Protein AF-A0AAD7U7A8-F1 (afdb_monomer)

InterPro domains:
  IPR001333 Peptidase M32, carboxypeptidase Taq [PF02074] (52-544)
  IPR001333 Peptidase M32, carboxypeptidase Taq [PR00998] (190-210)
  IPR001333 Peptidase M32, carboxypeptidase Taq [PR00998] (274-290)
  IPR001333 Peptidase M32, carboxypeptidase Taq [PR00998] (291-310)
  IPR001333 Peptidase M32, carboxypeptidase Taq [PR00998] (340-356)
  IPR001333 Peptidase M32, carboxypeptidase Taq [PR00998] (380-399)
  IPR001333 Peptidase M32, carboxypeptidase Taq [PR00998] (450-471)
  IPR001333 Peptidase M32, carboxypeptidase Taq [PR00998] (495-513)
  IPR001333 Peptidase M32, carboxypeptidase Taq [PS52034] (45-545)
  IPR001333 Peptidase M32, carboxypeptidase Taq [PTHR34217] (47-546)

Foldseek 3Di:
DDDDDYDDDDDDDDDDDDDDDDDDDDDDDDDPPDPDPPPDDDPQLVVLLVLLVVLLLVLLVLVLVLLQLVVCVFFPDDPLCVVVSVVVNVVSVVVSLCSLADPSLVSSLVSNVCVCVPDAFLSNLLSVVSNLSNLLSNLQDPVLVVLLVVLLVVLLVQLVVCLVVLHLVSNLVSLLVLLVSQQVSLCRRPVPADSQQSLQCVFFPPDDPVNLCVFLVVLLVLLQVLLVVLVVVDADDADPLQQLQDQLQQPVVLLVVLLVVLLVLLPQDPQQEEEGEGPDWDWTHSFPRYIYTYAHRDNRGSVRRNLSSQLRSQLNLLRVLFDDPPVQPSGQQRAAAGLLLSLLRSCLRNCVQCLDLLLLLVSVVSCCVSRVSCVPPGSVSVNRSSQTADLDLALVPHHLSNNSLVLVLLSVVLVCPSVVVDRSVCQQVSFQVSSCVSRVDGCPSRSSSTVSVDSCSSSSSRSNSSSNNSSLLLNLLLVVLLCVVCVCCSVCSNNSNNPSVSVSCSVLRSHSHNSQSGQQRSSCVRRVGGRHCVSNSVVSCCSRVDDDPPPPPPDDPDDDPDDDDDDDDDDDDDDDDDDDDDDDDDDDDDDDDDDDDDDDDDDDDDDDPVNVVVVVVVVPPPDDDDDDDDPPPLVVVQPDPDDDDDDDDDDDDDDDDDDDDDDDDDDDDDDDDDDDDPPDPPPPCVPDDPLLPFLLLLLLLLLLLLLLLLLQQLVCVLPVQVFDPDDPLLCNCLRHLVSLLVSLVSLLVSLVSLLLVLLVVQDDPPDRPDDPPPQDPVNVVVVVVVVVVVPPDDDDDDDDPCPVVVVVVVVVVVVVVVSPVGPPLSVLSNLLSVLSNVLSVLQNQLSVVSVVVSVPPPDDDPDDPDDDDDDDDDDVVVVVLVVNLVRHLVSLLSSLVSLLSSLVSLCVSQVLVDPPPCPVPLLNLLSVLSNQLSVLSNQLSVCSNVVVCVDDDVVNSVRHSVSSNSSSVSSNSSSLSLSVLSQVQLSSSSSRNVSNPPPVVLVVLCVVDVDDSVVVVPPDDDPPSGQDPVLSVLLSLLSLLLSLLVSQLSSLQSVLVVCVVVPPNPVSVVSNVVSVVSNVVSVVLNSVSSNPRPQPPDPPRVVVVVVSSVVSNVSSVVSVVVVVVSVVVVNVDDD

Organism: NCBI:txid2483200

Secondary structure (DSSP, 8-state):
----------------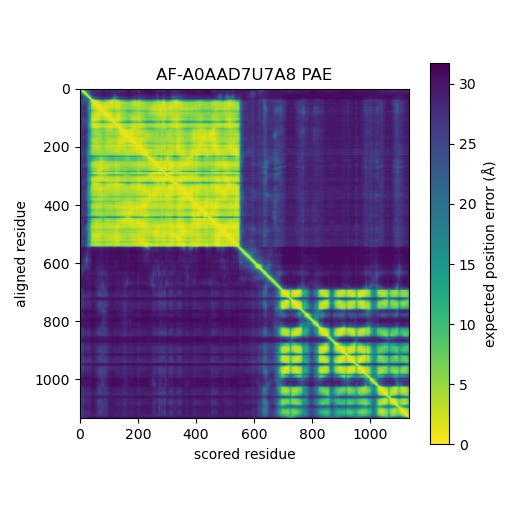---------------S-------PPPHHHHHHHHHHHHHHHHHHHHHHHHHHHHHHHHHT--GGGHHHHHHHHHHHHHHHHHHHHSHHHHHHHHHHGGGGGT--HHHHHHHHHHHHHHHHHTTS-HHHHHHHHHHHHHHHHHHHHHHHTT-GGGTHHHHHHHHHHHHHHHHHH-TTS-TTHHHHTTTSTT--HHHHHHHHHHHHHHHHHHHHHHHHH-PPPPPGGG-TT-GGG--HHHHHHHHHHHHHHHT--TTSEEEEE-SS-EEEEETTTEEEEEE---SS-HHHHHHHHHHHHHHHHHHHHS--STTTTT-GGGS-S-HHHHHHHHHIIIIIIITSHHHHHHHHHHHHHH-GGGTT--HHHHHHHT------S-GGG--TTTHHHHHHHHHHHHHHHHHTSS-GGGHHHHHHHHHHHHH----TT-GGGTTTS-SGGGGT-TT-THHHHHHHHHHHHHHHHHHHH-TTHHHHHHTT--HHHHHHHIIIIITTTT-SSSHHHHHHHHHSSSS-SHHHHHHHHHHHTS----------S-S-------------------------------------PPPP-----PPPHHHHHHHHHHTTSS--------TTGGGGGGSS--------------------------------SS------------S---GGG-HHHHHHHHHHHHHHHHHHHHHHHHHTTTS-SS--HHHHIIIIIHHHHHHHHHHHHHHHHHHHHHTTTT--TTS---------HHHHHHHHHHHHHTTS----PPPSS-HHHHHHHHHHHHHHHTTS---HHHHHHHHHHHHHHHHHHHHHHHHHHHHHHTTT---PPS-------PPPP-SHHHHHHHHHIIIIIHHHHHHHHHHHHHHHHHHHHTTTT--SSGGG-HHHHHHHHHHHHHHHHHHHHHHHHTTGGGS-THHHIIIIIHHHHHHHHHHHHHHHHHHHHHHTTS---TT-HHHHT--HHHHHHHHH-TT-TTGGGTSS---TTSPPHHHHHHHHHHHHHHHHHHHHHHHHHHHHHHHTTTT-HHHHHHHHHHHHHHHHHHHHHHHHHTT-SS---STTHHHHHHHHHHHHHHHHHHHHHHHHHHHHHHHH---

Radius of gyration: 41.88 Å; Cα contacts (8 Å, |Δi|>4): 1278; chains: 1; bounding box: 86×93×165 Å

Nearest PDB structures (foldseek):
  5wvu-assembly1_A  TM=9.479E-01  e=1.015E-30  Thermus thermophilus HB8
  7a03-assembly1_A  TM=9.535E-01  e=2.305E-30  Chitinophagaceae bacterium
  5giv-assembly3_E  TM=9.559E-01  e=1.189E-29  Deinococcus radiodurans R1 = ATCC 13939 = DSM 20539
  3hq2-assembly1_B  TM=9.189E-01  e=9.588E-29  Bacillus subtilis
  5e3x-assembly1_A-2  TM=9.529E-01  e=2.647E-27  Fervidobacterium islandicum

pLDDT: mean 71.18, std 26.39, range [18.69, 98.81]

Structure (mmCIF, N/CA/C/O backbone):
data_AF-A0AAD7U7A8-F1
#
_entry.id   AF-A0AAD7U7A8-F1
#
loop_
_atom_site.group_PDB
_atom_site.id
_atom_site.type_symbol
_atom_site.label_atom_id
_atom_site.label_alt_id
_atom_site.label_comp_id
_atom_site.label_asym_id
_atom_site.label_entity_id
_atom_site.label_seq_id
_atom_site.pdbx_PDB_ins_code
_atom_site.Cartn_x
_atom_site.Cartn_y
_atom_site.Cartn_z
_atom_site.occupancy
_atom_site.B_iso_or_equiv
_atom_site.auth_seq_id
_atom_site.auth_comp_id
_atom_site.auth_asym_id
_atom_site.auth_atom_id
_atom_site.pdbx_PDB_model_num
ATOM 1 N N . MET A 1 1 ? -9.433 45.534 34.219 1.00 22.39 1 MET A N 1
ATOM 2 C CA . MET A 1 1 ? -10.166 46.651 33.581 1.00 22.39 1 MET A CA 1
ATOM 3 C C . MET A 1 1 ? -10.752 46.130 32.275 1.00 22.39 1 MET A C 1
ATOM 5 O O . MET A 1 1 ? -9.955 45.581 31.538 1.00 22.39 1 MET A O 1
ATOM 9 N N . ILE A 1 2 ? -12.069 46.306 32.045 1.00 22.55 2 ILE A N 1
ATOM 10 C CA . ILE A 1 2 ? -12.766 46.464 30.733 1.00 22.55 2 ILE A CA 1
ATOM 11 C C . ILE A 1 2 ? -12.574 45.343 29.666 1.00 22.55 2 ILE A C 1
ATOM 13 O O . ILE A 1 2 ? -11.446 45.062 29.298 1.00 22.55 2 ILE A O 1
ATOM 17 N N . LEU A 1 3 ? -13.583 44.752 28.995 1.00 20.86 3 LEU A N 1
ATOM 18 C CA . LEU A 1 3 ? -15.034 44.510 29.209 1.00 20.86 3 LEU A CA 1
ATOM 19 C C . LEU A 1 3 ? -15.553 43.567 28.075 1.00 20.86 3 LEU A C 1
ATOM 21 O O . LEU A 1 3 ? -14.782 43.172 27.207 1.00 20.86 3 LEU A O 1
ATOM 25 N N . VAL A 1 4 ? -16.845 43.202 28.092 1.00 18.69 4 VAL A N 1
ATOM 26 C CA . VAL A 1 4 ? -17.537 42.112 27.338 1.00 18.69 4 VAL A CA 1
ATOM 27 C C . VAL A 1 4 ? -19.038 42.516 27.177 1.00 18.69 4 VAL A C 1
ATOM 29 O O . VAL A 1 4 ? -19.453 43.261 28.073 1.00 18.69 4 VAL A O 1
ATOM 32 N N . PRO A 1 5 ? -19.898 42.091 26.191 1.00 35.28 5 PRO A N 1
ATOM 33 C CA . PRO A 1 5 ? -19.807 41.089 25.084 1.00 35.28 5 PRO A CA 1
ATOM 34 C C . PRO A 1 5 ? -20.371 41.548 23.676 1.00 35.28 5 PRO A C 1
ATOM 36 O O . PRO A 1 5 ? -20.698 42.714 23.491 1.00 35.28 5 PRO A O 1
ATOM 39 N N . SER A 1 6 ? -20.604 40.586 22.746 1.00 20.81 6 SER A N 1
ATOM 40 C CA . SER A 1 6 ? -21.878 40.377 21.970 1.00 20.81 6 SER A CA 1
ATOM 41 C C . SER A 1 6 ? -22.152 40.850 20.503 1.00 20.81 6 SER A C 1
ATOM 43 O O . SER A 1 6 ? -22.063 42.023 20.180 1.00 20.81 6 SER A O 1
ATOM 45 N N . PHE A 1 7 ? -22.706 39.892 19.716 1.00 19.31 7 PHE A N 1
ATOM 46 C CA . PHE A 1 7 ? -23.850 39.916 18.743 1.00 19.31 7 PHE A CA 1
ATOM 47 C C . PHE A 1 7 ? -23.866 40.682 17.376 1.00 19.31 7 PHE A C 1
ATOM 49 O O . PHE A 1 7 ? -23.961 41.898 17.328 1.00 19.31 7 PHE A O 1
ATOM 56 N N . LEU A 1 8 ? -23.972 39.894 16.279 1.00 19.44 8 LEU A N 1
ATOM 57 C CA . LEU A 1 8 ? -25.102 39.731 15.306 1.00 19.44 8 LEU A CA 1
ATOM 58 C C . LEU A 1 8 ? -25.784 40.910 14.519 1.00 19.44 8 LEU A C 1
ATOM 60 O O . LEU A 1 8 ? -26.121 41.952 15.061 1.00 19.44 8 LEU A O 1
ATOM 64 N N . VAL A 1 9 ? -26.192 40.560 13.275 1.00 21.86 9 VAL A N 1
ATOM 65 C CA . VAL A 1 9 ? -27.239 41.101 12.341 1.00 21.86 9 VAL A CA 1
ATOM 66 C C . VAL A 1 9 ? -26.955 42.297 11.386 1.00 21.86 9 VAL A C 1
ATOM 68 O O . VAL A 1 9 ? -26.644 43.400 11.815 1.00 21.86 9 VAL A O 1
ATOM 71 N N . VAL A 1 10 ? -27.260 42.075 10.086 1.00 21.19 10 VAL A N 1
ATOM 72 C CA . VAL A 1 10 ? -28.060 42.894 9.110 1.00 21.19 10 VAL A CA 1
ATOM 73 C C . VAL A 1 10 ? -27.440 42.951 7.694 1.00 21.19 10 VAL A C 1
ATOM 75 O O . VAL A 1 10 ? -26.240 43.119 7.520 1.00 21.19 10 VAL A O 1
ATOM 78 N N . ALA A 1 11 ? -28.293 42.814 6.667 1.00 21.41 11 ALA A N 1
ATOM 79 C CA . ALA A 1 11 ? -27.955 42.759 5.238 1.00 21.41 11 ALA A CA 1
ATOM 80 C C . ALA A 1 11 ? -28.534 43.938 4.408 1.00 21.41 11 ALA A C 1
ATOM 82 O O . ALA A 1 11 ? -29.382 44.675 4.907 1.00 21.41 11 ALA A O 1
ATOM 83 N N . ARG A 1 12 ? -28.181 43.968 3.100 1.00 22.83 12 ARG A N 1
ATOM 84 C CA . ARG A 1 12 ? -28.792 44.664 1.920 1.00 22.83 12 ARG A CA 1
ATOM 85 C C . ARG A 1 12 ? -28.057 45.880 1.321 1.00 22.83 12 ARG A C 1
ATOM 87 O O . ARG A 1 12 ? -27.598 46.758 2.036 1.00 22.83 12 ARG A O 1
ATOM 94 N N . GLY A 1 13 ? -28.091 45.957 -0.024 1.00 21.97 13 GLY A N 1
ATOM 95 C CA . GLY A 1 13 ? -27.702 47.124 -0.843 1.00 21.97 13 GLY A CA 1
ATOM 96 C C . GLY A 1 13 ? -27.006 46.771 -2.177 1.00 21.97 13 GLY A C 1
ATOM 97 O O . GLY A 1 13 ? -25.837 47.076 -2.339 1.00 21.97 13 GLY A O 1
ATOM 98 N N . LEU A 1 14 ? -27.553 45.905 -3.040 1.00 23.00 14 LEU A N 1
ATOM 99 C CA . LEU A 1 14 ? -28.422 46.224 -4.201 1.00 23.00 14 LEU A CA 1
ATOM 100 C C . LEU A 1 14 ? -27.854 47.148 -5.320 1.00 23.00 14 LEU A C 1
ATOM 102 O O . LEU A 1 14 ? -27.785 48.359 -5.163 1.00 23.00 14 LEU A O 1
ATOM 106 N N . GLN A 1 15 ? -27.702 46.536 -6.510 1.00 23.95 15 GLN A N 1
ATOM 107 C CA . GLN A 1 15 ? -28.046 47.026 -7.869 1.00 23.95 15 GLN A CA 1
ATOM 108 C C . GLN A 1 15 ? -27.281 48.170 -8.584 1.00 23.95 15 GLN A C 1
ATOM 110 O O . GLN A 1 15 ? -27.438 49.342 -8.255 1.00 23.95 15 GLN A O 1
ATOM 115 N N . ARG A 1 16 ? -26.697 47.805 -9.747 1.00 26.39 16 ARG A N 1
ATOM 116 C CA . ARG A 1 16 ? -26.793 48.381 -11.130 1.00 26.39 16 ARG A CA 1
ATOM 117 C C . ARG A 1 16 ? -25.451 48.176 -11.867 1.00 26.39 16 ARG A C 1
ATOM 119 O O . ARG A 1 16 ? -24.412 48.279 -11.238 1.00 26.39 16 ARG A O 1
ATOM 126 N N . GLY A 1 17 ? -25.387 47.894 -13.171 1.00 24.86 17 GLY A N 1
ATOM 127 C CA . GLY A 1 17 ? -26.430 47.692 -14.190 1.00 24.86 17 GLY A CA 1
ATOM 128 C C . GLY A 1 17 ? -25.919 46.782 -15.325 1.00 24.86 17 GLY A C 1
ATOM 129 O O . GLY A 1 17 ? -24.759 46.383 -15.308 1.00 24.86 17 GLY A O 1
ATOM 130 N N . GLY A 1 18 ? -26.791 46.402 -16.264 1.00 23.92 18 GLY A N 1
ATOM 131 C CA . GLY A 1 18 ? -26.494 45.381 -17.282 1.00 23.92 18 GLY A CA 1
ATOM 132 C C . GLY A 1 18 ? -26.179 45.914 -18.685 1.00 23.92 18 GLY A C 1
ATOM 133 O O . GLY A 1 18 ? -26.189 47.117 -18.932 1.00 23.92 18 GLY A O 1
ATOM 134 N N . GLY A 1 19 ? -25.962 44.977 -19.608 1.00 24.06 19 GLY A N 1
ATOM 135 C CA . GLY A 1 19 ? -25.766 45.206 -21.041 1.00 24.06 19 GLY A CA 1
ATOM 136 C C . GLY A 1 19 ? -25.258 43.921 -21.695 1.00 24.06 19 GLY A C 1
ATOM 137 O O . GLY A 1 19 ? -24.106 43.556 -21.498 1.00 24.06 19 GLY A O 1
ATOM 138 N N . GLY A 1 20 ? -26.128 43.194 -22.397 1.00 24.34 20 GLY A N 1
ATOM 139 C CA . GLY A 1 20 ? -25.769 41.938 -23.064 1.00 24.34 20 GLY A CA 1
ATOM 140 C C . GLY A 1 20 ? -25.533 42.117 -24.561 1.00 24.34 20 GLY A C 1
ATOM 141 O O . GLY A 1 20 ? -26.053 43.058 -25.155 1.00 24.34 20 GLY A O 1
ATOM 142 N N . LEU A 1 21 ? -24.817 41.171 -25.170 1.00 26.38 21 LEU A N 1
ATOM 143 C CA . LEU A 1 21 ? -24.842 40.887 -26.608 1.00 26.38 21 LEU A CA 1
ATOM 144 C C . LEU A 1 21 ? -24.538 39.396 -26.820 1.00 26.38 21 LEU A C 1
ATOM 146 O O . LEU A 1 21 ? -23.656 38.842 -26.167 1.00 26.38 21 LEU A O 1
ATOM 150 N N . GLN A 1 22 ? -25.296 38.745 -27.702 1.00 27.44 22 GLN A N 1
ATOM 151 C CA . GLN A 1 22 ? -25.097 37.342 -28.074 1.00 27.44 22 GLN A CA 1
ATOM 152 C C . GLN A 1 22 ? -24.015 37.213 -29.155 1.00 27.44 22 GLN A C 1
ATOM 154 O O . GLN A 1 22 ? -23.959 38.020 -30.080 1.00 27.44 22 GLN A O 1
ATOM 159 N N . GLY A 1 23 ? -23.228 36.141 -29.082 1.00 26.42 23 GLY A N 1
ATOM 160 C CA . GLY A 1 23 ? -22.340 35.682 -30.148 1.00 26.42 23 GLY A CA 1
ATOM 161 C C . GLY A 1 23 ? -22.035 34.204 -29.929 1.00 26.42 23 GLY A C 1
ATOM 162 O O . GLY A 1 23 ? -21.364 33.856 -28.963 1.00 26.42 23 GLY A O 1
ATOM 163 N N . GLY A 1 24 ? -22.606 33.330 -30.759 1.00 27.45 24 GLY A N 1
ATOM 164 C CA . GLY A 1 24 ? -22.468 31.882 -30.604 1.00 27.45 24 GLY A CA 1
ATOM 165 C C . GLY A 1 24 ? -21.144 31.355 -31.158 1.00 27.45 24 GLY A C 1
ATOM 166 O O . GLY A 1 24 ? -20.711 31.770 -32.229 1.00 27.45 24 GLY A O 1
ATOM 167 N N . GLY A 1 25 ? -20.545 30.395 -30.455 1.00 25.42 25 GLY A N 1
ATOM 168 C CA . GLY A 1 25 ? -19.404 29.614 -30.926 1.00 25.42 25 GLY A CA 1
ATOM 169 C C . GLY A 1 25 ? -19.363 28.272 -30.203 1.00 25.42 25 GLY A C 1
ATOM 170 O O . GLY A 1 25 ? -19.249 28.233 -28.980 1.00 25.42 25 GLY A O 1
ATOM 171 N N . CYS A 1 26 ? -19.498 27.171 -30.942 1.00 27.52 26 CYS A N 1
ATOM 172 C CA . CYS A 1 26 ? -19.379 25.824 -30.387 1.00 27.52 26 CYS A CA 1
ATOM 173 C C . CYS A 1 26 ? -17.901 25.440 -30.229 1.00 27.52 26 CYS A C 1
ATOM 175 O O . CYS A 1 26 ? -17.123 25.569 -31.169 1.00 27.52 26 CYS A O 1
ATOM 177 N N . GLY A 1 27 ? -17.535 24.908 -29.063 1.00 27.08 27 GLY A N 1
ATOM 178 C CA . GLY A 1 27 ? -16.216 24.341 -28.784 1.00 27.08 27 GLY A CA 1
ATOM 179 C C . GLY A 1 27 ? -16.256 23.596 -27.452 1.00 27.08 27 GLY A C 1
ATOM 180 O O . GLY A 1 27 ? -16.657 24.170 -26.442 1.00 27.08 27 GLY A O 1
ATOM 181 N N . GLY A 1 28 ? -15.936 22.300 -27.456 1.00 31.14 28 GLY A N 1
ATOM 182 C CA . GLY A 1 28 ? -16.153 21.418 -26.305 1.00 31.14 28 GLY A CA 1
ATOM 183 C C . GLY A 1 28 ? -15.313 21.802 -25.084 1.00 31.14 28 GLY A C 1
ATOM 184 O O . GLY A 1 28 ? -14.092 21.706 -25.121 1.00 31.14 28 GLY A O 1
ATOM 185 N N . GLY A 1 29 ? -15.977 22.198 -23.995 1.00 29.72 29 GLY A N 1
ATOM 186 C CA . GLY A 1 29 ? -15.320 22.649 -22.762 1.00 29.72 29 GLY A CA 1
ATOM 187 C C . GLY A 1 29 ? -16.259 22.751 -21.557 1.00 29.72 29 GLY A C 1
ATOM 188 O O . GLY A 1 29 ? -16.092 23.636 -20.727 1.00 29.72 29 GLY A O 1
ATOM 189 N N . ALA A 1 30 ? -17.279 21.889 -21.477 1.00 30.41 30 ALA A N 1
ATOM 190 C CA . ALA A 1 30 ? -18.254 21.885 -20.383 1.00 30.41 30 ALA A CA 1
ATOM 191 C C . ALA A 1 30 ? -18.827 20.474 -20.143 1.00 30.41 30 ALA A C 1
ATOM 193 O O . ALA A 1 30 ? -19.848 20.100 -20.715 1.00 30.41 30 ALA A O 1
ATOM 194 N N . ARG A 1 31 ? -18.168 19.681 -19.285 1.00 42.09 31 ARG A N 1
ATOM 195 C CA . ARG A 1 31 ? -18.682 18.384 -18.792 1.00 42.09 31 ARG A CA 1
ATOM 196 C C . ARG A 1 31 ? -18.588 18.220 -17.263 1.00 42.09 31 ARG A C 1
ATOM 198 O O . ARG A 1 31 ? -18.435 17.119 -16.761 1.00 42.09 31 ARG A O 1
ATOM 205 N N . ILE A 1 32 ? -18.780 19.315 -16.518 1.00 38.69 32 ILE A N 1
ATOM 206 C CA . ILE A 1 32 ? -19.322 19.275 -15.143 1.00 38.69 32 ILE A CA 1
ATOM 207 C C . ILE A 1 32 ? -20.395 20.366 -15.008 1.00 38.69 32 ILE A C 1
ATOM 209 O O . ILE A 1 32 ? -20.218 21.367 -14.321 1.00 38.69 32 ILE A O 1
ATOM 213 N N . GLN A 1 33 ? -21.507 20.190 -15.722 1.00 31.02 33 GLN A N 1
ATOM 214 C CA . GLN A 1 33 ? -22.770 20.879 -15.442 1.00 31.02 33 GLN A CA 1
ATOM 215 C C . GLN A 1 33 ? -23.923 20.105 -16.093 1.00 31.02 33 GLN A C 1
ATOM 217 O O . GLN A 1 33 ? -24.507 20.515 -17.094 1.00 31.02 33 GLN A O 1
ATOM 222 N N . ALA A 1 34 ? -24.252 18.948 -15.511 1.00 33.31 34 ALA A N 1
ATOM 223 C CA . ALA A 1 34 ? -25.600 18.418 -15.668 1.00 33.31 34 ALA A CA 1
ATOM 224 C C . ALA A 1 34 ? -26.562 19.463 -15.084 1.00 33.31 34 ALA A C 1
ATOM 226 O O . ALA A 1 34 ? -26.376 19.916 -13.951 1.00 33.31 34 ALA A O 1
ATOM 227 N N . MET A 1 35 ? -27.544 19.896 -15.875 1.00 36.16 35 MET A N 1
ATOM 228 C CA . MET A 1 35 ? -28.528 20.888 -15.452 1.00 36.16 35 MET A CA 1
ATOM 229 C C . MET A 1 35 ? -29.475 20.270 -14.419 1.00 36.16 35 MET A C 1
ATOM 231 O O . MET A 1 35 ? -30.565 19.828 -14.770 1.00 36.16 35 MET A O 1
ATOM 235 N N . SER A 1 36 ? -29.096 20.268 -13.139 1.00 37.03 36 SER A N 1
ATOM 236 C CA . SER A 1 36 ? -30.081 20.029 -12.087 1.00 37.03 36 SER A CA 1
ATOM 237 C C . SER A 1 36 ? -31.078 21.183 -12.098 1.00 37.03 36 SER A C 1
ATOM 239 O O . SER A 1 36 ? -30.677 22.350 -12.020 1.00 37.03 36 SER A O 1
ATOM 241 N N . SER A 1 37 ? -32.374 20.881 -12.091 1.00 37.28 37 SER A N 1
ATOM 242 C CA . SER A 1 37 ? -33.339 21.802 -11.497 1.00 37.28 37 SER A CA 1
ATOM 243 C C . SER A 1 37 ? -32.878 22.066 -10.064 1.00 37.28 37 SER A C 1
ATOM 245 O O . SER A 1 37 ? -32.910 21.149 -9.246 1.00 37.28 37 SER A O 1
ATOM 247 N N . HIS A 1 38 ? -32.394 23.279 -9.774 1.00 44.12 38 HIS A N 1
ATOM 248 C CA . HIS A 1 38 ? -31.879 23.648 -8.453 1.00 44.12 38 HIS A CA 1
ATOM 249 C C . HIS A 1 38 ? -33.016 23.726 -7.423 1.00 44.12 38 HIS A C 1
ATOM 251 O O . HIS A 1 38 ? -33.432 24.804 -6.997 1.00 44.12 38 HIS A O 1
ATOM 257 N N . VAL A 1 39 ? -33.503 22.560 -7.000 1.00 57.09 39 VAL A N 1
ATOM 258 C CA . VAL A 1 39 ? -34.147 22.391 -5.705 1.00 57.09 39 VAL A CA 1
ATOM 259 C C . VAL A 1 39 ? -33.057 22.686 -4.682 1.00 57.09 39 VAL A C 1
ATOM 261 O O . VAL A 1 39 ? -32.064 21.967 -4.589 1.00 57.09 39 VAL A O 1
ATOM 264 N N . VAL A 1 40 ? -33.191 23.797 -3.964 1.00 62.03 40 VAL A N 1
ATOM 265 C CA . VAL A 1 40 ? -32.301 24.100 -2.841 1.00 62.03 40 VAL A CA 1
ATOM 266 C C . VAL A 1 40 ? -32.641 23.113 -1.719 1.00 62.03 40 VAL A C 1
ATOM 268 O O . VAL A 1 40 ? -33.829 22.976 -1.411 1.00 62.03 40 VAL A O 1
ATOM 271 N N . PRO A 1 41 ? -31.656 22.419 -1.117 1.00 67.56 41 PRO A N 1
ATOM 272 C CA . PRO A 1 41 ? -31.895 21.570 0.041 1.00 67.56 41 PRO A CA 1
ATOM 273 C C . PRO A 1 41 ? -32.679 22.287 1.137 1.00 67.56 41 PRO A C 1
ATOM 275 O O . PRO A 1 41 ? -32.370 23.431 1.477 1.00 67.56 41 PRO A O 1
ATOM 278 N N . THR A 1 42 ? -33.692 21.622 1.701 1.00 79.50 42 THR A N 1
ATOM 279 C CA . THR A 1 42 ? -34.300 22.116 2.943 1.00 79.50 42 THR A CA 1
ATOM 280 C C . THR A 1 42 ? -33.234 22.126 4.039 1.00 79.50 42 THR A C 1
ATOM 282 O O . THR A 1 42 ? -32.307 21.312 4.015 1.00 79.50 42 THR A O 1
ATOM 285 N N . GLU A 1 43 ? -33.340 23.033 5.015 1.00 82.75 43 GLU A N 1
ATOM 286 C CA . GLU A 1 43 ? -32.349 23.111 6.104 1.00 82.75 43 GLU A CA 1
ATOM 287 C C . GLU A 1 43 ? -32.222 21.769 6.852 1.00 82.75 43 GLU A C 1
ATOM 289 O O . GLU A 1 43 ? -31.122 21.367 7.226 1.00 82.75 43 GLU A O 1
ATOM 294 N N . GLU A 1 44 ? -33.330 21.032 6.979 1.00 83.38 44 GLU A N 1
ATOM 295 C CA . GLU A 1 44 ? -33.384 19.681 7.548 1.00 83.38 44 GLU A CA 1
ATOM 296 C C . GLU A 1 44 ? -32.642 18.646 6.681 1.00 83.38 44 GLU A C 1
ATOM 298 O O . GLU A 1 44 ? -31.819 17.891 7.204 1.00 83.38 44 GLU A O 1
ATOM 303 N N . ALA A 1 45 ? -32.867 18.634 5.360 1.00 80.44 45 ALA A N 1
ATOM 304 C CA . ALA A 1 45 ? -32.189 17.717 4.439 1.00 80.44 45 ALA A CA 1
ATOM 305 C C . ALA A 1 45 ? -30.678 17.993 4.361 1.00 80.44 45 ALA A C 1
ATOM 307 O O . ALA A 1 45 ? -29.876 17.057 4.358 1.00 80.44 45 ALA A O 1
ATOM 308 N N . GLN A 1 46 ? -30.273 19.269 4.367 1.00 85.25 46 GLN A N 1
ATOM 309 C CA . GLN A 1 46 ? -28.860 19.642 4.420 1.00 85.25 46 GLN A CA 1
ATOM 310 C C . GLN A 1 46 ? -28.226 19.225 5.753 1.00 85.25 46 GLN A C 1
ATOM 312 O O . GLN A 1 46 ? -27.143 18.646 5.754 1.00 85.25 46 GLN A O 1
ATOM 317 N N . ALA A 1 47 ? -28.894 19.462 6.888 1.00 89.69 47 ALA A N 1
ATOM 318 C CA . ALA A 1 47 ? -28.384 19.064 8.201 1.00 89.69 47 ALA A CA 1
ATOM 319 C C . ALA A 1 47 ? -28.211 17.538 8.326 1.00 89.69 47 ALA A C 1
ATOM 321 O O . ALA A 1 47 ? -27.219 17.078 8.898 1.00 89.69 47 ALA A O 1
ATOM 322 N N . ALA A 1 48 ? -29.130 16.753 7.755 1.00 90.12 48 ALA A N 1
ATOM 323 C CA . ALA A 1 48 ? -29.015 15.298 7.689 1.00 90.12 48 ALA A CA 1
ATOM 324 C C . ALA A 1 48 ? -27.834 14.845 6.811 1.00 90.12 48 ALA A C 1
ATOM 326 O O . ALA A 1 48 ? -27.051 13.986 7.222 1.00 90.12 48 ALA A O 1
ATOM 327 N N . TYR A 1 49 ? -27.648 15.463 5.641 1.00 91.94 49 TYR A N 1
ATOM 328 C CA . TYR A 1 49 ? -26.519 15.171 4.756 1.00 91.94 49 TYR A CA 1
ATOM 329 C C . TYR A 1 49 ? -25.160 15.544 5.383 1.00 91.94 49 TYR A C 1
ATOM 331 O O . TYR A 1 49 ? -24.217 14.757 5.315 1.00 91.94 49 TYR A O 1
ATOM 339 N N . GLU A 1 50 ? -25.056 16.678 6.083 1.00 92.56 50 GLU A N 1
ATOM 340 C CA . GLU A 1 50 ? -23.841 17.047 6.832 1.00 92.56 50 GLU A CA 1
ATOM 341 C C . GLU A 1 50 ? -23.554 16.099 8.010 1.00 92.56 50 GLU A C 1
ATOM 343 O O . GLU A 1 50 ? -22.393 15.810 8.315 1.00 92.56 50 GLU A O 1
ATOM 348 N N . ALA A 1 51 ? -24.594 15.565 8.663 1.00 93.94 51 ALA A N 1
ATOM 349 C CA . ALA A 1 51 ? -24.421 14.527 9.675 1.00 93.94 51 ALA A CA 1
ATOM 350 C C . ALA A 1 51 ? -23.848 13.236 9.064 1.00 93.94 51 ALA A C 1
ATOM 352 O O . ALA A 1 51 ? -22.910 12.675 9.631 1.00 93.94 51 ALA A O 1
ATOM 353 N N . LEU A 1 52 ? -24.343 12.814 7.893 1.00 95.81 52 LEU A N 1
ATOM 354 C CA . LEU A 1 52 ? -23.797 11.671 7.156 1.00 95.81 52 LEU A CA 1
ATOM 355 C C . LEU A 1 52 ? -22.341 11.904 6.741 1.00 95.81 52 LEU A C 1
ATOM 357 O O . LEU A 1 52 ? -21.496 11.061 7.037 1.00 95.81 52 LEU A O 1
ATOM 361 N N . LYS A 1 53 ? -22.029 13.058 6.132 1.00 95.25 53 LYS A N 1
ATOM 362 C CA . LYS A 1 53 ? -20.654 13.436 5.761 1.00 95.25 53 LYS A CA 1
ATOM 363 C C . LYS A 1 53 ? -19.694 13.248 6.936 1.00 95.25 53 LYS A C 1
ATOM 365 O O . LYS A 1 53 ? -18.676 12.579 6.793 1.00 95.25 53 LYS A O 1
ATOM 370 N N . ARG A 1 54 ? -20.045 13.768 8.118 1.00 94.94 54 ARG A N 1
ATOM 371 C CA . ARG A 1 54 ? -19.206 13.674 9.323 1.00 94.94 54 ARG A CA 1
ATOM 372 C C . ARG A 1 54 ? -18.918 12.231 9.748 1.00 94.94 54 ARG A C 1
ATOM 374 O O . ARG A 1 54 ? -17.762 11.918 10.033 1.00 94.94 54 ARG A O 1
ATOM 381 N N . GLU A 1 55 ? -19.932 11.367 9.825 1.00 96.06 55 GLU A N 1
ATOM 382 C CA . GLU A 1 55 ? -19.715 9.979 10.262 1.00 96.06 55 GLU A CA 1
ATOM 383 C C . GLU A 1 55 ? -18.960 9.160 9.201 1.00 96.06 55 GLU A C 1
ATOM 385 O O . GLU A 1 55 ? -18.091 8.358 9.544 1.00 96.06 55 GLU A O 1
ATOM 390 N N . VAL A 1 56 ? -19.220 9.396 7.911 1.00 95.69 56 VAL A N 1
ATOM 391 C CA . VAL A 1 56 ? -18.565 8.665 6.816 1.00 95.69 56 VAL A CA 1
ATOM 392 C C . VAL A 1 56 ? -17.106 9.089 6.647 1.00 95.69 56 VAL A C 1
ATOM 394 O O . VAL A 1 56 ? -16.236 8.222 6.631 1.00 95.69 56 VAL A O 1
ATOM 397 N N . THR A 1 57 ? -16.790 10.392 6.643 1.00 94.00 57 THR A N 1
ATOM 398 C CA . THR A 1 57 ? -15.392 10.866 6.631 1.00 94.00 57 THR A CA 1
ATOM 399 C C . THR A 1 57 ? -14.602 10.289 7.810 1.00 94.00 57 THR A C 1
ATOM 401 O O . THR A 1 57 ? -13.444 9.911 7.650 1.00 94.00 57 THR A O 1
ATOM 404 N N . ARG A 1 58 ? -15.226 10.134 8.988 1.00 94.06 58 ARG A N 1
ATOM 405 C CA . ARG A 1 58 ? -14.590 9.504 10.155 1.00 94.06 58 ARG A CA 1
ATOM 406 C C . ARG A 1 58 ? -14.237 8.032 9.916 1.00 94.06 58 ARG A C 1
ATOM 408 O O . ARG A 1 58 ? -13.150 7.605 10.305 1.00 94.06 58 ARG A O 1
ATOM 415 N N . VAL A 1 59 ? -15.124 7.267 9.278 1.00 94.44 59 VAL A N 1
ATOM 416 C CA . VAL A 1 59 ? -14.851 5.880 8.860 1.00 94.44 59 VAL A CA 1
ATOM 417 C C . VAL A 1 59 ? -13.726 5.831 7.822 1.00 94.44 59 VAL A C 1
ATOM 419 O O . VAL A 1 59 ? -12.829 4.991 7.945 1.00 94.44 59 VAL A O 1
ATOM 422 N N . SER A 1 60 ? -13.735 6.734 6.839 1.00 93.06 60 SER A N 1
ATOM 423 C CA . SER A 1 60 ? -12.700 6.828 5.803 1.00 93.06 60 SER A CA 1
ATOM 424 C C . SER A 1 60 ? -11.323 7.096 6.412 1.00 93.06 60 SER A C 1
ATOM 426 O O . SER A 1 60 ? -10.414 6.299 6.204 1.00 93.06 60 SER A O 1
ATOM 428 N N . THR A 1 61 ? -11.183 8.095 7.292 1.00 92.81 61 THR A N 1
ATOM 429 C CA . THR A 1 61 ? -9.908 8.394 7.975 1.00 92.81 61 THR A CA 1
ATOM 430 C C . THR A 1 61 ? -9.400 7.232 8.841 1.00 92.81 61 THR A C 1
ATOM 432 O O . THR A 1 61 ? -8.197 6.989 8.912 1.00 92.81 61 THR A O 1
ATOM 435 N N . LEU A 1 62 ? -10.281 6.464 9.493 1.00 93.62 62 LEU A N 1
ATOM 436 C CA . LEU A 1 62 ? -9.859 5.255 10.217 1.00 93.62 62 LEU A CA 1
ATOM 437 C C . LEU A 1 62 ? -9.394 4.137 9.263 1.00 93.62 62 LEU A C 1
ATOM 439 O O . LEU A 1 62 ? -8.465 3.399 9.590 1.00 93.62 62 LEU A O 1
ATOM 443 N N . SER A 1 63 ? -10.000 4.038 8.079 1.00 90.94 63 SER A N 1
ATOM 444 C CA . SER A 1 63 ? -9.632 3.072 7.032 1.00 90.94 63 SER A CA 1
ATOM 445 C C . SER A 1 63 ? -8.321 3.464 6.320 1.00 90.94 63 SER A C 1
ATOM 447 O O . SER A 1 63 ? -7.506 2.605 5.989 1.00 90.94 63 SER A O 1
ATOM 449 N N . GLU A 1 64 ? -8.051 4.762 6.167 1.00 92.56 64 GLU A N 1
ATOM 450 C CA . GLU A 1 64 ? -6.769 5.314 5.703 1.00 92.56 64 GLU A CA 1
ATOM 451 C C . GLU A 1 64 ? -5.608 4.942 6.647 1.00 92.56 64 GLU A C 1
ATOM 453 O O . GLU A 1 64 ? -4.524 4.573 6.192 1.00 92.56 64 GLU A O 1
ATOM 458 N N . ILE A 1 65 ? -5.833 4.966 7.969 1.00 94.62 65 ILE A N 1
ATOM 459 C CA . ILE A 1 65 ? -4.843 4.508 8.961 1.00 94.62 65 ILE A CA 1
ATOM 460 C C . ILE A 1 65 ? -4.583 2.999 8.816 1.00 94.62 65 ILE A C 1
ATOM 462 O O . ILE A 1 65 ? -3.434 2.564 8.909 1.00 94.62 65 ILE A O 1
ATOM 466 N N . GLU A 1 66 ? -5.621 2.199 8.558 1.00 89.75 66 GLU A N 1
ATOM 467 C CA . GLU A 1 66 ? -5.489 0.757 8.299 1.00 89.75 66 GLU A CA 1
ATOM 468 C C . GLU A 1 66 ? -4.638 0.501 7.046 1.00 89.75 66 GLU A C 1
ATOM 470 O O . GLU A 1 66 ? -3.680 -0.272 7.097 1.00 89.75 66 GLU A O 1
ATOM 475 N N . SER A 1 67 ? -4.882 1.268 5.980 1.00 90.94 67 SER A N 1
ATOM 476 C CA . SER A 1 67 ? -4.124 1.203 4.725 1.00 90.94 67 SER A CA 1
ATOM 477 C C . SER A 1 67 ? -2.638 1.543 4.914 1.00 90.94 67 SER A C 1
ATOM 479 O O . SER A 1 67 ? -1.773 0.909 4.310 1.00 90.94 67 SER A O 1
ATOM 481 N N . ILE A 1 68 ? -2.303 2.486 5.805 1.00 95.06 68 ILE A N 1
ATOM 482 C CA . ILE A 1 68 ? -0.911 2.794 6.179 1.00 95.06 68 ILE A CA 1
ATOM 483 C C . ILE A 1 68 ? -0.265 1.647 6.978 1.00 95.06 68 ILE A C 1
ATOM 485 O O . ILE A 1 68 ? 0.907 1.336 6.750 1.00 95.06 68 ILE A O 1
ATOM 489 N N . LEU A 1 69 ? -1.005 0.989 7.879 1.00 91.19 69 LEU A N 1
ATOM 490 C CA . LEU A 1 69 ? -0.519 -0.195 8.604 1.00 91.19 69 LEU A CA 1
ATOM 491 C C . LEU A 1 69 ? -0.284 -1.385 7.658 1.00 91.19 69 LEU A C 1
ATOM 493 O O . LEU A 1 69 ? 0.716 -2.086 7.814 1.00 91.19 69 LEU A O 1
ATOM 497 N N . SER A 1 70 ? -1.168 -1.580 6.678 1.00 85.81 70 SER A N 1
ATOM 498 C CA . SER A 1 70 ? -1.056 -2.597 5.623 1.00 85.81 70 SER A CA 1
ATOM 499 C C . SER A 1 70 ? 0.109 -2.316 4.660 1.00 85.81 70 SER A C 1
ATOM 501 O O . SER A 1 70 ? 0.828 -3.234 4.263 1.00 85.81 70 SER A O 1
ATOM 503 N N . TYR A 1 71 ? 0.365 -1.043 4.332 1.00 92.31 71 TYR A N 1
ATOM 504 C CA . TYR A 1 71 ? 1.526 -0.642 3.531 1.00 92.31 71 TYR A CA 1
ATOM 505 C C . TYR A 1 71 ? 2.843 -0.931 4.260 1.00 92.31 71 TYR A C 1
ATOM 507 O O . TYR A 1 71 ? 3.733 -1.583 3.722 1.00 92.31 71 TYR A O 1
ATOM 515 N N . ASP A 1 72 ? 2.966 -0.476 5.511 1.00 94.12 72 ASP A N 1
ATOM 516 C CA . ASP A 1 72 ? 4.170 -0.692 6.319 1.00 94.12 72 ASP A CA 1
ATOM 517 C C . ASP A 1 72 ? 4.460 -2.189 6.530 1.00 94.12 72 ASP A C 1
ATOM 519 O O . ASP A 1 72 ? 5.620 -2.595 6.490 1.00 94.12 72 ASP A O 1
ATOM 523 N N . GLU A 1 73 ? 3.414 -3.014 6.674 1.00 85.19 73 GLU A N 1
ATOM 524 C CA . GLU A 1 73 ? 3.499 -4.475 6.847 1.00 85.19 73 GLU A CA 1
ATOM 525 C C . GLU A 1 73 ? 4.204 -5.178 5.678 1.00 85.19 73 GLU A C 1
ATOM 527 O O . GLU A 1 73 ? 4.892 -6.174 5.892 1.00 85.19 73 GLU A O 1
ATOM 532 N N . GLN A 1 74 ? 4.074 -4.636 4.466 1.00 82.94 74 GLN A N 1
ATOM 533 C CA . GLN A 1 74 ? 4.590 -5.228 3.228 1.00 82.94 74 GLN A CA 1
ATOM 534 C C . GLN A 1 74 ? 5.914 -4.611 2.743 1.00 82.94 74 GLN A C 1
ATOM 536 O O . GLN A 1 74 ? 6.478 -5.091 1.759 1.00 82.94 74 GLN A O 1
ATOM 541 N N . VAL A 1 75 ? 6.401 -3.553 3.408 1.00 88.44 75 VAL A N 1
ATOM 542 C CA . VAL A 1 75 ? 7.536 -2.737 2.934 1.00 88.44 75 VAL A CA 1
ATOM 543 C C . VAL A 1 75 ? 8.622 -2.529 3.995 1.00 88.44 75 VAL A C 1
ATOM 545 O O . VAL A 1 75 ? 9.801 -2.728 3.709 1.00 88.44 75 VAL A O 1
ATOM 548 N N . PHE A 1 76 ? 8.262 -2.117 5.216 1.00 90.06 76 PHE A N 1
ATOM 549 C CA . PHE A 1 76 ? 9.237 -1.689 6.236 1.00 90.06 76 PHE A CA 1
ATOM 550 C C . PHE A 1 76 ? 9.195 -2.501 7.532 1.00 90.06 76 PHE A C 1
ATOM 552 O O . PHE A 1 76 ? 10.153 -2.461 8.307 1.00 90.06 76 PHE A O 1
ATOM 559 N N . MET A 1 77 ? 8.095 -3.206 7.802 1.00 88.75 77 MET A N 1
ATOM 560 C CA . MET A 1 77 ? 7.899 -3.923 9.054 1.00 88.75 77 MET A CA 1
ATOM 561 C C . MET A 1 77 ? 8.951 -5.037 9.222 1.00 88.75 77 MET A C 1
ATOM 563 O O . MET A 1 77 ? 9.020 -5.947 8.394 1.00 88.75 77 MET A O 1
ATOM 567 N N . PRO A 1 78 ? 9.731 -5.048 10.321 1.00 79.56 78 PRO A N 1
ATOM 568 C CA . PRO A 1 78 ? 10.627 -6.161 10.619 1.00 79.56 78 PRO A CA 1
ATOM 569 C C . PRO A 1 78 ? 9.839 -7.473 10.786 1.00 79.56 78 PRO A C 1
ATOM 571 O O . PRO A 1 78 ? 8.757 -7.435 11.378 1.00 79.56 78 PRO A O 1
ATOM 574 N N . PRO A 1 79 ? 10.370 -8.649 10.395 1.00 68.31 79 PRO A N 1
ATOM 575 C CA . PRO A 1 79 ? 9.639 -9.922 10.476 1.00 68.31 79 PRO A CA 1
ATOM 576 C C . PRO A 1 79 ? 9.062 -10.244 11.867 1.00 68.31 79 PRO A C 1
ATOM 578 O O . PRO A 1 79 ? 7.940 -10.734 11.989 1.00 68.31 79 PRO A O 1
ATOM 581 N N . GLY A 1 80 ? 9.781 -9.893 12.942 1.00 74.44 80 GLY A N 1
ATOM 582 C CA . GLY A 1 80 ? 9.309 -10.051 14.326 1.00 74.44 80 GLY A CA 1
ATOM 583 C C . GLY A 1 80 ? 8.144 -9.132 14.733 1.00 74.44 80 GLY A C 1
ATOM 584 O O . GLY A 1 80 ? 7.570 -9.321 15.805 1.00 74.44 80 GLY A O 1
ATOM 585 N N . GLY A 1 81 ? 7.785 -8.149 13.901 1.00 73.50 81 GLY A N 1
ATOM 586 C CA . GLY A 1 81 ? 6.699 -7.192 14.126 1.00 73.50 81 GLY A CA 1
ATOM 587 C C . GLY A 1 81 ? 5.299 -7.728 13.813 1.00 73.50 81 GLY A C 1
ATOM 588 O O . GLY A 1 81 ? 4.325 -7.192 14.348 1.00 73.50 81 GLY A O 1
ATOM 589 N N . ALA A 1 82 ? 5.182 -8.807 13.028 1.00 70.12 82 ALA A N 1
ATOM 590 C CA . ALA A 1 82 ? 3.898 -9.334 12.554 1.00 70.12 82 ALA A CA 1
ATOM 591 C C . ALA A 1 82 ? 2.853 -9.592 13.670 1.00 70.12 82 ALA A C 1
ATOM 593 O O . ALA A 1 82 ? 1.711 -9.157 13.512 1.00 70.12 82 ALA A O 1
ATOM 594 N N . PRO A 1 83 ? 3.186 -10.169 14.850 1.00 75.62 83 PRO A N 1
ATOM 595 C CA . PRO A 1 83 ? 2.210 -10.330 15.937 1.00 75.62 83 PRO A CA 1
ATOM 596 C C . PRO A 1 83 ? 1.698 -8.996 16.508 1.00 75.62 83 PRO A C 1
ATOM 598 O O . PRO A 1 83 ? 0.557 -8.904 16.963 1.00 75.62 83 PRO A O 1
ATOM 601 N N . GLY A 1 84 ? 2.537 -7.955 16.495 1.00 79.88 84 GLY A N 1
ATOM 602 C CA . GLY A 1 84 ? 2.163 -6.604 16.911 1.00 79.88 84 GLY A CA 1
ATOM 603 C C . GLY A 1 84 ? 1.257 -5.926 15.885 1.00 79.88 84 GLY A C 1
ATOM 604 O O . GLY A 1 84 ? 0.223 -5.372 16.257 1.00 79.88 84 GLY A O 1
ATOM 605 N N . ARG A 1 85 ? 1.604 -6.034 14.597 1.00 84.94 85 ARG A N 1
ATOM 606 C CA . ARG A 1 85 ? 0.819 -5.505 13.474 1.00 84.94 85 ARG A CA 1
ATOM 607 C C . ARG A 1 85 ? -0.556 -6.156 13.368 1.00 84.94 85 ARG A C 1
ATOM 609 O O . ARG A 1 85 ? -1.550 -5.437 13.308 1.00 84.94 85 ARG A O 1
ATOM 616 N N . ALA A 1 86 ? -0.632 -7.482 13.474 1.00 71.75 86 ALA A N 1
ATOM 617 C CA . ALA A 1 86 ? -1.896 -8.214 13.515 1.00 71.75 86 ALA A CA 1
ATOM 618 C C . ALA A 1 86 ? -2.811 -7.709 14.646 1.00 71.75 86 ALA A C 1
ATOM 620 O O . ALA A 1 86 ? -3.991 -7.448 14.421 1.00 71.75 86 ALA A O 1
ATOM 621 N N . LYS A 1 87 ? -2.263 -7.468 15.849 1.00 79.56 87 LYS A N 1
ATOM 622 C CA . LYS A 1 87 ? -3.029 -6.888 16.965 1.00 79.56 87 LYS A CA 1
ATOM 623 C C . LYS A 1 87 ? -3.486 -5.448 16.688 1.00 79.56 87 LYS A C 1
ATOM 625 O O . LYS A 1 87 ? -4.613 -5.106 17.037 1.00 79.56 87 LYS A O 1
ATOM 630 N N . GLN A 1 88 ? -2.638 -4.609 16.088 1.00 86.31 88 GLN A N 1
ATOM 631 C CA . GLN A 1 88 ? -2.994 -3.233 15.708 1.00 86.31 88 GLN A CA 1
ATOM 632 C C . GLN A 1 88 ? -4.164 -3.220 14.717 1.00 86.31 88 GLN A C 1
ATOM 634 O O . GLN A 1 88 ? -5.163 -2.545 14.964 1.00 86.31 88 GLN A O 1
ATOM 639 N N . ARG A 1 89 ? -4.061 -4.009 13.639 1.00 83.12 89 ARG A N 1
ATOM 640 C CA . ARG A 1 89 ? -5.087 -4.112 12.593 1.00 83.12 89 ARG A CA 1
ATOM 641 C C . ARG A 1 89 ? -6.389 -4.706 13.132 1.00 83.12 89 ARG A C 1
ATOM 643 O O . ARG A 1 89 ? -7.442 -4.145 12.866 1.00 83.12 89 ARG A O 1
ATOM 650 N N . ALA A 1 90 ? -6.333 -5.742 13.973 1.00 76.75 90 ALA A N 1
ATOM 651 C CA . ALA A 1 90 ? -7.525 -6.330 14.594 1.00 76.75 90 ALA A CA 1
ATOM 652 C C . ALA A 1 90 ? -8.301 -5.335 15.481 1.00 76.75 90 ALA A C 1
ATOM 654 O O . ALA A 1 90 ? -9.524 -5.245 15.383 1.00 76.75 90 ALA A O 1
ATOM 655 N N . VAL A 1 91 ? -7.607 -4.552 16.320 1.00 84.88 91 VAL A N 1
ATOM 656 C CA . VAL A 1 91 ? -8.256 -3.517 17.150 1.00 84.88 91 VAL A CA 1
ATOM 657 C C . VAL A 1 91 ? -8.852 -2.412 16.277 1.00 84.88 91 VAL A C 1
ATOM 659 O O . VAL A 1 91 ? -9.991 -2.007 16.503 1.00 84.88 91 VAL A O 1
ATOM 662 N N . LEU A 1 92 ? -8.114 -1.941 15.266 1.00 87.88 92 LEU A N 1
ATOM 663 C CA . LEU A 1 92 ? -8.594 -0.893 14.367 1.00 87.88 92 LEU A CA 1
ATOM 664 C C . LEU A 1 92 ? -9.796 -1.357 13.533 1.00 87.88 92 LEU A C 1
ATOM 666 O O . LEU A 1 92 ? -10.759 -0.609 13.417 1.00 87.88 92 LEU A O 1
ATOM 670 N N . ALA A 1 93 ? -9.789 -2.591 13.025 1.00 80.94 93 ALA A N 1
ATOM 671 C CA . ALA A 1 93 ? -10.909 -3.179 12.293 1.00 80.94 93 ALA A CA 1
ATOM 672 C C . ALA A 1 93 ? -12.181 -3.270 13.153 1.00 80.94 93 ALA A C 1
ATOM 674 O O . ALA A 1 93 ? -13.262 -2.929 12.674 1.00 80.94 93 ALA A O 1
ATOM 675 N N . GLY A 1 94 ? -12.056 -3.644 14.433 1.00 83.06 94 GLY A N 1
ATOM 676 C CA . GLY A 1 94 ? -13.175 -3.628 15.381 1.00 83.06 94 GLY A CA 1
ATOM 677 C C . GLY A 1 94 ? -13.771 -2.228 15.563 1.00 83.06 94 GLY A C 1
ATOM 678 O O . GLY A 1 94 ? -14.982 -2.057 15.448 1.00 83.06 94 GLY A O 1
ATOM 679 N N . VAL A 1 95 ? -12.919 -1.213 15.753 1.00 89.75 95 VAL A N 1
ATOM 680 C CA . VAL A 1 95 ? -13.348 0.195 15.856 1.00 89.75 95 VAL A CA 1
ATOM 681 C C . VAL A 1 95 ? -13.995 0.680 14.552 1.00 89.75 95 VAL A C 1
ATOM 683 O O . VAL A 1 95 ? -15.052 1.303 14.585 1.00 89.75 95 VAL A O 1
ATOM 686 N N . VAL A 1 96 ? -13.402 0.381 13.392 1.00 90.19 96 VAL A N 1
ATOM 687 C CA . VAL A 1 96 ? -13.961 0.736 12.076 1.00 90.19 96 VAL A CA 1
ATOM 688 C C . VAL A 1 96 ? -15.345 0.113 11.886 1.00 90.19 96 VAL A C 1
ATOM 690 O O . VAL A 1 96 ? -16.263 0.816 11.469 1.00 90.19 96 VAL A O 1
ATOM 693 N N . HIS A 1 97 ? -15.524 -1.165 12.228 1.00 86.75 97 HIS A N 1
ATOM 694 C CA . HIS A 1 97 ? -16.818 -1.837 12.126 1.00 86.75 97 HIS A CA 1
ATOM 695 C C . HIS A 1 97 ? -17.859 -1.243 13.093 1.00 86.75 97 HIS A C 1
ATOM 697 O O . HIS A 1 97 ? -18.995 -1.022 12.679 1.00 86.75 97 HIS A O 1
ATOM 703 N N . GLU A 1 98 ? -17.478 -0.900 14.332 1.00 89.38 98 GLU A N 1
ATOM 704 C CA . GLU A 1 98 ? -18.353 -0.198 15.288 1.00 89.38 98 GLU A CA 1
ATOM 705 C C . GLU A 1 98 ? -18.842 1.152 14.731 1.00 89.38 98 GLU A C 1
ATOM 707 O O . GLU A 1 98 ? -20.036 1.448 14.789 1.00 89.38 98 GLU A O 1
ATOM 712 N N . TYR A 1 99 ? -17.957 1.953 14.122 1.00 92.75 99 TYR A N 1
ATOM 713 C CA . TYR A 1 99 ? -18.358 3.212 13.480 1.00 92.75 99 TYR A CA 1
ATOM 714 C C . TYR A 1 99 ? -19.189 3.003 12.207 1.00 92.75 99 TYR A C 1
ATOM 716 O O . TYR A 1 99 ? -20.088 3.801 11.951 1.00 92.75 99 TYR A O 1
ATOM 724 N N . ARG A 1 100 ? -18.943 1.937 11.433 1.00 92.06 100 ARG A N 1
ATOM 725 C CA . ARG A 1 100 ? -19.728 1.609 10.228 1.00 92.06 100 ARG A CA 1
ATOM 726 C C . ARG A 1 100 ? -21.134 1.106 10.534 1.00 92.06 100 ARG A C 1
ATOM 728 O O . ARG A 1 100 ? -22.036 1.414 9.770 1.00 92.06 100 ARG A O 1
ATOM 735 N N . THR A 1 101 ? -21.349 0.349 11.609 1.00 91.69 101 THR A N 1
ATOM 736 C CA . THR A 1 101 ? -22.656 -0.288 11.887 1.00 91.69 101 THR A CA 1
ATOM 737 C C . THR A 1 101 ? -23.400 0.303 13.089 1.00 91.69 101 THR A C 1
ATOM 739 O O . THR A 1 101 ? -24.573 -0.014 13.312 1.00 91.69 101 THR A O 1
ATOM 742 N N . GLY A 1 102 ? -22.751 1.186 13.853 1.00 93.19 102 GLY A N 1
ATOM 743 C CA . GLY A 1 102 ? -23.273 1.734 15.099 1.00 93.19 102 GLY A CA 1
ATOM 744 C C . GLY A 1 102 ? -24.446 2.719 14.959 1.00 93.19 102 GLY A C 1
ATOM 745 O O . GLY A 1 102 ? -24.781 3.180 13.862 1.00 93.19 102 GLY A O 1
ATOM 746 N N . PRO A 1 103 ? -25.074 3.104 16.091 1.00 95.12 103 PRO A N 1
ATOM 747 C CA . PRO A 1 103 ? -26.287 3.927 16.099 1.00 95.12 103 PRO A CA 1
ATOM 748 C C . PRO A 1 103 ? -26.134 5.312 15.455 1.00 95.12 103 PRO A C 1
ATOM 750 O O . PRO A 1 103 ? -27.102 5.837 14.913 1.00 95.12 103 PRO A O 1
ATOM 753 N N . ALA A 1 104 ? -24.934 5.903 15.500 1.00 95.44 104 ALA A N 1
ATOM 754 C CA . ALA A 1 104 ? -24.667 7.207 14.891 1.00 95.44 104 ALA A CA 1
ATOM 755 C C . ALA A 1 104 ? -24.721 7.141 13.355 1.00 95.44 104 ALA A C 1
ATOM 757 O O . ALA A 1 104 ? -25.429 7.936 12.740 1.00 95.44 104 ALA A O 1
ATOM 758 N N . MET A 1 105 ? -24.048 6.152 12.751 1.00 96.19 105 MET A N 1
ATOM 759 C CA . MET A 1 105 ? -24.110 5.916 11.306 1.00 96.19 105 MET A CA 1
ATOM 760 C C . MET A 1 105 ? -25.530 5.552 10.871 1.00 96.19 105 MET A C 1
ATOM 762 O O . MET A 1 105 ? -26.028 6.121 9.905 1.00 96.19 105 MET A O 1
ATOM 766 N N . ARG A 1 106 ? -26.222 4.693 11.637 1.00 95.94 106 ARG A N 1
ATOM 767 C CA . ARG A 1 106 ? -27.638 4.369 11.408 1.00 95.94 106 ARG A CA 1
ATOM 768 C C . ARG A 1 106 ? -28.497 5.626 11.281 1.00 95.94 106 ARG A C 1
ATOM 770 O O . ARG A 1 106 ? -29.154 5.812 10.264 1.00 95.94 106 ARG A O 1
ATOM 777 N N . ALA A 1 107 ? -28.478 6.483 12.302 1.00 95.56 107 ALA A N 1
ATOM 778 C CA . ALA A 1 107 ? -29.305 7.686 12.336 1.00 95.56 107 ALA A CA 1
ATOM 779 C C . ALA A 1 107 ? -28.945 8.670 11.209 1.00 95.56 107 ALA A C 1
ATOM 781 O O . ALA A 1 107 ? -29.830 9.317 10.653 1.00 95.56 107 ALA A O 1
ATOM 782 N N . ALA A 1 108 ? -27.662 8.762 10.847 1.00 95.94 108 ALA A N 1
ATOM 783 C CA . ALA A 1 108 ? -27.204 9.606 9.751 1.00 95.94 108 ALA A CA 1
ATOM 784 C C . ALA A 1 108 ? -27.653 9.081 8.372 1.00 95.94 108 ALA A C 1
ATOM 786 O O . ALA A 1 108 ? -28.141 9.858 7.556 1.00 95.94 108 ALA A O 1
ATOM 787 N N . VAL A 1 109 ? -27.556 7.769 8.128 1.00 96.00 109 VAL A N 1
ATOM 788 C CA . VAL A 1 109 ? -28.031 7.111 6.896 1.00 96.00 109 VAL A CA 1
ATOM 789 C C . VAL A 1 109 ? -29.555 7.186 6.777 1.00 96.00 109 VAL A C 1
ATOM 791 O O . VAL A 1 109 ? -30.069 7.589 5.736 1.00 96.00 109 VAL A O 1
ATOM 794 N N . GLU A 1 110 ? -30.287 6.838 7.839 1.00 93.88 110 GLU A N 1
ATOM 795 C CA . GLU A 1 110 ? -31.756 6.874 7.863 1.00 93.88 110 GLU A CA 1
ATOM 796 C C . GLU A 1 110 ? -32.278 8.312 7.682 1.00 93.88 110 GLU A C 1
ATOM 798 O O . GLU A 1 110 ? -33.196 8.533 6.892 1.00 93.88 110 GLU A O 1
ATOM 803 N N . GLY A 1 111 ? -31.650 9.301 8.332 1.00 92.62 111 GLY A N 1
ATOM 804 C CA . GLY A 1 111 ? -31.994 10.718 8.187 1.00 92.62 111 GLY A CA 1
ATOM 805 C C . GLY A 1 111 ? -31.649 11.310 6.817 1.00 92.62 111 GLY A C 1
ATOM 806 O O . GLY A 1 111 ? -32.389 12.154 6.319 1.00 92.62 111 GLY A O 1
ATOM 807 N N . ALA A 1 112 ? -30.557 10.868 6.185 1.00 93.81 112 ALA A N 1
ATOM 808 C CA . ALA A 1 112 ? -30.164 11.333 4.855 1.00 93.81 112 ALA A CA 1
ATOM 809 C C . ALA A 1 112 ? -30.913 10.624 3.712 1.00 93.81 112 ALA A C 1
ATOM 811 O O . ALA A 1 112 ? -30.924 11.133 2.596 1.00 93.81 112 ALA A O 1
ATOM 812 N N . ARG A 1 113 ? -31.571 9.481 3.949 1.00 89.75 113 ARG A N 1
ATOM 813 C CA . ARG A 1 113 ? -32.235 8.682 2.898 1.00 89.75 113 ARG A CA 1
ATOM 814 C C . ARG A 1 113 ? -33.231 9.463 2.010 1.00 89.75 113 ARG A C 1
ATOM 816 O O . ARG A 1 113 ? -33.161 9.267 0.798 1.00 89.75 113 ARG A O 1
ATOM 823 N N . PRO A 1 114 ? -34.081 10.379 2.532 1.00 86.19 114 PRO A N 1
ATOM 824 C CA . PRO A 1 114 ? -34.993 11.199 1.716 1.00 86.19 114 PRO A CA 1
ATOM 825 C C . PRO A 1 114 ? -34.298 12.149 0.727 1.00 86.19 114 PRO A C 1
ATOM 827 O O . PRO A 1 114 ? -34.938 12.680 -0.177 1.00 86.19 114 PRO A O 1
ATOM 830 N N . PHE A 1 115 ? -32.987 12.368 0.877 1.00 83.12 115 PHE A N 1
ATOM 831 C CA . PHE A 1 115 ? -32.175 13.149 -0.056 1.00 83.12 115 PHE A CA 1
ATOM 832 C C . PHE A 1 115 ? -32.111 12.485 -1.448 1.00 83.12 115 PHE A C 1
ATOM 834 O O . PHE A 1 115 ? -31.970 13.176 -2.453 1.00 83.12 115 PHE A O 1
ATOM 841 N N . LEU A 1 116 ? -32.268 11.156 -1.527 1.00 85.88 116 LEU A N 1
ATOM 842 C CA . LEU A 1 116 ? -32.269 10.408 -2.792 1.00 85.88 116 LEU A CA 1
ATOM 843 C C . LEU A 1 116 ? -33.505 10.676 -3.664 1.00 85.88 116 LEU A C 1
ATOM 845 O O . LEU A 1 116 ? -33.415 10.562 -4.881 1.00 85.88 116 LEU A O 1
ATOM 849 N N . ASP A 1 117 ? -34.633 11.056 -3.060 1.00 83.00 117 ASP A N 1
ATOM 850 C CA . ASP A 1 117 ? -35.879 11.348 -3.784 1.00 83.00 117 ASP A CA 1
ATOM 851 C C . ASP A 1 117 ? -35.925 12.794 -4.323 1.00 83.00 117 ASP A C 1
ATOM 853 O O . ASP A 1 117 ? -36.848 13.165 -5.049 1.00 83.00 117 ASP A O 1
ATOM 857 N N . GLN A 1 118 ? -34.968 13.638 -3.917 1.00 77.12 118 GLN A N 1
ATOM 858 C CA . GLN A 1 118 ? -35.017 15.098 -4.084 1.00 77.12 118 GLN A CA 1
ATOM 859 C C . GLN A 1 118 ? -33.797 15.687 -4.810 1.00 77.12 118 GLN A C 1
ATOM 861 O O . GLN A 1 118 ? -33.893 16.793 -5.347 1.00 77.12 118 GLN A O 1
ATOM 866 N N . TYR A 1 119 ? -32.660 14.981 -4.830 1.00 80.69 119 TYR A N 1
ATOM 867 C CA . TYR A 1 119 ? -31.388 15.476 -5.365 1.00 80.69 119 TYR A CA 1
ATOM 868 C C . TYR A 1 119 ? -30.641 14.387 -6.147 1.00 80.69 119 TYR A C 1
ATOM 870 O O . TYR A 1 119 ? -30.797 13.196 -5.896 1.00 80.69 119 TYR A O 1
ATOM 878 N N . GLU A 1 120 ? -29.768 14.811 -7.062 1.00 84.00 120 GLU A N 1
ATOM 879 C CA . GLU A 1 120 ? -28.945 13.936 -7.909 1.00 84.00 120 GLU A CA 1
ATOM 880 C C . GLU A 1 120 ? -27.437 14.248 -7.760 1.00 84.00 120 GLU A C 1
ATOM 882 O O . GLU A 1 120 ? -27.017 15.092 -6.961 1.00 84.00 120 GLU A O 1
ATOM 887 N N . GLY A 1 121 ? -26.589 13.567 -8.537 1.00 87.81 121 GLY A N 1
ATOM 888 C CA . GLY A 1 121 ? -25.149 13.835 -8.603 1.00 87.81 121 GLY A CA 1
ATOM 889 C C . GLY A 1 121 ? -24.370 13.376 -7.363 1.00 87.81 121 GLY A C 1
ATOM 890 O O . GLY A 1 121 ? -24.727 12.392 -6.716 1.00 87.81 121 GLY A O 1
ATOM 891 N N . ARG A 1 122 ? -23.264 14.067 -7.034 1.00 91.31 122 ARG A N 1
ATOM 892 C CA . ARG A 1 122 ? -22.297 13.598 -6.016 1.00 91.31 122 ARG A CA 1
ATOM 893 C C . ARG A 1 122 ? -22.918 13.411 -4.627 1.00 91.31 122 ARG A C 1
ATOM 895 O O . ARG A 1 122 ? -22.606 12.429 -3.962 1.00 91.31 122 ARG A O 1
ATOM 902 N N . ALA A 1 123 ? -23.798 14.315 -4.198 1.00 90.12 123 ALA A N 1
ATOM 903 C CA . ALA A 1 123 ? -24.427 14.222 -2.881 1.00 90.12 123 ALA A CA 1
ATOM 904 C C . ALA A 1 123 ? -25.394 13.028 -2.787 1.00 90.12 123 ALA A C 1
ATOM 906 O O . ALA A 1 123 ? -25.320 12.258 -1.830 1.00 90.12 123 ALA A O 1
ATOM 907 N N . ALA A 1 124 ? -26.207 12.794 -3.822 1.00 91.56 124 ALA A N 1
ATOM 908 C CA . ALA A 1 124 ? -27.048 11.601 -3.910 1.00 91.56 124 ALA A CA 1
ATOM 909 C C . ALA A 1 124 ? -26.213 10.309 -3.967 1.00 91.56 124 ALA A C 1
ATOM 911 O O . ALA A 1 124 ? -26.516 9.350 -3.262 1.00 91.56 124 ALA A O 1
ATOM 912 N N . ALA A 1 125 ? -25.112 10.296 -4.727 1.00 94.50 125 ALA A N 1
ATOM 913 C CA . ALA A 1 125 ? -24.188 9.162 -4.763 1.00 94.50 125 ALA A CA 1
ATOM 914 C C . ALA A 1 125 ? -23.567 8.873 -3.383 1.00 94.50 125 ALA A C 1
ATOM 916 O O . ALA A 1 125 ? -23.509 7.714 -2.985 1.00 94.50 125 ALA A O 1
ATOM 917 N N . ASN A 1 126 ? -23.172 9.898 -2.617 1.00 95.69 126 ASN A N 1
ATOM 918 C CA . ASN A 1 126 ? -22.695 9.725 -1.240 1.00 95.69 126 ASN A CA 1
ATOM 919 C C . ASN A 1 126 ? -23.754 9.052 -0.353 1.00 95.69 126 ASN A C 1
ATOM 921 O O . ASN A 1 126 ? -23.450 8.055 0.294 1.00 95.69 126 ASN A O 1
ATOM 925 N N . VAL A 1 127 ? -24.998 9.547 -0.364 1.00 95.81 127 VAL A N 1
ATOM 926 C CA . VAL A 1 127 ? -26.097 8.960 0.425 1.00 95.81 127 VAL A CA 1
ATOM 927 C C . VAL A 1 127 ? -26.376 7.517 0.004 1.00 95.81 127 VAL A C 1
ATOM 929 O O . VAL A 1 127 ? -26.470 6.640 0.861 1.00 95.81 127 VAL A O 1
ATOM 932 N N . ARG A 1 128 ? -26.463 7.256 -1.307 1.00 95.06 128 ARG A N 1
ATOM 933 C CA . ARG A 1 128 ? -26.735 5.927 -1.865 1.00 95.06 128 ARG A CA 1
ATOM 934 C C . ARG A 1 128 ? -25.667 4.919 -1.436 1.00 95.06 128 ARG A C 1
ATOM 936 O O . ARG A 1 128 ? -26.004 3.877 -0.886 1.00 95.06 128 ARG A O 1
ATOM 943 N N . LEU A 1 129 ? -24.392 5.250 -1.638 1.00 95.50 129 LEU A N 1
ATOM 944 C CA . LEU A 1 129 ? -23.264 4.367 -1.332 1.00 95.50 129 LEU A CA 1
ATOM 945 C C . LEU A 1 129 ? -23.124 4.109 0.173 1.00 95.50 129 LEU A C 1
ATOM 947 O O . LEU A 1 129 ? -22.910 2.969 0.577 1.00 95.50 129 LEU A O 1
ATOM 951 N N . SER A 1 130 ? -23.301 5.134 1.014 1.00 96.56 130 SER A N 1
ATOM 952 C CA . SER A 1 130 ? -23.286 4.955 2.471 1.00 96.56 130 SER A CA 1
ATOM 953 C C . SER A 1 130 ? -24.455 4.104 2.970 1.00 96.56 130 SER A C 1
ATOM 955 O O . SER A 1 130 ? -24.274 3.318 3.896 1.00 96.56 130 SER A O 1
ATOM 957 N N . ALA A 1 131 ? -25.638 4.222 2.357 1.00 95.19 131 ALA A N 1
ATOM 958 C CA . ALA A 1 131 ? -26.782 3.372 2.679 1.00 95.19 131 ALA A CA 1
ATOM 959 C C . ALA A 1 131 ? -26.553 1.913 2.248 1.00 95.19 131 ALA A C 1
ATOM 961 O O . ALA A 1 131 ? -26.794 1.005 3.040 1.00 95.19 131 ALA A O 1
ATOM 962 N N . GLU A 1 132 ? -26.036 1.688 1.036 1.00 93.06 132 GLU A N 1
ATOM 963 C CA . GLU A 1 132 ? -25.663 0.361 0.527 1.00 93.06 132 GLU A CA 1
ATOM 964 C C . GLU A 1 132 ? -24.616 -0.322 1.428 1.00 93.06 132 GLU A C 1
ATOM 966 O O . GLU A 1 132 ? -24.809 -1.472 1.831 1.00 93.06 132 GLU A O 1
ATOM 971 N N . GLU A 1 133 ? -23.537 0.381 1.803 1.00 93.50 133 GLU A N 1
ATOM 972 C CA . GLU A 1 133 ? -22.502 -0.155 2.700 1.00 93.50 133 GLU A CA 1
ATOM 973 C C . GLU A 1 133 ? -23.065 -0.449 4.099 1.00 93.50 133 GLU A C 1
ATOM 975 O O . GLU A 1 133 ? -22.853 -1.541 4.630 1.00 93.50 133 GLU A O 1
ATOM 980 N N . PHE A 1 134 ? -23.838 0.478 4.677 1.00 95.00 134 PHE A N 1
ATOM 981 C CA . PHE A 1 134 ? -24.466 0.293 5.987 1.00 95.00 134 PHE A CA 1
ATOM 982 C C . PHE A 1 134 ? -25.418 -0.913 6.012 1.00 95.00 134 PHE A C 1
ATOM 984 O O . PHE A 1 134 ? -25.392 -1.709 6.954 1.00 95.00 134 PHE A O 1
ATOM 991 N N . GLU A 1 135 ? -26.251 -1.089 4.983 1.00 92.12 135 GLU A N 1
ATOM 992 C CA . GLU A 1 135 ? -27.177 -2.221 4.883 1.00 92.12 135 GLU A CA 1
ATOM 993 C C . GLU A 1 135 ? -26.458 -3.565 4.712 1.00 92.12 135 GLU A C 1
ATOM 995 O O . GLU A 1 135 ? -26.927 -4.574 5.243 1.00 92.12 135 GLU A O 1
ATOM 1000 N N . VAL A 1 136 ? -25.322 -3.596 4.010 1.00 91.50 136 VAL A N 1
ATOM 1001 C CA . VAL A 1 136 ? -24.490 -4.799 3.858 1.00 91.50 136 VAL A CA 1
ATOM 1002 C C . VAL A 1 136 ? -23.767 -5.135 5.162 1.00 91.50 136 VAL A C 1
ATOM 1004 O O . VAL A 1 136 ? -23.904 -6.254 5.662 1.00 91.50 136 VAL A O 1
ATOM 1007 N N . GLU A 1 137 ? -23.035 -4.183 5.742 1.00 90.56 137 GLU A N 1
ATOM 1008 C CA . GLU A 1 137 ? -22.206 -4.431 6.926 1.00 90.56 137 GLU A CA 1
ATOM 1009 C C . GLU A 1 137 ? -23.048 -4.688 8.181 1.00 90.56 137 GLU A C 1
ATOM 1011 O O . GLU A 1 137 ? -22.710 -5.568 8.968 1.00 90.56 137 GLU A O 1
ATOM 1016 N N . SER A 1 138 ? -24.201 -4.027 8.348 1.00 91.12 138 SER A N 1
ATOM 1017 C CA . SER A 1 138 ? -25.094 -4.280 9.494 1.00 91.12 138 SER A CA 1
ATOM 1018 C C . SER A 1 138 ? -25.784 -5.653 9.467 1.00 91.12 138 SER A C 1
ATOM 1020 O O . SER A 1 138 ? -26.267 -6.116 10.502 1.00 91.12 138 SER A O 1
ATOM 1022 N N . ARG A 1 139 ? -25.816 -6.346 8.316 1.00 91.75 139 ARG A N 1
ATOM 1023 C CA . ARG A 1 139 ? -26.306 -7.737 8.214 1.00 91.75 139 ARG A CA 1
ATOM 1024 C C . ARG A 1 139 ? -25.261 -8.765 8.647 1.00 91.75 139 ARG A C 1
ATOM 1026 O O . ARG A 1 139 ? -25.628 -9.901 8.959 1.00 91.75 139 ARG A O 1
ATOM 1033 N N . LYS A 1 140 ? -23.981 -8.392 8.677 1.00 88.56 140 LYS A N 1
ATOM 1034 C CA . LYS A 1 140 ? -22.853 -9.242 9.070 1.00 88.56 140 LYS A CA 1
ATOM 1035 C C . LYS A 1 140 ? -22.710 -9.215 10.595 1.00 88.56 140 LYS A C 1
ATOM 1037 O O . LYS A 1 140 ? -22.458 -8.167 11.175 1.00 88.56 140 LYS A O 1
ATOM 1042 N N . THR A 1 141 ? -22.881 -10.351 11.275 1.00 85.19 141 THR A N 1
ATOM 1043 C CA . THR A 1 141 ? -22.604 -10.400 12.723 1.00 85.19 141 THR A CA 1
ATOM 1044 C C . THR A 1 141 ? -21.113 -10.289 13.000 1.00 85.19 141 THR A C 1
ATOM 1046 O O . THR A 1 141 ? -20.296 -10.772 12.217 1.00 85.19 141 THR A O 1
ATOM 1049 N N . GLN A 1 142 ? -20.774 -9.759 14.176 1.00 78.69 142 GLN A N 1
ATOM 1050 C CA . GLN A 1 142 ? -19.411 -9.768 14.709 1.00 78.69 142 GLN A CA 1
ATOM 1051 C C . GLN A 1 142 ? -18.775 -11.169 14.630 1.00 78.69 142 GLN A C 1
ATOM 1053 O O . GLN A 1 142 ? -17.688 -11.307 14.084 1.00 78.69 142 GLN A O 1
ATOM 1058 N N . GLU A 1 143 ? -19.486 -12.219 15.057 1.00 84.75 143 GLU A N 1
ATOM 1059 C CA . GLU A 1 143 ? -19.030 -13.618 14.948 1.00 84.75 143 GLU A CA 1
ATOM 1060 C C . GLU A 1 143 ? -18.664 -14.023 13.506 1.00 84.75 143 GLU A C 1
ATOM 1062 O O . GLU A 1 143 ? -17.673 -14.717 13.281 1.00 84.75 143 GLU A O 1
ATOM 1067 N N . LEU A 1 144 ? -19.437 -13.564 12.514 1.00 88.12 144 LEU A N 1
ATOM 1068 C CA . LEU A 1 144 ? -19.199 -13.876 11.106 1.00 88.12 144 LEU A CA 1
ATOM 1069 C C . LEU A 1 144 ? -17.968 -13.129 10.569 1.00 88.12 144 LEU A C 1
ATOM 1071 O O . LEU A 1 144 ? -17.182 -13.705 9.821 1.00 88.12 144 LEU A O 1
ATOM 1075 N N . ALA A 1 145 ? -17.767 -11.877 10.991 1.00 83.12 145 ALA A N 1
ATOM 1076 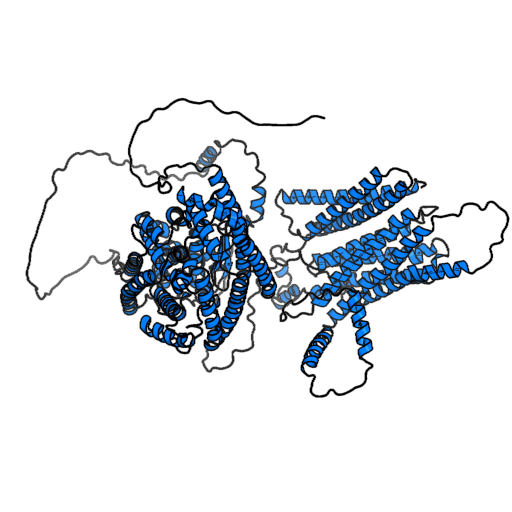C CA . ALA A 1 145 ? -16.574 -11.094 10.670 1.00 83.12 145 ALA A CA 1
ATOM 1077 C C . ALA A 1 145 ? -15.303 -11.650 11.343 1.00 83.12 145 ALA A C 1
ATOM 1079 O O . ALA A 1 145 ? -14.262 -11.757 10.698 1.00 83.12 145 ALA A O 1
ATOM 1080 N N . GLU A 1 146 ? -15.388 -12.070 12.608 1.00 80.06 146 GLU A N 1
ATOM 1081 C CA . GLU A 1 146 ? -14.288 -12.723 13.330 1.00 80.06 146 GLU A CA 1
ATOM 1082 C C . GLU A 1 146 ? -13.924 -14.081 12.708 1.00 80.06 146 GLU A C 1
ATOM 1084 O O . GLU A 1 146 ? -12.741 -14.409 12.580 1.00 80.06 146 GLU A O 1
ATOM 1089 N N . ARG A 1 147 ? -14.925 -14.861 12.272 1.00 88.12 147 ARG A N 1
ATOM 1090 C CA . ARG A 1 147 ? -14.716 -16.119 11.540 1.00 88.12 147 ARG A CA 1
ATOM 1091 C C . ARG A 1 147 ? -14.056 -15.884 10.180 1.00 88.12 147 ARG A C 1
ATOM 1093 O O . ARG A 1 147 ? -13.151 -16.641 9.847 1.00 88.12 147 ARG A O 1
ATOM 1100 N N . GLU A 1 148 ? -14.451 -14.851 9.433 1.00 88.81 148 GLU A N 1
ATOM 1101 C CA . GLU A 1 148 ? -13.823 -14.477 8.153 1.00 88.81 148 GLU A CA 1
ATOM 1102 C C . GLU A 1 148 ? -12.356 -14.082 8.330 1.00 88.81 148 GLU A C 1
ATOM 1104 O O . GLU A 1 148 ? -11.489 -14.692 7.706 1.00 88.81 148 GLU A O 1
ATOM 1109 N N . ALA A 1 149 ? -12.060 -13.159 9.249 1.00 77.00 149 ALA A N 1
ATOM 1110 C CA . ALA A 1 149 ? -10.692 -12.708 9.502 1.00 77.00 149 ALA A CA 1
ATOM 1111 C C . ALA A 1 149 ? -9.769 -13.851 9.970 1.00 77.00 149 ALA A C 1
ATOM 1113 O O . ALA A 1 149 ? -8.628 -13.963 9.515 1.00 77.00 149 ALA A O 1
ATOM 1114 N N . ARG A 1 150 ? -10.264 -14.741 10.847 1.00 82.06 150 ARG A N 1
ATOM 1115 C CA . ARG A 1 150 ? -9.520 -15.941 11.263 1.00 82.06 150 ARG A CA 1
ATOM 1116 C C . ARG A 1 150 ? -9.271 -16.879 10.081 1.00 82.06 150 ARG A C 1
ATOM 1118 O O . ARG A 1 150 ? -8.138 -17.313 9.877 1.00 82.06 150 ARG A O 1
ATOM 1125 N N . LEU A 1 151 ? -10.311 -17.175 9.302 1.00 90.50 151 LEU A N 1
ATOM 1126 C CA . LEU A 1 151 ? -10.233 -18.135 8.206 1.00 90.50 151 LEU A CA 1
ATOM 1127 C C . LEU A 1 151 ? -9.285 -17.669 7.095 1.00 90.50 151 LEU A C 1
ATOM 1129 O O . LEU A 1 151 ? -8.489 -18.473 6.623 1.00 90.50 151 LEU A O 1
ATOM 1133 N N . GLN A 1 152 ? -9.311 -16.382 6.731 1.00 85.31 152 GLN A N 1
ATOM 1134 C CA . GLN A 1 152 ? -8.373 -15.787 5.769 1.00 85.31 152 GLN A CA 1
ATOM 1135 C C . GLN A 1 152 ? -6.912 -15.951 6.218 1.00 85.31 152 GLN A C 1
ATOM 1137 O O . GLN A 1 152 ? -6.052 -16.315 5.419 1.00 85.31 152 GLN A O 1
ATOM 1142 N N . SER A 1 153 ? -6.621 -15.739 7.506 1.00 75.94 153 SER A N 1
ATOM 1143 C CA . SER A 1 153 ? -5.266 -15.897 8.049 1.00 75.94 153 SER A CA 1
ATOM 1144 C C . SER A 1 153 ? -4.784 -17.356 7.991 1.00 75.94 153 SER A C 1
ATOM 1146 O O . SER A 1 153 ? -3.696 -17.630 7.477 1.00 75.94 153 SER A O 1
ATOM 1148 N N . GLU A 1 154 ? -5.616 -18.304 8.436 1.00 85.25 154 GLU A N 1
ATOM 1149 C CA . GLU A 1 154 ? -5.324 -19.746 8.374 1.00 85.25 154 GLU A CA 1
ATOM 1150 C C . GLU A 1 154 ? -5.186 -20.260 6.929 1.00 85.25 154 GLU A C 1
ATOM 1152 O O . GLU A 1 154 ? -4.333 -21.106 6.632 1.00 85.25 154 GLU A O 1
ATOM 1157 N N . ALA A 1 155 ? -6.026 -19.752 6.024 1.00 92.00 155 ALA A N 1
ATOM 1158 C CA . ALA A 1 155 ? -6.019 -20.085 4.607 1.00 92.00 155 ALA A CA 1
ATOM 1159 C C . ALA A 1 155 ? -4.760 -19.574 3.910 1.00 92.00 155 ALA A C 1
ATOM 1161 O O . ALA A 1 155 ? -4.129 -20.345 3.188 1.00 92.00 155 ALA A O 1
ATOM 1162 N N . PHE A 1 156 ? -4.337 -18.337 4.178 1.00 84.62 156 PHE A N 1
ATOM 1163 C CA . PHE A 1 156 ? -3.103 -17.770 3.639 1.00 84.62 156 PHE A CA 1
ATOM 1164 C C . PHE A 1 156 ? -1.849 -18.536 4.097 1.00 84.62 156 PHE A C 1
ATOM 1166 O O . PHE A 1 156 ? -1.002 -18.883 3.269 1.00 84.62 156 PHE A O 1
ATOM 1173 N N . GLU A 1 157 ? -1.734 -18.883 5.386 1.00 82.19 157 GLU A N 1
ATOM 1174 C CA . GLU A 1 157 ? -0.606 -19.692 5.881 1.00 82.19 157 GLU A CA 1
ATOM 1175 C C . GLU A 1 157 ? -0.598 -21.099 5.253 1.00 82.19 157 GLU A C 1
ATOM 1177 O O . GLU A 1 157 ? 0.447 -21.635 4.866 1.00 82.19 157 GLU A O 1
ATOM 1182 N N . THR A 1 158 ? -1.775 -21.709 5.117 1.00 93.88 158 THR A N 1
ATOM 1183 C CA . THR A 1 158 ? -1.926 -23.040 4.517 1.00 93.88 158 THR A CA 1
ATOM 1184 C C . THR A 1 158 ? -1.609 -23.022 3.023 1.00 93.88 158 THR A C 1
ATOM 1186 O O . THR A 1 158 ? -0.859 -23.882 2.563 1.00 93.88 158 THR A O 1
ATOM 1189 N N . TRP A 1 159 ? -2.062 -22.006 2.287 1.00 96.50 159 TRP A N 1
ATOM 1190 C CA . TRP A 1 159 ? -1.706 -21.773 0.886 1.00 96.50 159 TRP A CA 1
ATOM 1191 C C . TRP A 1 159 ? -0.195 -21.587 0.702 1.00 96.50 159 TRP A C 1
ATOM 1193 O O . TRP A 1 159 ? 0.397 -22.254 -0.143 1.00 96.50 159 TRP A O 1
ATOM 1203 N N . GLN A 1 160 ? 0.479 -20.788 1.540 1.00 87.06 160 GLN A N 1
ATOM 1204 C CA . GLN A 1 160 ? 1.940 -20.629 1.465 1.00 87.06 160 GLN A CA 1
ATOM 1205 C C . GLN A 1 160 ? 2.703 -21.947 1.676 1.00 87.06 160 GLN A C 1
ATOM 1207 O O . GLN A 1 160 ? 3.785 -22.141 1.114 1.00 87.06 160 GLN A O 1
ATOM 1212 N N . ARG A 1 161 ? 2.197 -22.846 2.530 1.00 90.94 161 ARG A N 1
ATOM 1213 C CA . ARG A 1 161 ? 2.782 -24.184 2.732 1.00 90.94 161 ARG A CA 1
ATOM 1214 C C . ARG A 1 161 ? 2.485 -25.097 1.542 1.00 90.94 161 ARG A C 1
ATOM 1216 O O . ARG A 1 161 ? 3.413 -25.699 1.009 1.00 90.94 161 ARG A O 1
ATOM 1223 N N . ALA A 1 162 ? 1.236 -25.129 1.081 1.00 95.19 162 ALA A N 1
ATOM 1224 C CA . ALA A 1 162 ? 0.800 -25.894 -0.084 1.00 95.19 162 ALA A CA 1
ATOM 1225 C C . ALA A 1 162 ? 1.581 -25.515 -1.352 1.00 95.19 162 ALA A C 1
ATOM 1227 O O . ALA A 1 162 ? 2.080 -26.396 -2.049 1.00 95.19 162 ALA A O 1
ATOM 1228 N N . ARG A 1 163 ? 1.748 -24.211 -1.619 1.00 93.56 163 ARG A N 1
ATOM 1229 C CA . ARG A 1 163 ? 2.468 -23.689 -2.789 1.00 93.56 163 ARG A CA 1
ATOM 1230 C C . ARG A 1 163 ? 3.947 -24.067 -2.751 1.00 93.56 163 ARG A C 1
ATOM 1232 O O . ARG A 1 163 ? 4.460 -24.564 -3.744 1.00 93.56 163 ARG A O 1
ATOM 1239 N N . ARG A 1 164 ? 4.617 -23.924 -1.599 1.00 91.81 164 ARG A N 1
ATOM 1240 C CA . ARG A 1 164 ? 6.017 -24.368 -1.423 1.00 91.81 164 ARG A CA 1
ATOM 1241 C C . ARG A 1 164 ? 6.195 -25.879 -1.587 1.00 91.81 164 ARG A C 1
ATOM 1243 O O . ARG A 1 164 ? 7.222 -26.306 -2.093 1.00 91.81 164 ARG A O 1
ATOM 1250 N N . ALA A 1 165 ? 5.204 -26.672 -1.185 1.00 94.44 165 ALA A N 1
ATOM 1251 C CA . ALA A 1 165 ? 5.190 -28.120 -1.387 1.00 94.44 165 ALA A CA 1
ATOM 1252 C C . ALA A 1 165 ? 4.701 -28.548 -2.788 1.00 94.44 165 ALA A C 1
ATOM 1254 O O . ALA A 1 165 ? 4.652 -29.744 -3.060 1.00 94.44 165 ALA A O 1
ATOM 1255 N N . SER A 1 166 ? 4.285 -27.604 -3.646 1.00 94.44 166 SER A N 1
ATOM 1256 C CA . SER A 1 166 ? 3.566 -27.850 -4.906 1.00 94.44 166 SER A CA 1
ATOM 1257 C C . SER A 1 166 ? 2.445 -28.897 -4.774 1.00 94.44 166 SER A C 1
ATOM 1259 O O . SER A 1 166 ? 2.262 -29.745 -5.646 1.00 94.44 166 SER A O 1
ATOM 1261 N N . ASN A 1 167 ? 1.686 -28.846 -3.674 1.00 95.12 167 ASN A N 1
ATOM 1262 C CA . ASN A 1 167 ? 0.678 -29.851 -3.343 1.00 95.12 167 ASN A CA 1
ATOM 1263 C C . ASN A 1 167 ? -0.673 -29.206 -2.995 1.00 95.12 167 ASN A C 1
ATOM 1265 O O . ASN A 1 167 ? -0.868 -28.686 -1.894 1.00 95.12 167 ASN A O 1
ATOM 1269 N N . PHE A 1 168 ? -1.618 -29.278 -3.937 1.00 96.31 168 PHE A N 1
ATOM 1270 C CA . PHE A 1 168 ? -2.952 -28.691 -3.799 1.00 96.31 168 PHE A CA 1
ATOM 1271 C C . PHE A 1 168 ? -3.803 -29.348 -2.701 1.00 96.31 168 PHE A C 1
ATOM 1273 O O . PHE A 1 168 ? -4.579 -28.655 -2.040 1.00 96.31 168 PHE A O 1
ATOM 1280 N N . SER A 1 169 ? -3.617 -30.646 -2.423 1.00 96.50 169 SER A N 1
ATOM 1281 C CA . SER A 1 169 ? -4.425 -31.365 -1.426 1.00 96.50 169 SER A CA 1
ATOM 1282 C C . SER A 1 169 ? -4.236 -30.830 0.001 1.00 96.50 169 SER A C 1
ATOM 1284 O O . SER A 1 169 ? -5.096 -31.031 0.853 1.00 96.50 169 SER A O 1
ATOM 1286 N N . LEU A 1 170 ? -3.132 -30.118 0.266 1.00 96.81 170 LEU A N 1
ATOM 1287 C CA . LEU A 1 170 ? -2.893 -29.424 1.535 1.00 96.81 170 LEU A CA 1
ATOM 1288 C C . LEU A 1 170 ? -3.767 -28.171 1.703 1.00 96.81 170 LEU A C 1
ATOM 1290 O O . LEU A 1 170 ? -4.053 -27.782 2.832 1.00 96.81 170 LEU A O 1
ATOM 1294 N N . PHE A 1 171 ? -4.180 -27.533 0.603 1.00 97.56 171 PHE A N 1
ATOM 1295 C CA . PHE A 1 171 ? -5.009 -26.324 0.613 1.00 97.56 171 PHE A CA 1
ATOM 1296 C C . PHE A 1 171 ? -6.501 -26.626 0.420 1.00 97.56 171 PHE A C 1
ATOM 1298 O O . PHE A 1 171 ? -7.336 -25.933 1.001 1.00 97.56 171 PHE A O 1
ATOM 1305 N N . ALA A 1 172 ? -6.839 -27.684 -0.323 1.00 98.00 172 ALA A N 1
ATOM 1306 C CA . ALA A 1 172 ? -8.213 -28.050 -0.665 1.00 98.00 172 ALA A CA 1
ATOM 1307 C C . ALA A 1 172 ? -9.217 -28.052 0.518 1.00 98.00 172 ALA A C 1
ATOM 1309 O O . ALA A 1 172 ? -10.276 -27.437 0.375 1.00 98.00 172 ALA A O 1
ATOM 1310 N N . PRO A 1 173 ? -8.921 -28.614 1.714 1.00 98.00 173 PRO A N 1
ATOM 1311 C CA . PRO A 1 173 ? -9.857 -28.565 2.843 1.00 98.00 173 PRO A CA 1
ATOM 1312 C C . PRO A 1 173 ? -10.175 -27.134 3.290 1.00 98.00 173 PRO A C 1
ATOM 1314 O O . PRO A 1 173 ? -11.329 -26.788 3.525 1.00 98.00 173 PRO A O 1
ATOM 1317 N N . LYS A 1 174 ? -9.148 -26.280 3.341 1.00 97.12 174 LYS A N 1
ATOM 1318 C CA . LYS A 1 174 ? -9.256 -24.893 3.795 1.00 97.12 174 LYS A CA 1
ATOM 1319 C C . LYS A 1 174 ? -9.920 -24.001 2.735 1.00 97.12 174 LYS A C 1
ATOM 1321 O O . LYS A 1 174 ? -10.629 -23.065 3.089 1.00 97.12 174 LYS A O 1
ATOM 1326 N N . LEU A 1 175 ? -9.776 -24.330 1.446 1.00 97.56 175 LEU A N 1
ATOM 1327 C CA . LEU A 1 175 ? -10.523 -23.688 0.360 1.00 97.56 175 LEU A CA 1
ATOM 1328 C C . LEU A 1 175 ? -12.028 -24.019 0.402 1.00 97.56 175 LEU A C 1
ATOM 1330 O O . LEU A 1 175 ? -12.839 -23.131 0.144 1.00 97.56 175 LEU A O 1
ATOM 1334 N N . ARG A 1 176 ? -12.422 -25.246 0.783 1.00 97.62 176 ARG A N 1
ATOM 1335 C CA . ARG A 1 176 ? -13.846 -25.587 1.003 1.00 97.62 176 ARG A CA 1
ATOM 1336 C C . ARG A 1 176 ? -14.464 -24.712 2.094 1.00 97.62 176 ARG A C 1
ATOM 1338 O O . ARG A 1 176 ? -15.479 -24.072 1.837 1.00 97.62 176 ARG A O 1
ATOM 1345 N N . GLU A 1 177 ? -13.796 -24.583 3.245 1.00 97.38 177 GLU A N 1
ATOM 1346 C CA . GLU A 1 177 ? -14.232 -23.685 4.329 1.00 97.38 177 GLU A CA 1
ATOM 1347 C C . GLU A 1 177 ? -14.403 -22.229 3.847 1.00 97.38 177 GLU A C 1
ATOM 1349 O O . GLU A 1 177 ? -15.367 -21.558 4.220 1.00 97.38 177 GLU A O 1
ATOM 1354 N N . VAL A 1 178 ? -13.482 -21.730 3.008 1.00 96.19 178 VAL A N 1
ATOM 1355 C CA . VAL A 1 178 ? -13.547 -20.369 2.443 1.00 96.19 178 VAL A CA 1
ATOM 1356 C C . VAL A 1 178 ? -14.751 -20.203 1.514 1.00 96.19 178 VAL A C 1
ATOM 1358 O O . VAL A 1 178 ? -15.469 -19.208 1.626 1.00 96.19 178 VAL A O 1
ATOM 1361 N N . LEU A 1 179 ? -15.008 -21.165 0.623 1.00 95.88 179 LEU A N 1
ATOM 1362 C CA . LEU A 1 179 ? -16.156 -21.130 -0.289 1.00 95.88 179 LEU A CA 1
ATOM 1363 C C . LEU A 1 179 ? -17.488 -21.216 0.470 1.00 95.88 179 LEU A C 1
ATOM 1365 O O . LEU A 1 179 ? -18.412 -20.460 0.175 1.00 95.88 179 LEU A O 1
ATOM 1369 N N . GLU A 1 180 ? -17.584 -22.089 1.475 1.00 95.44 180 GLU A N 1
ATOM 1370 C CA . GLU A 1 180 ? -18.744 -22.190 2.369 1.00 95.44 180 GLU A CA 1
ATOM 1371 C C . GLU A 1 180 ? -19.020 -20.869 3.091 1.00 95.44 180 GLU A C 1
ATOM 1373 O O . GLU A 1 180 ? -20.141 -20.357 3.037 1.00 95.44 180 GLU A O 1
ATOM 1378 N N . LEU A 1 181 ? -17.992 -20.270 3.701 1.00 94.88 181 LEU A N 1
ATOM 1379 C CA . LEU A 1 181 ? -18.123 -18.987 4.383 1.00 94.88 181 LEU A CA 1
ATOM 1380 C C . LEU A 1 181 ? -18.511 -17.860 3.415 1.00 94.88 181 LEU A C 1
ATOM 1382 O O . LEU A 1 181 ? -19.352 -17.023 3.742 1.00 94.88 181 LEU A O 1
ATOM 1386 N N . ARG A 1 182 ? -17.938 -17.836 2.206 1.00 93.75 182 ARG A N 1
ATOM 1387 C CA . ARG A 1 182 ? -18.266 -16.830 1.189 1.00 93.75 182 ARG A CA 1
ATOM 1388 C C . ARG A 1 182 ? -19.732 -16.927 0.767 1.00 93.75 182 ARG A C 1
ATOM 1390 O O . ARG A 1 182 ? -20.397 -15.892 0.712 1.00 93.75 182 ARG A O 1
ATOM 1397 N N . ARG A 1 183 ? -20.256 -18.143 0.549 1.00 93.50 183 ARG A N 1
ATOM 1398 C CA . ARG A 1 183 ? -21.691 -18.386 0.299 1.00 93.50 183 ARG A CA 1
ATOM 1399 C C . ARG A 1 183 ? -22.551 -17.921 1.480 1.00 93.50 183 ARG A C 1
ATOM 1401 O O . ARG A 1 183 ? -23.555 -17.252 1.261 1.00 93.50 183 ARG A O 1
ATOM 1408 N N . GLU A 1 184 ? -22.152 -18.209 2.721 1.00 94.25 184 GLU A N 1
ATOM 1409 C CA . GLU A 1 184 ? -22.867 -17.763 3.929 1.00 94.25 184 GLU A CA 1
ATOM 1410 C C . GLU A 1 184 ? -22.956 -16.228 4.016 1.00 94.25 184 GLU A C 1
ATOM 1412 O O . GLU A 1 184 ? -24.043 -15.678 4.209 1.00 94.25 184 GLU A O 1
ATOM 1417 N N . ILE A 1 185 ? -21.840 -15.520 3.805 1.00 93.25 185 ILE A N 1
ATOM 1418 C CA . ILE A 1 185 ? -21.805 -14.050 3.814 1.00 93.25 185 ILE A CA 1
ATOM 1419 C C . ILE A 1 185 ? -22.659 -13.475 2.676 1.00 93.25 185 ILE A C 1
ATOM 1421 O O . ILE A 1 185 ? -23.377 -12.496 2.893 1.00 93.25 185 ILE A O 1
ATOM 1425 N N . VAL A 1 186 ? -22.625 -14.065 1.476 1.00 93.81 186 VAL A N 1
ATOM 1426 C CA . VAL A 1 186 ? -23.463 -13.621 0.350 1.00 93.81 186 VAL A CA 1
ATOM 1427 C C . VAL A 1 186 ? -24.945 -13.828 0.652 1.00 93.81 186 VAL A C 1
ATOM 1429 O O . VAL A 1 186 ? -25.694 -12.855 0.615 1.00 93.81 186 VAL A O 1
ATOM 1432 N N . ASN A 1 187 ? -25.355 -15.030 1.061 1.00 93.38 187 ASN A N 1
ATOM 1433 C CA . ASN A 1 187 ? -26.746 -15.334 1.413 1.00 93.38 187 ASN A CA 1
ATOM 1434 C C . ASN A 1 187 ? -27.278 -14.419 2.527 1.00 93.38 187 ASN A C 1
ATOM 1436 O O . ASN A 1 187 ? -28.457 -14.078 2.546 1.00 93.38 187 ASN A O 1
ATOM 1440 N N . ARG A 1 188 ? -26.417 -13.991 3.455 1.00 93.19 188 ARG A N 1
ATOM 1441 C CA . ARG A 1 188 ? -26.799 -13.110 4.563 1.00 93.19 188 ARG A CA 1
ATOM 1442 C C . ARG A 1 188 ? -26.859 -11.630 4.183 1.00 93.19 188 ARG A C 1
ATOM 1444 O O . ARG A 1 188 ? -27.758 -10.918 4.623 1.00 93.19 188 ARG A O 1
ATOM 1451 N N . THR A 1 189 ? -25.899 -11.148 3.395 1.00 92.44 189 THR A N 1
ATOM 1452 C CA . THR A 1 189 ? -25.797 -9.721 3.038 1.00 92.44 189 THR A CA 1
ATOM 1453 C C . THR A 1 189 ? -26.631 -9.372 1.805 1.00 92.44 189 THR A C 1
ATOM 1455 O O . THR A 1 189 ? -27.312 -8.345 1.793 1.00 92.44 189 THR A O 1
ATOM 1458 N N . ARG A 1 190 ? -26.636 -10.250 0.795 1.00 93.31 190 ARG A N 1
ATOM 1459 C CA . ARG A 1 190 ? -27.219 -10.066 -0.544 1.00 93.31 190 ARG A CA 1
ATOM 1460 C C . ARG A 1 190 ? -28.109 -11.265 -0.968 1.00 93.31 190 ARG A C 1
ATOM 1462 O O . ARG A 1 190 ? -27.917 -11.786 -2.060 1.00 93.31 190 ARG A O 1
ATOM 1469 N N . PRO A 1 191 ? -29.127 -11.677 -0.176 1.00 92.31 191 PRO A N 1
ATOM 1470 C CA . PRO A 1 191 ? -29.998 -12.835 -0.473 1.00 92.31 191 PRO A CA 1
ATOM 1471 C C . PRO A 1 191 ? -30.827 -12.744 -1.768 1.00 92.31 191 PRO A C 1
ATOM 1473 O O . PRO A 1 191 ? -31.532 -13.686 -2.110 1.00 92.31 191 PRO A O 1
ATOM 1476 N N . HIS A 1 192 ? -30.813 -11.595 -2.445 1.00 92.69 192 HIS A N 1
ATOM 1477 C CA . HIS A 1 192 ? -31.553 -11.330 -3.681 1.00 92.69 192 HIS A CA 1
ATOM 1478 C C . HIS A 1 192 ? -30.687 -11.482 -4.945 1.00 92.69 192 HIS A C 1
ATOM 1480 O O . HIS A 1 192 ? -31.182 -11.240 -6.043 1.00 92.69 192 HIS A O 1
ATOM 1486 N N . LEU A 1 193 ? -29.402 -11.820 -4.794 1.00 93.88 193 LEU A N 1
ATOM 1487 C CA . LEU A 1 193 ? -28.478 -12.091 -5.893 1.00 93.88 193 LEU A CA 1
ATOM 1488 C C . LEU A 1 193 ? -28.110 -13.573 -5.915 1.00 93.88 193 LEU A C 1
ATOM 1490 O O . LEU A 1 193 ? -28.052 -14.224 -4.872 1.00 93.88 193 LEU A O 1
ATOM 1494 N N . GLU A 1 194 ? -27.775 -14.069 -7.103 1.00 92.81 194 GLU A N 1
ATOM 1495 C CA . GLU A 1 194 ? -27.099 -15.355 -7.253 1.00 92.81 194 GLU A CA 1
ATOM 1496 C C . GLU A 1 194 ? -25.780 -15.371 -6.467 1.00 92.81 194 GLU A C 1
ATOM 1498 O O . GLU A 1 194 ? -25.089 -14.354 -6.352 1.00 92.81 194 GLU A O 1
ATOM 1503 N N . ALA A 1 195 ? -25.402 -16.537 -5.936 1.00 93.50 195 ALA A N 1
ATOM 1504 C CA . ALA A 1 195 ? -24.305 -16.641 -4.970 1.00 93.50 195 ALA A CA 1
ATOM 1505 C C . ALA A 1 195 ? -22.949 -16.130 -5.504 1.00 93.50 195 ALA A C 1
ATOM 1507 O O . ALA A 1 195 ? -22.146 -15.603 -4.733 1.00 93.50 195 ALA A O 1
ATOM 1508 N N . TYR A 1 196 ? -22.694 -16.257 -6.814 1.00 96.25 196 TYR A N 1
ATOM 1509 C CA . TYR A 1 196 ? -21.492 -15.697 -7.441 1.00 96.25 196 TYR A CA 1
ATOM 1510 C C . TYR A 1 196 ? -21.603 -14.183 -7.667 1.00 96.25 196 TYR A C 1
ATOM 1512 O O . TYR A 1 196 ? -20.671 -13.449 -7.353 1.00 96.25 196 TYR A O 1
ATOM 1520 N N . ASP A 1 197 ? -22.756 -13.695 -8.127 1.00 96.94 197 ASP A N 1
ATOM 1521 C CA . ASP A 1 197 ? -22.990 -12.265 -8.359 1.00 96.94 197 ASP A CA 1
ATOM 1522 C C . ASP A 1 197 ? -22.877 -11.463 -7.054 1.00 96.94 197 ASP A C 1
ATOM 1524 O O . ASP A 1 197 ? -22.269 -10.396 -7.023 1.00 96.94 197 ASP A O 1
ATOM 1528 N N . GLY A 1 198 ? -23.368 -12.009 -5.937 1.00 95.38 198 GLY A N 1
ATOM 1529 C CA . GLY A 1 198 ? -23.187 -11.401 -4.618 1.00 95.38 198 GLY A CA 1
ATOM 1530 C C . GLY A 1 198 ? -21.752 -11.461 -4.070 1.00 95.38 198 GLY A C 1
ATOM 1531 O O . GLY A 1 198 ? -21.434 -10.700 -3.151 1.00 95.38 198 GLY A O 1
ATOM 1532 N N . ALA A 1 199 ? -20.887 -12.330 -4.610 1.00 95.19 199 ALA A N 1
ATOM 1533 C CA . ALA A 1 199 ? -19.450 -12.362 -4.316 1.00 95.19 199 ALA A CA 1
ATOM 1534 C C . ALA A 1 199 ? -18.645 -11.402 -5.216 1.00 95.19 199 ALA A C 1
ATOM 1536 O O . ALA A 1 199 ? -17.650 -10.848 -4.762 1.00 95.19 199 ALA A O 1
ATOM 1537 N N . LEU A 1 200 ? -19.114 -11.164 -6.445 1.00 96.56 200 LEU A N 1
ATOM 1538 C CA . LEU A 1 200 ? -18.578 -10.208 -7.421 1.00 96.56 200 LEU A CA 1
ATOM 1539 C C . LEU A 1 200 ? -18.902 -8.741 -7.073 1.00 96.56 200 LEU A C 1
ATOM 1541 O O . LEU A 1 200 ? -18.046 -7.871 -7.223 1.00 96.56 200 LEU A O 1
ATOM 1545 N N . GLU A 1 201 ? -20.113 -8.467 -6.573 1.00 94.94 201 GLU A N 1
ATOM 1546 C CA . GLU A 1 201 ? -20.626 -7.117 -6.261 1.00 94.94 201 GLU A CA 1
ATOM 1547 C C . GLU A 1 201 ? -19.667 -6.198 -5.461 1.00 94.94 201 GLU A C 1
ATOM 1549 O O . GLU A 1 201 ? -19.621 -5.009 -5.769 1.00 94.94 201 GLU A O 1
ATOM 1554 N N . PRO A 1 202 ? -18.888 -6.667 -4.457 1.00 93.25 202 PRO A N 1
ATOM 1555 C CA . PRO A 1 202 ? -17.928 -5.820 -3.738 1.00 93.25 202 PRO A CA 1
ATOM 1556 C C . PRO A 1 202 ? -16.747 -5.324 -4.587 1.00 93.25 202 PRO A C 1
ATOM 1558 O O . PRO A 1 202 ? -16.104 -4.352 -4.201 1.00 93.25 202 PRO A O 1
ATOM 1561 N N . PHE A 1 203 ? -16.438 -5.995 -5.701 1.00 96.31 203 PHE A N 1
ATOM 1562 C CA . PHE A 1 203 ? -15.312 -5.667 -6.583 1.00 96.31 203 PHE A CA 1
ATOM 1563 C C . PHE A 1 203 ? -15.770 -4.947 -7.855 1.00 96.31 203 PHE A C 1
ATOM 1565 O O . PHE A 1 203 ? -15.087 -4.036 -8.322 1.00 96.31 203 PHE A O 1
ATOM 1572 N N . GLU A 1 204 ? -16.936 -5.326 -8.386 1.00 96.12 204 GLU A N 1
ATOM 1573 C CA . GLU A 1 204 ? -17.554 -4.734 -9.573 1.00 96.12 204 GLU A CA 1
ATOM 1574 C C . GLU A 1 204 ? -19.045 -4.458 -9.355 1.00 96.12 204 GLU A C 1
ATOM 1576 O O . GLU A 1 204 ? -19.914 -5.303 -9.596 1.00 96.12 204 GLU A O 1
ATOM 1581 N N . ARG A 1 205 ? -19.339 -3.237 -8.891 1.00 92.56 205 ARG A N 1
ATOM 1582 C CA . ARG A 1 205 ? -20.695 -2.796 -8.551 1.00 92.56 205 ARG A CA 1
ATOM 1583 C C . ARG A 1 205 ? -21.629 -2.866 -9.761 1.00 92.56 205 ARG A C 1
ATOM 1585 O O . ARG A 1 205 ? -21.371 -2.264 -10.805 1.00 92.56 205 ARG A O 1
ATOM 1592 N N . GLY A 1 206 ? -22.742 -3.575 -9.599 1.00 91.50 206 GLY A N 1
ATOM 1593 C CA . GLY A 1 206 ? -23.748 -3.795 -10.639 1.00 91.50 206 GLY A CA 1
ATOM 1594 C C . GLY A 1 206 ? -23.357 -4.783 -11.749 1.00 91.50 206 GLY A C 1
ATOM 1595 O O . GLY A 1 206 ? -24.196 -5.060 -12.605 1.00 91.50 206 GLY A O 1
ATOM 1596 N N . MET A 1 207 ? -22.143 -5.347 -11.753 1.00 95.88 207 MET A N 1
ATOM 1597 C CA . MET A 1 207 ? -21.751 -6.371 -12.730 1.00 95.88 207 MET A CA 1
ATOM 1598 C C . MET A 1 207 ? -22.365 -7.730 -12.371 1.00 95.88 207 MET A C 1
ATOM 1600 O O . MET A 1 207 ? -22.478 -8.092 -11.200 1.00 95.88 207 MET A O 1
ATOM 1604 N N . ARG A 1 208 ? -22.779 -8.506 -13.375 1.00 96.38 208 ARG A N 1
ATOM 1605 C CA . ARG A 1 208 ? -23.445 -9.808 -13.196 1.00 96.38 208 ARG A CA 1
ATOM 1606 C C . ARG A 1 208 ? -22.739 -10.879 -14.009 1.00 96.38 208 ARG A C 1
ATOM 1608 O O . ARG A 1 208 ? -22.202 -10.585 -15.076 1.00 96.38 208 ARG A O 1
ATOM 1615 N N . SER A 1 209 ? -22.776 -12.126 -13.549 1.00 96.25 209 SER A N 1
ATOM 1616 C CA . SER A 1 209 ? -22.192 -13.259 -14.275 1.00 96.25 209 SER A CA 1
ATOM 1617 C C . SER A 1 209 ? -22.744 -13.392 -15.695 1.00 96.25 209 SER A C 1
ATOM 1619 O O . SER A 1 209 ? -21.959 -13.629 -16.602 1.00 96.25 209 SER A O 1
ATOM 1621 N N . SER A 1 210 ? -24.033 -13.129 -15.918 1.00 96.75 210 SER A N 1
ATOM 1622 C CA . SER A 1 210 ? -24.645 -13.106 -17.257 1.00 96.75 210 SER A CA 1
ATOM 1623 C C . SER A 1 210 ? -24.042 -12.059 -18.205 1.00 96.75 210 SER A C 1
ATOM 1625 O O . SER A 1 210 ? -23.887 -12.325 -19.394 1.00 96.75 210 SER A O 1
ATOM 1627 N N . ARG A 1 211 ? -23.664 -10.883 -17.689 1.00 96.88 211 ARG A N 1
ATOM 1628 C CA . ARG A 1 211 ? -23.002 -9.820 -18.461 1.00 96.88 211 ARG A CA 1
ATOM 1629 C C . ARG A 1 211 ? -21.522 -10.137 -18.696 1.00 96.88 211 ARG A C 1
ATOM 1631 O O . ARG A 1 211 ? -21.005 -9.886 -19.780 1.00 96.88 211 ARG A O 1
ATOM 1638 N N . LEU A 1 212 ? -20.856 -10.752 -17.716 1.00 97.69 212 LEU A N 1
ATOM 1639 C CA . LEU A 1 212 ? -19.500 -11.283 -17.885 1.00 97.69 212 LEU A CA 1
ATOM 1640 C C . LEU A 1 212 ? -19.442 -12.409 -18.927 1.00 97.69 212 LEU A C 1
ATOM 1642 O O . LEU A 1 212 ? -18.496 -12.438 -19.704 1.00 97.69 212 LEU A O 1
ATOM 1646 N N . ASP A 1 213 ? -20.443 -13.292 -18.987 1.00 97.50 213 ASP A N 1
ATOM 1647 C CA . ASP A 1 213 ? -20.531 -14.361 -19.994 1.00 97.50 213 ASP A CA 1
ATOM 1648 C C . ASP A 1 213 ? -20.579 -13.807 -21.422 1.00 97.50 213 ASP A C 1
ATOM 1650 O O . ASP A 1 213 ? -19.882 -14.307 -22.305 1.00 97.50 213 ASP A O 1
ATOM 1654 N N . GLU A 1 214 ? -21.360 -12.748 -21.642 1.00 97.50 214 GLU A N 1
ATOM 1655 C CA . GLU A 1 214 ? -21.431 -12.036 -22.920 1.00 97.50 214 GLU A CA 1
ATOM 1656 C C . GLU A 1 214 ? -20.068 -11.421 -23.286 1.00 97.50 214 GLU A C 1
ATOM 1658 O O . GLU A 1 214 ? -19.499 -11.730 -24.337 1.00 97.50 214 GLU A O 1
ATOM 1663 N N . ILE A 1 215 ? -19.507 -10.597 -22.391 1.00 98.00 215 ILE A N 1
ATOM 1664 C CA . ILE A 1 215 ? -18.259 -9.862 -22.631 1.00 98.00 215 ILE A CA 1
ATOM 1665 C C . ILE A 1 215 ? -17.078 -10.828 -22.814 1.00 98.00 215 ILE A C 1
ATOM 1667 O O . ILE A 1 215 ? -16.325 -10.717 -23.785 1.00 98.00 215 ILE A O 1
ATOM 1671 N N . PHE A 1 216 ? -16.887 -11.781 -21.900 1.00 98.12 216 PHE A N 1
ATOM 1672 C CA . PHE A 1 216 ? -15.756 -12.710 -21.936 1.00 98.12 216 PHE A CA 1
ATOM 1673 C C . PHE A 1 216 ? -15.924 -13.774 -23.017 1.00 98.12 216 PHE A C 1
ATOM 1675 O O . PHE A 1 216 ? -14.936 -14.115 -23.665 1.00 98.12 216 PHE A O 1
ATOM 1682 N N . GLY A 1 217 ? -17.144 -14.255 -23.272 1.00 97.62 217 GLY A N 1
ATOM 1683 C CA . GLY A 1 217 ? -17.425 -15.166 -24.380 1.00 97.62 217 GLY A CA 1
ATOM 1684 C C . GLY A 1 217 ? -17.050 -14.548 -25.726 1.00 97.62 217 GLY A C 1
ATOM 1685 O O . GLY A 1 217 ? -16.321 -15.164 -26.508 1.00 97.62 217 GLY A O 1
ATOM 1686 N N . GLU A 1 218 ? -17.456 -13.298 -25.965 1.00 97.81 218 GLU A N 1
ATOM 1687 C CA . GLU A 1 218 ? -17.119 -12.579 -27.194 1.00 97.81 218 GLU A CA 1
ATOM 1688 C C . GLU A 1 218 ? -15.627 -12.229 -27.280 1.00 97.81 218 GLU A C 1
ATOM 1690 O O . GLU A 1 218 ? -15.003 -12.439 -28.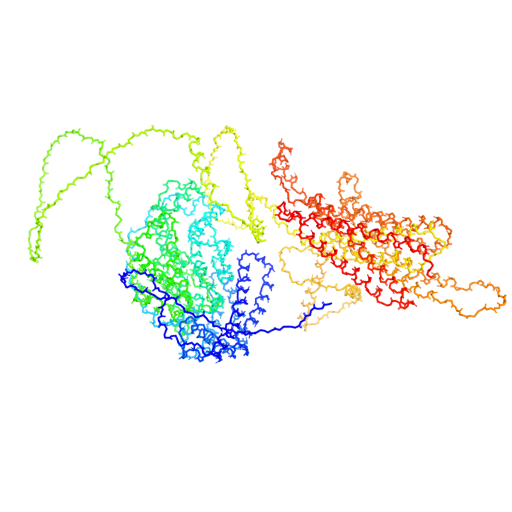325 1.00 97.81 218 GLU A O 1
ATOM 1695 N N . THR A 1 219 ? -15.024 -11.778 -26.171 1.00 98.25 219 THR A N 1
ATOM 1696 C CA . THR A 1 219 ? -13.578 -11.508 -26.101 1.00 98.25 219 THR A CA 1
ATOM 1697 C C . THR A 1 219 ? -12.782 -12.769 -26.438 1.00 98.25 219 THR A C 1
ATOM 1699 O O . THR A 1 219 ? -11.953 -12.742 -27.342 1.00 98.25 219 THR A O 1
ATOM 1702 N N . LYS A 1 220 ? -13.062 -13.903 -25.778 1.00 97.19 220 LYS A N 1
ATOM 1703 C CA . LYS A 1 220 ? -12.389 -15.197 -25.994 1.00 97.19 220 LYS A CA 1
ATOM 1704 C C . LYS A 1 220 ? -12.525 -15.665 -27.447 1.00 97.19 220 LYS A C 1
ATOM 1706 O O . LYS A 1 220 ? -11.540 -16.106 -28.041 1.00 97.19 220 LYS A O 1
ATOM 1711 N N . ARG A 1 221 ? -13.719 -15.510 -28.037 1.00 97.38 221 ARG A N 1
ATOM 1712 C CA . ARG A 1 221 ? -14.019 -15.856 -29.437 1.00 97.38 221 ARG A CA 1
ATOM 1713 C C . ARG A 1 221 ? -13.197 -15.044 -30.443 1.00 97.38 221 ARG A C 1
ATOM 1715 O O . ARG A 1 221 ? -12.671 -15.628 -31.386 1.00 97.38 221 ARG A O 1
ATOM 1722 N N . ARG A 1 222 ? -13.078 -13.723 -30.256 1.00 97.75 222 ARG A N 1
ATOM 1723 C CA . ARG A 1 222 ? -12.341 -12.824 -31.172 1.00 97.75 222 ARG A CA 1
ATOM 1724 C C . ARG A 1 222 ? -10.832 -12.797 -30.927 1.00 97.75 222 ARG A C 1
ATOM 1726 O O . ARG A 1 222 ? -10.073 -12.618 -31.874 1.00 97.75 222 ARG A O 1
ATOM 1733 N N . LEU A 1 223 ? -10.394 -13.004 -29.687 1.00 97.06 223 LEU A N 1
ATOM 1734 C CA . LEU A 1 223 ? -8.983 -12.982 -29.300 1.00 97.06 223 LEU A CA 1
ATOM 1735 C C . LEU A 1 223 ? -8.227 -14.232 -29.770 1.00 97.06 223 LEU A C 1
ATOM 1737 O O . LEU A 1 223 ? -7.064 -14.135 -30.158 1.00 97.06 223 LEU A O 1
ATOM 1741 N N . ARG A 1 224 ? -8.881 -15.403 -29.781 1.00 95.44 224 ARG A N 1
ATOM 1742 C CA . ARG A 1 224 ? -8.228 -16.672 -30.141 1.00 95.44 224 ARG A CA 1
ATOM 1743 C C . ARG A 1 224 ? -7.622 -16.676 -31.563 1.00 95.44 224 ARG A C 1
ATOM 1745 O O . ARG A 1 224 ? -6.440 -17.001 -31.659 1.00 95.44 224 ARG A O 1
ATOM 1752 N N . PRO A 1 225 ? -8.321 -16.247 -32.636 1.00 95.94 225 PRO A N 1
ATOM 1753 C CA . PRO A 1 225 ? -7.719 -16.133 -33.970 1.00 95.94 225 PRO A CA 1
ATOM 1754 C C . PRO A 1 225 ? -6.524 -15.171 -34.050 1.00 95.94 225 PRO A C 1
ATOM 1756 O O . PRO A 1 225 ? -5.615 -15.395 -34.846 1.00 95.94 225 PRO A O 1
ATOM 1759 N N . ILE A 1 226 ? -6.504 -14.111 -33.232 1.00 96.81 226 ILE A N 1
ATOM 1760 C CA . ILE A 1 226 ? -5.393 -13.146 -33.184 1.00 96.81 226 ILE A CA 1
ATOM 1761 C C . ILE A 1 226 ? -4.165 -13.809 -32.563 1.00 96.81 226 ILE A C 1
ATOM 1763 O O . ILE A 1 226 ? -3.086 -13.760 -33.149 1.00 96.81 226 ILE A O 1
ATOM 1767 N N . LEU A 1 227 ? -4.341 -14.482 -31.420 1.00 96.31 227 LEU A N 1
ATOM 1768 C CA . LEU A 1 227 ? -3.280 -15.248 -30.768 1.00 96.31 227 LEU A CA 1
ATOM 1769 C C . LEU A 1 227 ? -2.695 -16.307 -31.718 1.00 96.31 227 LEU A C 1
ATOM 1771 O O . LEU A 1 227 ? -1.479 -16.370 -31.882 1.00 96.31 227 LEU A O 1
ATOM 1775 N N . ASP A 1 228 ? -3.543 -17.079 -32.403 1.00 95.00 228 ASP A N 1
ATOM 1776 C CA . ASP A 1 228 ? -3.098 -18.099 -33.362 1.00 95.00 228 ASP A CA 1
ATOM 1777 C C . ASP A 1 228 ? -2.304 -17.503 -34.535 1.00 95.00 228 ASP A C 1
ATOM 1779 O O . ASP A 1 228 ? -1.263 -18.046 -34.916 1.00 95.00 228 ASP A O 1
ATOM 1783 N N . ALA A 1 229 ? -2.745 -16.368 -35.086 1.00 95.38 229 ALA A N 1
ATOM 1784 C CA . ALA A 1 229 ? -2.039 -15.678 -36.164 1.00 95.38 229 ALA A CA 1
ATOM 1785 C C . ALA A 1 229 ? -0.665 -15.141 -35.715 1.00 95.38 229 ALA A C 1
ATOM 1787 O O . ALA A 1 229 ? 0.317 -15.281 -36.447 1.00 95.38 229 ALA A O 1
ATOM 1788 N N . VAL A 1 230 ? -0.569 -14.581 -34.504 1.00 94.62 230 VAL A N 1
ATOM 1789 C CA . VAL A 1 230 ? 0.696 -14.074 -33.941 1.00 94.62 230 VAL A CA 1
ATOM 1790 C C . VAL A 1 230 ? 1.674 -15.209 -33.652 1.00 94.62 230 VAL A C 1
ATOM 1792 O O . VAL A 1 230 ? 2.831 -15.138 -34.064 1.00 94.62 230 VAL A O 1
ATOM 1795 N N . LEU A 1 231 ? 1.217 -16.289 -33.013 1.00 93.19 231 LEU A N 1
ATOM 1796 C CA . LEU A 1 231 ? 2.058 -17.457 -32.743 1.00 93.19 231 LEU A CA 1
ATOM 1797 C C . LEU A 1 231 ? 2.545 -18.123 -34.039 1.00 93.19 231 LEU A C 1
ATOM 1799 O O . LEU A 1 231 ? 3.703 -18.528 -34.115 1.00 93.19 231 LEU A O 1
ATOM 1803 N N . SER A 1 232 ? 1.702 -18.167 -35.077 1.00 93.50 232 SER A N 1
ATOM 1804 C CA . SER A 1 232 ? 2.063 -18.713 -36.395 1.00 93.50 232 SER A CA 1
ATOM 1805 C C . SER A 1 232 ? 3.061 -17.839 -37.167 1.00 93.50 232 SER A C 1
ATOM 1807 O O . SER A 1 232 ? 3.859 -18.366 -37.940 1.00 93.50 232 SER A O 1
ATOM 1809 N N . ARG A 1 233 ? 3.041 -16.513 -36.964 1.00 90.69 233 ARG A N 1
ATOM 1810 C CA . ARG A 1 233 ? 4.001 -15.563 -37.563 1.00 90.69 233 ARG A CA 1
ATOM 1811 C C . ARG A 1 233 ? 5.394 -15.651 -36.923 1.00 90.69 233 ARG A C 1
ATOM 1813 O O . ARG A 1 233 ? 6.379 -15.303 -37.572 1.00 90.69 233 ARG A O 1
ATOM 1820 N N . GLY A 1 234 ? 5.474 -16.130 -35.681 1.00 84.75 234 GLY A N 1
ATOM 1821 C CA . GLY A 1 234 ? 6.698 -16.160 -34.884 1.00 84.75 234 GLY A CA 1
ATOM 1822 C C . GLY A 1 234 ? 6.983 -14.831 -34.174 1.00 84.75 234 GLY A C 1
ATOM 1823 O O . GLY A 1 234 ? 6.396 -13.793 -34.477 1.00 84.75 234 GLY A O 1
ATOM 1824 N N . GLN A 1 235 ? 7.889 -14.878 -33.195 1.00 85.12 235 GLN A N 1
ATOM 1825 C CA . GLN A 1 235 ? 8.239 -13.724 -32.360 1.00 85.12 235 GLN A CA 1
ATOM 1826 C C . GLN A 1 235 ? 9.283 -12.814 -33.028 1.00 85.12 235 GLN A C 1
ATOM 1828 O O . GLN A 1 235 ? 10.134 -13.310 -33.774 1.00 85.12 235 GLN A O 1
ATOM 1833 N N . PRO A 1 236 ? 9.269 -11.494 -32.753 1.00 84.06 236 PRO A N 1
ATOM 1834 C CA . PRO A 1 236 ? 10.322 -10.598 -33.214 1.00 84.06 236 PRO A CA 1
ATOM 1835 C C . PRO A 1 236 ? 11.670 -10.959 -32.572 1.00 84.06 236 PRO A C 1
ATOM 1837 O O . PRO A 1 236 ? 11.741 -11.424 -31.433 1.00 84.06 236 PRO A O 1
ATOM 1840 N N . ALA A 1 237 ? 12.763 -10.730 -33.301 1.00 84.94 237 ALA A N 1
ATOM 1841 C CA . ALA A 1 237 ? 14.105 -11.002 -32.798 1.00 84.94 237 ALA A CA 1
ATOM 1842 C C . ALA A 1 237 ? 14.508 -9.977 -31.723 1.00 84.94 237 ALA A C 1
ATOM 1844 O O . ALA A 1 237 ? 14.592 -8.781 -31.993 1.00 84.94 237 ALA A O 1
ATOM 1845 N N . VAL A 1 238 ? 14.810 -10.452 -30.514 1.00 88.50 238 VAL A N 1
ATOM 1846 C CA . VAL A 1 238 ? 15.306 -9.614 -29.412 1.00 88.50 238 VAL A CA 1
ATOM 1847 C C . VAL A 1 238 ? 16.818 -9.432 -29.548 1.00 88.50 238 VAL A C 1
ATOM 1849 O O . VAL A 1 238 ? 17.558 -10.412 -29.669 1.00 88.50 238 VAL A O 1
ATOM 1852 N N . ARG A 1 239 ? 17.314 -8.188 -29.492 1.00 91.00 239 ARG A N 1
ATOM 1853 C CA . ARG A 1 239 ? 18.766 -7.936 -29.468 1.00 91.00 239 ARG A CA 1
ATOM 1854 C C . ARG A 1 239 ? 19.403 -8.514 -28.209 1.00 91.00 239 ARG A C 1
ATOM 1856 O O . ARG A 1 239 ? 18.864 -8.371 -27.118 1.00 91.00 239 ARG A O 1
ATOM 1863 N N . ALA A 1 240 ? 20.618 -9.048 -28.335 1.00 91.38 240 ALA A N 1
ATOM 1864 C CA . ALA A 1 240 ? 21.377 -9.591 -27.203 1.00 91.38 240 ALA A CA 1
ATOM 1865 C C . ALA A 1 240 ? 21.576 -8.581 -26.050 1.00 91.38 240 ALA A C 1
ATOM 1867 O O . ALA A 1 240 ? 21.565 -8.973 -24.888 1.00 91.38 240 ALA A O 1
ATOM 1868 N N . ALA A 1 241 ? 21.688 -7.283 -26.361 1.00 91.81 241 ALA A N 1
ATOM 1869 C CA . ALA A 1 241 ? 21.765 -6.206 -25.368 1.00 91.81 241 ALA A CA 1
ATOM 1870 C C . ALA A 1 241 ? 20.472 -6.011 -24.547 1.00 91.81 241 ALA A C 1
ATOM 1872 O O . ALA A 1 241 ? 20.527 -5.417 -23.476 1.00 91.81 241 ALA A O 1
ATOM 1873 N N . LEU A 1 242 ? 19.326 -6.501 -25.037 1.00 93.75 242 LEU A N 1
ATOM 1874 C CA . LEU A 1 242 ? 18.015 -6.431 -24.380 1.00 93.75 242 LEU A CA 1
ATOM 1875 C C . LEU A 1 242 ? 17.558 -7.774 -23.792 1.00 93.75 242 LEU A C 1
ATOM 1877 O O . LEU A 1 242 ? 16.465 -7.852 -23.230 1.00 93.75 242 LEU A O 1
ATOM 1881 N N . ALA A 1 243 ? 18.377 -8.826 -23.895 1.00 90.06 243 ALA A N 1
ATOM 1882 C CA . ALA A 1 243 ? 18.072 -10.122 -23.303 1.00 90.06 243 ALA A CA 1
ATOM 1883 C C . ALA A 1 243 ? 17.855 -9.982 -21.786 1.00 90.06 243 ALA A C 1
ATOM 1885 O O . ALA A 1 243 ? 18.634 -9.321 -21.095 1.00 90.06 243 ALA A O 1
ATOM 1886 N N . SER A 1 244 ? 16.802 -10.616 -21.264 1.00 84.94 244 SER A N 1
ATOM 1887 C CA . SER A 1 244 ? 16.354 -10.466 -19.871 1.00 84.94 244 SER A CA 1
ATOM 1888 C C . SER A 1 244 ? 17.443 -10.801 -18.843 1.00 84.94 244 SER A C 1
ATOM 1890 O O . SER A 1 244 ? 17.538 -10.148 -17.809 1.00 84.94 244 SER A O 1
ATOM 1892 N N . ASN A 1 245 ? 18.313 -11.761 -19.174 1.00 81.25 245 ASN A N 1
ATOM 1893 C CA . ASN A 1 245 ? 19.439 -12.228 -18.363 1.00 81.25 245 ASN A CA 1
ATOM 1894 C C . ASN A 1 245 ? 20.782 -11.526 -18.665 1.00 81.25 245 ASN A C 1
ATOM 1896 O O . ASN A 1 245 ? 21.830 -11.999 -18.218 1.00 81.25 245 ASN A O 1
ATOM 1900 N N . HIS A 1 246 ? 20.796 -10.440 -19.445 1.00 90.38 246 HIS A N 1
ATOM 1901 C CA . HIS A 1 246 ? 22.034 -9.723 -19.749 1.00 90.38 246 HIS A CA 1
ATOM 1902 C C . HIS A 1 246 ? 22.629 -9.105 -18.460 1.00 90.38 246 HIS A C 1
ATOM 1904 O O . HIS A 1 246 ? 21.932 -8.381 -17.745 1.00 90.38 246 HIS A O 1
ATOM 1910 N N . PRO A 1 247 ? 23.922 -9.324 -18.139 1.00 89.19 247 PRO A N 1
ATOM 1911 C CA . PRO A 1 247 ? 24.494 -8.965 -16.833 1.00 89.19 247 PRO A CA 1
ATOM 1912 C C . PRO A 1 247 ? 24.497 -7.458 -16.549 1.00 89.19 247 PRO A C 1
ATOM 1914 O O . PRO A 1 247 ? 24.600 -7.041 -15.396 1.00 89.19 247 PRO A O 1
ATOM 1917 N N . GLY A 1 248 ? 24.352 -6.626 -17.584 1.00 89.31 248 GLY A N 1
ATOM 1918 C CA . GLY A 1 248 ? 24.216 -5.180 -17.437 1.00 89.31 248 GLY A CA 1
ATOM 1919 C C . GLY A 1 248 ? 22.950 -4.728 -16.693 1.00 89.31 248 GLY A C 1
ATOM 1920 O O . GLY A 1 248 ? 22.907 -3.574 -16.273 1.00 89.31 248 GLY A O 1
ATOM 1921 N N . TRP A 1 249 ? 21.958 -5.604 -16.499 1.00 91.50 249 TRP A N 1
ATOM 1922 C CA . TRP A 1 249 ? 20.730 -5.313 -15.749 1.00 91.50 249 TRP A CA 1
ATOM 1923 C C . TRP A 1 249 ? 20.846 -5.515 -14.234 1.00 91.50 249 TRP A C 1
ATOM 1925 O O . TRP A 1 249 ? 19.960 -5.077 -13.504 1.00 91.50 249 TRP A O 1
ATOM 1935 N N . ALA A 1 250 ? 21.920 -6.141 -13.738 1.00 89.00 250 ALA A N 1
ATOM 1936 C CA . ALA A 1 250 ? 22.040 -6.558 -12.335 1.00 89.00 250 ALA A CA 1
ATOM 1937 C C . ALA A 1 250 ? 22.079 -5.402 -11.304 1.00 89.00 250 ALA A C 1
ATOM 1939 O O . ALA A 1 250 ? 21.974 -5.635 -10.101 1.00 89.00 250 ALA A O 1
ATOM 1940 N N . ASP A 1 251 ? 22.226 -4.156 -11.759 1.00 91.31 251 ASP A N 1
ATOM 1941 C CA . ASP A 1 251 ? 22.262 -2.957 -10.922 1.00 91.31 251 ASP A CA 1
ATOM 1942 C C . ASP A 1 251 ? 20.841 -2.459 -10.591 1.00 91.31 251 ASP A C 1
ATOM 1944 O O . ASP A 1 251 ? 20.250 -1.634 -11.296 1.00 91.31 251 ASP A O 1
ATOM 1948 N N . ALA A 1 252 ? 20.285 -2.973 -9.491 1.00 89.19 252 ALA A N 1
ATOM 1949 C CA . ALA A 1 252 ? 18.952 -2.604 -9.015 1.00 89.19 252 ALA A CA 1
ATOM 1950 C C . ALA A 1 252 ? 18.825 -1.116 -8.623 1.00 89.19 252 ALA A C 1
ATOM 1952 O O . ALA A 1 252 ? 17.732 -0.558 -8.710 1.00 89.19 252 ALA A O 1
ATOM 1953 N N . ALA A 1 253 ? 19.919 -0.444 -8.240 1.00 91.44 253 ALA A N 1
ATOM 1954 C CA . ALA A 1 253 ? 19.891 0.985 -7.923 1.00 91.44 253 ALA A CA 1
ATOM 1955 C C . ALA A 1 253 ? 19.665 1.832 -9.187 1.00 91.44 253 ALA A C 1
ATOM 1957 O O . ALA A 1 253 ? 18.894 2.794 -9.161 1.00 91.44 253 ALA A O 1
ATOM 1958 N N . LYS A 1 254 ? 20.258 1.434 -10.322 1.00 95.00 254 LYS A N 1
ATOM 1959 C CA . LYS A 1 254 ? 19.965 2.036 -11.633 1.00 95.00 254 LYS A CA 1
ATOM 1960 C C . LYS A 1 254 ? 18.558 1.724 -12.125 1.00 95.00 254 LYS A C 1
ATOM 1962 O O . LYS A 1 254 ? 17.916 2.632 -12.651 1.00 95.00 254 LYS A O 1
ATOM 1967 N N . GLN A 1 255 ? 18.057 0.498 -11.922 1.00 94.38 255 GLN A N 1
ATOM 1968 C CA . GLN A 1 255 ? 16.654 0.179 -12.229 1.00 94.38 255 GLN A CA 1
ATOM 1969 C C . GLN A 1 255 ? 15.714 1.111 -11.447 1.00 94.38 255 GLN A C 1
ATOM 1971 O O . GLN A 1 255 ? 14.819 1.713 -12.037 1.00 94.38 255 GLN A O 1
ATOM 1976 N N . ALA A 1 256 ? 15.975 1.314 -10.151 1.00 93.69 256 ALA A N 1
ATOM 1977 C CA . ALA A 1 256 ? 15.175 2.192 -9.302 1.00 93.69 256 ALA A CA 1
ATOM 1978 C C . ALA A 1 256 ? 15.241 3.672 -9.702 1.00 93.69 256 ALA A C 1
ATOM 1980 O O . ALA A 1 256 ? 14.210 4.340 -9.760 1.00 93.69 256 ALA A O 1
ATOM 1981 N N . ALA A 1 257 ? 16.429 4.187 -10.024 1.00 96.19 257 ALA A N 1
ATOM 1982 C CA . ALA A 1 257 ? 16.587 5.572 -10.459 1.00 96.19 257 ALA A CA 1
ATOM 1983 C C . ALA A 1 257 ? 15.914 5.845 -11.821 1.00 96.19 257 ALA A C 1
ATOM 1985 O O . ALA A 1 257 ? 15.307 6.903 -12.007 1.00 96.19 257 ALA A O 1
ATOM 1986 N N . LEU A 1 258 ? 15.960 4.884 -12.753 1.00 97.19 258 LEU A N 1
ATOM 1987 C CA . LEU A 1 258 ? 15.231 4.950 -14.022 1.00 97.19 258 LEU A CA 1
ATOM 1988 C C . LEU A 1 258 ? 13.710 4.894 -13.804 1.00 97.19 258 LEU A C 1
ATOM 1990 O O . LEU A 1 258 ? 12.980 5.716 -14.361 1.00 97.19 258 LEU A O 1
ATOM 1994 N N . ALA A 1 259 ? 13.239 3.971 -12.962 1.00 97.00 259 ALA A N 1
ATOM 1995 C CA . ALA A 1 259 ? 11.829 3.827 -12.610 1.00 97.00 259 ALA A CA 1
ATOM 1996 C C . ALA A 1 259 ? 11.268 5.103 -11.953 1.00 97.00 259 ALA A C 1
ATOM 1998 O O . ALA A 1 259 ? 10.202 5.576 -12.345 1.00 97.00 259 ALA A O 1
ATOM 1999 N N . GLU A 1 260 ? 12.010 5.735 -11.034 1.00 97.31 260 GLU A N 1
ATOM 2000 C CA . GLU A 1 260 ? 11.619 7.023 -10.443 1.00 97.31 260 GLU A CA 1
ATOM 2001 C C . GLU A 1 260 ? 11.561 8.145 -11.497 1.00 97.31 260 GLU A C 1
ATOM 2003 O O . GLU A 1 260 ? 10.606 8.927 -11.523 1.00 97.31 260 GLU A O 1
ATOM 2008 N N . LYS A 1 261 ? 12.549 8.215 -12.404 1.00 97.88 261 LYS A N 1
ATOM 2009 C CA . LYS A 1 261 ? 12.604 9.219 -13.482 1.00 97.88 261 LYS A CA 1
ATOM 2010 C C . LYS A 1 261 ? 11.398 9.104 -14.423 1.00 97.88 261 LYS A C 1
ATOM 2012 O O . LYS A 1 261 ? 10.801 10.124 -14.766 1.00 97.88 261 LYS A O 1
ATOM 2017 N N . VAL A 1 262 ? 11.001 7.881 -14.783 1.00 98.25 262 VAL A N 1
ATOM 2018 C CA . VAL A 1 262 ? 9.816 7.621 -15.619 1.00 98.25 262 VAL A CA 1
ATOM 2019 C C . VAL A 1 262 ? 8.513 7.868 -14.855 1.00 98.25 262 VAL A C 1
ATOM 2021 O O . VAL A 1 262 ? 7.636 8.540 -15.391 1.00 98.25 262 VAL A O 1
ATOM 2024 N N . ALA A 1 263 ? 8.396 7.451 -13.590 1.00 98.50 263 ALA A N 1
ATOM 2025 C CA . ALA A 1 263 ? 7.220 7.746 -12.764 1.00 98.50 263 ALA A CA 1
ATOM 2026 C C . ALA A 1 263 ? 6.956 9.262 -12.650 1.00 98.50 263 ALA A C 1
ATOM 2028 O O . ALA A 1 263 ? 5.820 9.718 -12.806 1.00 98.50 263 ALA A O 1
ATOM 2029 N N . ARG A 1 264 ? 8.014 10.067 -12.460 1.00 98.31 264 ARG A N 1
ATOM 2030 C CA . ARG A 1 264 ? 7.924 11.539 -12.473 1.00 98.31 264 ARG A CA 1
ATOM 2031 C C . ARG A 1 264 ? 7.472 12.088 -13.827 1.00 98.31 264 ARG A C 1
ATOM 2033 O O . ARG A 1 264 ? 6.667 13.014 -13.845 1.00 98.31 264 ARG A O 1
ATOM 2040 N N . ALA A 1 265 ? 7.961 11.532 -14.938 1.00 98.06 265 ALA A N 1
ATOM 2041 C CA . ALA A 1 265 ? 7.572 11.958 -16.284 1.00 98.06 265 ALA A CA 1
ATOM 2042 C C . ALA A 1 265 ? 6.090 11.665 -16.577 1.00 98.06 265 ALA A C 1
ATOM 2044 O O . ALA A 1 265 ? 5.372 12.558 -17.024 1.00 98.06 265 ALA A O 1
ATOM 2045 N N . LEU A 1 266 ? 5.608 10.462 -16.234 1.00 98.44 266 LEU A N 1
ATOM 2046 C CA . LEU A 1 266 ? 4.188 10.081 -16.318 1.00 98.44 266 LEU A CA 1
ATOM 2047 C C . LEU A 1 266 ? 3.277 10.978 -15.458 1.00 98.44 266 LEU A C 1
ATOM 2049 O O . LEU A 1 266 ? 2.074 11.078 -15.705 1.00 98.44 266 LEU A O 1
ATOM 2053 N N . GLY A 1 267 ? 3.861 11.678 -14.481 1.00 97.75 267 GLY A N 1
ATOM 2054 C CA . GLY A 1 267 ? 3.219 12.741 -13.719 1.00 97.75 267 GLY A CA 1
ATOM 2055 C C . GLY A 1 267 ? 2.789 12.345 -12.310 1.00 97.75 267 GLY A C 1
ATOM 2056 O O . GLY A 1 267 ? 1.938 13.045 -11.757 1.00 97.75 267 GLY A O 1
ATOM 2057 N N . TYR A 1 268 ? 3.345 11.262 -11.753 1.00 98.38 268 TYR A N 1
ATOM 2058 C CA . TYR A 1 268 ? 3.139 10.837 -10.365 1.00 98.38 268 TYR A CA 1
ATOM 2059 C C . TYR A 1 268 ? 3.731 11.862 -9.385 1.00 98.38 268 TYR A C 1
ATOM 2061 O O . TYR A 1 268 ? 4.898 12.253 -9.497 1.00 98.38 268 TYR A O 1
ATOM 2069 N N . ASP A 1 269 ? 2.922 12.311 -8.426 1.00 97.12 269 ASP A N 1
ATOM 2070 C CA . ASP A 1 269 ? 3.306 13.344 -7.467 1.00 97.12 269 ASP A CA 1
ATOM 2071 C C . ASP A 1 269 ? 3.985 12.738 -6.227 1.00 97.12 269 ASP A C 1
ATOM 2073 O O . ASP A 1 269 ? 3.336 12.192 -5.336 1.00 97.12 269 ASP A O 1
ATOM 2077 N N . PHE A 1 270 ? 5.310 12.879 -6.154 1.00 96.81 270 PHE A N 1
ATOM 2078 C CA . PHE A 1 270 ? 6.134 12.444 -5.019 1.00 96.81 270 PHE A CA 1
ATOM 2079 C C . PHE A 1 270 ? 6.047 13.360 -3.780 1.00 96.81 270 PHE A C 1
ATOM 2081 O O . PHE A 1 270 ? 6.624 13.024 -2.750 1.00 96.81 270 PHE A O 1
ATOM 2088 N N . GLU A 1 271 ? 5.350 14.501 -3.833 1.00 96.00 271 GLU A N 1
ATOM 2089 C CA . GLU A 1 271 ? 4.968 15.239 -2.615 1.00 96.00 271 GLU A CA 1
ATOM 2090 C C . GLU A 1 271 ? 3.687 14.650 -1.986 1.00 96.00 271 GLU A C 1
ATOM 2092 O O . GLU A 1 271 ? 3.424 14.863 -0.801 1.00 96.00 271 GLU A O 1
ATOM 2097 N N . ARG A 1 272 ? 2.919 13.867 -2.762 1.00 93.19 272 ARG A N 1
ATOM 2098 C CA . ARG A 1 272 ? 1.691 13.147 -2.368 1.00 93.19 272 ARG A CA 1
ATOM 2099 C C . ARG A 1 272 ? 1.841 11.623 -2.479 1.00 93.19 272 ARG A C 1
ATOM 2101 O O . ARG A 1 272 ? 0.850 10.908 -2.665 1.00 93.19 272 ARG A O 1
ATOM 2108 N N . GLY A 1 273 ? 3.075 11.126 -2.402 1.00 96.00 273 GLY A N 1
ATOM 2109 C CA . GLY A 1 273 ? 3.381 9.717 -2.606 1.00 96.00 273 GLY A CA 1
ATOM 2110 C C . GLY A 1 273 ? 4.855 9.354 -2.481 1.00 96.00 273 GLY A C 1
ATOM 2111 O O . GLY A 1 273 ? 5.717 10.195 -2.233 1.00 96.00 273 GLY A O 1
ATOM 2112 N N . ARG A 1 274 ? 5.156 8.065 -2.646 1.00 96.25 274 ARG A N 1
ATOM 2113 C CA . ARG A 1 274 ? 6.525 7.523 -2.717 1.00 96.25 274 ARG A CA 1
ATOM 2114 C C . ARG A 1 274 ? 6.569 6.207 -3.488 1.00 96.25 274 ARG A C 1
ATOM 2116 O O . ARG A 1 274 ? 5.530 5.585 -3.684 1.00 96.25 274 ARG A O 1
ATOM 2123 N N . LEU A 1 275 ? 7.766 5.805 -3.905 1.00 96.62 275 LEU A N 1
ATOM 2124 C CA . LEU A 1 275 ? 8.051 4.492 -4.479 1.00 96.62 275 LEU A CA 1
ATOM 2125 C C . LEU A 1 275 ? 8.930 3.705 -3.498 1.00 96.62 275 LEU A C 1
ATOM 2127 O O . LEU A 1 275 ? 9.917 4.248 -2.998 1.00 96.62 275 LEU A O 1
ATOM 2131 N N . ASP A 1 276 ? 8.574 2.449 -3.233 1.00 96.00 276 ASP A N 1
ATOM 2132 C CA . ASP A 1 276 ? 9.348 1.499 -2.421 1.00 96.00 276 ASP A CA 1
ATOM 2133 C C . ASP A 1 276 ? 9.502 0.130 -3.115 1.00 96.00 276 ASP A C 1
ATOM 2135 O O . ASP A 1 276 ? 9.017 -0.083 -4.227 1.00 96.00 276 ASP A O 1
ATOM 2139 N N . VAL A 1 277 ? 10.181 -0.810 -2.450 1.00 92.69 277 VAL A N 1
ATOM 2140 C CA . VAL A 1 277 ? 10.310 -2.209 -2.883 1.00 92.69 277 VAL A CA 1
ATOM 2141 C C . VAL A 1 277 ? 9.486 -3.122 -1.975 1.00 92.69 277 VAL A C 1
ATOM 2143 O O . VAL A 1 277 ? 9.486 -2.947 -0.757 1.00 92.69 277 VAL A O 1
ATOM 2146 N N . SER A 1 278 ? 8.811 -4.104 -2.566 1.00 87.25 278 SER A N 1
ATOM 2147 C CA . SER A 1 278 ? 7.987 -5.108 -1.880 1.00 87.25 278 SER A CA 1
ATOM 2148 C C . SER A 1 278 ? 8.144 -6.490 -2.539 1.00 87.25 278 SER A C 1
ATOM 2150 O O . SER A 1 278 ? 8.783 -6.640 -3.582 1.00 87.25 278 SER A O 1
ATOM 2152 N N . ALA A 1 279 ? 7.568 -7.534 -1.933 1.00 78.31 279 ALA A N 1
ATOM 2153 C CA . ALA A 1 279 ? 7.565 -8.881 -2.521 1.00 78.31 279 ALA A CA 1
ATOM 2154 C C . ALA A 1 279 ? 6.613 -9.016 -3.731 1.00 78.31 279 ALA A C 1
ATOM 2156 O O . ALA A 1 279 ? 6.845 -9.848 -4.615 1.00 78.31 279 ALA A O 1
ATOM 2157 N N . HIS A 1 280 ? 5.562 -8.196 -3.760 1.00 80.75 280 HIS A N 1
ATOM 2158 C CA . HIS A 1 280 ? 4.541 -8.113 -4.801 1.00 80.75 280 HIS A CA 1
ATOM 2159 C C . HIS A 1 280 ? 4.210 -6.629 -5.011 1.00 80.75 280 HIS A C 1
ATOM 2161 O O . HIS A 1 280 ? 3.818 -6.002 -4.026 1.00 80.75 280 HIS A O 1
ATOM 2167 N N . PRO A 1 281 ? 4.364 -6.066 -6.225 1.00 89.31 281 PRO A N 1
ATOM 2168 C CA . PRO A 1 281 ? 3.941 -4.698 -6.524 1.00 89.31 281 PRO A CA 1
ATOM 2169 C C . PRO A 1 281 ? 2.483 -4.445 -6.112 1.00 89.31 281 PRO A C 1
ATOM 2171 O O . PRO A 1 281 ? 1.643 -5.340 -6.226 1.00 89.31 281 PRO A O 1
ATOM 2174 N N . PHE A 1 282 ? 2.232 -3.258 -5.560 1.00 92.56 282 PHE A N 1
ATOM 2175 C CA . PHE A 1 282 ? 0.900 -2.757 -5.215 1.00 92.56 282 PHE A CA 1
ATOM 2176 C C . PHE A 1 282 ? 0.918 -1.243 -4.962 1.00 92.56 282 PHE A C 1
ATOM 2178 O O . PHE A 1 282 ? 1.941 -0.673 -4.553 1.00 92.56 282 PHE A O 1
ATOM 2185 N N . THR A 1 283 ? -0.259 -0.632 -5.104 1.00 95.75 283 THR A N 1
ATOM 2186 C CA . THR A 1 283 ? -0.573 0.755 -4.747 1.00 95.75 283 THR A CA 1
ATOM 2187 C C . THR A 1 283 ? -1.380 0.792 -3.446 1.00 95.75 283 THR A C 1
ATOM 2189 O O . THR A 1 283 ? -2.280 -0.019 -3.237 1.00 95.75 283 THR A O 1
ATOM 2192 N N . GLY A 1 284 ? -1.071 1.727 -2.545 1.00 91.94 284 GLY A N 1
ATOM 2193 C CA . GLY A 1 284 ? -1.736 1.858 -1.245 1.00 91.94 284 GLY A CA 1
ATOM 2194 C C . GLY A 1 284 ? -1.405 3.163 -0.514 1.00 91.94 284 GLY A C 1
ATOM 2195 O O . GLY A 1 284 ? -1.108 4.178 -1.137 1.00 91.94 284 GLY A O 1
ATOM 2196 N N . GLY A 1 285 ? -1.439 3.143 0.822 1.00 89.12 285 GLY A N 1
ATOM 2197 C CA . GLY A 1 285 ? -1.284 4.340 1.665 1.00 89.12 285 GLY A CA 1
ATOM 2198 C C . GLY A 1 285 ? -2.620 5.013 2.009 1.00 89.12 285 GLY A C 1
ATOM 2199 O O . GLY A 1 285 ? -3.679 4.424 1.814 1.00 89.12 285 GLY A O 1
ATOM 2200 N N . SER A 1 286 ? -2.588 6.239 2.539 1.00 86.06 286 SER A N 1
ATOM 2201 C CA . SER A 1 286 ? -3.790 7.051 2.796 1.00 86.06 286 SER A CA 1
ATOM 2202 C C . SER A 1 286 ? -4.127 7.905 1.568 1.00 86.06 286 SER A C 1
ATOM 2204 O O . SER A 1 286 ? -4.068 9.145 1.581 1.00 86.06 286 SER A O 1
ATOM 2206 N N . GLY A 1 287 ? -4.417 7.208 0.468 1.00 73.69 287 GLY A N 1
ATOM 2207 C CA . GLY A 1 287 ? -4.851 7.813 -0.784 1.00 73.69 287 GLY A CA 1
ATOM 2208 C C . GLY A 1 287 ? -6.145 8.619 -0.588 1.00 73.69 287 GLY A C 1
ATOM 2209 O O . GLY A 1 287 ? -7.008 8.214 0.189 1.00 73.69 287 GLY A O 1
ATOM 2210 N N . PRO A 1 288 ? -6.289 9.783 -1.242 1.00 82.44 288 PRO A N 1
ATOM 2211 C CA . PRO A 1 288 ? -5.427 10.289 -2.310 1.00 82.44 288 PRO A CA 1
ATOM 2212 C C . PRO A 1 288 ? -4.380 11.323 -1.842 1.00 82.44 288 PRO A C 1
ATOM 2214 O O . PRO A 1 288 ? -3.737 11.968 -2.673 1.00 82.44 288 PRO A O 1
ATOM 2217 N N . THR A 1 289 ? -4.211 11.554 -0.533 1.00 84.06 289 THR A N 1
ATOM 2218 C CA . THR A 1 289 ? -3.239 12.552 -0.020 1.00 84.06 289 THR A CA 1
ATOM 2219 C C . THR A 1 289 ? -1.817 12.008 0.108 1.00 84.06 289 THR A C 1
ATOM 2221 O O . THR A 1 289 ? -0.867 12.749 -0.130 1.00 84.06 289 THR A O 1
ATOM 2224 N N . ASP A 1 290 ? -1.683 10.720 0.424 1.00 93.88 290 ASP A N 1
ATOM 2225 C CA . ASP A 1 290 ? -0.429 9.964 0.487 1.00 93.88 290 ASP A CA 1
ATOM 2226 C C . ASP A 1 290 ? -0.670 8.622 -0.216 1.00 93.88 290 ASP A C 1
ATOM 2228 O O . ASP A 1 290 ? -1.019 7.617 0.405 1.00 93.88 290 ASP A O 1
ATOM 2232 N N . THR A 1 291 ? -0.581 8.662 -1.546 1.00 96.31 291 THR A N 1
ATOM 2233 C CA . THR A 1 291 ? -0.763 7.510 -2.437 1.00 96.31 291 THR A CA 1
ATOM 2234 C C . THR A 1 291 ? 0.610 6.947 -2.742 1.00 96.31 291 THR A C 1
ATOM 2236 O O . THR A 1 291 ? 1.445 7.656 -3.292 1.00 96.31 291 THR A O 1
ATOM 2239 N N . ARG A 1 292 ? 0.875 5.703 -2.367 1.00 97.75 292 ARG A N 1
ATOM 2240 C CA . ARG A 1 292 ? 2.204 5.092 -2.414 1.00 97.75 292 ARG A CA 1
ATOM 2241 C C . ARG A 1 292 ? 2.208 3.890 -3.337 1.00 97.75 292 ARG A C 1
ATOM 2243 O O . ARG A 1 292 ? 1.225 3.160 -3.373 1.00 97.75 292 ARG A O 1
ATOM 2250 N N . ILE A 1 293 ? 3.330 3.656 -4.004 1.00 98.06 293 ILE A N 1
ATOM 2251 C CA . ILE A 1 293 ? 3.516 2.539 -4.932 1.00 98.06 293 ILE A CA 1
ATOM 2252 C C . ILE A 1 293 ? 4.714 1.694 -4.519 1.00 98.06 293 ILE A C 1
ATOM 2254 O O . ILE A 1 293 ? 5.694 2.202 -3.969 1.00 98.06 293 ILE A O 1
ATOM 2258 N N . THR A 1 294 ? 4.655 0.404 -4.817 1.00 96.38 294 THR A N 1
ATOM 2259 C CA . THR A 1 294 ? 5.762 -0.526 -4.592 1.00 96.38 294 THR A CA 1
ATOM 2260 C C . THR A 1 294 ? 6.083 -1.292 -5.866 1.00 96.38 294 THR A C 1
ATOM 2262 O O . THR A 1 294 ? 5.211 -1.505 -6.698 1.00 96.38 294 THR A O 1
ATOM 2265 N N . THR A 1 295 ? 7.335 -1.703 -6.046 1.00 94.50 295 THR A N 1
ATOM 2266 C CA . THR A 1 295 ? 7.753 -2.528 -7.191 1.00 94.50 295 THR A CA 1
ATOM 2267 C C . THR A 1 295 ? 8.731 -3.620 -6.754 1.00 94.50 295 THR A C 1
ATOM 2269 O O . THR A 1 295 ? 9.174 -3.650 -5.604 1.00 94.50 295 THR A O 1
ATOM 2272 N N . ARG A 1 296 ? 9.099 -4.517 -7.672 1.00 91.75 296 ARG A N 1
ATOM 2273 C CA . ARG A 1 296 ? 10.104 -5.561 -7.453 1.00 91.75 296 ARG A CA 1
ATOM 2274 C C . ARG A 1 296 ? 11.115 -5.572 -8.596 1.00 91.75 296 ARG A C 1
ATOM 2276 O O . ARG A 1 296 ? 10.796 -5.956 -9.714 1.00 91.75 296 ARG A O 1
ATOM 2283 N N . TYR A 1 297 ? 12.345 -5.158 -8.305 1.00 89.75 297 TYR A N 1
ATOM 2284 C CA . TYR A 1 297 ? 13.450 -5.202 -9.266 1.00 89.75 297 TYR A CA 1
ATOM 2285 C C . TYR A 1 297 ? 14.010 -6.617 -9.400 1.00 89.75 297 TYR A C 1
ATOM 2287 O O . TYR A 1 297 ? 14.092 -7.359 -8.420 1.00 89.75 297 TYR A O 1
ATOM 2295 N N . SER A 1 298 ? 14.428 -6.971 -10.612 1.00 85.94 298 SER A N 1
ATOM 2296 C CA . SER A 1 298 ? 14.850 -8.324 -10.965 1.00 85.94 298 SER A CA 1
ATOM 2297 C C . SER A 1 298 ? 16.118 -8.281 -11.802 1.00 85.94 298 SER A C 1
ATOM 2299 O O . SER A 1 298 ? 16.231 -7.512 -12.756 1.00 85.94 298 SER A O 1
ATOM 2301 N N . VAL A 1 299 ? 17.097 -9.110 -11.437 1.00 83.81 299 VAL A N 1
ATOM 2302 C CA . VAL A 1 299 ? 18.371 -9.233 -12.169 1.00 83.81 299 VAL A CA 1
ATOM 2303 C C . VAL A 1 299 ? 18.260 -10.149 -13.393 1.00 83.81 299 VAL A C 1
ATOM 2305 O O . VAL A 1 299 ? 19.154 -10.153 -14.232 1.00 83.81 299 VAL A O 1
ATOM 2308 N N . ASN A 1 300 ? 17.165 -10.913 -13.487 1.00 82.31 300 ASN A N 1
ATOM 2309 C CA . ASN A 1 300 ? 16.897 -11.883 -14.553 1.00 82.31 300 ASN A CA 1
ATOM 2310 C C . ASN A 1 300 ? 15.809 -11.411 -15.533 1.00 82.31 300 ASN A C 1
ATOM 2312 O O . ASN A 1 300 ? 15.586 -12.064 -16.552 1.00 82.31 300 ASN A O 1
ATOM 2316 N N . ASN A 1 301 ? 15.112 -10.315 -15.213 1.00 86.62 301 ASN A N 1
ATOM 2317 C CA . ASN A 1 301 ? 14.118 -9.686 -16.073 1.00 86.62 301 ASN A CA 1
ATOM 2318 C C . ASN A 1 301 ? 14.055 -8.173 -15.816 1.00 86.62 301 ASN A C 1
ATOM 2320 O O . ASN A 1 301 ? 13.371 -7.711 -14.906 1.00 86.62 301 ASN A O 1
ATOM 2324 N N . TRP A 1 302 ? 14.749 -7.390 -16.644 1.00 88.19 302 TRP A N 1
ATOM 2325 C CA . TRP A 1 302 ? 14.785 -5.928 -16.524 1.00 88.19 302 TRP A CA 1
ATOM 2326 C C . TRP A 1 302 ? 13.412 -5.258 -16.670 1.00 88.19 302 TRP A C 1
ATOM 2328 O O . TRP A 1 302 ? 13.200 -4.169 -16.134 1.00 88.19 302 TRP A O 1
ATOM 2338 N N . LEU A 1 303 ? 12.475 -5.902 -17.375 1.00 89.81 303 LEU A N 1
ATOM 2339 C CA . LEU A 1 303 ? 11.139 -5.364 -17.604 1.00 89.81 303 LEU A CA 1
ATOM 2340 C C . LEU A 1 303 ? 10.246 -5.482 -16.361 1.00 89.81 303 LEU A C 1
ATOM 2342 O O . LEU A 1 303 ? 9.368 -4.647 -16.182 1.00 89.81 303 LEU A O 1
ATOM 2346 N N . GLU A 1 304 ? 10.494 -6.458 -15.482 1.00 89.19 304 GLU A N 1
ATOM 2347 C CA . GLU A 1 304 ? 9.650 -6.785 -14.320 1.00 89.19 304 GLU A CA 1
ATOM 2348 C C . GLU A 1 304 ? 9.435 -5.573 -13.398 1.00 89.19 304 GLU A C 1
ATOM 2350 O O . GLU A 1 304 ? 8.308 -5.113 -13.210 1.00 89.19 304 GLU A O 1
ATOM 2355 N N . GLY A 1 305 ? 10.524 -4.996 -12.883 1.00 90.25 305 GLY A N 1
ATOM 2356 C CA . GLY A 1 305 ? 10.448 -3.836 -11.993 1.00 90.25 305 GLY A CA 1
ATOM 2357 C C . GLY A 1 305 ? 10.033 -2.548 -12.706 1.00 90.25 305 GLY A C 1
ATOM 2358 O O . GLY A 1 305 ? 9.414 -1.682 -12.091 1.00 90.25 305 GLY A O 1
ATOM 2359 N N . PHE A 1 306 ? 10.344 -2.423 -14.000 1.00 94.38 306 PHE A N 1
ATOM 2360 C CA . PHE A 1 306 ? 10.050 -1.229 -14.794 1.00 94.38 306 PHE A CA 1
ATOM 2361 C C . PHE A 1 306 ? 8.571 -1.146 -15.197 1.00 94.38 306 PHE A C 1
ATOM 2363 O O . PHE A 1 306 ? 7.908 -0.152 -14.898 1.00 94.38 306 PHE A O 1
ATOM 2370 N N . ALA A 1 307 ? 8.035 -2.204 -15.813 1.00 94.44 307 ALA A N 1
ATOM 2371 C CA . ALA A 1 307 ? 6.619 -2.309 -16.151 1.00 94.44 307 ALA A CA 1
ATOM 2372 C C . ALA A 1 307 ? 5.752 -2.341 -14.887 1.00 94.44 307 ALA A C 1
ATOM 2374 O O . ALA A 1 307 ? 4.761 -1.617 -14.831 1.00 94.44 307 ALA A O 1
ATOM 2375 N N . GLY A 1 308 ? 6.182 -3.057 -13.838 1.00 94.56 308 GLY A N 1
ATOM 2376 C CA . GLY A 1 308 ? 5.532 -3.028 -12.526 1.00 94.56 308 GLY A CA 1
ATOM 2377 C C . GLY A 1 308 ? 5.424 -1.611 -11.953 1.00 94.56 308 GLY A C 1
ATOM 2378 O O . GLY A 1 308 ? 4.354 -1.209 -11.510 1.00 94.56 308 GLY A O 1
ATOM 2379 N N . THR A 1 309 ? 6.478 -0.787 -12.041 1.00 97.56 309 THR A N 1
ATOM 2380 C CA . THR A 1 309 ? 6.373 0.626 -11.638 1.00 97.56 309 THR A CA 1
ATOM 2381 C C . THR A 1 309 ? 5.361 1.404 -12.475 1.00 97.56 309 THR A C 1
ATOM 2383 O O . THR A 1 309 ? 4.606 2.187 -11.908 1.00 97.56 309 THR A O 1
ATOM 2386 N N . VAL A 1 310 ? 5.320 1.224 -13.798 1.00 98.44 310 VAL A N 1
ATOM 2387 C CA . VAL A 1 310 ? 4.372 1.964 -14.650 1.00 98.44 310 VAL A CA 1
ATOM 2388 C C . VAL A 1 310 ? 2.921 1.523 -14.420 1.00 98.44 310 VAL A C 1
ATOM 2390 O O . VAL A 1 310 ? 2.038 2.380 -14.382 1.00 98.44 310 VAL A O 1
ATOM 2393 N N . HIS A 1 311 ? 2.687 0.231 -14.178 1.00 98.06 311 HIS A N 1
ATOM 2394 C CA . HIS A 1 311 ? 1.396 -0.313 -13.757 1.00 98.06 311 HIS A CA 1
ATOM 2395 C C . HIS A 1 311 ? 0.906 0.381 -12.474 1.00 98.06 311 HIS A C 1
ATOM 2397 O O . HIS A 1 311 ? -0.152 1.014 -12.465 1.00 98.06 311 HIS A O 1
ATOM 2403 N N . GLU A 1 312 ? 1.717 0.366 -11.412 1.00 98.25 312 GLU A N 1
ATOM 2404 C CA . GLU A 1 312 ? 1.352 1.001 -10.140 1.00 98.25 312 GLU A CA 1
ATOM 2405 C C . GLU A 1 312 ? 1.245 2.531 -10.240 1.00 98.25 312 GLU A C 1
ATOM 2407 O O . GLU A 1 312 ? 0.407 3.141 -9.581 1.00 98.25 312 GLU A O 1
ATOM 2412 N N . VAL A 1 313 ? 2.025 3.185 -11.109 1.00 98.62 313 VAL A N 1
ATOM 2413 C CA . VAL A 1 313 ? 1.839 4.616 -11.406 1.00 98.62 313 VAL A CA 1
ATOM 2414 C C . VAL A 1 313 ? 0.456 4.881 -12.003 1.00 98.62 313 VAL A C 1
ATOM 2416 O O . VAL A 1 313 ? -0.168 5.868 -11.623 1.00 98.62 313 VAL A O 1
ATOM 2419 N N . GLY A 1 314 ? -0.066 4.024 -12.884 1.00 98.50 314 GLY A N 1
ATOM 2420 C CA . GLY A 1 314 ? -1.409 4.200 -13.446 1.00 98.50 314 GLY A CA 1
ATOM 2421 C C . GLY A 1 314 ? -2.522 4.087 -12.394 1.00 98.50 314 GLY A C 1
ATOM 2422 O O . GLY A 1 314 ? -3.421 4.930 -12.362 1.00 98.50 314 GLY A O 1
ATOM 2423 N N . HIS A 1 315 ? -2.416 3.125 -11.471 1.00 98.38 315 HIS A N 1
ATOM 2424 C CA . HIS A 1 315 ? -3.262 3.062 -10.271 1.00 98.38 315 HIS A CA 1
ATOM 2425 C C . HIS A 1 315 ? -3.133 4.335 -9.413 1.00 98.38 315 HIS A C 1
ATOM 2427 O O . HIS A 1 315 ? -4.128 4.985 -9.086 1.00 98.38 315 HIS A O 1
ATOM 2433 N N . ALA A 1 316 ? -1.906 4.738 -9.077 1.00 98.31 316 ALA A N 1
ATOM 2434 C CA . ALA A 1 316 ? -1.664 5.886 -8.212 1.00 98.31 316 ALA A CA 1
ATOM 2435 C C . ALA A 1 316 ? -2.100 7.221 -8.832 1.00 98.31 316 ALA A C 1
ATOM 2437 O O . ALA A 1 316 ? -2.504 8.123 -8.101 1.00 98.31 316 ALA A O 1
ATOM 2438 N N . LEU A 1 317 ? -2.061 7.357 -10.159 1.00 98.19 317 LEU A N 1
ATOM 2439 C CA . LEU A 1 317 ? -2.569 8.531 -10.869 1.00 98.19 317 LEU A CA 1
ATOM 2440 C C . LEU A 1 317 ? -4.095 8.637 -10.799 1.00 98.19 317 LEU A C 1
ATOM 2442 O O . LEU A 1 317 ? -4.594 9.756 -10.675 1.00 98.19 317 LEU A O 1
ATOM 2446 N N . TYR A 1 318 ? -4.826 7.515 -10.808 1.00 98.25 318 TYR A N 1
ATOM 2447 C CA . TYR A 1 318 ? -6.269 7.530 -10.545 1.00 98.25 318 TYR A CA 1
ATOM 2448 C C . TYR A 1 318 ? -6.540 8.076 -9.147 1.00 98.25 318 TYR A C 1
ATOM 2450 O O . TYR A 1 318 ? -7.256 9.067 -9.003 1.00 98.25 318 TYR A O 1
ATOM 2458 N N . GLU A 1 319 ? -5.905 7.490 -8.131 1.00 97.00 319 GLU A N 1
ATOM 2459 C CA . GLU A 1 319 ? -6.071 7.920 -6.747 1.00 97.00 319 GLU A CA 1
ATOM 2460 C C . GLU A 1 319 ? -5.671 9.393 -6.561 1.00 97.00 319 GLU A C 1
ATOM 2462 O O . GLU A 1 319 ? -6.503 10.209 -6.169 1.00 97.00 319 GLU A O 1
ATOM 2467 N N . GLN A 1 320 ? -4.460 9.803 -6.950 1.00 96.31 320 GLN A N 1
ATOM 2468 C CA . GLN A 1 320 ? -4.013 11.201 -6.844 1.00 96.31 320 GLN A CA 1
ATOM 2469 C C . GLN A 1 320 ? -4.892 12.198 -7.626 1.00 96.31 320 GLN A C 1
ATOM 2471 O O . GLN A 1 320 ? -4.954 13.375 -7.239 1.00 96.31 320 GLN A O 1
ATOM 2476 N N . GLY A 1 321 ? -5.563 11.741 -8.691 1.00 95.88 321 GLY A N 1
ATOM 2477 C CA . GLY A 1 321 ? -6.468 12.511 -9.544 1.00 95.88 321 GLY A CA 1
ATOM 2478 C C . GLY A 1 321 ? -7.884 12.725 -8.992 1.00 95.88 321 GLY A C 1
ATOM 2479 O O . GLY A 1 321 ? -8.593 13.593 -9.516 1.00 95.88 321 GLY A O 1
ATOM 2480 N N . ARG A 1 322 ? -8.285 11.985 -7.945 1.00 93.94 322 ARG A N 1
ATOM 2481 C CA . ARG A 1 322 ? -9.609 12.066 -7.295 1.00 93.94 322 ARG A CA 1
ATOM 2482 C C . ARG A 1 322 ? -9.950 13.467 -6.776 1.00 93.94 322 ARG A C 1
ATOM 2484 O O . ARG A 1 322 ? -9.081 14.277 -6.448 1.00 93.94 322 ARG A O 1
ATOM 2491 N N . ASP A 1 323 ? -11.251 13.739 -6.663 1.00 89.56 323 ASP A N 1
ATOM 2492 C CA . ASP A 1 323 ? -11.770 14.997 -6.117 1.00 89.56 323 ASP A CA 1
ATOM 2493 C C . ASP A 1 323 ? -11.484 15.122 -4.611 1.00 89.56 323 ASP A C 1
ATOM 2495 O O . ASP A 1 323 ? -11.957 14.322 -3.804 1.00 89.56 323 ASP A O 1
ATOM 2499 N N . MET A 1 324 ? -10.715 16.153 -4.256 1.00 84.31 324 MET A N 1
ATOM 2500 C CA . MET A 1 324 ? -10.300 16.482 -2.889 1.00 84.31 324 MET A CA 1
ATOM 2501 C C . MET A 1 324 ? -10.735 17.884 -2.456 1.00 84.31 324 MET A C 1
ATOM 2503 O O . MET A 1 324 ? -10.128 18.492 -1.572 1.00 84.31 324 MET A O 1
ATOM 2507 N N . GLY A 1 325 ? -11.804 18.408 -3.063 1.00 86.00 325 GLY A N 1
ATOM 2508 C CA . GLY A 1 325 ? -12.496 19.570 -2.518 1.00 86.00 325 GLY A CA 1
ATOM 2509 C C . GLY A 1 325 ? -13.023 19.301 -1.094 1.00 86.00 325 GLY A C 1
ATOM 2510 O O . GLY A 1 325 ? -13.318 18.149 -0.759 1.00 86.00 325 GLY A O 1
ATOM 2511 N N . PRO A 1 326 ? -13.211 20.343 -0.256 1.00 79.12 326 PRO A N 1
ATOM 2512 C CA . PRO A 1 326 ? -13.772 20.198 1.097 1.00 79.12 326 PRO A CA 1
ATOM 2513 C C . PRO A 1 326 ? -15.128 19.471 1.151 1.00 79.12 326 PRO A C 1
ATOM 2515 O O . PRO A 1 326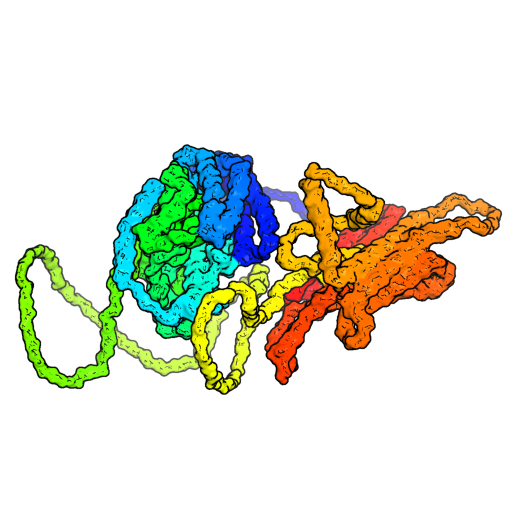 ? -15.458 18.856 2.158 1.00 79.12 326 PRO A O 1
ATOM 2518 N N . GLU A 1 327 ? -15.885 19.508 0.051 1.00 81.69 327 GLU A N 1
ATOM 2519 C CA . GLU A 1 327 ? -17.196 18.866 -0.108 1.00 81.69 327 GLU A CA 1
ATOM 2520 C C . GLU A 1 327 ? -17.143 17.420 -0.642 1.00 81.69 327 GLU A C 1
ATOM 2522 O O . GLU A 1 327 ? -18.189 16.794 -0.812 1.00 81.69 327 GLU A O 1
ATOM 2527 N N . ALA A 1 328 ? -15.950 16.889 -0.935 1.00 86.06 328 ALA A N 1
ATOM 2528 C CA . ALA A 1 328 ? -15.750 15.565 -1.538 1.00 86.06 328 ALA A CA 1
ATOM 2529 C C . ALA A 1 328 ? -14.769 14.666 -0.761 1.00 86.06 328 ALA A C 1
ATOM 2531 O O . ALA A 1 328 ? -14.922 13.443 -0.782 1.00 86.06 328 ALA A O 1
ATOM 2532 N N . ALA A 1 329 ? -13.782 15.251 -0.074 1.00 87.38 329 ALA A N 1
ATOM 2533 C CA . ALA A 1 329 ? -12.713 14.514 0.595 1.00 87.38 329 ALA A CA 1
ATOM 2534 C C . ALA A 1 329 ? -13.236 13.507 1.643 1.00 87.38 329 ALA A C 1
ATOM 2536 O O . ALA A 1 329 ? -13.994 13.852 2.551 1.00 87.38 329 ALA A O 1
ATOM 2537 N N . GLY A 1 330 ? -12.808 12.247 1.520 1.00 88.12 330 GLY A N 1
ATOM 2538 C CA . GLY A 1 330 ? -13.199 11.155 2.420 1.00 88.12 330 GLY A CA 1
ATOM 2539 C C . GLY A 1 330 ? -14.652 10.680 2.278 1.00 88.12 330 GLY A C 1
ATOM 2540 O O . GLY A 1 330 ? -15.111 9.922 3.133 1.00 88.12 330 GLY A O 1
ATOM 2541 N N . LEU A 1 331 ? -15.384 11.114 1.243 1.00 94.62 331 LEU A N 1
ATOM 2542 C CA . LEU A 1 331 ? -16.765 10.691 0.980 1.00 94.62 331 LEU A CA 1
ATOM 2543 C C . LEU A 1 331 ? -16.838 9.647 -0.151 1.00 94.62 331 LEU A C 1
ATOM 2545 O O . LEU A 1 331 ? -16.061 9.757 -1.108 1.00 94.62 331 LEU A O 1
ATOM 2549 N N . PRO A 1 332 ? -17.787 8.686 -0.126 1.00 94.31 332 PRO A N 1
ATOM 2550 C CA . PRO A 1 332 ? -17.739 7.501 -0.985 1.00 94.31 332 PRO A CA 1
ATOM 2551 C C . PRO A 1 332 ? -17.822 7.814 -2.476 1.00 94.31 332 PRO A C 1
ATOM 2553 O O . PRO A 1 332 ? -17.159 7.164 -3.273 1.00 94.31 332 PRO A O 1
ATOM 2556 N N . ALA A 1 333 ? -18.556 8.853 -2.881 1.00 95.31 333 ALA A N 1
ATOM 2557 C CA . ALA A 1 333 ? -18.634 9.256 -4.282 1.00 95.31 333 ALA A CA 1
ATOM 2558 C C . ALA A 1 333 ? -17.303 9.807 -4.831 1.00 95.31 333 ALA A C 1
ATOM 2560 O O . ALA A 1 333 ? -17.163 9.925 -6.045 1.00 95.31 333 ALA A O 1
ATOM 2561 N N . SER A 1 334 ? -16.326 10.143 -3.977 1.00 94.00 334 SER A N 1
ATOM 2562 C CA . SER A 1 334 ? -14.955 10.455 -4.409 1.00 94.00 334 SER A CA 1
ATOM 2563 C C . SER A 1 334 ? -14.095 9.207 -4.638 1.00 94.00 334 SER A C 1
ATOM 2565 O O . SER A 1 334 ? -13.048 9.336 -5.261 1.00 94.00 334 SER A O 1
ATOM 2567 N N . HIS A 1 335 ? -14.489 8.032 -4.125 1.00 93.56 335 HIS A N 1
ATOM 2568 C CA . HIS A 1 335 ? -13.692 6.797 -4.159 1.00 93.56 335 HIS A CA 1
ATOM 2569 C C . HIS A 1 335 ? -13.647 6.198 -5.569 1.00 93.56 335 HIS A C 1
ATOM 2571 O O . HIS A 1 335 ? -14.569 6.420 -6.357 1.00 93.56 335 HIS A O 1
ATOM 2577 N N . ALA A 1 336 ? -12.608 5.416 -5.879 1.00 94.38 336 ALA A N 1
ATOM 2578 C CA . ALA A 1 336 ? -12.532 4.652 -7.123 1.00 94.38 336 ALA A CA 1
ATOM 2579 C C . ALA A 1 336 ? -13.815 3.831 -7.370 1.00 94.38 336 ALA A C 1
ATOM 2581 O O . ALA A 1 336 ? -14.406 3.302 -6.430 1.00 94.38 336 ALA A O 1
ATOM 2582 N N . LEU A 1 337 ? -14.271 3.772 -8.626 1.00 96.00 337 LEU A N 1
ATOM 2583 C CA . LEU A 1 337 ? -15.599 3.254 -8.986 1.00 96.00 337 LEU A CA 1
ATOM 2584 C C . LEU A 1 337 ? -15.742 1.744 -8.748 1.00 96.00 337 LEU A C 1
ATOM 2586 O O . LEU A 1 337 ? -16.748 1.288 -8.202 1.00 96.00 337 LEU A O 1
ATOM 2590 N N . SER A 1 338 ? -14.746 0.985 -9.197 1.00 96.81 338 SER A N 1
ATOM 2591 C CA . SER A 1 338 ? -14.670 -0.471 -9.106 1.00 96.81 338 SER A CA 1
ATOM 2592 C C . SER A 1 338 ? -13.232 -0.938 -9.334 1.00 96.81 338 SER A C 1
ATOM 2594 O O . SER A 1 338 ? -12.390 -0.163 -9.802 1.00 96.81 338 SER A O 1
ATOM 2596 N N . MET A 1 339 ? -12.940 -2.208 -9.040 1.00 97.25 339 MET A N 1
ATOM 2597 C CA . MET A 1 339 ? -11.597 -2.759 -9.229 1.00 97.25 339 MET A CA 1
ATOM 2598 C C . MET A 1 339 ? -11.170 -2.795 -10.698 1.00 97.25 339 MET A C 1
ATOM 2600 O O . MET A 1 339 ? -10.010 -2.528 -10.981 1.00 97.25 339 MET A O 1
ATOM 2604 N N . GLY A 1 340 ? -12.070 -3.073 -11.642 1.00 97.50 340 GLY A N 1
ATOM 2605 C CA . GLY A 1 340 ? -11.760 -3.097 -13.072 1.00 97.50 340 GLY A CA 1
ATOM 2606 C C . GLY A 1 340 ? -11.629 -1.699 -13.664 1.00 97.50 340 GLY A C 1
ATOM 2607 O O . GLY A 1 340 ? -10.796 -1.487 -14.539 1.00 97.50 340 GLY A O 1
ATOM 2608 N N . VAL A 1 341 ? -12.345 -0.695 -13.147 1.00 98.31 341 VAL A N 1
ATOM 2609 C CA . VAL A 1 341 ? -12.044 0.704 -13.501 1.00 98.31 341 VAL A CA 1
ATOM 2610 C C . VAL A 1 341 ? -10.690 1.120 -12.923 1.00 98.31 341 VAL A C 1
ATOM 2612 O O . VAL A 1 341 ? -9.932 1.789 -13.618 1.00 98.31 341 VAL A O 1
ATOM 2615 N N . HIS A 1 342 ? -10.324 0.672 -11.720 1.00 98.06 342 HIS A N 1
ATOM 2616 C CA . HIS A 1 342 ? -9.005 0.943 -11.140 1.00 98.06 342 HIS A CA 1
ATOM 2617 C C . HIS A 1 342 ? -7.859 0.264 -11.918 1.00 98.06 342 HIS A C 1
ATOM 2619 O O . HIS A 1 342 ? -6.859 0.908 -12.239 1.00 98.06 342 HIS A O 1
ATOM 2625 N N . GLU A 1 343 ? -8.051 -0.997 -12.312 1.00 98.19 343 GLU A N 1
ATOM 2626 C CA . GLU A 1 343 ? -7.171 -1.771 -13.200 1.00 98.19 343 GLU A CA 1
ATOM 2627 C C . GLU A 1 343 ? -7.090 -1.180 -14.612 1.00 98.19 343 GLU A C 1
ATOM 2629 O O . GLU A 1 343 ? -6.039 -1.197 -15.245 1.00 98.19 343 GLU A O 1
ATOM 2634 N N . SER A 1 344 ? -8.170 -0.573 -15.112 1.00 98.62 344 SER A N 1
ATOM 2635 C CA . SER A 1 344 ? -8.125 0.095 -16.414 1.00 98.62 344 SER A CA 1
ATOM 2636 C C . SER A 1 344 ? -7.113 1.238 -16.453 1.00 98.62 344 SER A C 1
ATOM 2638 O O . SER A 1 344 ? -6.595 1.550 -17.518 1.00 98.62 344 SER A O 1
ATOM 2640 N N . GLN A 1 345 ? -6.813 1.859 -15.308 1.00 98.69 345 GLN A N 1
ATOM 2641 C CA . GLN A 1 345 ? -5.853 2.956 -15.236 1.00 98.69 345 GLN A CA 1
ATOM 2642 C C . GLN A 1 345 ? -4.412 2.436 -15.165 1.00 98.69 345 GLN A C 1
ATOM 2644 O O . GLN A 1 345 ? -3.554 2.990 -15.849 1.00 98.69 345 GLN A O 1
ATOM 2649 N N . SER A 1 346 ? -4.137 1.349 -14.432 1.00 98.25 346 SER A N 1
ATOM 2650 C CA . SER A 1 346 ? -2.814 0.706 -14.454 1.00 98.25 346 SER A CA 1
ATOM 2651 C C . SER A 1 346 ? -2.494 0.115 -15.824 1.00 98.25 346 SER A C 1
ATOM 2653 O O . SER A 1 346 ? -1.473 0.461 -16.424 1.00 98.25 346 SER A O 1
ATOM 2655 N N . LEU A 1 347 ? -3.412 -0.679 -16.381 1.00 98.19 347 LEU A N 1
ATOM 2656 C CA . LEU A 1 347 ? -3.238 -1.302 -17.691 1.00 98.19 347 LEU A CA 1
ATOM 2657 C C . LEU A 1 347 ? -3.186 -0.281 -18.835 1.00 98.19 347 LEU A C 1
ATOM 2659 O O . LEU A 1 347 ? -2.450 -0.506 -19.789 1.00 98.19 347 LEU A O 1
ATOM 2663 N N . LEU A 1 348 ? -3.872 0.866 -18.750 1.00 98.62 348 LEU A N 1
ATOM 2664 C CA . LEU A 1 348 ? -3.730 1.930 -19.755 1.00 98.62 348 LEU A CA 1
ATOM 2665 C C . LEU A 1 348 ? -2.294 2.472 -19.804 1.00 98.62 348 LEU A C 1
ATOM 2667 O O . LEU A 1 348 ? -1.737 2.624 -20.892 1.00 98.62 348 LEU A O 1
ATOM 2671 N N . TYR A 1 349 ? -1.667 2.725 -18.653 1.00 98.69 349 TYR A N 1
ATOM 2672 C CA . TYR A 1 349 ? -0.281 3.199 -18.617 1.00 98.69 349 TYR A CA 1
ATOM 2673 C C . TYR A 1 349 ? 0.737 2.093 -18.949 1.00 98.69 349 TYR A C 1
ATOM 2675 O O . TYR A 1 349 ? 1.723 2.362 -19.634 1.00 98.69 349 TYR A O 1
ATOM 2683 N N . GLU A 1 350 ? 0.504 0.847 -18.540 1.00 98.19 350 GLU A N 1
ATOM 2684 C CA . GLU A 1 350 ? 1.378 -0.287 -18.872 1.00 98.19 350 GLU A CA 1
ATOM 2685 C C . GLU A 1 350 ? 1.308 -0.657 -20.368 1.00 98.19 350 GLU A C 1
ATOM 2687 O O . GLU A 1 350 ? 2.324 -0.694 -21.064 1.00 98.19 350 GLU A O 1
ATOM 2692 N N . ARG A 1 351 ? 0.102 -0.901 -20.884 1.00 96.94 351 ARG A N 1
ATOM 2693 C CA . ARG A 1 351 ? -0.126 -1.525 -22.195 1.00 96.94 351 ARG A CA 1
ATOM 2694 C C . ARG A 1 351 ? -0.319 -0.517 -23.318 1.00 96.94 351 ARG A C 1
ATOM 2696 O O . ARG A 1 351 ? 0.306 -0.603 -24.377 1.00 96.94 351 ARG A O 1
ATOM 2703 N N . MET A 1 352 ? -1.160 0.489 -23.092 1.00 97.94 352 MET A N 1
ATOM 2704 C CA . MET A 1 352 ? -1.448 1.496 -24.114 1.00 97.94 352 MET A CA 1
ATOM 2705 C C . MET A 1 352 ? -0.405 2.621 -24.158 1.00 97.94 352 MET A C 1
ATOM 2707 O O . MET A 1 352 ? -0.255 3.242 -25.209 1.00 97.94 352 MET A O 1
ATOM 2711 N N . VAL A 1 353 ? 0.356 2.843 -23.076 1.00 98.62 353 VAL A N 1
ATOM 2712 C CA . VAL A 1 353 ? 1.483 3.792 -23.047 1.00 98.62 353 VAL A CA 1
ATOM 2713 C C . VAL A 1 353 ? 2.840 3.078 -23.102 1.00 98.62 353 VAL A C 1
ATOM 2715 O O . VAL A 1 353 ? 3.472 3.148 -24.152 1.00 98.62 353 VAL A O 1
ATOM 2718 N N . LEU A 1 354 ? 3.309 2.377 -22.059 1.00 98.25 354 LEU A N 1
ATOM 2719 C CA . LEU A 1 354 ? 4.675 1.804 -22.035 1.00 98.25 354 LEU A CA 1
ATOM 2720 C C . LEU A 1 354 ? 4.934 0.792 -23.157 1.00 98.25 354 LEU A C 1
ATOM 2722 O O . LEU A 1 354 ? 5.991 0.821 -23.786 1.00 98.25 354 LEU A O 1
ATOM 2726 N N . GLN A 1 355 ? 3.978 -0.088 -23.445 1.00 97.19 355 GLN A N 1
ATOM 2727 C CA . GLN A 1 355 ? 4.110 -1.059 -24.533 1.00 97.19 355 GLN A CA 1
ATOM 2728 C C . GLN A 1 355 ? 3.784 -0.475 -25.924 1.00 97.19 355 GLN A C 1
ATOM 2730 O O . GLN A 1 355 ? 3.758 -1.221 -26.905 1.00 97.19 355 GLN A O 1
ATOM 2735 N N . SER A 1 356 ? 3.561 0.839 -26.049 1.00 97.69 356 SER A N 1
ATOM 2736 C CA . SER A 1 356 ? 3.395 1.522 -27.339 1.00 97.69 356 SER A CA 1
ATOM 2737 C C . SER A 1 356 ? 4.739 1.878 -27.981 1.00 97.69 356 SER A C 1
ATOM 2739 O O . SER A 1 356 ? 5.724 2.156 -27.298 1.00 97.69 356 SER A O 1
ATOM 2741 N N . ARG A 1 357 ? 4.787 1.926 -29.316 1.00 96.62 357 ARG A N 1
ATOM 2742 C CA . ARG A 1 357 ? 5.988 2.339 -30.058 1.00 96.62 357 ARG A CA 1
ATOM 2743 C C . ARG A 1 357 ? 6.420 3.799 -29.786 1.00 96.62 357 ARG A C 1
ATOM 2745 O O . ARG A 1 357 ? 7.627 4.003 -29.645 1.00 96.62 357 ARG A O 1
ATOM 2752 N N . PRO A 1 358 ? 5.518 4.796 -29.659 1.00 98.31 358 PRO A N 1
ATOM 2753 C CA . PRO A 1 358 ? 5.907 6.165 -29.310 1.00 98.31 358 PRO A CA 1
ATOM 2754 C C . PRO A 1 358 ? 6.626 6.285 -27.960 1.00 98.31 358 PRO A C 1
ATOM 2756 O O . PRO A 1 358 ? 7.594 7.030 -27.843 1.00 98.31 358 PRO A O 1
ATOM 2759 N N . PHE A 1 359 ? 6.225 5.520 -26.936 1.00 98.75 359 PHE A N 1
ATOM 2760 C CA . PHE A 1 359 ? 6.862 5.601 -25.611 1.00 98.75 359 PHE A CA 1
ATOM 2761 C C . PHE A 1 359 ? 8.362 5.281 -25.650 1.00 98.75 359 PHE A C 1
ATOM 2763 O O . PHE A 1 359 ? 9.141 5.856 -24.887 1.00 98.75 359 PHE A O 1
ATOM 2770 N N . TRP A 1 360 ? 8.790 4.418 -26.572 1.00 98.31 360 TRP A N 1
ATOM 2771 C CA . TRP A 1 360 ? 10.195 4.055 -26.715 1.00 98.31 360 TRP A CA 1
ATOM 2772 C C . TRP A 1 360 ? 11.056 5.129 -27.381 1.00 98.31 360 TRP A C 1
ATOM 2774 O O . TRP A 1 360 ? 12.262 5.124 -27.140 1.00 98.31 360 TRP A O 1
ATOM 2784 N N . ASP A 1 361 ? 10.486 6.098 -28.106 1.00 98.38 361 ASP A N 1
ATOM 2785 C CA . ASP A 1 361 ? 11.244 7.282 -28.547 1.00 98.38 361 ASP A CA 1
ATOM 2786 C C . ASP A 1 361 ? 11.646 8.154 -27.343 1.00 98.38 361 ASP A C 1
ATOM 2788 O O . ASP A 1 361 ? 12.777 8.638 -27.268 1.00 98.38 361 ASP A O 1
ATOM 2792 N N . PHE A 1 362 ? 10.757 8.273 -26.350 1.00 98.44 362 PHE A N 1
ATOM 2793 C CA . PHE A 1 362 ? 11.027 8.945 -25.076 1.00 98.44 362 PHE A CA 1
ATOM 2794 C C . PHE A 1 362 ? 11.957 8.130 -24.159 1.00 98.44 362 PHE A C 1
ATOM 2796 O O . PHE A 1 362 ? 12.890 8.679 -23.567 1.00 98.44 362 PHE A O 1
ATOM 2803 N N . ALA A 1 363 ? 11.704 6.826 -24.008 1.00 98.25 363 ALA A N 1
ATOM 2804 C CA . ALA A 1 363 ? 12.372 6.005 -23.000 1.00 98.25 363 ALA A CA 1
ATOM 2805 C C . ALA A 1 363 ? 13.778 5.534 -23.416 1.00 98.25 363 ALA A C 1
ATOM 2807 O O . ALA A 1 363 ? 14.659 5.446 -22.559 1.00 98.25 363 ALA A O 1
ATOM 2808 N N . THR A 1 364 ? 14.029 5.266 -24.703 1.00 98.44 364 THR A N 1
ATOM 2809 C CA . THR A 1 364 ? 15.316 4.708 -25.177 1.00 98.44 364 THR A CA 1
ATOM 2810 C C . THR A 1 364 ? 16.540 5.544 -24.765 1.00 98.44 364 THR A C 1
ATOM 2812 O O . THR A 1 364 ? 17.481 4.962 -24.219 1.00 98.44 364 THR A O 1
ATOM 2815 N N . PRO A 1 365 ? 16.548 6.890 -24.895 1.00 98.00 365 PRO A N 1
ATOM 2816 C CA . PRO A 1 365 ? 17.655 7.717 -24.404 1.00 98.00 365 PRO A CA 1
ATOM 2817 C C . PRO A 1 365 ? 17.922 7.571 -22.898 1.00 98.00 365 PRO A C 1
ATOM 2819 O O . PRO A 1 365 ? 19.075 7.634 -22.471 1.00 98.00 365 PRO A O 1
ATOM 2822 N N . LEU A 1 366 ? 16.882 7.333 -22.088 1.00 98.00 366 LEU A N 1
ATOM 2823 C CA . LEU A 1 366 ? 17.023 7.093 -20.649 1.00 98.00 366 LEU A CA 1
ATOM 2824 C C . LEU A 1 366 ? 17.655 5.720 -20.384 1.00 98.00 366 LEU A C 1
ATOM 2826 O O . LEU A 1 366 ? 18.561 5.604 -19.562 1.00 98.00 366 LEU A O 1
ATOM 2830 N N . PHE A 1 367 ? 17.248 4.681 -21.115 1.00 97.44 367 PHE A N 1
ATOM 2831 C CA . PHE A 1 367 ? 17.913 3.379 -21.027 1.00 97.44 367 PHE A CA 1
ATOM 2832 C C . PHE A 1 367 ? 19.388 3.460 -21.453 1.00 97.44 367 PHE A C 1
ATOM 2834 O O . PHE A 1 367 ? 20.236 2.877 -20.783 1.00 97.44 367 PHE A O 1
ATOM 2841 N N . HIS A 1 368 ? 19.735 4.249 -22.474 1.00 97.44 368 HIS A N 1
ATOM 2842 C CA . HIS A 1 368 ? 21.133 4.476 -22.880 1.00 97.44 368 HIS A CA 1
ATOM 2843 C C . HIS A 1 368 ? 21.965 5.236 -21.828 1.00 97.44 368 HIS A C 1
ATOM 2845 O O . HIS A 1 368 ? 23.175 5.009 -21.720 1.00 97.44 368 HIS A O 1
ATOM 2851 N N . GLU A 1 369 ? 21.333 6.142 -21.072 1.00 97.00 369 GLU A N 1
ATOM 2852 C CA . GLU A 1 369 ? 21.924 6.917 -19.969 1.00 97.00 369 GLU A CA 1
ATOM 2853 C C . GLU A 1 369 ? 22.230 6.022 -18.758 1.00 97.00 369 GLU A C 1
ATOM 2855 O O . GLU A 1 369 ? 23.374 5.968 -18.302 1.00 97.00 369 GLU A O 1
ATOM 2860 N N . PHE A 1 370 ? 21.228 5.289 -18.259 1.00 96.44 370 PHE A N 1
ATOM 2861 C CA . PHE A 1 370 ? 21.373 4.429 -17.078 1.00 96.44 370 PHE A CA 1
ATOM 2862 C C . PHE A 1 370 ? 22.105 3.119 -17.392 1.00 96.44 370 PHE A C 1
ATOM 2864 O O . PHE A 1 370 ? 22.915 2.655 -16.590 1.00 96.44 370 PHE A O 1
ATOM 2871 N N . PHE A 1 371 ? 21.886 2.540 -18.572 1.00 95.88 371 PHE A N 1
ATOM 2872 C CA . PHE A 1 371 ? 22.407 1.236 -18.977 1.00 95.88 371 PHE A CA 1
ATOM 2873 C C . PHE A 1 371 ? 23.192 1.330 -20.301 1.00 95.88 371 PHE A C 1
ATOM 2875 O O . PHE A 1 371 ? 22.702 0.894 -21.343 1.00 95.88 371 PHE A O 1
ATOM 2882 N N . PRO A 1 372 ? 24.451 1.824 -20.294 1.00 95.81 372 PRO A N 1
ATOM 2883 C CA . PRO A 1 372 ? 25.234 2.093 -21.510 1.00 95.81 372 PRO A CA 1
ATOM 2884 C C . PRO A 1 372 ? 25.464 0.912 -22.466 1.00 95.81 372 PRO A C 1
ATOM 2886 O O . PRO A 1 372 ? 25.865 1.132 -23.605 1.00 95.81 372 PRO A O 1
ATOM 2889 N N . HIS A 1 373 ? 25.221 -0.326 -22.029 1.00 95.12 373 HIS A N 1
ATOM 2890 C CA . HIS A 1 373 ? 25.267 -1.517 -22.883 1.00 95.12 373 HIS A CA 1
ATOM 2891 C C . HIS A 1 373 ? 24.102 -1.589 -23.889 1.00 95.12 373 HIS A C 1
ATOM 2893 O O . HIS A 1 373 ? 24.165 -2.358 -24.840 1.00 95.12 373 HIS A O 1
ATOM 2899 N N . THR A 1 374 ? 23.054 -0.784 -23.695 1.00 96.62 374 THR A N 1
ATOM 2900 C CA . THR A 1 374 ? 21.863 -0.729 -24.557 1.00 96.62 374 THR A CA 1
ATOM 2901 C C . THR A 1 374 ? 21.985 0.258 -25.722 1.00 96.62 374 THR A C 1
ATOM 2903 O O . THR A 1 374 ? 21.064 0.349 -26.524 1.00 96.62 374 THR A O 1
ATOM 2906 N N . ARG A 1 375 ? 23.108 0.984 -25.852 1.00 95.81 375 ARG A N 1
ATOM 2907 C CA . ARG A 1 375 ? 23.301 2.062 -26.849 1.00 95.81 375 ARG A CA 1
ATOM 2908 C C . ARG A 1 375 ? 23.072 1.647 -28.303 1.00 95.81 375 ARG A C 1
ATOM 2910 O O . ARG A 1 375 ? 22.650 2.473 -29.104 1.00 95.81 375 ARG A O 1
ATOM 2917 N N . ASP A 1 376 ? 23.321 0.381 -28.624 1.00 93.50 376 ASP A N 1
ATOM 2918 C CA . ASP A 1 376 ? 23.112 -0.170 -29.966 1.00 93.50 376 ASP A CA 1
ATOM 2919 C C . ASP A 1 376 ? 21.663 -0.643 -30.205 1.00 93.50 376 ASP A C 1
ATOM 2921 O O . ASP A 1 376 ? 21.366 -1.176 -31.272 1.00 93.50 376 ASP A O 1
ATOM 2925 N N . ALA A 1 377 ? 20.758 -0.500 -29.230 1.00 96.75 377 ALA A N 1
ATOM 2926 C CA . ALA A 1 377 ? 19.333 -0.796 -29.366 1.00 96.75 377 ALA A CA 1
ATOM 2927 C C . ALA A 1 377 ? 18.531 0.474 -29.692 1.00 96.75 377 ALA A C 1
ATOM 2929 O O . ALA A 1 377 ? 18.685 1.515 -29.050 1.00 96.75 377 ALA A O 1
ATOM 2930 N N . THR A 1 378 ? 17.662 0.362 -30.693 1.00 97.19 378 THR A N 1
ATOM 2931 C CA . THR A 1 378 ? 16.745 1.407 -31.161 1.00 97.19 378 THR A CA 1
ATOM 2932 C C . THR A 1 378 ? 15.403 1.355 -30.413 1.00 97.19 378 THR A C 1
ATOM 2934 O O . THR A 1 378 ? 15.097 0.333 -29.791 1.00 97.19 378 THR A O 1
ATOM 2937 N N . PRO A 1 379 ? 14.557 2.401 -30.504 1.00 97.38 379 PRO A N 1
ATOM 2938 C CA . PRO A 1 379 ? 13.192 2.363 -29.976 1.00 97.38 379 PRO A CA 1
ATOM 2939 C C . PRO A 1 379 ? 12.359 1.169 -30.461 1.00 97.38 379 PRO A C 1
ATOM 2941 O O . PRO A 1 379 ? 11.597 0.599 -29.683 1.00 97.38 379 PRO A O 1
ATOM 2944 N N . ASP A 1 380 ? 12.538 0.745 -31.716 1.00 96.56 380 ASP A N 1
ATOM 2945 C CA . ASP A 1 380 ? 11.875 -0.437 -32.276 1.00 96.56 380 ASP A CA 1
ATOM 2946 C C . ASP A 1 380 ? 12.347 -1.740 -31.613 1.00 96.56 380 ASP A C 1
ATOM 2948 O O . ASP A 1 380 ? 11.532 -2.614 -31.324 1.00 96.56 380 ASP A O 1
ATOM 2952 N N . ASP A 1 381 ? 13.640 -1.862 -31.291 1.00 96.62 381 ASP A N 1
ATOM 2953 C CA . ASP A 1 381 ? 14.175 -3.046 -30.605 1.00 96.62 381 ASP A CA 1
ATOM 2954 C C . ASP A 1 381 ? 13.601 -3.192 -29.187 1.00 96.62 381 ASP A C 1
ATOM 2956 O O . ASP A 1 381 ? 13.254 -4.300 -28.775 1.00 96.62 381 ASP A O 1
ATOM 2960 N N . PHE A 1 382 ? 13.465 -2.083 -28.450 1.00 96.56 382 PHE A N 1
ATOM 2961 C CA . PHE A 1 382 ? 12.813 -2.082 -27.137 1.00 96.56 382 PHE A CA 1
ATOM 2962 C C . PHE A 1 382 ? 11.308 -2.358 -27.242 1.00 96.56 382 PHE A C 1
ATOM 2964 O O . PHE A 1 382 ? 10.791 -3.204 -26.512 1.00 96.56 382 PHE A O 1
ATOM 2971 N N . TYR A 1 383 ? 10.615 -1.705 -28.182 1.00 96.38 383 TYR A N 1
ATOM 2972 C CA . TYR A 1 383 ? 9.201 -1.961 -28.457 1.00 96.38 383 TYR A CA 1
ATOM 2973 C C . TYR A 1 383 ? 8.947 -3.447 -28.748 1.00 96.38 383 TYR A C 1
ATOM 2975 O O . TYR A 1 383 ? 8.009 -4.025 -28.204 1.00 96.38 383 TYR A O 1
ATOM 2983 N N . HIS A 1 384 ? 9.796 -4.094 -29.547 1.00 94.06 384 HIS A N 1
ATOM 2984 C CA . HIS A 1 384 ? 9.695 -5.527 -29.812 1.00 94.06 384 HIS A CA 1
ATOM 2985 C C . 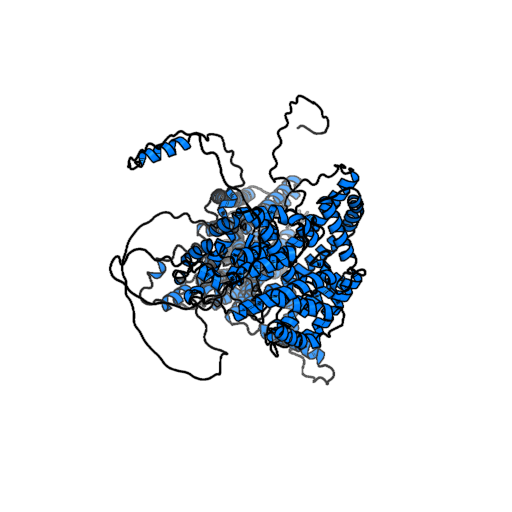HIS A 1 384 ? 10.034 -6.392 -28.590 1.00 94.06 384 HIS A C 1
ATOM 2987 O O . HIS A 1 384 ? 9.314 -7.354 -28.325 1.00 94.06 384 HIS A O 1
ATOM 2993 N N . ALA A 1 385 ? 11.067 -6.045 -27.815 1.00 93.69 385 ALA A N 1
ATOM 2994 C CA . ALA A 1 385 ? 11.444 -6.779 -26.604 1.00 93.69 385 ALA A CA 1
ATOM 2995 C C . ALA A 1 385 ? 10.347 -6.768 -25.519 1.00 93.69 385 ALA A C 1
ATOM 2997 O O . ALA A 1 385 ? 10.203 -7.744 -24.787 1.00 93.69 385 ALA A O 1
ATOM 2998 N N . CYS A 1 386 ? 9.553 -5.697 -25.432 1.00 92.69 386 CYS A N 1
ATOM 2999 C CA . CYS A 1 386 ? 8.449 -5.571 -24.473 1.00 92.69 386 CYS A CA 1
ATOM 3000 C C . CYS A 1 386 ? 7.114 -6.171 -24.938 1.00 92.69 386 CYS A C 1
ATOM 3002 O O . CYS A 1 386 ? 6.183 -6.228 -24.141 1.00 92.69 386 CYS A O 1
ATOM 3004 N N . ASN A 1 387 ? 7.005 -6.595 -26.201 1.00 94.00 387 ASN A N 1
ATOM 3005 C CA . ASN A 1 387 ? 5.758 -7.066 -26.815 1.00 94.00 387 ASN A CA 1
ATOM 3006 C C . ASN A 1 387 ? 5.853 -8.511 -27.334 1.00 94.00 387 ASN A C 1
ATOM 3008 O O . ASN A 1 387 ? 5.170 -8.885 -28.287 1.00 94.00 387 ASN A O 1
ATOM 3012 N N . ILE A 1 388 ? 6.702 -9.326 -26.708 1.00 92.75 388 ILE A N 1
ATOM 3013 C CA . ILE A 1 388 ? 6.799 -10.764 -26.977 1.00 92.75 388 ILE A CA 1
ATOM 3014 C C . ILE A 1 388 ? 5.525 -11.449 -26.471 1.00 92.75 388 ILE A C 1
ATOM 3016 O O . ILE A 1 388 ? 5.104 -11.228 -25.339 1.00 92.75 388 ILE A O 1
ATOM 3020 N N . VAL A 1 389 ? 4.938 -12.309 -27.301 1.00 94.81 389 VAL A N 1
ATOM 3021 C CA . VAL A 1 389 ? 3.755 -13.113 -26.969 1.00 94.81 389 VAL A CA 1
ATOM 3022 C C . VAL A 1 389 ? 4.192 -14.546 -26.695 1.00 94.81 389 VAL A C 1
ATOM 3024 O O . VAL A 1 389 ? 4.810 -15.189 -27.544 1.00 94.81 389 VAL A O 1
ATOM 3027 N N . SER A 1 390 ? 3.893 -15.061 -25.506 1.00 91.62 390 SER A N 1
ATOM 3028 C CA . SER A 1 390 ? 4.365 -16.374 -25.068 1.00 91.62 390 SER A CA 1
ATOM 3029 C C . SER A 1 390 ? 3.394 -16.994 -24.059 1.00 91.62 390 SER A C 1
ATOM 3031 O O . SER A 1 390 ? 3.511 -16.716 -22.864 1.00 91.62 390 SER A O 1
ATOM 3033 N N . PRO A 1 391 ? 2.484 -17.889 -24.500 1.00 95.12 391 PRO A N 1
ATOM 3034 C CA . PRO A 1 391 ? 1.607 -18.654 -23.619 1.00 95.12 391 PRO A CA 1
ATOM 3035 C C . PRO A 1 391 ? 2.384 -19.313 -22.477 1.00 95.12 391 PRO A C 1
ATOM 3037 O O . PRO A 1 391 ? 3.215 -20.198 -22.685 1.00 95.12 391 PRO A O 1
ATOM 3040 N N . GLY A 1 392 ? 2.121 -18.842 -21.260 1.00 93.94 392 GLY A N 1
ATOM 3041 C CA . GLY A 1 392 ? 2.841 -19.227 -20.053 1.00 93.94 392 GLY A CA 1
ATOM 3042 C C . GLY A 1 392 ? 1.935 -19.859 -19.003 1.00 93.94 392 GLY A C 1
ATOM 3043 O O . GLY A 1 392 ? 0.728 -20.013 -19.180 1.00 93.94 392 GLY A O 1
ATOM 3044 N N . LYS A 1 393 ? 2.529 -20.229 -17.868 1.00 94.50 393 LYS A N 1
ATOM 3045 C CA . LYS A 1 393 ? 1.785 -20.680 -16.680 1.00 94.50 393 LYS A CA 1
ATOM 3046 C C . LYS A 1 393 ? 1.303 -19.485 -15.841 1.00 94.50 393 LYS A C 1
ATOM 3048 O O . LYS A 1 393 ? 0.153 -19.435 -15.391 1.00 94.50 393 LYS A O 1
ATOM 3053 N N . ILE A 1 394 ? 2.189 -18.498 -15.689 1.00 92.75 394 ILE A N 1
ATOM 3054 C CA . ILE A 1 394 ? 2.065 -17.409 -14.724 1.00 92.75 394 ILE A CA 1
ATOM 3055 C C . ILE A 1 394 ? 1.215 -16.253 -15.265 1.00 92.75 394 ILE A C 1
ATOM 3057 O O . ILE A 1 394 ? 1.596 -15.578 -16.210 1.00 92.75 394 ILE A O 1
ATOM 3061 N N . ARG A 1 395 ? 0.076 -15.986 -14.610 1.00 94.56 395 ARG A N 1
ATOM 3062 C CA . ARG A 1 395 ? -0.873 -14.916 -14.983 1.00 94.56 395 ARG A CA 1
ATOM 3063 C C . ARG A 1 395 ? -0.250 -13.520 -14.919 1.00 94.56 395 ARG A C 1
ATOM 3065 O O . ARG A 1 395 ? -0.569 -12.685 -15.754 1.00 94.56 395 ARG A O 1
ATOM 3072 N N . VAL A 1 396 ? 0.569 -13.254 -13.900 1.00 87.50 396 VAL A N 1
ATOM 3073 C CA . VAL A 1 396 ? 1.187 -11.931 -13.692 1.00 87.50 396 VAL A CA 1
ATOM 3074 C C . VAL A 1 396 ? 2.350 -11.653 -14.648 1.00 87.50 396 VAL A C 1
ATOM 3076 O O . VAL A 1 396 ? 2.713 -10.497 -14.809 1.00 87.50 396 VAL A O 1
ATOM 3079 N N . ASP A 1 397 ? 2.862 -12.687 -15.322 1.00 86.94 397 ASP A N 1
ATOM 3080 C CA . ASP A 1 397 ? 3.921 -12.580 -16.335 1.00 86.94 397 ASP A CA 1
ATOM 3081 C C . ASP A 1 397 ? 3.358 -12.720 -17.769 1.00 86.94 397 ASP A C 1
ATOM 3083 O O . ASP A 1 397 ? 4.119 -12.786 -18.733 1.00 86.94 397 ASP A O 1
ATOM 3087 N N . ALA A 1 398 ? 2.031 -12.833 -17.920 1.00 93.50 398 ALA A N 1
ATOM 3088 C CA . ALA A 1 398 ? 1.374 -13.114 -19.194 1.00 93.50 398 ALA A CA 1
ATOM 3089 C C . ALA A 1 398 ? 1.264 -11.864 -20.082 1.00 93.50 398 ALA A C 1
ATOM 3091 O O . ALA A 1 398 ? 0.889 -10.785 -19.618 1.00 93.50 398 ALA A O 1
ATOM 3092 N N . ASP A 1 399 ? 1.533 -12.040 -21.376 1.00 94.88 399 ASP A N 1
ATOM 3093 C CA . ASP A 1 399 ? 1.408 -10.997 -22.396 1.00 94.88 399 ASP A CA 1
ATOM 3094 C C . ASP A 1 399 ? -0.052 -10.573 -22.642 1.00 94.88 399 ASP A C 1
ATOM 3096 O O . ASP A 1 399 ? -1.003 -11.215 -22.196 1.00 94.88 399 ASP A O 1
ATOM 3100 N N . GLU A 1 400 ? -0.254 -9.493 -23.397 1.00 95.62 400 GLU A N 1
ATOM 3101 C CA . GLU A 1 400 ? -1.585 -8.925 -23.634 1.00 95.62 400 GLU A CA 1
ATOM 3102 C C . GLU A 1 400 ? -2.601 -9.870 -24.292 1.00 95.62 400 GLU A C 1
ATOM 3104 O O . GLU A 1 400 ? -3.802 -9.744 -24.037 1.00 95.62 400 GLU A O 1
ATOM 3109 N N . LEU A 1 401 ? -2.143 -10.799 -25.139 1.00 96.75 401 LEU A N 1
ATOM 3110 C CA . LEU A 1 401 ? -3.005 -11.745 -25.847 1.00 96.75 401 LEU A CA 1
ATOM 3111 C C . LEU A 1 401 ? -3.336 -12.960 -24.979 1.00 96.75 401 LEU A C 1
ATOM 3113 O O . LEU A 1 401 ? -4.420 -13.529 -25.114 1.00 96.75 401 LEU A O 1
ATOM 3117 N N . THR A 1 402 ? -2.430 -13.368 -24.089 1.00 97.25 402 THR A N 1
ATOM 3118 C CA . THR A 1 402 ? -2.603 -14.564 -23.250 1.00 97.25 402 THR A CA 1
ATOM 3119 C C . THR A 1 402 ? -3.198 -14.250 -21.873 1.00 97.25 402 THR A C 1
ATOM 3121 O O . THR A 1 402 ? -3.990 -15.041 -21.354 1.00 97.25 402 THR A O 1
ATOM 3124 N N . TYR A 1 403 ? -2.937 -13.065 -21.311 1.00 97.56 403 TYR A N 1
ATOM 3125 C CA . TYR A 1 403 ? -3.437 -12.607 -20.007 1.00 97.56 403 TYR A CA 1
ATOM 3126 C C . TYR A 1 403 ? -4.963 -12.761 -19.812 1.00 97.56 403 TYR A C 1
ATOM 3128 O O . TYR A 1 403 ? -5.362 -13.301 -18.772 1.00 97.56 403 TYR A O 1
ATOM 3136 N N . PRO A 1 404 ? -5.849 -12.384 -20.766 1.00 97.75 404 PRO A N 1
ATOM 3137 C CA . PRO A 1 404 ? -7.295 -12.543 -20.585 1.00 97.75 404 PRO A CA 1
ATOM 3138 C C . PRO A 1 404 ? -7.720 -14.006 -20.401 1.00 97.75 404 PRO A C 1
ATOM 3140 O O . PRO A 1 404 ? -8.610 -14.289 -19.602 1.00 97.75 404 PRO A O 1
ATOM 3143 N N . PHE A 1 405 ? -7.040 -14.960 -21.050 1.00 98.19 405 PHE A N 1
ATOM 3144 C CA . PHE A 1 405 ? -7.337 -16.387 -20.892 1.00 98.19 405 PHE A CA 1
ATOM 3145 C C . PHE A 1 405 ? -7.083 -16.873 -19.459 1.00 98.19 405 PHE A C 1
ATOM 3147 O O . PHE A 1 405 ? -7.909 -17.599 -18.904 1.00 98.19 405 PHE A O 1
ATOM 3154 N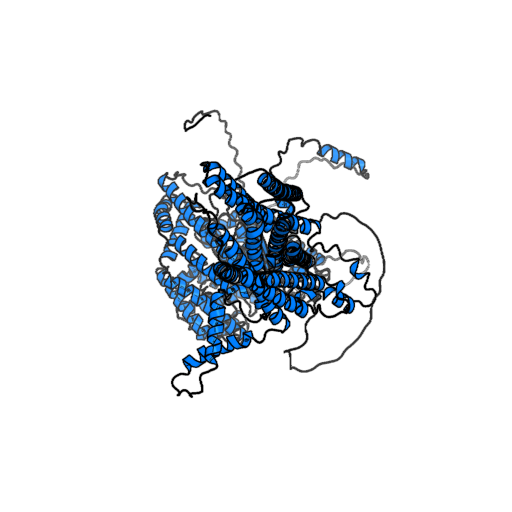 N . HIS A 1 406 ? -6.012 -16.416 -18.802 1.00 98.06 406 HIS A N 1
ATOM 3155 C CA . HIS A 1 406 ? -5.782 -16.740 -17.390 1.00 98.06 406 HIS A CA 1
ATOM 3156 C C . HIS A 1 406 ? -6.924 -16.244 -16.484 1.00 98.06 406 HIS A C 1
ATOM 3158 O O . HIS A 1 406 ? -7.246 -16.905 -15.491 1.00 98.06 406 HIS A O 1
ATOM 3164 N N . VAL A 1 407 ? -7.553 -15.112 -16.818 1.00 98.25 407 VAL A N 1
ATOM 3165 C CA . VAL A 1 407 ? -8.727 -14.593 -16.100 1.00 98.25 407 VAL A CA 1
ATOM 3166 C C . VAL A 1 407 ? -9.974 -15.427 -16.399 1.00 98.25 407 VAL A C 1
ATOM 3168 O O . VAL A 1 407 ? -10.671 -15.809 -15.460 1.00 98.25 407 VAL A O 1
ATOM 3171 N N . PHE A 1 408 ? -10.225 -15.776 -17.667 1.00 98.31 408 PHE A N 1
ATOM 3172 C CA . PHE A 1 408 ? -11.373 -16.603 -18.065 1.00 98.31 408 PHE A CA 1
ATOM 3173 C C . PHE A 1 408 ? -11.380 -17.955 -17.340 1.00 98.31 408 PHE A C 1
ATOM 3175 O O . PHE A 1 408 ? -12.406 -18.326 -16.779 1.00 98.31 408 PHE A O 1
ATOM 3182 N N . LEU A 1 409 ? -10.229 -18.632 -17.242 1.00 98.00 409 LEU A N 1
ATOM 3183 C CA . LEU A 1 409 ? -10.065 -19.856 -16.445 1.00 98.00 409 LEU A CA 1
ATOM 3184 C C . LEU A 1 409 ? -10.553 -19.683 -15.000 1.00 98.00 409 LEU A C 1
ATOM 3186 O O . LEU A 1 409 ? -11.322 -20.495 -14.490 1.00 98.00 409 LEU A O 1
ATOM 3190 N N . ARG A 1 410 ? -10.107 -18.618 -14.329 1.00 98.38 410 ARG A N 1
ATOM 3191 C CA . ARG A 1 410 ? -10.416 -18.379 -12.912 1.00 98.38 410 ARG A CA 1
ATOM 3192 C C . ARG A 1 410 ? -11.888 -18.034 -12.718 1.00 98.38 410 ARG A C 1
ATOM 3194 O O . ARG A 1 410 ? -12.506 -18.573 -11.811 1.00 98.38 410 ARG A O 1
ATOM 3201 N N . TYR A 1 411 ? -12.462 -17.223 -13.603 1.00 98.12 411 TYR A N 1
ATOM 3202 C CA . TYR A 1 411 ? -13.896 -16.926 -13.623 1.00 98.12 411 TYR A CA 1
ATOM 3203 C C . TYR A 1 411 ? -14.753 -18.187 -13.856 1.00 98.12 411 TYR A C 1
ATOM 3205 O O . TYR A 1 411 ? -15.691 -18.444 -13.098 1.00 98.12 411 TYR A O 1
ATOM 3213 N N . GLU A 1 412 ? -14.406 -19.011 -14.854 1.00 97.38 412 GLU A N 1
ATOM 3214 C CA . GLU A 1 412 ? -15.088 -20.282 -15.141 1.00 97.38 412 GLU A CA 1
ATOM 3215 C C . GLU A 1 412 ? -15.004 -21.250 -13.941 1.00 97.38 412 GLU A C 1
ATOM 3217 O O . GLU A 1 412 ? -16.006 -21.878 -13.587 1.00 97.38 412 GLU A O 1
ATOM 3222 N N . LEU A 1 413 ? -13.839 -21.338 -13.283 1.00 97.62 413 LEU A N 1
ATOM 3223 C CA . LEU A 1 413 ? -13.635 -22.129 -12.066 1.00 97.62 413 LEU A CA 1
ATOM 3224 C C . LEU A 1 413 ? -14.478 -21.618 -10.898 1.00 97.62 413 LEU A C 1
ATOM 3226 O O . LEU A 1 413 ? -15.259 -22.382 -10.335 1.00 97.62 413 LEU A O 1
ATOM 3230 N N . GLU A 1 414 ? -14.360 -20.340 -10.533 1.00 97.75 414 GLU A N 1
ATOM 3231 C CA . GLU A 1 414 ? -15.078 -19.789 -9.383 1.00 97.75 414 GLU A CA 1
ATOM 3232 C C . GLU A 1 414 ? -16.595 -19.918 -9.529 1.00 97.75 414 GLU A C 1
ATOM 3234 O O . GLU A 1 414 ? -17.271 -20.247 -8.555 1.00 97.75 414 GLU A O 1
ATOM 3239 N N . ARG A 1 415 ? -17.145 -19.721 -10.734 1.00 95.62 415 ARG A N 1
ATOM 3240 C CA . ARG A 1 415 ? -18.578 -19.924 -10.977 1.00 95.62 415 ARG A CA 1
ATOM 3241 C C . ARG A 1 415 ? -19.013 -21.362 -10.739 1.00 95.62 415 ARG A C 1
ATOM 3243 O O . ARG A 1 415 ? -20.036 -21.582 -10.086 1.00 95.62 415 ARG A O 1
ATOM 3250 N N . ARG A 1 416 ? -18.256 -22.340 -11.245 1.00 96.19 416 ARG A N 1
ATOM 3251 C CA . ARG A 1 416 ? -18.558 -23.766 -11.041 1.00 96.19 416 ARG A CA 1
ATOM 3252 C C . ARG A 1 416 ? -18.417 -24.157 -9.571 1.00 96.19 416 ARG A C 1
ATOM 3254 O O . ARG A 1 416 ? -19.302 -24.814 -9.039 1.00 96.19 416 ARG A O 1
ATOM 3261 N N . LEU A 1 417 ? -17.375 -23.673 -8.898 1.00 95.56 417 LEU A N 1
ATOM 3262 C CA . LEU A 1 417 ? -17.157 -23.893 -7.468 1.00 95.56 417 LEU A CA 1
ATOM 3263 C C . LEU A 1 417 ? -18.286 -23.287 -6.629 1.00 95.56 417 LEU A C 1
ATOM 3265 O O . LEU A 1 417 ? -18.898 -23.984 -5.826 1.00 95.56 417 LEU A O 1
ATOM 3269 N N . VAL A 1 418 ? -18.630 -22.011 -6.823 1.00 93.06 418 VAL A N 1
ATOM 3270 C CA . VAL A 1 418 ? -19.675 -21.345 -6.028 1.00 93.06 418 VAL A CA 1
ATOM 3271 C C . VAL A 1 418 ? -21.049 -21.986 -6.244 1.00 93.06 418 VAL A C 1
ATOM 3273 O O . VAL A 1 418 ? -21.758 -22.183 -5.256 1.00 93.06 418 VAL A O 1
ATOM 3276 N N . SER A 1 419 ? -21.382 -22.395 -7.473 1.00 88.94 419 SER A N 1
ATOM 3277 C CA . SER A 1 419 ? -22.632 -23.113 -7.792 1.00 88.94 419 SER A CA 1
ATOM 3278 C C . SER A 1 419 ? -22.653 -24.597 -7.394 1.00 88.94 419 SER A C 1
ATOM 3280 O O . SER A 1 419 ? -23.730 -25.186 -7.363 1.00 88.94 419 SER A O 1
ATOM 3282 N N . GLY A 1 420 ? -21.505 -25.208 -7.073 1.00 89.88 420 GLY A N 1
ATOM 3283 C CA . GLY A 1 420 ? -21.406 -26.647 -6.786 1.00 89.88 420 GLY A CA 1
ATOM 3284 C C . GLY A 1 420 ? -21.411 -27.541 -8.035 1.00 89.88 420 GLY A C 1
ATOM 3285 O O . GLY A 1 420 ? -21.672 -28.733 -7.938 1.00 89.88 420 GLY A O 1
ATOM 3286 N N . ALA A 1 421 ? -21.129 -26.977 -9.214 1.00 93.75 421 ALA A N 1
ATOM 3287 C CA . ALA A 1 421 ? -20.970 -27.711 -10.474 1.00 93.75 421 ALA A CA 1
ATOM 3288 C C . ALA A 1 421 ? -19.540 -28.256 -10.699 1.00 93.75 421 ALA A C 1
ATOM 3290 O O . ALA A 1 421 ? -19.258 -28.831 -11.752 1.00 93.75 421 ALA A O 1
ATOM 3291 N N . LEU A 1 422 ? -18.631 -28.029 -9.748 1.00 96.44 422 LEU A N 1
ATOM 3292 C CA . LEU A 1 422 ? -17.278 -28.582 -9.679 1.00 96.44 422 LEU A CA 1
ATOM 3293 C C . LEU A 1 422 ? -16.898 -28.711 -8.200 1.00 96.44 422 LEU A C 1
ATOM 3295 O O . LEU A 1 422 ? -17.133 -27.770 -7.437 1.00 96.44 422 LEU A O 1
ATOM 3299 N N . GLU A 1 423 ? -16.301 -29.834 -7.806 1.00 96.44 423 GLU A N 1
ATOM 3300 C CA . GLU A 1 423 ? -15.781 -30.003 -6.450 1.00 96.44 423 GLU A CA 1
ATOM 3301 C C . GLU A 1 423 ? -14.382 -29.394 -6.314 1.00 96.44 423 GLU A C 1
ATOM 3303 O O . GLU A 1 423 ? -13.620 -29.279 -7.274 1.00 96.44 423 GLU A O 1
ATOM 3308 N N . VAL A 1 424 ? -14.012 -28.999 -5.094 1.00 97.56 424 VAL A N 1
ATOM 3309 C CA . VAL A 1 424 ? -12.704 -28.361 -4.845 1.00 97.56 424 VAL A CA 1
ATOM 3310 C C . VAL A 1 424 ? -11.535 -29.278 -5.210 1.00 97.56 424 VAL A C 1
ATOM 3312 O O . VAL A 1 424 ? -10.494 -28.795 -5.649 1.00 97.56 424 VAL A O 1
ATOM 3315 N N . ASP A 1 425 ? -11.702 -30.589 -5.056 1.00 96.44 425 ASP A N 1
ATOM 3316 C CA . ASP A 1 425 ? -10.635 -31.558 -5.308 1.00 96.44 425 ASP A CA 1
ATOM 3317 C C . ASP A 1 425 ? -10.370 -31.758 -6.818 1.00 96.44 425 ASP A C 1
ATOM 3319 O O . ASP A 1 425 ? -9.258 -32.134 -7.183 1.00 96.44 425 ASP A O 1
ATOM 3323 N N . ASP A 1 426 ? -11.320 -31.385 -7.689 1.00 96.50 426 ASP A N 1
ATOM 3324 C CA . ASP A 1 426 ? -11.212 -31.456 -9.158 1.00 96.50 426 ASP A CA 1
ATOM 3325 C C . ASP A 1 426 ? -10.506 -30.230 -9.784 1.00 96.50 426 ASP A C 1
ATOM 3327 O O . ASP A 1 426 ? -10.234 -30.201 -10.989 1.00 96.50 426 ASP A O 1
ATOM 3331 N N . ILE A 1 427 ? -10.219 -29.184 -8.993 1.00 96.75 427 ILE A N 1
ATOM 3332 C CA . ILE A 1 427 ? -9.623 -27.927 -9.485 1.00 96.75 427 ILE A CA 1
ATOM 3333 C C . ILE A 1 427 ? -8.310 -28.151 -10.263 1.00 96.75 427 ILE A C 1
ATOM 3335 O O . ILE A 1 427 ? -8.175 -27.537 -11.325 1.00 96.75 427 ILE A O 1
ATOM 3339 N N . PRO A 1 428 ? -7.339 -28.975 -9.805 1.00 95.69 428 PRO A N 1
ATOM 3340 C CA . PRO A 1 428 ? -6.081 -29.174 -10.529 1.00 95.69 428 PRO A CA 1
ATOM 3341 C C . PRO A 1 428 ? -6.282 -29.759 -11.932 1.00 95.69 428 PRO A C 1
ATOM 3343 O O . PRO A 1 428 ? -5.682 -29.260 -12.884 1.00 95.69 428 PRO A O 1
ATOM 3346 N N . ASP A 1 429 ? -7.165 -30.749 -12.066 1.00 94.62 429 ASP A N 1
ATOM 3347 C CA . ASP A 1 429 ? -7.416 -31.455 -13.325 1.00 94.62 429 ASP A CA 1
ATOM 3348 C C . ASP A 1 429 ? -8.188 -30.568 -14.311 1.00 94.62 429 ASP A C 1
ATOM 3350 O O . ASP A 1 429 ? -7.818 -30.470 -15.485 1.00 94.62 429 ASP A O 1
ATOM 3354 N N . PHE A 1 430 ? -9.208 -29.839 -13.831 1.00 96.06 430 PHE A N 1
ATOM 3355 C CA . PHE A 1 430 ? -9.904 -28.836 -14.644 1.00 96.06 430 PHE A CA 1
ATOM 3356 C C . PHE A 1 430 ? -8.936 -27.749 -15.123 1.00 96.06 430 PHE A C 1
ATOM 3358 O O . PHE A 1 430 ? -8.940 -27.385 -16.298 1.00 96.06 430 PHE A O 1
ATOM 3365 N N . TRP A 1 431 ? -8.089 -27.237 -14.225 1.00 96.56 431 TRP A N 1
ATOM 3366 C CA . TRP A 1 431 ? -7.107 -26.204 -14.544 1.00 96.56 431 TRP A CA 1
ATOM 3367 C C . TRP A 1 431 ? -6.114 -26.680 -15.605 1.00 96.56 431 TRP A C 1
ATOM 3369 O O . TRP A 1 431 ? -5.845 -25.949 -16.560 1.00 96.56 431 TRP A O 1
ATOM 3379 N N . ALA A 1 432 ? -5.582 -27.896 -15.469 1.00 95.38 432 ALA A N 1
ATOM 3380 C CA . ALA A 1 432 ? -4.619 -28.443 -16.416 1.00 95.38 432 ALA A CA 1
ATOM 3381 C C . ALA A 1 432 ? -5.232 -28.700 -17.797 1.00 95.38 432 ALA A C 1
ATOM 3383 O O . ALA A 1 432 ? -4.652 -28.291 -18.806 1.00 95.38 432 ALA A O 1
ATOM 3384 N N . ALA A 1 433 ? -6.433 -29.285 -17.847 1.00 95.81 433 ALA A N 1
ATOM 3385 C CA . ALA A 1 433 ? -7.172 -29.449 -19.093 1.00 95.81 433 ALA A CA 1
ATOM 3386 C C . ALA A 1 433 ? -7.444 -28.096 -19.765 1.00 95.81 433 ALA A C 1
ATOM 3388 O O . ALA A 1 433 ? -7.115 -27.907 -20.932 1.00 95.81 433 ALA A O 1
ATOM 3389 N N . TRP A 1 434 ? -7.949 -27.113 -19.018 1.00 96.50 434 TRP A N 1
ATOM 3390 C CA . TRP A 1 434 ? -8.272 -25.800 -19.568 1.00 96.50 434 TRP A CA 1
ATOM 3391 C C . TRP A 1 434 ? -7.034 -25.068 -20.107 1.00 96.50 434 TRP A C 1
ATOM 3393 O O . TRP A 1 434 ? -7.079 -24.547 -21.222 1.00 96.50 434 TRP A O 1
ATOM 3403 N N . MET A 1 435 ? -5.921 -25.045 -19.358 1.00 96.31 435 MET A N 1
ATOM 3404 C CA . MET A 1 435 ? -4.665 -24.404 -19.786 1.00 96.31 435 MET A CA 1
ATOM 3405 C C . MET A 1 435 ? -4.103 -25.035 -21.065 1.00 96.31 435 MET A C 1
ATOM 3407 O O . MET A 1 435 ? -3.689 -24.317 -21.980 1.00 96.31 435 MET A O 1
ATOM 3411 N N . ARG A 1 436 ? -4.149 -26.367 -21.170 1.00 95.44 436 ARG A N 1
ATOM 3412 C CA . ARG A 1 436 ? -3.756 -27.092 -22.380 1.00 95.44 436 ARG A CA 1
ATOM 3413 C C . ARG A 1 436 ? -4.672 -26.760 -23.555 1.00 95.44 436 ARG A C 1
ATOM 3415 O O . ARG A 1 436 ? -4.182 -26.407 -24.623 1.00 95.44 436 ARG A O 1
ATOM 3422 N N . ASP A 1 437 ? -5.981 -26.835 -23.360 1.00 95.06 437 ASP A N 1
ATOM 3423 C CA . ASP A 1 437 ? -6.945 -26.767 -24.458 1.00 95.06 437 ASP A CA 1
ATOM 3424 C C . ASP A 1 437 ? -7.127 -25.324 -24.985 1.00 95.06 437 ASP A C 1
ATOM 3426 O O . ASP A 1 437 ? -7.403 -25.123 -26.167 1.00 95.06 437 ASP A O 1
ATOM 3430 N N . ASN A 1 438 ? -6.919 -24.301 -24.141 1.00 94.56 438 ASN A N 1
ATOM 3431 C CA . ASN A 1 438 ? -7.093 -22.888 -24.515 1.00 94.56 438 ASN A CA 1
ATOM 3432 C C . ASN A 1 438 ? -5.774 -22.174 -24.868 1.00 94.56 438 ASN A C 1
ATOM 3434 O O . ASN A 1 438 ? -5.794 -21.305 -25.741 1.00 94.56 438 ASN A O 1
ATOM 3438 N N . LEU A 1 439 ? -4.652 -22.528 -24.224 1.00 95.06 439 LEU A N 1
ATOM 3439 C CA . LEU A 1 439 ? -3.343 -21.868 -24.391 1.00 95.06 439 LEU A CA 1
ATOM 3440 C C . LEU A 1 439 ? -2.213 -22.807 -24.859 1.00 95.06 439 LEU A C 1
ATOM 3442 O O . LEU A 1 439 ? -1.119 -22.333 -25.149 1.00 95.06 439 LEU A O 1
ATOM 3446 N N . GLY A 1 440 ? -2.435 -24.124 -24.937 1.00 94.38 440 GLY A N 1
ATOM 3447 C CA . GLY A 1 440 ? -1.393 -25.105 -25.278 1.00 94.38 440 GLY A CA 1
ATOM 3448 C C . GLY A 1 440 ? -0.405 -25.408 -24.142 1.00 94.38 440 GLY A C 1
ATOM 3449 O O . GLY A 1 440 ? 0.576 -26.120 -24.356 1.00 94.38 440 GLY A O 1
ATOM 3450 N N . VAL A 1 441 ? -0.643 -24.888 -22.933 1.00 94.50 441 VAL A N 1
ATOM 3451 C CA . VAL A 1 441 ? 0.320 -24.916 -21.821 1.00 94.50 441 VAL A CA 1
ATOM 3452 C C . VAL A 1 441 ? 0.079 -26.119 -20.908 1.00 94.50 441 VAL A C 1
ATOM 3454 O O . VAL A 1 441 ? -1.001 -26.277 -20.344 1.00 94.50 441 VAL A O 1
ATOM 3457 N N . GLN A 1 442 ? 1.113 -26.941 -20.712 1.00 90.88 442 GLN A N 1
ATOM 3458 C CA . GLN A 1 442 ? 1.085 -28.083 -19.790 1.00 90.88 442 GLN A CA 1
ATOM 3459 C C . GLN A 1 442 ? 1.418 -27.640 -18.356 1.00 90.88 442 GLN A C 1
ATOM 3461 O O . GLN A 1 442 ? 2.441 -26.990 -18.115 1.00 90.88 442 GLN A O 1
ATOM 3466 N N . VAL A 1 443 ? 0.574 -28.019 -17.394 1.00 87.56 443 VAL A N 1
ATOM 3467 C CA . VAL A 1 443 ? 0.741 -27.700 -15.957 1.00 87.56 443 VAL A CA 1
ATOM 3468 C C . VAL A 1 443 ? 0.514 -28.897 -15.024 1.00 87.56 443 VAL A C 1
ATOM 3470 O O . VAL A 1 443 ? 0.583 -28.739 -13.804 1.00 87.56 443 VAL A O 1
ATOM 3473 N N . ASP A 1 444 ? 0.299 -30.093 -15.579 1.00 78.44 444 ASP A N 1
ATOM 3474 C CA . ASP A 1 444 ? 0.156 -31.344 -14.826 1.00 78.44 444 ASP A CA 1
ATOM 3475 C C . ASP A 1 444 ? 1.329 -31.547 -13.847 1.00 78.44 444 ASP A C 1
ATOM 3477 O O . ASP A 1 444 ? 2.491 -31.329 -14.189 1.00 78.44 444 ASP A O 1
ATOM 3481 N N . GLY A 1 445 ? 1.030 -31.920 -12.599 1.00 69.94 445 GLY A N 1
ATOM 3482 C CA . GLY A 1 445 ? 2.031 -32.108 -11.536 1.00 69.94 445 GLY A CA 1
ATOM 3483 C C . GLY A 1 445 ? 2.662 -30.826 -10.961 1.00 69.94 445 GLY A C 1
ATOM 3484 O O . GLY A 1 445 ? 3.328 -30.892 -9.929 1.00 69.94 445 GLY A O 1
ATOM 3485 N N . HIS A 1 446 ? 2.424 -29.650 -11.551 1.00 77.50 446 HIS A N 1
ATOM 3486 C CA . HIS A 1 446 ? 3.032 -28.375 -11.148 1.00 77.50 446 HIS A CA 1
ATOM 3487 C C . HIS A 1 446 ? 2.048 -27.456 -10.407 1.00 77.50 446 HIS A C 1
ATOM 3489 O O . HIS A 1 446 ? 1.855 -26.305 -10.792 1.00 77.50 446 HIS A O 1
ATOM 3495 N N . ALA A 1 447 ? 1.417 -27.932 -9.327 1.00 88.12 447 ALA A N 1
ATOM 3496 C CA . ALA A 1 447 ? 0.385 -27.162 -8.621 1.00 88.12 447 ALA A CA 1
ATOM 3497 C C . ALA A 1 447 ? 0.844 -25.759 -8.159 1.00 88.12 447 ALA A C 1
ATOM 3499 O O . ALA A 1 447 ? 0.021 -24.845 -8.148 1.00 88.12 447 ALA A O 1
ATOM 3500 N N . ALA A 1 448 ? 2.130 -25.565 -7.830 1.00 90.75 448 ALA A N 1
ATOM 3501 C CA . ALA A 1 448 ? 2.707 -24.261 -7.465 1.00 90.75 448 ALA A CA 1
ATOM 3502 C C . ALA A 1 448 ? 2.615 -23.185 -8.571 1.00 90.75 448 ALA A C 1
ATOM 3504 O O . ALA A 1 448 ? 2.438 -22.006 -8.248 1.00 90.75 448 ALA A O 1
ATOM 3505 N N . ASP A 1 449 ? 2.682 -23.614 -9.837 1.00 90.81 449 ASP A N 1
ATOM 3506 C CA . ASP A 1 449 ? 2.538 -22.805 -11.062 1.00 90.81 449 ASP A CA 1
ATOM 3507 C C . ASP A 1 449 ? 1.171 -23.059 -11.742 1.00 90.81 449 ASP A C 1
ATOM 3509 O O . ASP A 1 449 ? 0.949 -22.735 -12.907 1.00 90.81 449 ASP A O 1
ATOM 3513 N N . GLY A 1 450 ? 0.265 -23.727 -11.028 1.00 92.69 450 GLY A N 1
ATOM 3514 C CA . GLY A 1 450 ? -1.083 -24.075 -11.457 1.00 92.69 450 GLY A CA 1
ATOM 3515 C C . GLY A 1 450 ? -2.096 -23.528 -10.458 1.00 92.69 450 GLY A C 1
ATOM 3516 O O . GLY A 1 450 ? -2.080 -22.344 -10.130 1.00 92.69 450 GLY A O 1
ATOM 3517 N N . ALA A 1 451 ? -2.950 -24.396 -9.918 1.00 95.00 451 ALA A N 1
ATOM 3518 C CA . ALA A 1 451 ? -4.032 -24.016 -9.006 1.00 95.00 451 ALA A CA 1
ATOM 3519 C C . ALA A 1 451 ? -3.605 -23.303 -7.696 1.00 95.00 451 ALA A C 1
ATOM 3521 O O . ALA A 1 451 ? -4.458 -22.737 -7.017 1.00 95.00 451 ALA A O 1
ATOM 3522 N N . LEU A 1 452 ? -2.316 -23.309 -7.320 1.00 95.50 452 LEU A N 1
ATOM 3523 C CA . LEU A 1 452 ? -1.779 -22.578 -6.156 1.00 95.50 452 LEU A CA 1
ATOM 3524 C C . LEU A 1 452 ? -1.006 -21.303 -6.528 1.00 95.50 452 LEU A C 1
ATOM 3526 O O . LEU A 1 452 ? -0.428 -20.669 -5.649 1.00 95.50 452 LEU A O 1
ATOM 3530 N N . GLN A 1 453 ? -0.964 -20.931 -7.805 1.00 93.69 453 GLN A N 1
ATOM 3531 C CA . GLN A 1 453 ? -0.183 -19.799 -8.304 1.00 93.69 453 GLN A CA 1
ATOM 3532 C C . GLN A 1 453 ? -0.582 -18.457 -7.683 1.00 93.69 453 GLN A C 1
ATOM 3534 O O . GLN A 1 453 ? 0.283 -17.675 -7.291 1.00 93.69 453 GLN A O 1
ATOM 3539 N N . ASP A 1 454 ? -1.886 -18.191 -7.612 1.00 92.75 454 ASP A N 1
ATOM 3540 C CA . ASP A 1 454 ? -2.442 -16.941 -7.101 1.00 92.75 454 ASP A CA 1
ATOM 3541 C C . ASP A 1 454 ? -2.889 -17.075 -5.639 1.00 92.75 454 ASP A C 1
ATOM 3543 O O . ASP A 1 454 ? -3.344 -18.129 -5.194 1.00 92.75 454 ASP A O 1
ATOM 3547 N N . VAL A 1 455 ? -2.792 -15.969 -4.900 1.00 91.12 455 VAL A N 1
ATOM 3548 C CA . VAL A 1 455 ? -3.114 -15.889 -3.466 1.00 91.12 455 VAL A CA 1
ATOM 3549 C C . VAL A 1 455 ? -4.606 -15.655 -3.191 1.00 91.12 455 VAL A C 1
ATOM 3551 O O . VAL A 1 455 ? -5.086 -15.976 -2.105 1.00 91.12 455 VAL A O 1
ATOM 3554 N N . HIS A 1 456 ? -5.354 -15.117 -4.161 1.00 94.69 456 HIS A N 1
ATOM 3555 C CA . HIS A 1 456 ? -6.692 -14.525 -3.998 1.00 94.69 456 HIS A CA 1
ATOM 3556 C C . HIS A 1 456 ? -7.695 -15.421 -3.264 1.00 94.69 456 HIS A C 1
ATOM 3558 O O . HIS A 1 456 ? -8.364 -14.969 -2.335 1.00 94.69 456 HIS A O 1
ATOM 3564 N N . TRP A 1 457 ? -7.762 -16.708 -3.611 1.00 96.19 457 TRP A N 1
ATOM 3565 C CA . TRP A 1 457 ? -8.673 -17.656 -2.962 1.00 96.19 457 TRP A CA 1
ATOM 3566 C C . TRP A 1 457 ? -8.306 -17.948 -1.503 1.00 96.19 457 TRP A C 1
ATOM 3568 O O . TRP A 1 457 ? -9.194 -18.207 -0.699 1.00 96.19 457 TRP A O 1
ATOM 3578 N N . SER A 1 458 ? -7.031 -17.835 -1.117 1.00 91.19 458 SER A N 1
ATOM 3579 C CA . SER A 1 458 ? -6.629 -17.923 0.295 1.00 91.19 458 SER A CA 1
ATOM 3580 C C . SER A 1 458 ? -7.047 -16.691 1.110 1.00 91.19 458 SER A C 1
ATOM 3582 O O . SER A 1 458 ? -7.226 -16.783 2.319 1.00 91.19 458 SER A O 1
ATOM 3584 N N . LEU A 1 459 ? -7.291 -15.559 0.442 1.00 87.94 459 LEU A N 1
ATOM 3585 C CA . LEU A 1 459 ? -7.829 -14.331 1.036 1.00 87.94 459 LEU A CA 1
ATOM 3586 C C . LEU A 1 459 ? -9.366 -14.255 0.945 1.00 87.94 459 LEU A C 1
ATOM 3588 O O . LEU A 1 459 ? -9.960 -13.254 1.338 1.00 87.94 459 LEU A O 1
ATOM 3592 N N . GLY A 1 460 ? -10.033 -15.289 0.419 1.00 92.00 460 GLY A N 1
ATOM 3593 C CA . GLY A 1 460 ? -11.486 -15.298 0.213 1.00 92.00 460 GLY A CA 1
ATOM 3594 C C . GLY A 1 460 ? -11.988 -14.348 -0.881 1.00 92.00 460 GLY A C 1
ATOM 3595 O O . GLY A 1 460 ? -13.192 -14.096 -0.952 1.00 92.00 460 GLY A O 1
ATOM 3596 N N . ALA A 1 461 ? -11.098 -13.844 -1.742 1.00 94.62 461 ALA A N 1
ATOM 3597 C CA . ALA A 1 461 ? -11.404 -12.909 -2.826 1.00 94.62 461 ALA A CA 1
ATOM 3598 C C . ALA A 1 461 ? -12.024 -13.617 -4.053 1.00 94.62 461 ALA A C 1
ATOM 3600 O O . ALA A 1 461 ? -11.506 -13.548 -5.165 1.00 94.62 461 ALA A O 1
ATOM 3601 N N . ILE A 1 462 ? -13.127 -14.334 -3.826 1.00 96.19 462 ILE A N 1
ATOM 3602 C CA . ILE A 1 462 ? -13.944 -14.978 -4.864 1.00 96.19 462 ILE A CA 1
ATOM 3603 C C . ILE A 1 462 ? -14.772 -13.906 -5.575 1.00 96.19 462 ILE A C 1
ATOM 3605 O O . ILE A 1 462 ? -15.405 -13.099 -4.899 1.00 96.19 462 ILE A O 1
ATOM 3609 N N . GLY A 1 463 ? -14.799 -13.900 -6.908 1.00 96.50 463 GLY A N 1
ATOM 3610 C CA . GLY A 1 463 ? -15.423 -12.827 -7.688 1.00 96.50 463 GLY A CA 1
ATOM 3611 C C . GLY A 1 463 ? -14.478 -11.666 -8.006 1.00 96.50 463 GLY A C 1
ATOM 3612 O O . GLY A 1 463 ? -14.888 -10.728 -8.680 1.00 96.50 463 GLY A O 1
ATOM 3613 N N . TYR A 1 464 ? -13.217 -11.719 -7.561 1.00 97.19 464 TYR A N 1
ATOM 3614 C CA . TYR A 1 464 ? -12.235 -10.664 -7.825 1.00 97.19 464 TYR A CA 1
ATOM 3615 C C . TYR A 1 464 ? -11.678 -10.746 -9.251 1.00 97.19 464 TYR A C 1
ATOM 3617 O O . TYR A 1 464 ? -11.665 -9.749 -9.963 1.00 97.19 464 TYR A O 1
ATOM 3625 N N . PHE A 1 465 ? -11.234 -11.931 -9.700 1.00 97.56 465 PHE A N 1
ATOM 3626 C CA . PHE A 1 465 ? -10.477 -12.065 -10.955 1.00 97.56 465 PHE A CA 1
ATOM 3627 C C . PHE A 1 465 ? -11.106 -11.425 -12.209 1.00 97.56 465 PHE A C 1
ATOM 3629 O O . PHE A 1 465 ? -10.327 -10.904 -13.010 1.00 97.56 465 PHE A O 1
ATOM 3636 N N . PRO A 1 466 ? -12.441 -11.403 -12.415 1.00 98.00 466 PRO A N 1
ATOM 3637 C CA . PRO A 1 466 ? -13.050 -10.710 -13.551 1.00 98.00 466 PRO A CA 1
ATOM 3638 C C . PRO A 1 466 ? -12.627 -9.244 -13.713 1.00 98.00 466 PRO A C 1
ATOM 3640 O O . PRO A 1 466 ? -12.538 -8.777 -14.849 1.00 98.00 466 PRO A O 1
ATOM 3643 N N . SER A 1 467 ? -12.301 -8.537 -12.621 1.00 97.12 467 SER A N 1
ATOM 3644 C CA . SER A 1 467 ? -11.853 -7.140 -12.676 1.00 97.12 467 SER A CA 1
ATOM 3645 C C . SER A 1 467 ? -10.605 -6.950 -13.543 1.00 97.12 467 SER A C 1
ATOM 3647 O O . SER A 1 467 ? -10.476 -5.922 -14.196 1.00 97.12 467 SER A O 1
ATOM 3649 N N . TYR A 1 468 ? -9.723 -7.953 -13.616 1.00 97.25 468 TYR A N 1
ATOM 3650 C CA . TYR A 1 468 ? -8.498 -7.909 -14.417 1.00 97.25 468 TYR A CA 1
ATOM 3651 C C . TYR A 1 468 ? -8.769 -7.865 -15.927 1.00 97.25 468 TYR A C 1
ATOM 3653 O O . TYR A 1 468 ? -8.214 -7.038 -16.650 1.00 97.25 468 TYR A O 1
ATOM 3661 N N . ALA A 1 469 ? -9.651 -8.740 -16.422 1.00 97.44 469 ALA A N 1
ATOM 3662 C CA . ALA A 1 469 ? -10.019 -8.743 -17.838 1.00 97.44 469 ALA A CA 1
ATOM 3663 C C . ALA A 1 469 ? -10.900 -7.536 -18.185 1.00 97.44 469 ALA A C 1
ATOM 3665 O O . ALA A 1 469 ? -10.681 -6.910 -19.219 1.00 97.44 469 ALA A O 1
ATOM 3666 N N . LEU A 1 470 ? -11.833 -7.157 -17.302 1.00 98.31 470 LEU A N 1
ATOM 3667 C CA . LEU A 1 470 ? -12.593 -5.914 -17.450 1.00 98.31 470 LEU A CA 1
ATOM 3668 C C . LEU A 1 470 ? -11.668 -4.693 -17.521 1.00 98.31 470 LEU A C 1
ATOM 3670 O O . LEU A 1 470 ? -11.863 -3.847 -18.385 1.00 98.31 470 LEU A O 1
ATOM 3674 N N . GLY A 1 471 ? -10.625 -4.635 -16.689 1.00 98.12 471 GLY A N 1
ATOM 3675 C CA . GLY A 1 471 ? -9.613 -3.582 -16.718 1.00 98.12 471 GLY A CA 1
ATOM 3676 C C . GLY A 1 471 ? -8.949 -3.433 -18.080 1.00 98.12 471 GLY A C 1
ATOM 3677 O O . GLY A 1 471 ? -8.888 -2.321 -18.597 1.00 98.12 471 GLY A O 1
ATOM 3678 N N . ALA A 1 472 ? -8.536 -4.536 -18.709 1.00 98.12 472 ALA A N 1
ATOM 3679 C CA . ALA A 1 472 ? -7.924 -4.509 -20.040 1.00 98.12 472 ALA A CA 1
ATOM 3680 C C . ALA A 1 472 ? -8.885 -3.980 -21.127 1.00 98.12 472 ALA A C 1
ATOM 3682 O O . ALA A 1 472 ? -8.486 -3.173 -21.970 1.00 98.12 472 ALA A O 1
ATOM 3683 N N . LEU A 1 473 ? -10.159 -4.387 -21.076 1.00 98.56 473 LEU A N 1
ATOM 3684 C CA . LEU A 1 473 ? -11.200 -3.925 -22.001 1.00 98.56 473 LEU A CA 1
ATOM 3685 C C . LEU A 1 473 ? -11.505 -2.432 -21.809 1.00 98.56 473 LEU A C 1
ATOM 3687 O O . LEU A 1 473 ? -11.451 -1.648 -22.759 1.00 98.56 473 LEU A O 1
ATOM 3691 N N . CYS A 1 474 ? -11.747 -2.026 -20.560 1.00 98.62 474 CYS A N 1
ATOM 3692 C CA . CYS A 1 474 ? -11.949 -0.638 -20.164 1.00 98.62 474 CYS A CA 1
ATOM 3693 C C . CYS A 1 474 ? -10.754 0.240 -20.566 1.00 98.62 474 CYS A C 1
ATOM 3695 O O . CYS A 1 474 ? -10.960 1.322 -21.106 1.00 98.62 474 CYS A O 1
ATOM 3697 N N . ALA A 1 475 ? -9.514 -0.221 -20.360 1.00 98.75 475 ALA A N 1
ATOM 3698 C CA . ALA A 1 475 ? -8.299 0.517 -20.705 1.00 98.75 475 ALA A CA 1
ATOM 3699 C C . ALA A 1 475 ? -8.246 0.844 -22.202 1.00 98.75 475 ALA A C 1
ATOM 3701 O O . ALA A 1 475 ? -8.059 2.003 -22.571 1.00 98.75 475 ALA A O 1
ATOM 3702 N N . ALA A 1 476 ? -8.494 -0.147 -23.065 1.00 98.69 476 ALA A N 1
ATOM 3703 C CA . ALA A 1 476 ? -8.536 0.056 -24.511 1.00 98.69 476 ALA A CA 1
ATOM 3704 C C . ALA A 1 476 ? -9.670 1.005 -24.935 1.00 98.69 476 ALA A C 1
ATOM 3706 O O . ALA A 1 476 ? -9.449 1.917 -25.733 1.00 98.69 476 ALA A O 1
ATOM 3707 N N . GLN A 1 477 ? -10.871 0.842 -24.371 1.00 98.62 477 GLN A N 1
ATOM 3708 C CA . GLN A 1 477 ? -12.039 1.670 -24.689 1.00 98.62 477 GLN A CA 1
ATOM 3709 C C . GLN A 1 477 ? -11.862 3.136 -24.239 1.00 98.62 477 GLN A C 1
ATOM 3711 O O . GLN A 1 477 ? -12.183 4.060 -24.994 1.00 98.62 477 GLN A O 1
ATOM 3716 N N . ILE A 1 478 ? -11.278 3.359 -23.057 1.00 98.81 478 ILE A N 1
ATOM 3717 C CA . ILE A 1 478 ? -10.915 4.684 -22.529 1.00 98.81 478 ILE A CA 1
ATOM 3718 C C . ILE A 1 478 ? -9.786 5.306 -23.362 1.00 98.81 478 ILE A C 1
ATOM 3720 O O . ILE A 1 478 ? -9.892 6.466 -23.760 1.00 98.81 478 ILE A O 1
ATOM 3724 N N . PHE A 1 479 ? -8.728 4.556 -23.681 1.00 98.62 479 PHE A N 1
ATOM 3725 C CA . PHE A 1 479 ? -7.595 5.069 -24.458 1.00 98.62 479 PHE A CA 1
ATOM 3726 C C . PHE A 1 479 ? -7.976 5.392 -25.910 1.00 98.62 479 PHE A C 1
ATOM 3728 O O . PHE A 1 479 ? -7.545 6.409 -26.453 1.00 98.62 479 PHE A O 1
ATOM 3735 N N . ALA A 1 480 ? -8.857 4.599 -26.528 1.00 98.31 480 ALA A N 1
ATOM 3736 C CA . ALA A 1 480 ? -9.422 4.906 -27.839 1.00 98.31 480 ALA A CA 1
ATOM 3737 C C . ALA A 1 480 ? -10.234 6.216 -27.822 1.00 98.31 480 ALA A C 1
ATOM 3739 O O . ALA A 1 480 ? -10.157 7.000 -28.768 1.00 98.31 480 ALA A O 1
ATOM 3740 N N . ALA A 1 481 ? -10.974 6.498 -26.743 1.00 98.38 481 ALA A N 1
ATOM 3741 C CA . ALA A 1 481 ? -11.630 7.793 -26.557 1.00 98.38 481 ALA A CA 1
ATOM 3742 C C . ALA A 1 481 ? -10.612 8.931 -26.353 1.00 98.38 481 ALA A C 1
ATOM 3744 O O . ALA A 1 481 ? -10.725 9.964 -27.018 1.00 98.38 481 ALA A O 1
ATOM 3745 N N . ALA A 1 482 ? -9.573 8.712 -25.539 1.00 98.38 482 ALA A N 1
ATOM 3746 C CA . ALA A 1 482 ? -8.490 9.672 -25.335 1.00 98.38 482 ALA A CA 1
ATOM 3747 C C . ALA A 1 482 ? -7.807 10.051 -26.660 1.00 98.38 482 ALA A C 1
ATOM 3749 O O . ALA A 1 482 ? -7.710 11.237 -26.961 1.00 98.38 482 ALA A O 1
ATOM 3750 N N . LYS A 1 483 ? -7.432 9.080 -27.509 1.00 97.31 483 LYS A N 1
ATOM 3751 C CA . LYS A 1 483 ? -6.841 9.340 -28.839 1.00 97.31 483 LYS A CA 1
ATOM 3752 C C . LYS A 1 483 ? -7.768 10.121 -29.774 1.00 97.31 483 LYS A C 1
ATOM 3754 O O . LYS A 1 483 ? -7.297 10.984 -30.507 1.00 97.31 483 LYS A O 1
ATOM 3759 N N . ARG A 1 484 ? -9.086 9.878 -29.733 1.00 97.44 484 ARG A N 1
ATOM 3760 C CA . ARG A 1 484 ? -10.064 10.672 -30.507 1.00 97.44 484 ARG A CA 1
ATOM 3761 C C . ARG A 1 484 ? -10.176 12.118 -30.014 1.00 97.44 484 ARG A C 1
ATOM 3763 O O . ARG A 1 484 ? -10.465 13.004 -30.813 1.00 97.44 484 ARG A O 1
ATOM 3770 N N . ASN A 1 485 ? -9.981 12.370 -28.719 1.00 97.88 485 ASN A N 1
ATOM 3771 C CA . ASN A 1 485 ? -10.038 13.717 -28.142 1.00 97.88 485 ASN A CA 1
ATOM 3772 C C . ASN A 1 485 ? -8.688 14.451 -28.131 1.00 97.88 485 ASN A C 1
ATOM 3774 O O . ASN A 1 485 ? -8.676 15.678 -28.064 1.00 97.88 485 ASN A O 1
ATOM 3778 N N . LEU A 1 486 ? -7.576 13.721 -28.211 1.00 97.94 486 LEU A N 1
ATOM 3779 C CA . LEU A 1 486 ? -6.205 14.226 -28.202 1.00 97.94 486 LEU A CA 1
ATOM 3780 C C . LEU A 1 486 ? -5.460 13.711 -29.453 1.00 97.94 486 LEU A C 1
ATOM 3782 O O . LEU A 1 486 ? -4.694 12.752 -29.352 1.00 97.94 486 LEU A O 1
ATOM 3786 N N . PRO A 1 487 ? -5.650 14.325 -30.639 1.00 96.00 487 PRO A N 1
ATOM 3787 C CA . PRO A 1 487 ? -5.041 13.836 -31.881 1.00 96.00 487 PRO A CA 1
ATOM 3788 C C . PRO A 1 487 ? -3.504 13.804 -31.873 1.00 96.00 487 PRO A C 1
ATOM 3790 O O . PRO A 1 487 ? -2.912 13.046 -32.630 1.00 96.00 487 PRO A O 1
ATOM 3793 N N . THR A 1 488 ? -2.857 14.599 -31.013 1.00 97.12 488 THR A N 1
ATOM 3794 C CA . THR A 1 488 ? -1.393 14.647 -30.839 1.00 97.12 488 THR A CA 1
ATOM 3795 C C . THR A 1 488 ? -0.858 13.646 -29.812 1.00 97.12 488 THR A C 1
ATOM 3797 O O . THR A 1 488 ? 0.332 13.676 -29.517 1.00 97.12 488 THR A O 1
ATOM 3800 N N . LEU A 1 489 ? -1.698 12.773 -29.238 1.00 97.81 489 LEU A N 1
ATOM 3801 C CA . LEU A 1 489 ? -1.323 11.962 -28.074 1.00 97.81 489 LEU A CA 1
ATOM 3802 C C . LEU A 1 489 ? -0.088 11.075 -28.310 1.00 97.81 489 LEU A C 1
ATOM 3804 O O . LEU A 1 489 ? 0.739 10.951 -27.410 1.00 97.81 489 LEU A O 1
ATOM 3808 N N . ASP A 1 490 ? 0.078 10.506 -29.505 1.00 97.75 490 ASP A N 1
ATOM 3809 C CA . ASP A 1 490 ? 1.265 9.703 -29.827 1.00 97.75 490 ASP A CA 1
ATOM 3810 C C . ASP A 1 490 ? 2.542 10.572 -29.858 1.00 97.75 490 ASP A C 1
ATOM 3812 O O . ASP A 1 490 ? 3.541 10.209 -29.238 1.00 97.75 490 ASP A O 1
ATOM 3816 N N . ASP A 1 491 ? 2.497 11.758 -30.482 1.00 98.38 491 ASP A N 1
ATOM 3817 C CA . ASP A 1 491 ? 3.610 12.727 -30.499 1.00 98.38 491 ASP A CA 1
ATOM 3818 C C . ASP A 1 491 ? 3.926 13.270 -29.095 1.00 98.38 491 ASP A C 1
ATOM 3820 O O . ASP A 1 491 ? 5.071 13.581 -28.760 1.00 98.38 491 ASP A O 1
ATOM 3824 N N . ASP A 1 492 ? 2.903 13.430 -28.258 1.00 98.44 492 ASP A N 1
ATOM 3825 C CA . ASP A 1 492 ? 3.055 13.849 -26.870 1.00 98.44 492 ASP A CA 1
ATOM 3826 C C . ASP A 1 492 ? 3.733 12.754 -26.035 1.00 98.44 492 ASP A C 1
ATOM 3828 O O . ASP A 1 492 ? 4.706 13.049 -25.340 1.00 98.44 492 ASP A O 1
ATOM 3832 N N . ILE A 1 493 ? 3.331 11.488 -26.189 1.00 98.56 493 ILE A N 1
ATOM 3833 C CA . ILE A 1 493 ? 4.006 10.331 -25.578 1.00 98.56 493 ILE A CA 1
ATOM 3834 C C . ILE A 1 493 ? 5.467 10.229 -26.056 1.00 98.56 493 ILE A C 1
ATOM 3836 O O . ILE A 1 493 ? 6.362 10.097 -25.219 1.00 98.56 493 ILE A O 1
ATOM 3840 N N . ALA A 1 494 ? 5.734 10.366 -27.361 1.00 98.56 494 ALA A N 1
ATOM 3841 C CA . ALA A 1 494 ? 7.087 10.305 -27.931 1.00 98.56 494 ALA A CA 1
ATOM 3842 C C . ALA A 1 494 ? 8.036 11.391 -27.397 1.00 98.56 494 ALA A C 1
ATOM 3844 O O . ALA A 1 494 ? 9.247 11.191 -27.320 1.00 98.56 494 ALA A O 1
ATOM 3845 N N . ARG A 1 495 ? 7.491 12.540 -26.982 1.00 98.00 495 ARG A N 1
ATOM 3846 C CA . ARG A 1 495 ? 8.245 13.649 -26.372 1.00 98.00 495 ARG A CA 1
ATOM 3847 C C . ARG A 1 495 ? 8.302 13.584 -24.840 1.00 98.00 495 ARG A C 1
ATOM 3849 O O . ARG A 1 495 ? 8.861 14.487 -24.222 1.00 98.00 495 ARG A O 1
ATOM 3856 N N . GLY A 1 496 ? 7.716 12.560 -24.215 1.00 97.88 496 GLY A N 1
ATOM 3857 C CA . GLY A 1 496 ? 7.601 12.450 -22.757 1.00 97.88 496 GLY A CA 1
ATOM 3858 C C . GLY A 1 496 ? 6.595 13.422 -22.125 1.00 97.88 496 GLY A C 1
ATOM 3859 O O . GLY A 1 496 ? 6.641 13.666 -20.919 1.00 97.88 496 GLY A O 1
ATOM 3860 N N . ASN A 1 497 ? 5.696 14.007 -22.920 1.00 98.19 497 ASN A N 1
ATOM 3861 C CA . ASN A 1 497 ? 4.657 14.936 -22.483 1.00 98.19 497 ASN A CA 1
ATOM 3862 C C . ASN A 1 497 ? 3.372 14.182 -22.097 1.00 98.19 497 ASN A C 1
ATOM 3864 O O . ASN A 1 497 ? 2.385 14.179 -22.825 1.00 98.19 497 ASN A O 1
ATOM 3868 N N . PHE A 1 498 ? 3.353 13.557 -20.921 1.00 98.50 498 PHE A N 1
ATOM 3869 C CA . PHE A 1 498 ? 2.194 12.776 -20.458 1.00 98.50 498 PHE A CA 1
ATOM 3870 C C . PHE A 1 498 ? 1.064 13.626 -19.839 1.00 98.50 498 PHE A C 1
ATOM 3872 O O . PHE A 1 498 ? -0.006 13.107 -19.509 1.00 98.50 498 PHE A O 1
ATOM 3879 N N . ALA A 1 499 ? 1.267 14.941 -19.692 1.00 98.12 499 ALA A N 1
ATOM 3880 C CA . ALA A 1 499 ? 0.315 15.841 -19.041 1.00 98.12 499 ALA A CA 1
ATOM 3881 C C . ALA A 1 499 ? -1.071 15.938 -19.727 1.00 98.12 499 ALA A C 1
ATOM 3883 O O . ALA A 1 499 ? -2.059 15.942 -18.987 1.00 98.12 499 ALA A O 1
ATOM 3884 N N . PRO A 1 500 ? -1.201 15.969 -21.076 1.00 98.50 500 PRO A N 1
ATOM 3885 C CA . PRO A 1 500 ? -2.504 16.005 -21.746 1.00 98.50 500 PRO A CA 1
ATOM 3886 C C . PRO A 1 500 ? -3.349 14.760 -21.457 1.00 98.50 500 PRO A C 1
ATOM 3888 O O . PRO A 1 500 ? -4.519 14.884 -21.098 1.00 98.50 500 PRO A O 1
ATOM 3891 N N . LEU A 1 501 ? -2.742 13.568 -21.536 1.00 98.62 501 LEU A N 1
ATOM 3892 C CA . LEU A 1 501 ? -3.404 12.304 -21.201 1.00 98.62 501 LEU A CA 1
ATOM 3893 C C . LEU A 1 501 ? -3.844 12.285 -19.738 1.00 98.62 501 LEU A C 1
ATOM 3895 O O . LEU A 1 501 ? -4.999 11.978 -19.447 1.00 98.62 501 LEU A O 1
ATOM 3899 N N . ARG A 1 502 ? -2.940 12.662 -18.825 1.00 98.12 502 ARG A N 1
ATOM 3900 C CA . ARG A 1 502 ? -3.219 12.681 -17.387 1.00 98.12 502 ARG A CA 1
ATOM 3901 C C . ARG A 1 502 ? -4.398 13.596 -17.053 1.00 98.12 502 ARG A C 1
ATOM 3903 O O . ARG A 1 502 ? -5.285 13.161 -16.333 1.00 98.12 502 ARG A O 1
ATOM 3910 N N . GLU A 1 503 ? -4.453 14.826 -17.574 1.00 98.25 503 GLU A N 1
ATOM 3911 C CA . GLU A 1 503 ? -5.569 15.740 -17.262 1.00 98.25 503 GLU A CA 1
ATOM 3912 C C . GLU A 1 503 ? -6.880 15.331 -17.954 1.00 98.25 503 GLU A C 1
ATOM 3914 O O . GLU A 1 503 ? -7.959 15.516 -17.384 1.00 98.25 503 GLU A O 1
ATOM 3919 N N . TRP A 1 504 ? -6.812 14.714 -19.141 1.00 98.69 504 TRP A N 1
ATOM 3920 C CA . TRP A 1 504 ? -7.992 14.143 -19.793 1.00 98.69 504 TRP A CA 1
ATOM 3921 C C . TRP A 1 504 ? -8.568 12.975 -18.980 1.00 98.69 504 TRP A C 1
ATOM 3923 O O . TRP A 1 504 ? -9.769 12.970 -18.708 1.00 98.69 504 TRP A O 1
ATOM 3933 N N . LEU A 1 505 ? -7.731 12.040 -18.513 1.00 98.75 505 LEU A N 1
ATOM 3934 C CA . LEU A 1 505 ? -8.150 10.960 -17.609 1.00 98.75 505 LEU A CA 1
ATOM 3935 C C . LEU A 1 505 ? -8.672 11.521 -16.281 1.00 98.75 505 LEU A C 1
ATOM 3937 O O . LEU A 1 505 ? -9.715 11.085 -15.792 1.00 98.75 505 LEU A O 1
ATOM 3941 N N . ARG A 1 506 ? -8.019 12.556 -15.741 1.00 97.94 506 ARG A N 1
ATOM 3942 C CA . ARG A 1 506 ? -8.452 13.222 -14.509 1.00 97.94 506 ARG A CA 1
ATOM 3943 C C . ARG A 1 506 ? -9.855 13.803 -14.628 1.00 97.94 506 ARG A C 1
ATOM 3945 O O . ARG A 1 506 ? -10.688 13.593 -13.751 1.00 97.94 506 ARG A O 1
ATOM 3952 N N . THR A 1 507 ? -10.121 14.494 -15.733 1.00 97.50 507 THR A N 1
ATOM 3953 C CA . THR A 1 507 ? -11.407 15.143 -16.014 1.00 97.50 507 THR A CA 1
ATOM 3954 C C . THR A 1 507 ? -12.516 14.130 -16.289 1.00 97.50 507 THR A C 1
ATOM 3956 O O . THR A 1 507 ? -13.622 14.288 -15.778 1.00 97.50 507 THR A O 1
ATOM 3959 N N . ASN A 1 508 ? -12.233 13.097 -17.087 1.00 98.19 508 ASN A N 1
ATOM 3960 C CA . ASN A 1 508 ? -13.254 12.183 -17.603 1.00 98.19 508 ASN A CA 1
ATOM 3961 C C . ASN A 1 508 ? -13.444 10.905 -16.768 1.00 98.19 508 ASN A C 1
ATOM 3963 O O . ASN A 1 508 ? -14.465 10.244 -16.924 1.00 98.19 508 ASN A O 1
ATOM 3967 N N . ILE A 1 509 ? -12.491 10.556 -15.894 1.00 98.19 509 ILE A N 1
ATOM 3968 C CA . ILE A 1 509 ? -12.531 9.361 -15.035 1.00 98.19 509 ILE A CA 1
ATOM 3969 C C . ILE A 1 509 ? -12.293 9.742 -13.566 1.00 98.19 509 ILE A C 1
ATOM 3971 O O . ILE A 1 509 ? -13.148 9.495 -12.715 1.00 98.19 509 ILE A O 1
ATOM 3975 N N . HIS A 1 510 ? -11.136 10.335 -13.238 1.00 97.75 510 HIS A N 1
ATOM 3976 C CA . HIS A 1 510 ? -10.661 10.364 -11.843 1.00 97.75 510 HIS A CA 1
ATOM 3977 C C . HIS A 1 510 ? -11.509 11.255 -10.932 1.00 97.75 510 HIS A C 1
ATOM 3979 O O . HIS A 1 510 ? -11.852 10.852 -9.822 1.00 97.75 510 HIS A O 1
ATOM 3985 N N . LEU A 1 511 ? -11.916 12.431 -11.417 1.00 95.75 511 LEU A N 1
ATOM 3986 C CA . LEU A 1 511 ? -12.807 13.339 -10.692 1.00 95.75 511 LEU A CA 1
ATOM 3987 C C . LEU A 1 511 ? -14.214 12.766 -10.484 1.00 95.75 511 LEU A C 1
ATOM 3989 O O . LEU A 1 511 ? -14.875 13.136 -9.511 1.00 95.75 511 LEU A O 1
ATOM 3993 N N . LEU A 1 512 ? -14.690 11.876 -11.360 1.00 95.56 512 LEU A N 1
ATOM 3994 C CA . LEU A 1 512 ? -16.024 11.284 -11.222 1.00 95.56 512 LEU A CA 1
ATOM 3995 C C . LEU A 1 512 ? -16.092 10.337 -10.020 1.00 95.56 512 LEU A C 1
ATOM 3997 O O . LEU A 1 512 ? -17.119 10.298 -9.341 1.00 95.56 512 LEU A O 1
ATOM 4001 N N . GLY A 1 513 ? -15.000 9.623 -9.724 1.00 95.12 513 GLY A N 1
ATOM 4002 C CA . GLY A 1 513 ? -14.957 8.631 -8.650 1.00 95.12 513 GLY A CA 1
ATOM 4003 C C . GLY A 1 513 ? -16.100 7.622 -8.790 1.00 95.12 513 GLY A C 1
ATOM 4004 O O . GLY A 1 513 ? -16.333 7.077 -9.866 1.00 95.12 513 GLY A O 1
ATOM 4005 N N . SER A 1 514 ? -16.859 7.430 -7.713 1.00 95.94 514 SER A N 1
ATOM 4006 C CA . SER A 1 514 ? -17.983 6.494 -7.631 1.00 95.94 514 SER A CA 1
ATOM 4007 C C . SER A 1 514 ? -19.347 7.120 -7.953 1.00 95.94 514 SER A C 1
ATOM 4009 O O . SER A 1 514 ? -20.369 6.496 -7.661 1.00 95.94 514 SER A O 1
ATOM 4011 N N . VAL A 1 515 ? -19.396 8.328 -8.534 1.00 95.50 515 VAL A N 1
ATOM 4012 C CA . VAL A 1 515 ? -20.659 8.963 -8.967 1.00 95.50 515 VAL A CA 1
ATOM 4013 C C . VAL A 1 515 ? -21.413 8.138 -10.026 1.00 95.50 515 VAL A C 1
ATOM 4015 O O . VAL A 1 515 ? -22.619 7.961 -9.845 1.00 95.50 515 VAL A O 1
ATOM 4018 N N . PRO A 1 516 ? -20.775 7.592 -11.086 1.00 95.69 516 PRO A N 1
ATOM 4019 C CA . PRO A 1 516 ? -21.448 6.685 -12.017 1.00 95.69 516 PRO A CA 1
ATOM 4020 C C . PRO A 1 516 ? -21.932 5.422 -11.297 1.00 95.69 516 PRO A C 1
ATOM 4022 O O . PRO A 1 516 ? -21.267 4.913 -10.397 1.00 95.69 516 PRO A O 1
ATOM 4025 N N . ASN A 1 517 ? -23.084 4.870 -11.681 1.00 92.12 517 ASN A N 1
ATOM 4026 C CA . ASN A 1 517 ? -23.639 3.720 -10.956 1.00 92.12 517 ASN A CA 1
ATOM 4027 C C . ASN A 1 517 ? -22.841 2.419 -11.175 1.00 92.12 517 ASN A C 1
ATOM 4029 O O . ASN A 1 517 ? -22.733 1.633 -10.235 1.00 92.12 517 ASN A O 1
ATOM 4033 N N . SER A 1 518 ? -22.235 2.231 -12.351 1.00 96.00 518 SER A N 1
ATOM 4034 C CA . SER A 1 518 ? -21.402 1.075 -12.717 1.00 96.00 518 SER A CA 1
ATOM 4035 C C . SER A 1 518 ? -20.352 1.456 -13.772 1.00 96.00 518 SER A C 1
ATOM 4037 O O . SER A 1 518 ? -20.420 2.540 -14.360 1.00 96.00 518 SER A O 1
ATOM 4039 N N . ALA A 1 519 ? -19.406 0.554 -14.049 1.00 96.75 519 ALA A N 1
ATOM 4040 C CA . ALA A 1 519 ? -18.431 0.718 -15.130 1.00 96.75 519 ALA A CA 1
ATOM 4041 C C . ALA A 1 519 ? -19.092 0.803 -16.526 1.00 96.75 519 ALA A C 1
ATOM 4043 O O . ALA A 1 519 ? -18.698 1.642 -17.335 1.00 96.75 519 ALA A O 1
ATOM 4044 N N . ASP A 1 520 ? -20.151 0.018 -16.780 1.00 97.06 520 ASP A N 1
ATOM 4045 C CA . ASP A 1 520 ? -20.951 0.103 -18.018 1.00 97.06 520 ASP A CA 1
ATOM 4046 C C . ASP A 1 520 ? -21.571 1.505 -18.194 1.00 97.06 520 ASP A C 1
ATOM 4048 O O . ASP A 1 520 ? -21.544 2.052 -19.298 1.00 97.06 520 ASP A O 1
ATOM 4052 N N . ALA A 1 521 ? -22.075 2.127 -17.119 1.00 96.75 521 ALA A N 1
ATOM 4053 C CA . ALA A 1 521 ? -22.603 3.494 -17.170 1.00 96.75 521 ALA A CA 1
ATOM 4054 C C . ALA A 1 521 ? -21.501 4.528 -17.467 1.00 96.75 521 ALA A C 1
ATOM 4056 O O . ALA A 1 521 ? -21.660 5.342 -18.375 1.00 96.75 521 ALA A O 1
ATOM 4057 N N . LEU A 1 522 ? -20.355 4.442 -16.775 1.00 97.75 522 LEU A N 1
ATOM 4058 C CA . LEU A 1 522 ? -19.198 5.316 -17.014 1.00 97.75 522 LEU A CA 1
ATOM 4059 C C . LEU A 1 522 ? -18.732 5.266 -18.479 1.00 97.75 522 LEU A C 1
ATOM 4061 O O . LEU A 1 522 ? -18.522 6.311 -19.096 1.00 97.75 522 LEU A O 1
ATOM 4065 N N . LEU A 1 523 ? -18.580 4.067 -19.052 1.00 98.12 523 LEU A N 1
ATOM 4066 C CA . LEU A 1 523 ? -18.151 3.937 -20.445 1.00 98.12 523 LEU A CA 1
ATOM 4067 C C . LEU A 1 523 ? -19.238 4.347 -21.438 1.00 98.12 523 LEU A C 1
ATOM 4069 O O . LEU A 1 523 ? -18.897 4.919 -22.475 1.00 98.12 523 LEU A O 1
ATOM 4073 N N . THR A 1 524 ? -20.520 4.157 -21.115 1.00 97.81 524 THR A N 1
ATOM 4074 C CA . THR A 1 524 ? -21.624 4.649 -21.954 1.00 97.81 524 THR A CA 1
ATOM 4075 C C . THR A 1 524 ? -21.605 6.176 -22.037 1.00 97.81 524 THR A C 1
ATOM 4077 O O . THR A 1 524 ? -21.630 6.723 -23.138 1.00 97.81 524 THR A O 1
ATOM 4080 N N . ASP A 1 525 ? -21.444 6.875 -20.911 1.00 96.31 525 ASP A N 1
ATOM 4081 C CA . ASP A 1 525 ? -21.375 8.344 -20.876 1.00 96.31 525 ASP A CA 1
ATOM 4082 C C . ASP A 1 525 ? -20.123 8.901 -21.580 1.00 96.31 525 ASP A C 1
ATOM 4084 O O . ASP A 1 525 ? -20.162 9.971 -22.208 1.00 96.31 525 ASP A O 1
ATOM 4088 N N . LEU A 1 526 ? -18.997 8.186 -21.479 1.00 97.12 526 LEU A N 1
ATOM 4089 C CA . LEU A 1 526 ? -17.710 8.577 -22.056 1.00 97.12 526 LEU A CA 1
ATOM 4090 C C . LEU A 1 526 ? -17.593 8.268 -23.555 1.00 97.12 526 LEU A C 1
ATOM 4092 O O . LEU A 1 526 ? -17.019 9.058 -24.305 1.00 97.12 526 LEU A O 1
ATOM 4096 N N . THR A 1 527 ? -18.090 7.108 -23.986 1.00 96.19 527 THR A N 1
ATOM 4097 C CA . THR A 1 527 ? -17.800 6.526 -25.310 1.00 96.19 527 THR A CA 1
ATOM 4098 C C . THR A 1 527 ? -19.033 6.275 -26.177 1.00 96.19 527 THR A C 1
ATOM 4100 O O . THR A 1 527 ? -18.876 6.021 -27.367 1.00 96.19 527 THR A O 1
ATOM 4103 N N . GLY A 1 528 ? -20.241 6.396 -25.618 1.00 96.56 528 GLY A N 1
ATOM 4104 C CA . GLY A 1 528 ? -21.514 6.106 -26.288 1.00 96.56 528 GLY A CA 1
ATOM 4105 C C . GLY A 1 528 ? -21.949 4.638 -26.214 1.00 96.56 528 GLY A C 1
ATOM 4106 O O . GLY A 1 528 ? -23.034 4.304 -26.682 1.00 96.56 528 GLY A O 1
ATOM 4107 N N . THR A 1 529 ? -21.130 3.767 -25.620 1.00 96.75 529 THR A N 1
ATOM 4108 C CA . THR A 1 529 ? -21.353 2.317 -25.523 1.00 96.75 529 THR A CA 1
ATOM 4109 C C . THR A 1 529 ? -20.916 1.775 -24.158 1.00 96.75 529 THR A C 1
ATOM 4111 O O . THR A 1 529 ? -19.941 2.290 -23.606 1.00 96.75 529 THR A O 1
ATOM 4114 N N . PRO A 1 530 ? -21.560 0.715 -23.636 1.00 97.31 530 PRO A N 1
ATOM 4115 C CA . PRO A 1 530 ? -21.099 0.003 -22.439 1.00 97.31 530 PRO A CA 1
ATOM 4116 C C . PRO A 1 530 ? -19.745 -0.692 -22.687 1.00 97.31 530 PRO A C 1
ATOM 4118 O O . PRO A 1 530 ? -19.160 -0.552 -23.764 1.00 97.31 530 PRO A O 1
ATOM 4121 N N . ILE A 1 531 ? -19.233 -1.448 -21.710 1.00 97.69 531 ILE A N 1
ATOM 4122 C CA . ILE A 1 531 ? -18.010 -2.251 -21.861 1.00 97.69 531 ILE A CA 1
ATOM 4123 C C . ILE A 1 531 ? -18.166 -3.177 -23.074 1.00 97.69 531 ILE A C 1
ATOM 4125 O O . ILE A 1 531 ? -19.074 -4.014 -23.113 1.00 97.69 531 ILE A O 1
ATOM 4129 N N . SER A 1 532 ? -17.278 -3.035 -24.058 1.00 94.81 532 SER A N 1
ATOM 4130 C CA . SER A 1 532 ? -17.259 -3.865 -25.265 1.00 94.81 532 SER A CA 1
ATOM 4131 C C . SER A 1 532 ? -15.854 -4.405 -25.553 1.00 94.81 532 SER A C 1
ATOM 4133 O O . SER A 1 532 ? -14.873 -3.680 -25.367 1.00 94.81 532 SER A O 1
ATOM 4135 N N . PRO A 1 533 ? -15.719 -5.646 -26.065 1.00 97.12 533 PRO A N 1
ATOM 4136 C CA . PRO A 1 533 ? -14.451 -6.136 -26.598 1.00 97.12 533 PRO A CA 1
ATOM 4137 C C . PRO A 1 533 ? -13.927 -5.353 -27.808 1.00 97.12 533 PRO A C 1
ATOM 4139 O O . PRO A 1 533 ? -12.740 -5.473 -28.098 1.00 97.12 533 PRO A O 1
ATOM 4142 N N . ASP A 1 534 ? -14.758 -4.571 -28.511 1.00 97.88 534 ASP A N 1
ATOM 4143 C CA . ASP A 1 534 ? -14.402 -3.941 -29.795 1.00 97.88 534 ASP A CA 1
ATOM 4144 C C . ASP A 1 534 ? -13.072 -3.180 -29.745 1.00 97.88 534 ASP A C 1
ATOM 4146 O O . ASP A 1 534 ? -12.120 -3.560 -30.420 1.00 97.88 534 ASP A O 1
ATOM 4150 N N . ALA A 1 535 ? -12.961 -2.173 -28.874 1.00 97.88 535 ALA A N 1
ATOM 4151 C CA . ALA A 1 535 ? -11.769 -1.329 -28.796 1.00 97.88 535 ALA A CA 1
ATOM 4152 C C . ALA A 1 535 ? -10.497 -2.102 -28.396 1.00 97.88 535 ALA A C 1
ATOM 4154 O O . ALA A 1 535 ? -9.398 -1.730 -28.806 1.00 97.88 535 ALA A O 1
ATOM 4155 N N . PHE A 1 536 ? -10.634 -3.172 -27.605 1.00 98.50 536 PHE A N 1
ATOM 4156 C CA . PHE A 1 536 ? -9.518 -4.033 -27.206 1.00 98.50 536 PHE A CA 1
ATOM 4157 C C . PHE A 1 536 ? -9.066 -4.938 -28.354 1.00 98.50 536 PHE A C 1
ATOM 4159 O O . PHE A 1 536 ? -7.872 -5.044 -28.624 1.00 98.50 536 PHE A O 1
ATOM 4166 N N . ILE A 1 537 ? -10.015 -5.541 -29.073 1.00 98.31 537 ILE A N 1
ATOM 4167 C CA . ILE A 1 537 ? -9.722 -6.359 -30.249 1.00 98.31 537 ILE A CA 1
ATOM 4168 C C . ILE A 1 537 ? -9.088 -5.509 -31.354 1.00 98.31 537 ILE A C 1
ATOM 4170 O O . ILE A 1 537 ? -8.048 -5.899 -31.882 1.00 98.31 537 ILE A O 1
ATOM 4174 N N . ASP A 1 538 ? -9.648 -4.338 -31.655 1.00 97.56 538 ASP A N 1
ATOM 4175 C CA . ASP A 1 538 ? -9.138 -3.438 -32.692 1.00 97.56 538 ASP A CA 1
ATOM 4176 C C . ASP A 1 538 ? -7.712 -2.955 -32.360 1.00 97.56 538 ASP A C 1
ATOM 4178 O O . ASP A 1 538 ? -6.833 -2.959 -33.225 1.00 97.56 538 ASP A O 1
ATOM 4182 N N . TYR A 1 539 ? -7.448 -2.613 -31.089 1.00 97.75 539 TYR A N 1
ATOM 4183 C CA . TYR A 1 539 ? -6.109 -2.275 -30.589 1.00 97.75 539 TYR A CA 1
ATOM 4184 C C . TYR A 1 539 ? -5.109 -3.420 -30.814 1.00 97.75 539 TYR A C 1
ATOM 4186 O O . TYR A 1 539 ? -4.040 -3.200 -31.388 1.00 97.75 539 TYR A O 1
ATOM 4194 N N . LEU A 1 540 ? -5.457 -4.648 -30.418 1.00 97.62 540 LEU A N 1
ATOM 4195 C CA . LEU A 1 540 ? -4.573 -5.807 -30.558 1.00 97.62 540 LEU A CA 1
ATOM 4196 C C . LEU A 1 540 ? -4.336 -6.189 -32.024 1.00 97.62 540 LEU A C 1
ATOM 4198 O O . LEU A 1 540 ? -3.207 -6.507 -32.399 1.00 97.62 540 LEU A O 1
ATOM 4202 N N . GLN A 1 541 ? -5.363 -6.117 -32.876 1.00 96.44 541 GLN A N 1
ATOM 4203 C CA . GLN A 1 541 ? -5.218 -6.345 -34.315 1.00 96.44 541 GLN A CA 1
ATOM 4204 C C . GLN A 1 541 ? -4.282 -5.310 -34.949 1.00 96.44 541 GLN A C 1
ATOM 4206 O O . GLN A 1 541 ? -3.348 -5.688 -35.659 1.00 96.44 541 GLN A O 1
ATOM 4211 N N . ALA A 1 542 ? -4.471 -4.023 -34.646 1.00 95.00 542 ALA A N 1
ATOM 4212 C CA . ALA A 1 542 ? -3.605 -2.956 -35.139 1.00 95.00 542 ALA A CA 1
ATOM 4213 C C . ALA A 1 542 ? -2.154 -3.101 -34.645 1.00 95.00 542 ALA A C 1
ATOM 4215 O O . ALA A 1 542 ? -1.220 -2.851 -35.404 1.00 95.00 542 ALA A O 1
ATOM 4216 N N . LYS A 1 543 ? -1.950 -3.536 -33.396 1.00 95.06 543 LYS A N 1
ATOM 4217 C CA . LYS A 1 543 ? -0.622 -3.679 -32.785 1.00 95.06 543 LYS A CA 1
ATOM 4218 C C . LYS A 1 543 ? 0.161 -4.895 -33.288 1.00 95.06 543 LYS A C 1
ATOM 4220 O O . LYS A 1 543 ? 1.361 -4.784 -33.537 1.00 95.06 543 LYS A O 1
ATOM 4225 N N . TYR A 1 544 ? -0.502 -6.044 -33.436 1.00 93.94 544 TYR A N 1
ATOM 4226 C CA . TYR A 1 544 ? 0.159 -7.332 -33.679 1.00 93.94 544 TYR A CA 1
ATOM 4227 C C . TYR A 1 544 ? -0.011 -7.892 -35.102 1.00 93.94 544 TYR A C 1
ATOM 4229 O O . TYR A 1 544 ? 0.855 -8.635 -35.575 1.00 93.94 544 TYR A O 1
ATOM 4237 N N . LEU A 1 545 ? -1.103 -7.558 -35.801 1.00 91.44 545 LEU A N 1
ATOM 4238 C CA . LEU A 1 545 ? -1.410 -8.106 -37.131 1.00 91.44 545 LEU A CA 1
ATOM 4239 C C . LEU A 1 545 ? -1.172 -7.121 -38.280 1.00 91.44 545 LEU A C 1
ATOM 4241 O O . LEU A 1 545 ? -1.106 -7.556 -39.431 1.00 91.44 545 LEU A O 1
ATOM 4245 N N . ALA A 1 546 ? -1.004 -5.825 -38.003 1.00 81.88 546 ALA A N 1
ATOM 4246 C CA . ALA A 1 546 ? -0.696 -4.853 -39.045 1.00 81.88 546 ALA A CA 1
ATOM 4247 C C . ALA A 1 546 ? 0.594 -5.229 -39.815 1.00 81.88 546 ALA A C 1
ATOM 4249 O O . ALA A 1 546 ? 1.576 -5.699 -39.216 1.00 81.88 546 ALA A O 1
ATOM 4250 N N . PRO A 1 547 ? 0.633 -5.016 -41.146 1.00 62.34 547 PRO A N 1
ATOM 4251 C CA . PRO A 1 547 ? 1.872 -5.094 -41.904 1.00 62.34 547 PRO A CA 1
ATOM 4252 C C . PRO A 1 547 ? 2.857 -4.051 -41.374 1.00 62.34 547 PRO A C 1
ATOM 4254 O O . PRO A 1 547 ? 2.529 -2.870 -41.272 1.00 62.34 547 PRO A O 1
ATOM 4257 N N . SER A 1 548 ? 4.077 -4.475 -41.055 1.00 53.72 548 SER A N 1
ATOM 4258 C CA . SER A 1 548 ? 5.153 -3.564 -40.672 1.00 53.72 548 SER A CA 1
ATOM 4259 C C . SER A 1 548 ? 5.484 -2.657 -41.859 1.00 53.72 548 SER A C 1
ATOM 4261 O O . SER A 1 548 ? 6.040 -3.127 -42.852 1.00 53.72 548 SER A O 1
ATOM 4263 N N . SER A 1 549 ? 5.161 -1.364 -41.765 1.00 39.62 549 SER A N 1
ATOM 4264 C CA . SER A 1 549 ? 5.359 -0.352 -42.819 1.00 39.62 549 SER A CA 1
ATOM 4265 C C . SER A 1 549 ? 6.829 0.068 -43.012 1.00 39.62 549 SER A C 1
ATOM 4267 O O . SER A 1 549 ? 7.134 1.176 -43.445 1.00 39.62 549 SER A O 1
ATOM 4269 N N . THR A 1 550 ? 7.760 -0.840 -42.725 1.00 36.44 550 THR A N 1
ATOM 4270 C CA . THR A 1 550 ? 9.215 -0.664 -42.768 1.00 36.44 550 THR A CA 1
ATOM 4271 C C . THR A 1 550 ? 9.841 -1.483 -43.899 1.00 36.44 550 THR A C 1
ATOM 4273 O O . THR A 1 550 ? 10.790 -2.238 -43.712 1.00 36.44 550 THR A O 1
ATOM 4276 N N . ALA A 1 551 ? 9.318 -1.284 -45.112 1.00 28.34 551 ALA A N 1
ATOM 4277 C CA . ALA A 1 551 ? 9.936 -1.724 -46.367 1.00 28.34 551 ALA A CA 1
ATOM 4278 C C . ALA A 1 551 ? 10.140 -0.563 -47.364 1.00 28.34 551 ALA A C 1
ATOM 4280 O O . ALA A 1 551 ? 10.250 -0.779 -48.568 1.00 28.34 551 ALA A O 1
ATOM 4281 N N . THR A 1 552 ? 10.238 0.679 -46.873 1.00 26.31 552 THR A N 1
ATOM 4282 C CA . THR A 1 552 ? 10.713 1.815 -47.678 1.00 26.31 552 THR A CA 1
ATOM 4283 C C . THR A 1 552 ? 12.232 1.883 -47.581 1.00 26.31 552 THR A C 1
ATOM 4285 O O . THR A 1 552 ? 12.794 2.581 -46.736 1.00 26.31 552 THR A O 1
ATOM 4288 N N . THR A 1 553 ? 12.916 1.113 -48.427 1.00 26.27 553 THR A N 1
ATOM 4289 C CA . THR A 1 553 ? 14.378 1.129 -48.514 1.00 26.27 553 THR A CA 1
ATOM 4290 C C . THR A 1 553 ? 14.852 2.499 -49.003 1.00 26.27 553 THR A C 1
ATOM 4292 O O . THR A 1 553 ? 14.798 2.793 -50.196 1.00 26.27 553 THR A O 1
ATOM 4295 N N . PHE A 1 554 ? 15.344 3.341 -48.089 1.00 25.23 554 PHE A N 1
ATOM 4296 C CA . PHE A 1 554 ? 16.070 4.564 -48.436 1.00 25.23 554 PHE A CA 1
ATOM 4297 C C . PHE A 1 554 ? 17.414 4.199 -49.086 1.00 25.23 554 PHE A C 1
ATOM 4299 O O . PHE A 1 554 ? 18.457 4.159 -48.434 1.00 25.23 554 PHE A O 1
ATOM 4306 N N . TYR A 1 555 ? 17.394 3.938 -50.392 1.00 26.19 555 TYR A N 1
ATOM 4307 C CA . TYR A 1 555 ? 18.606 3.948 -51.200 1.00 26.19 555 TYR A CA 1
ATOM 4308 C C . TYR A 1 555 ? 19.101 5.390 -51.341 1.00 26.19 555 TYR A C 1
ATOM 4310 O O . TYR A 1 555 ? 18.426 6.244 -51.913 1.00 26.19 555 TYR A O 1
ATOM 4318 N N . SER A 1 556 ? 20.302 5.649 -50.823 1.00 25.33 556 SER A N 1
ATOM 4319 C CA . SER A 1 556 ? 21.044 6.881 -51.093 1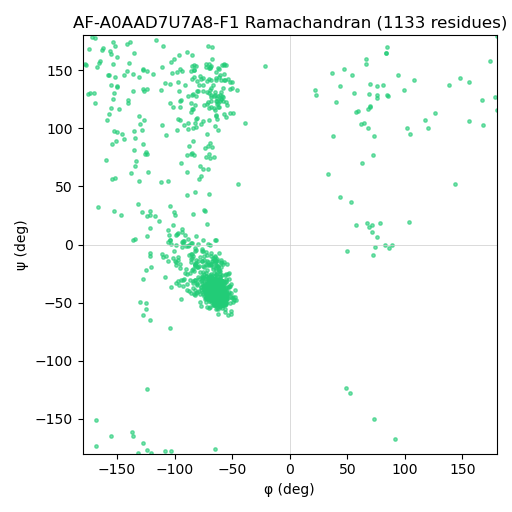.00 25.33 556 SER A CA 1
ATOM 4320 C C . SER A 1 556 ? 21.390 6.956 -52.590 1.00 25.33 556 SER A C 1
ATOM 4322 O O . SER A 1 556 ? 22.029 6.029 -53.095 1.00 25.33 556 SER A O 1
ATOM 4324 N N . PRO A 1 557 ? 21.008 8.020 -53.322 1.00 27.95 557 PRO A N 1
ATOM 4325 C CA . PRO A 1 557 ? 21.308 8.149 -54.743 1.00 27.95 557 PRO A CA 1
ATOM 4326 C C . PRO A 1 557 ? 22.724 8.705 -54.941 1.00 27.95 557 PRO A C 1
ATOM 4328 O O . PRO A 1 557 ? 22.906 9.889 -55.226 1.00 27.95 557 PRO A O 1
ATOM 4331 N N . LEU A 1 558 ? 23.741 7.857 -54.770 1.00 32.59 558 LEU A N 1
ATOM 4332 C CA . LEU A 1 558 ? 25.129 8.246 -55.026 1.00 32.59 558 LEU A CA 1
ATOM 4333 C C . LEU A 1 558 ? 26.028 7.070 -55.437 1.00 32.59 558 LEU A C 1
ATOM 4335 O O . LEU A 1 558 ? 27.053 6.831 -54.816 1.00 32.59 558 LEU A O 1
ATOM 4339 N N . GLU A 1 559 ? 25.661 6.369 -56.515 1.00 29.91 559 GLU A N 1
ATOM 4340 C CA . GLU A 1 559 ? 26.614 5.683 -57.405 1.00 29.91 559 GLU A CA 1
ATOM 4341 C C . GLU A 1 559 ? 25.953 5.267 -58.738 1.00 29.91 559 GLU A C 1
ATOM 4343 O O . GLU A 1 559 ? 24.737 5.127 -58.828 1.00 29.91 559 GLU A O 1
ATOM 4348 N N . HIS A 1 560 ? 26.772 5.097 -59.783 1.00 28.72 560 HIS A N 1
ATOM 4349 C CA . HIS A 1 560 ? 26.403 4.623 -61.128 1.00 28.72 560 HIS A CA 1
ATOM 4350 C C . HIS A 1 560 ? 25.419 5.456 -61.977 1.00 28.72 560 HIS A C 1
ATOM 4352 O O . HIS A 1 560 ? 24.373 4.995 -62.432 1.00 28.72 560 HIS A O 1
ATOM 4358 N N . ALA A 1 561 ? 25.900 6.617 -62.425 1.00 28.28 561 ALA A N 1
ATOM 4359 C CA . ALA A 1 561 ? 25.769 6.927 -63.848 1.00 28.28 561 ALA A CA 1
ATOM 4360 C C . ALA A 1 561 ? 26.884 6.187 -64.611 1.00 28.28 561 ALA A C 1
ATOM 4362 O O . ALA A 1 561 ? 28.041 6.562 -64.447 1.00 28.28 561 ALA A O 1
ATOM 4363 N N . LEU A 1 562 ? 26.546 5.145 -65.390 1.00 30.38 562 LEU A N 1
ATOM 4364 C CA . LEU A 1 562 ? 27.258 4.635 -66.586 1.00 30.38 562 LEU A CA 1
ATOM 4365 C C . LEU A 1 562 ? 26.723 3.243 -66.994 1.00 30.38 562 LEU A C 1
ATOM 4367 O O . LEU A 1 562 ? 26.848 2.298 -66.223 1.00 30.38 562 LEU A O 1
ATOM 4371 N N . GLY A 1 563 ? 26.279 3.105 -68.250 1.00 26.31 563 GLY A N 1
ATOM 4372 C CA . GLY A 1 563 ? 26.586 1.908 -69.051 1.00 26.31 563 GLY A CA 1
ATOM 4373 C C . GLY A 1 563 ? 25.532 0.802 -69.239 1.00 26.31 563 GLY A C 1
ATOM 4374 O O . GLY A 1 563 ? 25.484 -0.155 -68.480 1.00 26.31 563 GLY A O 1
ATOM 4375 N N . GLU A 1 564 ? 24.896 0.845 -70.416 1.00 28.55 564 GLU A N 1
ATOM 4376 C CA . GLU A 1 564 ? 24.596 -0.313 -71.290 1.00 28.55 564 GLU A CA 1
ATOM 4377 C C . GLU A 1 564 ? 23.354 -1.206 -71.056 1.00 28.55 564 GLU A C 1
ATOM 4379 O O . GLU A 1 564 ? 22.595 -1.088 -70.103 1.00 28.55 564 GLU A O 1
ATOM 4384 N N . THR A 1 565 ? 23.049 -1.999 -72.093 1.00 28.62 565 THR A N 1
ATOM 4385 C CA . THR A 1 565 ? 21.701 -2.449 -72.497 1.00 28.62 565 THR A CA 1
ATOM 4386 C C . THR A 1 565 ? 21.677 -3.940 -72.860 1.00 28.62 565 THR A C 1
ATOM 4388 O O . THR A 1 565 ? 22.638 -4.388 -73.484 1.00 28.62 565 THR A O 1
ATOM 4391 N N . LYS A 1 566 ? 20.562 -4.664 -72.596 1.00 30.94 566 LYS A N 1
ATOM 4392 C CA . LYS A 1 566 ? 19.746 -5.426 -73.598 1.00 30.94 566 LYS A CA 1
ATOM 4393 C C . LYS A 1 566 ? 18.892 -6.611 -73.071 1.00 30.94 566 LYS A C 1
ATOM 4395 O O . LYS A 1 566 ? 19.399 -7.494 -72.399 1.00 30.94 566 LYS A O 1
ATOM 4400 N N . ASN A 1 567 ? 17.677 -6.684 -73.643 1.00 30.19 567 ASN A N 1
ATOM 4401 C CA . ASN A 1 567 ? 16.926 -7.856 -74.160 1.00 30.19 567 ASN A CA 1
ATOM 4402 C C . ASN A 1 567 ? 16.207 -8.900 -73.259 1.00 30.19 567 ASN A C 1
ATOM 4404 O O . ASN A 1 567 ? 16.841 -9.633 -72.512 1.00 30.19 567 ASN A O 1
ATOM 4408 N N . GLY A 1 568 ? 14.919 -9.128 -73.598 1.00 27.66 568 GLY A N 1
ATOM 4409 C CA . GLY A 1 568 ? 14.192 -10.421 -73.544 1.00 27.66 568 GLY A CA 1
ATOM 4410 C C . GLY A 1 568 ? 13.205 -10.582 -72.370 1.00 27.66 568 GLY A C 1
ATOM 4411 O O . GLY A 1 568 ? 13.663 -10.857 -71.273 1.00 27.66 568 GLY A O 1
ATOM 4412 N N . SER A 1 569 ? 11.889 -10.312 -72.456 1.00 27.19 569 SER A N 1
ATOM 4413 C CA . SER A 1 569 ? 10.775 -10.878 -73.278 1.00 27.19 569 SER A CA 1
ATOM 4414 C C . SER A 1 569 ? 9.971 -12.007 -72.563 1.00 27.19 569 SER A C 1
ATOM 4416 O O . SER A 1 569 ? 10.557 -12.715 -71.750 1.00 27.19 569 SER A O 1
ATOM 4418 N N . PRO A 1 570 ? 8.636 -12.132 -72.793 1.00 51.91 570 PRO A N 1
ATOM 4419 C CA . PRO A 1 570 ? 7.631 -12.485 -71.758 1.00 51.91 570 PRO A CA 1
ATOM 4420 C C . PRO A 1 570 ? 7.035 -13.913 -71.887 1.00 51.91 570 PRO A C 1
ATOM 4422 O O . PRO A 1 570 ? 7.493 -14.659 -72.758 1.00 51.91 570 PRO A O 1
ATOM 4425 N N . PRO A 1 571 ? 6.066 -14.339 -71.030 1.00 34.16 571 PRO A N 1
ATOM 4426 C CA . PRO A 1 571 ? 4.605 -14.260 -71.356 1.00 34.16 571 PRO A CA 1
ATOM 4427 C C . PRO A 1 571 ? 3.658 -14.215 -70.098 1.00 34.16 571 PRO A C 1
ATOM 4429 O O . PRO A 1 571 ? 4.179 -14.098 -68.989 1.00 34.16 571 PRO A O 1
ATOM 4432 N N . PRO A 1 572 ? 2.320 -14.453 -70.183 1.00 41.12 572 PRO A N 1
ATOM 4433 C CA . PRO A 1 572 ? 1.268 -13.771 -70.968 1.00 41.12 572 PRO A CA 1
ATOM 4434 C C . PRO A 1 572 ? 0.043 -13.310 -70.110 1.00 41.12 572 PRO A C 1
ATOM 4436 O O . PRO A 1 572 ? 0.079 -13.363 -68.882 1.00 41.12 572 PRO A O 1
ATOM 4439 N N . GLU A 1 573 ? -1.031 -12.859 -70.776 1.00 28.42 573 GLU A N 1
ATOM 4440 C CA . GLU A 1 573 ? -2.223 -12.178 -70.233 1.00 28.42 573 GLU A CA 1
ATOM 4441 C C . GLU A 1 573 ? -3.191 -12.987 -69.328 1.00 28.42 573 GLU A C 1
ATOM 4443 O O . GLU A 1 573 ? -3.307 -14.213 -69.409 1.00 28.42 573 GLU A O 1
ATOM 4448 N N . GLN A 1 574 ? -3.979 -12.238 -68.539 1.00 26.61 574 GLN A N 1
ATOM 4449 C CA . GLN A 1 574 ? -5.350 -12.572 -68.125 1.00 26.61 574 GLN A CA 1
ATOM 4450 C C . GLN A 1 574 ? -6.281 -11.388 -68.467 1.00 26.61 574 GLN A C 1
ATOM 4452 O O . GLN A 1 574 ? -6.242 -10.359 -67.798 1.00 26.61 574 GLN A O 1
ATOM 4457 N N . GLU A 1 575 ? -7.102 -11.568 -69.499 1.00 29.52 575 GLU A N 1
ATOM 4458 C CA . GLU A 1 575 ? -8.358 -10.851 -69.807 1.00 29.52 575 GLU A CA 1
ATOM 4459 C C . GLU A 1 575 ? -9.514 -11.801 -69.409 1.00 29.52 575 GLU A C 1
ATOM 4461 O O . GLU A 1 575 ? -9.287 -13.014 -69.349 1.00 29.52 575 GLU A O 1
ATOM 4466 N N . GLU A 1 576 ? -10.762 -11.433 -69.116 1.00 29.16 576 GLU A N 1
ATOM 4467 C CA . GLU A 1 576 ? -11.540 -10.198 -68.852 1.00 29.16 576 GLU A CA 1
ATOM 4468 C C . GLU A 1 576 ? -12.757 -10.699 -67.998 1.00 29.16 576 GLU A C 1
ATOM 4470 O O . GLU A 1 576 ? -12.870 -11.905 -67.762 1.00 29.16 576 GLU A O 1
ATOM 4475 N N . GLU A 1 577 ? -13.601 -9.930 -67.305 1.00 25.61 577 GLU A N 1
ATOM 4476 C CA . GLU A 1 577 ? -14.624 -8.937 -67.708 1.00 25.61 577 GLU A CA 1
ATOM 4477 C C . GLU A 1 577 ? -15.116 -8.311 -66.363 1.00 25.61 577 GLU A C 1
ATOM 4479 O O . GLU A 1 577 ? -15.174 -9.020 -65.355 1.00 25.61 577 GLU A O 1
ATOM 4484 N N . GLU A 1 578 ? -15.183 -6.981 -66.207 1.00 30.56 578 GLU A N 1
ATOM 4485 C CA . GLU A 1 578 ? -16.403 -6.127 -66.280 1.00 30.56 578 GLU A CA 1
ATOM 4486 C C . GLU A 1 578 ? -17.395 -6.317 -65.091 1.00 30.56 578 GLU A C 1
ATOM 4488 O O . GLU A 1 578 ? -17.553 -7.410 -64.562 1.00 30.56 578 GLU A O 1
ATOM 4493 N N . GLU A 1 579 ? -18.006 -5.285 -64.486 1.00 25.58 579 GLU A N 1
ATOM 4494 C CA . GLU A 1 579 ? -18.727 -4.131 -65.065 1.00 25.58 579 GLU A CA 1
ATOM 4495 C C . GLU A 1 579 ? -18.770 -2.907 -64.090 1.00 25.58 579 GLU A C 1
ATOM 4497 O O . GLU A 1 579 ? -18.855 -3.095 -62.878 1.00 25.58 579 GLU A O 1
ATOM 4502 N N . GLU A 1 580 ? -18.730 -1.679 -64.645 1.00 28.61 580 GLU A N 1
ATOM 4503 C CA . GLU A 1 580 ? -19.554 -0.465 -64.341 1.00 28.61 580 GLU A CA 1
ATOM 4504 C C . GLU A 1 580 ? -19.839 0.077 -62.897 1.00 28.61 580 GLU A C 1
ATOM 4506 O O . GLU A 1 580 ? -19.992 -0.661 -61.932 1.00 28.61 580 GLU A O 1
ATOM 4511 N N . GLU A 1 581 ? -20.053 1.387 -62.633 1.00 30.48 581 GLU A N 1
ATOM 4512 C CA . GLU A 1 581 ? -19.751 2.670 -63.326 1.00 30.48 581 GLU A CA 1
ATOM 4513 C C . GLU A 1 581 ? -20.001 3.887 -62.363 1.00 30.48 581 GLU A C 1
ATOM 4515 O O . GLU A 1 581 ? -20.357 3.697 -61.200 1.00 30.48 581 GLU A O 1
ATOM 4520 N N . LEU A 1 582 ? -19.897 5.132 -62.881 1.00 25.83 582 LEU A N 1
ATOM 4521 C CA . LEU A 1 582 ? -20.315 6.452 -62.328 1.00 25.83 582 LEU A CA 1
ATOM 4522 C C . LEU A 1 582 ? -19.456 7.103 -61.202 1.00 25.83 582 LEU A C 1
ATOM 4524 O O . LEU A 1 582 ? -19.283 6.555 -60.122 1.00 25.83 582 LEU A O 1
ATOM 4528 N N . GLY A 1 583 ? -18.969 8.355 -61.310 1.00 26.11 583 GLY A N 1
ATOM 4529 C CA . GLY A 1 583 ? -18.921 9.263 -62.470 1.00 26.11 583 GLY A CA 1
ATOM 4530 C C . GLY A 1 583 ? -18.844 10.776 -62.146 1.00 26.11 583 GLY A C 1
ATOM 4531 O O . GLY A 1 583 ? -19.874 11.392 -61.903 1.00 26.11 583 GLY A O 1
ATOM 4532 N N . THR A 1 584 ? -17.664 11.402 -62.331 1.00 26.55 584 THR A N 1
ATOM 4533 C CA . THR A 1 584 ? -17.443 12.855 -62.649 1.00 26.55 584 THR A CA 1
ATOM 4534 C C . THR A 1 584 ? -17.827 13.936 -61.588 1.00 26.55 584 THR A C 1
ATOM 4536 O O . THR A 1 584 ? -18.565 13.656 -60.658 1.00 26.55 584 THR A O 1
ATOM 4539 N N . THR A 1 585 ? -17.340 15.197 -61.574 1.00 25.42 585 THR A N 1
ATOM 4540 C CA . THR A 1 585 ? -16.639 16.026 -62.593 1.00 25.42 585 THR A CA 1
ATOM 4541 C C . THR A 1 585 ? -15.708 17.101 -61.962 1.00 25.42 585 THR A C 1
ATOM 4543 O O . THR A 1 585 ? -16.136 17.853 -61.096 1.00 25.42 585 THR A O 1
ATOM 4546 N N . THR A 1 586 ? -14.457 17.161 -62.445 1.00 27.31 586 THR A N 1
ATOM 4547 C CA . THR A 1 586 ? -13.636 18.323 -62.910 1.00 27.31 586 THR A CA 1
ATOM 4548 C C . THR A 1 586 ? -13.649 19.731 -62.277 1.00 27.31 586 THR A C 1
ATOM 4550 O O . THR A 1 586 ? -14.677 20.301 -61.933 1.00 27.31 586 THR A O 1
ATOM 4553 N N . ALA A 1 587 ? -12.469 20.367 -62.339 1.00 25.86 587 ALA A N 1
ATOM 4554 C CA . ALA A 1 587 ? -12.200 21.769 -62.003 1.00 25.86 587 ALA A CA 1
ATOM 4555 C C . ALA A 1 587 ? -12.467 22.770 -63.150 1.00 25.86 587 ALA A C 1
ATOM 4557 O O . ALA A 1 587 ? -12.282 22.443 -64.322 1.00 25.86 587 ALA A O 1
ATOM 4558 N N . ALA A 1 588 ? -12.773 24.018 -62.778 1.00 24.28 588 ALA A N 1
ATOM 4559 C CA . ALA A 1 588 ? -12.659 25.217 -63.609 1.00 24.28 588 ALA A CA 1
ATOM 4560 C C . ALA A 1 588 ? -12.356 26.452 -62.728 1.00 24.28 588 ALA A C 1
ATOM 4562 O O . ALA A 1 588 ? -12.599 26.429 -61.523 1.00 24.28 588 ALA A O 1
ATOM 4563 N N . ASP A 1 589 ? -11.849 27.506 -63.368 1.00 25.78 589 ASP A N 1
ATOM 4564 C CA . ASP A 1 589 ? -11.732 28.894 -62.889 1.00 25.78 589 ASP A CA 1
ATOM 4565 C C . ASP A 1 589 ? -10.678 29.214 -61.810 1.00 25.78 589 ASP A C 1
ATOM 4567 O O . ASP A 1 589 ? -10.919 29.477 -60.631 1.00 25.78 589 ASP A O 1
ATOM 4571 N N . ILE A 1 590 ? -9.453 29.276 -62.336 1.00 25.33 590 ILE A N 1
ATOM 4572 C CA . ILE A 1 590 ? -8.328 30.096 -61.876 1.00 25.33 590 ILE A CA 1
ATOM 4573 C C . ILE A 1 590 ? -8.719 31.594 -61.816 1.00 25.33 590 ILE A C 1
ATOM 4575 O O . ILE A 1 590 ? -9.526 32.059 -62.613 1.00 25.33 590 ILE A O 1
ATOM 4579 N N . GLU A 1 591 ? -8.011 32.333 -60.948 1.00 25.23 591 GLU A N 1
ATOM 4580 C CA . GLU A 1 591 ? -7.526 33.725 -61.115 1.00 25.23 591 GLU A CA 1
ATOM 4581 C C . GLU A 1 591 ? -8.009 34.781 -60.096 1.00 25.23 591 GLU A C 1
ATOM 4583 O O . GLU A 1 591 ? -9.046 35.417 -60.248 1.00 25.23 591 GLU A O 1
ATOM 4588 N N . HIS A 1 592 ? -7.145 35.094 -59.116 1.00 24.39 592 HIS A N 1
ATOM 4589 C CA . HIS A 1 592 ? -6.634 36.466 -58.998 1.00 24.39 592 HIS A CA 1
ATOM 4590 C C . HIS A 1 592 ? -5.268 36.540 -58.284 1.00 24.39 592 HIS A C 1
ATOM 4592 O O . HIS A 1 592 ? -5.007 35.873 -57.286 1.00 24.39 592 HIS A O 1
ATOM 4598 N N . ILE A 1 593 ? -4.391 37.370 -58.849 1.00 23.45 593 ILE A N 1
ATOM 4599 C CA . ILE A 1 593 ? -2.963 37.582 -58.536 1.00 23.45 593 ILE A CA 1
ATOM 4600 C C . ILE A 1 593 ? -2.892 38.810 -57.568 1.00 23.45 593 ILE A C 1
ATOM 4602 O O . ILE A 1 593 ? -3.807 39.631 -57.602 1.00 23.45 593 ILE A O 1
ATOM 4606 N N . VAL A 1 594 ? -1.947 39.026 -56.630 1.00 23.00 594 VAL A N 1
ATOM 4607 C CA . VAL A 1 594 ? -0.538 39.455 -56.823 1.00 23.00 594 VAL A CA 1
ATOM 4608 C C . VAL A 1 594 ? 0.259 39.478 -55.491 1.00 23.00 594 VAL A C 1
ATOM 4610 O O . VAL A 1 594 ? -0.138 40.128 -54.532 1.00 23.00 594 VAL A O 1
ATOM 4613 N N . ASN A 1 595 ? 1.436 38.838 -55.516 1.00 22.20 595 ASN A N 1
ATOM 4614 C CA . ASN A 1 595 ? 2.729 39.107 -54.845 1.00 22.20 595 ASN A CA 1
ATOM 4615 C C . ASN A 1 595 ? 2.841 39.971 -53.562 1.00 22.20 595 ASN A C 1
ATOM 4617 O O . ASN A 1 595 ? 2.637 41.183 -53.604 1.00 22.20 595 ASN A O 1
ATOM 4621 N N . TRP A 1 596 ? 3.598 39.442 -52.586 1.00 20.83 596 TRP A N 1
ATOM 4622 C CA . TRP A 1 596 ? 4.945 39.992 -52.329 1.00 20.83 596 TRP A CA 1
ATOM 4623 C C . TRP A 1 596 ? 5.960 38.907 -51.921 1.00 20.83 596 TRP A C 1
ATOM 4625 O O . TRP A 1 596 ? 5.597 37.914 -51.296 1.00 20.83 596 TRP A O 1
ATOM 4635 N N . GLN A 1 597 ? 7.222 39.080 -52.326 1.00 20.91 597 GLN A N 1
ATOM 4636 C CA . GLN A 1 597 ? 8.326 38.132 -52.101 1.00 20.91 597 GLN A CA 1
ATOM 4637 C C . GLN A 1 597 ? 9.171 38.499 -50.861 1.00 20.91 597 GLN A C 1
ATOM 4639 O O . GLN A 1 597 ? 9.105 39.634 -50.390 1.00 20.91 597 GLN A O 1
ATOM 4644 N N . PRO A 1 598 ? 9.990 37.567 -50.330 1.00 25.48 598 PRO A N 1
ATOM 4645 C CA . PRO A 1 598 ? 10.795 37.807 -49.136 1.00 25.48 598 PRO A CA 1
ATOM 4646 C C . PRO A 1 598 ? 12.095 38.563 -49.452 1.00 25.48 598 PRO A C 1
ATOM 4648 O O . PRO A 1 598 ? 12.902 38.121 -50.269 1.00 25.48 598 PRO A O 1
ATOM 4651 N N . THR A 1 599 ? 12.359 39.658 -48.737 1.00 23.39 599 THR A N 1
ATOM 4652 C CA . THR A 1 599 ? 13.686 40.295 -48.703 1.00 23.39 599 THR A CA 1
ATOM 4653 C C . THR A 1 599 ? 14.489 39.804 -47.505 1.00 23.39 599 THR A C 1
ATOM 4655 O O . THR A 1 599 ? 14.056 39.928 -46.360 1.00 23.39 599 THR A O 1
ATOM 4658 N N . ALA A 1 600 ? 15.673 39.262 -47.781 1.00 24.84 600 ALA A N 1
ATOM 4659 C CA . ALA A 1 600 ? 16.585 38.730 -46.779 1.00 24.84 600 ALA A CA 1
ATOM 4660 C C . ALA A 1 600 ? 17.222 39.816 -45.895 1.00 24.84 600 ALA A C 1
ATOM 4662 O O . ALA A 1 600 ? 17.486 40.926 -46.350 1.00 24.84 600 ALA A O 1
ATOM 4663 N N . TYR A 1 601 ? 17.626 39.414 -44.689 1.00 22.78 601 TYR A N 1
ATOM 4664 C CA . TYR A 1 601 ? 18.874 39.890 -44.095 1.00 22.78 601 TYR A CA 1
ATOM 4665 C C . TYR A 1 601 ? 19.631 38.714 -43.474 1.00 22.78 601 TYR A C 1
ATOM 4667 O O . TYR A 1 601 ? 19.387 38.311 -42.339 1.00 22.78 601 TYR A O 1
ATOM 4675 N N . HIS A 1 602 ? 20.601 38.186 -44.222 1.00 25.52 602 HIS A N 1
ATOM 4676 C CA . HIS A 1 602 ? 21.782 37.626 -43.580 1.00 25.52 602 HIS A CA 1
ATOM 4677 C C . HIS A 1 602 ? 22.561 38.791 -42.966 1.00 25.52 602 HIS A C 1
ATOM 4679 O O . HIS A 1 602 ? 22.909 39.737 -43.667 1.00 25.52 602 HIS A O 1
ATOM 4685 N N . ASN A 1 603 ? 22.902 38.683 -41.687 1.00 24.53 603 ASN A N 1
ATOM 4686 C CA . ASN A 1 603 ? 24.169 39.198 -41.189 1.00 24.53 603 ASN A CA 1
ATOM 4687 C C . ASN A 1 603 ? 24.622 38.307 -40.037 1.00 24.53 603 ASN A C 1
ATOM 4689 O O . ASN A 1 603 ? 23.945 38.197 -39.018 1.00 24.53 603 ASN A O 1
ATOM 4693 N N . GLY A 1 604 ? 25.765 37.648 -40.221 1.00 32.34 604 GLY A N 1
ATOM 4694 C CA . GLY A 1 604 ? 26.450 36.986 -39.121 1.00 32.34 604 GLY A CA 1
ATOM 4695 C C . GLY A 1 604 ? 26.994 38.045 -38.168 1.00 32.34 604 GLY A C 1
ATOM 4696 O O . GLY A 1 604 ? 27.703 38.955 -38.591 1.00 32.34 604 GLY A O 1
ATOM 4697 N N . GLY A 1 605 ? 26.664 37.922 -36.889 1.00 24.55 605 GLY A N 1
ATOM 4698 C CA . GLY A 1 605 ? 27.167 38.793 -35.837 1.00 24.55 605 GLY A CA 1
ATOM 4699 C C . GLY A 1 605 ? 27.079 38.067 -34.508 1.00 24.55 605 GLY A C 1
ATOM 4700 O O . GLY A 1 605 ? 25.986 37.784 -34.023 1.00 24.55 605 GLY A O 1
ATOM 4701 N N . SER A 1 606 ? 28.228 37.738 -33.925 1.00 31.84 606 SER A N 1
ATOM 4702 C CA . SER A 1 606 ? 28.300 37.226 -32.560 1.00 31.84 606 SER A CA 1
ATOM 4703 C C . SER A 1 606 ? 27.769 38.287 -31.595 1.00 31.84 606 SER A C 1
ATOM 4705 O O . SER A 1 606 ? 28.364 39.362 -31.488 1.00 31.84 606 SER A O 1
ATOM 4707 N N . LEU A 1 607 ? 26.689 37.987 -30.873 1.00 31.17 607 LEU A N 1
ATOM 4708 C CA . LEU A 1 607 ? 26.283 38.791 -29.721 1.00 31.17 607 LEU A CA 1
ATOM 4709 C C . LEU A 1 607 ? 27.418 38.773 -28.691 1.00 31.17 607 LEU A C 1
ATOM 4711 O O . LEU A 1 607 ? 27.858 37.700 -28.271 1.00 31.17 607 LEU A O 1
ATOM 4715 N N . SER A 1 608 ? 27.911 39.950 -28.298 1.00 36.78 608 SER A N 1
ATOM 4716 C CA . SER A 1 608 ? 28.883 40.035 -27.209 1.00 36.78 608 SER A CA 1
ATOM 4717 C C . SER A 1 608 ? 28.203 39.687 -25.875 1.00 36.78 608 SER A C 1
ATOM 4719 O O . SER A 1 608 ? 27.002 39.941 -25.713 1.00 36.78 608 SER A O 1
ATOM 4721 N N . PRO A 1 609 ? 28.943 39.152 -24.884 1.00 38.94 609 PRO A N 1
ATOM 4722 C CA . PRO A 1 609 ? 28.388 38.852 -23.560 1.00 38.94 609 PRO A CA 1
ATOM 4723 C C . PRO A 1 609 ? 27.726 40.059 -22.872 1.00 38.94 609 PRO A C 1
ATOM 4725 O O . PRO A 1 609 ? 26.826 39.895 -22.053 1.00 38.94 609 PRO A O 1
ATOM 4728 N N . GLU A 1 610 ? 28.146 41.274 -23.226 1.00 38.00 610 GLU A N 1
ATOM 4729 C CA . GLU A 1 610 ? 27.653 42.532 -22.658 1.00 38.00 610 GLU A CA 1
ATOM 4730 C C . GLU A 1 610 ? 26.255 42.905 -23.182 1.00 38.00 610 GLU A C 1
ATOM 4732 O O . GLU A 1 610 ? 25.420 43.363 -22.404 1.00 38.00 610 GLU A O 1
ATOM 4737 N N . ALA A 1 611 ? 25.943 42.616 -24.452 1.00 37.56 611 ALA A N 1
ATOM 4738 C CA . ALA A 1 611 ? 24.601 42.832 -25.005 1.00 37.56 611 ALA A CA 1
ATOM 4739 C C . ALA A 1 611 ? 23.560 41.884 -24.376 1.00 37.56 611 ALA A C 1
ATOM 4741 O O . ALA A 1 611 ? 22.446 42.299 -24.057 1.00 37.56 611 ALA A O 1
ATOM 4742 N N . ALA A 1 612 ? 23.945 40.628 -24.119 1.00 38.41 612 ALA A N 1
ATOM 4743 C CA . ALA A 1 612 ? 23.103 39.667 -23.404 1.00 38.41 612 ALA A CA 1
ATOM 4744 C C . ALA A 1 612 ? 22.901 40.050 -21.921 1.00 38.41 612 ALA A C 1
ATOM 4746 O O . ALA A 1 612 ? 21.835 39.807 -21.352 1.00 38.41 612 ALA A O 1
ATOM 4747 N N . ALA A 1 613 ? 23.897 40.685 -21.293 1.00 40.00 613 ALA A N 1
ATOM 4748 C CA . ALA A 1 613 ? 23.790 41.182 -19.923 1.00 40.00 613 ALA A CA 1
ATOM 4749 C C . ALA A 1 613 ? 22.840 42.391 -19.795 1.00 40.00 613 ALA A C 1
ATOM 4751 O O . ALA A 1 613 ? 22.132 42.502 -18.790 1.00 40.00 613 ALA A O 1
ATOM 4752 N N . GLU A 1 614 ? 22.773 43.273 -20.800 1.00 35.81 614 GLU A N 1
ATOM 4753 C CA . GLU A 1 614 ? 21.875 44.438 -20.780 1.00 35.81 614 GLU A CA 1
ATOM 4754 C C . GLU A 1 614 ? 20.385 44.071 -20.902 1.00 35.81 614 GLU A C 1
ATOM 4756 O O . GLU A 1 614 ? 19.557 44.676 -20.213 1.00 35.81 614 GLU A O 1
ATOM 4761 N N . GLU A 1 615 ? 20.011 43.064 -21.702 1.00 33.22 615 GLU A N 1
ATOM 4762 C CA . GLU A 1 615 ? 18.622 42.569 -21.710 1.00 33.22 615 GLU A CA 1
ATOM 4763 C C . GLU A 1 615 ? 18.248 41.894 -20.381 1.00 33.22 615 GLU A C 1
ATOM 4765 O O . GLU A 1 615 ? 17.178 42.169 -19.825 1.00 33.22 615 GLU A O 1
ATOM 4770 N N . LEU A 1 616 ? 19.154 41.093 -19.804 1.00 36.59 616 LEU A N 1
ATOM 4771 C CA . LEU A 1 616 ? 18.931 40.457 -18.499 1.00 36.59 616 LEU A CA 1
ATOM 4772 C C . LEU A 1 616 ? 18.772 41.482 -17.359 1.00 36.59 616 LEU A C 1
ATOM 4774 O O . LEU A 1 616 ? 18.043 41.236 -16.394 1.00 36.59 616 LEU A O 1
ATOM 4778 N N . ALA A 1 617 ? 19.425 42.644 -17.467 1.00 35.16 617 ALA A N 1
ATOM 4779 C CA . ALA A 1 617 ? 19.284 43.745 -16.518 1.00 35.16 617 ALA A CA 1
ATOM 4780 C C . ALA A 1 617 ? 17.917 44.447 -16.627 1.00 35.16 617 ALA A C 1
ATOM 4782 O O . ALA A 1 617 ? 17.319 44.792 -15.604 1.00 35.16 617 ALA A O 1
ATOM 4783 N N . ARG A 1 618 ? 17.372 44.612 -17.842 1.00 32.09 618 ARG A N 1
ATOM 4784 C CA . ARG A 1 618 ? 16.068 45.273 -18.060 1.00 32.09 618 ARG A CA 1
ATOM 4785 C C . ARG A 1 618 ? 14.884 44.438 -17.563 1.00 32.09 618 ARG A C 1
ATOM 4787 O O . ARG A 1 618 ? 13.893 45.014 -17.114 1.00 32.09 618 ARG A O 1
ATOM 4794 N N . PHE A 1 619 ? 14.999 43.109 -17.540 1.00 29.52 619 PHE A N 1
ATOM 4795 C CA . PHE A 1 619 ? 13.946 42.232 -17.006 1.00 29.52 619 PHE A CA 1
ATOM 4796 C C . PHE A 1 619 ? 13.855 42.219 -15.463 1.00 29.52 619 PHE A C 1
ATOM 4798 O O . PHE A 1 619 ? 12.856 41.766 -14.906 1.00 29.52 619 PHE A O 1
ATOM 4805 N N . ARG A 1 620 ? 14.858 42.749 -14.742 1.00 28.28 620 ARG A N 1
ATOM 4806 C CA . ARG A 1 620 ? 14.915 42.741 -13.263 1.00 28.28 620 ARG A CA 1
ATOM 4807 C C . ARG A 1 620 ? 14.321 43.972 -12.561 1.00 28.28 620 ARG A C 1
ATOM 4809 O O . ARG A 1 620 ? 14.352 44.030 -11.336 1.00 28.28 620 ARG A O 1
ATOM 4816 N N . LEU A 1 621 ? 13.749 44.933 -13.293 1.00 29.36 621 LEU A N 1
ATOM 4817 C CA . LEU A 1 621 ? 13.281 46.223 -12.745 1.00 29.36 621 LEU A CA 1
ATOM 4818 C C . LEU A 1 621 ? 11.751 46.450 -12.781 1.00 29.36 621 LEU A C 1
ATOM 4820 O O . LEU A 1 621 ? 11.294 47.586 -12.674 1.00 29.36 621 LEU A O 1
ATOM 4824 N N . ARG A 1 622 ? 10.936 45.388 -12.896 1.00 29.53 622 ARG A N 1
ATOM 4825 C CA . ARG A 1 622 ? 9.453 45.473 -12.864 1.00 29.53 622 ARG A CA 1
ATOM 4826 C C . ARG A 1 622 ? 8.753 44.530 -11.869 1.00 29.53 622 ARG A C 1
ATOM 4828 O O . ARG A 1 622 ? 7.594 44.184 -12.063 1.00 29.53 622 ARG A O 1
ATOM 4835 N N . ALA A 1 623 ? 9.423 44.163 -10.779 1.00 28.03 623 ALA A N 1
ATOM 4836 C CA . ALA A 1 623 ? 8.814 43.422 -9.667 1.00 28.03 623 ALA A CA 1
ATOM 4837 C C . ALA A 1 623 ? 9.276 43.974 -8.304 1.00 28.03 623 ALA A C 1
ATOM 4839 O O . ALA A 1 623 ? 9.924 43.286 -7.521 1.00 28.03 623 ALA A O 1
ATOM 4840 N N . GLY A 1 624 ? 8.972 45.249 -8.044 1.00 28.31 624 GLY A N 1
ATOM 4841 C CA . GLY A 1 624 ? 9.099 45.853 -6.717 1.00 28.31 624 GLY A CA 1
ATOM 4842 C C . GLY A 1 624 ? 7.750 45.840 -6.000 1.00 28.31 624 GLY A C 1
ATOM 4843 O O . GLY A 1 624 ? 6.859 46.597 -6.375 1.00 28.31 624 GLY A O 1
ATOM 4844 N N . GLY A 1 625 ? 7.605 44.988 -4.986 1.00 25.73 625 GLY A N 1
ATOM 4845 C CA . GLY A 1 625 ? 6.422 44.902 -4.128 1.00 25.73 625 GLY A CA 1
ATOM 4846 C C . GLY A 1 625 ? 6.704 43.988 -2.936 1.00 25.73 625 GLY A C 1
ATOM 4847 O O . GLY A 1 625 ? 7.239 42.897 -3.123 1.00 25.73 625 GLY A O 1
ATOM 4848 N N . ASP A 1 626 ? 6.404 44.457 -1.723 1.00 28.77 626 ASP A N 1
ATOM 4849 C CA . ASP A 1 626 ? 6.751 43.783 -0.466 1.00 28.77 626 ASP A CA 1
ATOM 4850 C C . ASP A 1 626 ? 6.235 42.338 -0.383 1.00 28.77 626 ASP A C 1
ATOM 4852 O O . ASP A 1 626 ? 5.028 42.091 -0.390 1.00 28.77 626 ASP A O 1
ATOM 4856 N N . MET A 1 627 ? 7.150 41.386 -0.177 1.00 24.12 627 MET A N 1
ATOM 4857 C CA . MET A 1 627 ? 6.802 40.080 0.382 1.00 24.12 627 MET A CA 1
ATOM 4858 C C . MET A 1 627 ? 6.959 40.115 1.899 1.00 24.12 627 MET A C 1
ATOM 4860 O O . MET A 1 627 ? 8.060 39.991 2.440 1.00 24.12 627 MET A O 1
ATOM 4864 N N . SER A 1 628 ? 5.823 40.217 2.586 1.00 25.19 628 SER A N 1
ATOM 4865 C CA . SER A 1 628 ? 5.727 39.749 3.968 1.00 25.19 628 SER A CA 1
ATOM 4866 C C . SER A 1 628 ? 6.064 38.253 4.016 1.00 25.19 628 SER A C 1
ATOM 4868 O O . SER A 1 628 ? 5.531 37.458 3.244 1.00 25.19 628 SER A O 1
ATOM 4870 N N . ILE A 1 629 ? 7.000 37.874 4.886 1.00 25.62 629 ILE A N 1
ATOM 4871 C CA . ILE A 1 629 ? 7.470 36.489 5.000 1.00 25.62 629 ILE A CA 1
ATOM 4872 C C . ILE A 1 629 ? 6.403 35.670 5.739 1.00 25.62 629 ILE A C 1
ATOM 4874 O O . ILE A 1 629 ? 6.278 35.787 6.959 1.00 25.62 629 ILE A O 1
ATOM 4878 N N . ASP A 1 630 ? 5.663 34.823 5.017 1.00 28.05 630 ASP A N 1
ATOM 4879 C CA . ASP A 1 630 ? 4.863 33.763 5.640 1.00 28.05 630 ASP A CA 1
ATOM 4880 C C . ASP A 1 630 ? 5.807 32.707 6.245 1.00 28.05 630 ASP A C 1
ATOM 4882 O O . ASP A 1 630 ? 6.798 32.276 5.650 1.00 28.05 630 ASP A O 1
ATOM 4886 N N . PHE A 1 631 ? 5.505 32.289 7.468 1.00 25.84 631 PHE A N 1
ATOM 4887 C CA . PHE A 1 631 ? 6.362 31.483 8.335 1.00 25.84 631 PHE A CA 1
ATOM 4888 C C . PHE A 1 631 ? 6.432 29.995 7.920 1.00 25.84 631 PHE A C 1
ATOM 4890 O O . PHE A 1 631 ? 7.037 29.182 8.621 1.00 25.84 631 PHE A O 1
ATOM 4897 N N . ARG A 1 632 ? 5.789 29.617 6.804 1.00 29.38 632 ARG A N 1
ATOM 4898 C CA . ARG A 1 632 ? 5.575 28.223 6.374 1.00 29.38 632 ARG A CA 1
ATOM 4899 C C . ARG A 1 632 ? 6.671 27.620 5.491 1.00 29.38 632 ARG A C 1
ATOM 4901 O O . ARG A 1 632 ? 6.952 26.430 5.638 1.00 29.38 632 ARG A O 1
ATOM 4908 N N . ASP A 1 633 ? 7.331 28.389 4.626 1.00 29.36 633 ASP A N 1
ATOM 4909 C CA . ASP A 1 633 ? 8.269 27.801 3.649 1.00 29.36 633 ASP A CA 1
ATOM 4910 C C . ASP A 1 633 ? 9.637 27.420 4.238 1.00 29.36 633 ASP A C 1
ATOM 4912 O O . ASP A 1 633 ? 10.278 26.477 3.769 1.00 29.36 633 ASP A O 1
ATOM 4916 N N . GLY A 1 634 ? 10.049 28.046 5.346 1.00 29.41 634 GLY A N 1
ATOM 4917 C CA . GLY A 1 634 ? 11.294 27.706 6.051 1.00 29.41 634 GLY A CA 1
ATOM 4918 C C . GLY A 1 634 ? 11.347 26.279 6.625 1.00 29.41 634 GLY A C 1
ATOM 4919 O O . GLY A 1 634 ? 12.418 25.825 7.024 1.00 29.41 634 GLY A O 1
ATOM 4920 N N . TYR A 1 635 ? 10.217 25.563 6.666 1.00 30.27 635 TYR A N 1
ATOM 4921 C CA . TYR A 1 635 ? 10.136 24.178 7.146 1.00 30.27 635 TYR A CA 1
ATOM 4922 C C . TYR A 1 635 ? 10.333 23.137 6.025 1.00 30.27 635 TYR A C 1
ATOM 4924 O O . TYR A 1 635 ? 10.748 22.010 6.295 1.00 30.27 635 TYR A O 1
ATOM 4932 N N . ARG A 1 636 ? 10.064 23.495 4.759 1.00 31.17 636 ARG A N 1
ATOM 4933 C CA . ARG A 1 636 ? 10.098 22.556 3.619 1.00 31.17 636 ARG A CA 1
ATOM 4934 C C . ARG A 1 636 ? 11.522 22.242 3.149 1.00 31.17 636 ARG A C 1
ATOM 4936 O O . ARG A 1 636 ? 11.848 21.083 2.899 1.00 31.17 636 ARG A O 1
ATOM 4943 N N . SER A 1 637 ? 12.404 23.240 3.138 1.00 30.27 637 SER A N 1
ATOM 4944 C CA . SER A 1 637 ? 13.789 23.135 2.642 1.00 30.27 637 SER A CA 1
ATOM 4945 C C . SER A 1 637 ? 14.727 22.254 3.482 1.00 30.27 637 SER A C 1
ATOM 4947 O O . SER A 1 637 ? 15.864 22.011 3.077 1.00 30.27 637 SER A O 1
ATOM 4949 N N . TRP A 1 638 ? 14.288 21.783 4.654 1.00 30.66 638 TRP A N 1
ATOM 4950 C CA . TRP A 1 638 ? 15.102 20.938 5.533 1.00 30.66 638 TRP A CA 1
ATOM 4951 C C . TRP A 1 638 ? 14.970 19.433 5.240 1.00 30.66 638 TRP A C 1
ATOM 4953 O O . TRP A 1 638 ? 15.892 18.669 5.524 1.00 30.66 638 TRP A O 1
ATOM 4963 N N . ARG A 1 639 ? 13.849 18.985 4.654 1.00 27.97 639 ARG A N 1
ATOM 4964 C CA . ARG A 1 639 ? 13.565 17.547 4.469 1.00 27.97 639 ARG A CA 1
ATOM 4965 C C . ARG A 1 639 ? 14.179 16.944 3.197 1.00 27.97 639 ARG A C 1
ATOM 4967 O O . ARG A 1 639 ? 14.265 15.725 3.088 1.00 27.97 639 ARG A O 1
ATOM 4974 N N . LEU A 1 640 ? 14.615 17.783 2.256 1.00 32.06 640 LEU A N 1
ATOM 4975 C CA . LEU A 1 640 ? 15.220 17.382 0.984 1.00 32.06 640 LEU A CA 1
ATOM 4976 C C . LEU A 1 640 ? 16.710 17.739 0.983 1.00 32.06 640 LEU A C 1
ATOM 4978 O O . LEU A 1 640 ? 17.081 18.897 0.798 1.00 32.06 640 LEU A O 1
ATOM 4982 N N . GLY A 1 641 ? 17.567 16.736 1.179 1.00 27.59 641 GLY A N 1
ATOM 4983 C CA . GLY A 1 641 ? 19.026 16.880 1.220 1.00 27.59 641 GLY A CA 1
ATOM 4984 C C . GLY A 1 641 ? 19.659 17.178 -0.142 1.00 27.59 641 GLY A C 1
ATOM 4985 O O . GLY A 1 641 ? 20.423 16.366 -0.653 1.00 27.59 641 GLY A O 1
ATOM 4986 N N . ARG A 1 642 ? 19.364 18.338 -0.741 1.00 28.80 642 ARG A N 1
ATOM 4987 C CA . ARG A 1 642 ? 20.067 18.817 -1.939 1.00 28.80 642 ARG A CA 1
ATOM 4988 C C . ARG A 1 642 ? 21.383 19.479 -1.537 1.00 28.80 642 ARG A C 1
ATOM 4990 O O . ARG A 1 642 ? 21.401 20.634 -1.118 1.00 28.80 642 ARG A O 1
ATOM 4997 N N . ALA A 1 643 ? 22.485 18.751 -1.693 1.00 27.52 643 ALA A N 1
ATOM 4998 C CA . ALA A 1 643 ? 23.816 19.339 -1.652 1.00 27.52 643 ALA A CA 1
ATOM 4999 C C . ALA A 1 643 ? 24.027 20.208 -2.904 1.00 27.52 643 ALA A C 1
ATOM 5001 O O . ALA A 1 643 ? 24.195 19.703 -4.011 1.00 27.52 643 ALA A O 1
ATOM 5002 N N . THR A 1 644 ? 24.012 21.529 -2.736 1.00 27.53 644 THR A N 1
ATOM 5003 C CA . THR A 1 644 ? 24.503 22.462 -3.754 1.00 27.53 644 THR A CA 1
ATOM 5004 C C . THR A 1 644 ? 26.029 22.469 -3.720 1.00 27.53 644 THR A C 1
ATOM 5006 O O . THR A 1 644 ? 26.614 23.075 -2.823 1.00 27.53 644 THR A O 1
ATOM 5009 N N . GLY A 1 645 ? 26.663 21.809 -4.687 1.00 25.98 645 GLY A N 1
ATOM 5010 C CA . GLY A 1 645 ? 28.111 21.839 -4.899 1.00 25.98 645 GLY A CA 1
ATOM 5011 C C . GLY A 1 645 ? 28.412 22.180 -6.352 1.00 25.98 645 GLY A C 1
ATOM 5012 O O . GLY A 1 645 ? 28.326 21.316 -7.218 1.00 25.98 645 GLY A O 1
ATOM 5013 N N . ALA A 1 646 ? 28.717 23.447 -6.624 1.00 23.23 646 ALA A N 1
ATOM 5014 C CA . ALA A 1 646 ? 29.231 23.875 -7.919 1.00 23.23 646 ALA A CA 1
ATOM 5015 C C . ALA A 1 646 ? 30.767 23.893 -7.891 1.00 23.23 646 ALA A C 1
ATOM 5017 O O . ALA A 1 646 ? 31.349 24.193 -6.854 1.00 23.23 646 ALA A O 1
ATOM 5018 N N . THR A 1 647 ? 31.365 23.639 -9.061 1.00 27.11 647 THR A N 1
ATOM 5019 C CA . THR A 1 647 ? 32.779 23.856 -9.431 1.00 27.11 647 THR A CA 1
ATOM 5020 C C . THR A 1 647 ? 33.864 23.167 -8.597 1.00 27.11 647 THR A C 1
ATOM 5022 O O . THR A 1 647 ? 34.175 23.619 -7.505 1.00 27.11 647 THR A O 1
ATOM 5025 N N . GLU A 1 648 ? 34.590 22.234 -9.225 1.00 24.00 648 GLU A N 1
ATOM 5026 C CA . GLU A 1 648 ? 36.024 22.439 -9.500 1.00 24.00 648 GLU A CA 1
ATOM 5027 C C . GLU A 1 648 ? 36.523 21.551 -10.661 1.00 24.00 648 GLU A C 1
ATOM 5029 O O . GLU A 1 648 ? 36.031 20.448 -10.883 1.00 24.00 648 GLU A O 1
ATOM 5034 N N . ASN A 1 649 ? 37.472 22.074 -11.446 1.00 23.67 649 ASN A N 1
ATOM 5035 C CA . ASN A 1 649 ? 38.137 21.379 -12.557 1.00 23.67 649 ASN A CA 1
ATOM 5036 C C . ASN A 1 649 ? 39.479 20.805 -12.078 1.00 23.67 649 ASN A C 1
ATOM 5038 O O . ASN A 1 649 ? 40.235 21.555 -11.466 1.00 23.67 649 ASN A O 1
ATOM 5042 N N . SER A 1 650 ? 39.866 19.590 -12.496 1.00 23.28 650 SER A N 1
ATOM 5043 C CA . SER A 1 650 ? 41.206 19.330 -13.084 1.00 23.28 650 SER A CA 1
ATOM 5044 C C . SER A 1 650 ? 41.476 17.859 -13.475 1.00 23.28 650 SER A C 1
ATOM 5046 O O . SER A 1 650 ? 41.342 16.935 -12.688 1.00 23.28 650 SER A O 1
ATOM 5048 N N . SER A 1 651 ? 41.889 17.685 -14.736 1.00 24.12 651 SER A N 1
ATOM 5049 C CA . SER A 1 651 ? 42.860 16.712 -15.287 1.00 24.12 651 SER A CA 1
ATOM 5050 C C . SER A 1 651 ? 43.200 15.376 -14.578 1.00 24.12 651 SER A C 1
ATOM 5052 O O . SER A 1 651 ? 43.871 15.378 -13.552 1.00 24.12 651 SER A O 1
ATOM 5054 N N . GLY A 1 652 ? 43.118 14.276 -15.348 1.00 21.78 652 GLY A N 1
ATOM 5055 C CA . GLY A 1 652 ? 44.365 13.681 -15.876 1.00 21.78 652 GLY A CA 1
ATOM 5056 C C . GLY A 1 652 ? 44.689 12.189 -15.641 1.00 21.78 652 GLY A C 1
ATOM 5057 O O . GLY A 1 652 ? 45.154 11.820 -14.575 1.00 21.78 652 GLY A O 1
ATOM 5058 N N . LEU A 1 653 ? 44.692 11.435 -16.756 1.00 21.61 653 LEU A N 1
ATOM 5059 C CA . LEU A 1 653 ? 45.684 10.404 -17.156 1.00 21.61 653 LEU A CA 1
ATOM 5060 C C . LEU A 1 653 ? 45.736 8.989 -16.515 1.00 21.61 653 LEU A C 1
ATOM 5062 O O . LEU A 1 653 ? 45.835 8.823 -15.310 1.00 21.61 653 LEU A O 1
ATOM 5066 N N . LEU A 1 654 ? 45.901 8.007 -17.430 1.00 23.48 654 LEU A N 1
ATOM 5067 C CA . LEU A 1 654 ? 46.439 6.631 -17.282 1.00 23.48 654 LEU A CA 1
ATOM 5068 C C . LEU A 1 654 ? 45.582 5.628 -16.462 1.00 23.48 654 LEU A C 1
ATOM 5070 O O . LEU A 1 654 ? 45.197 5.901 -15.340 1.00 23.48 654 LEU A O 1
ATOM 5074 N N . GLY A 1 655 ? 45.258 4.408 -16.912 1.00 21.23 655 GLY A N 1
ATOM 5075 C CA . GLY A 1 655 ? 45.561 3.693 -18.160 1.00 21.23 655 GLY A CA 1
ATOM 5076 C C . GLY A 1 655 ? 46.389 2.419 -17.937 1.00 21.23 655 GLY A C 1
ATOM 5077 O O . GLY A 1 655 ? 47.579 2.532 -17.672 1.00 21.23 655 GLY A O 1
ATOM 5078 N N . CYS A 1 656 ? 45.774 1.232 -18.084 1.00 21.02 656 CYS A N 1
ATOM 5079 C CA . CYS A 1 656 ? 46.395 -0.040 -18.517 1.00 21.02 656 CYS A CA 1
ATOM 5080 C C . CYS A 1 656 ? 45.355 -1.180 -18.618 1.00 21.02 656 CYS A C 1
ATOM 5082 O O . CYS A 1 656 ? 44.300 -1.122 -17.992 1.00 21.02 656 CYS A O 1
ATOM 5084 N N . HIS A 1 657 ? 45.642 -2.198 -19.440 1.00 20.27 657 HIS A N 1
ATOM 5085 C CA . HIS A 1 657 ? 44.711 -3.268 -19.858 1.00 20.27 657 HIS A CA 1
ATOM 5086 C C . HIS A 1 657 ? 45.438 -4.662 -19.824 1.00 20.27 657 HIS A C 1
ATOM 5088 O O . HIS A 1 657 ? 46.414 -4.773 -19.086 1.00 20.27 657 HIS A O 1
ATOM 5094 N N . PRO A 1 658 ? 44.985 -5.758 -20.478 1.00 48.06 658 PRO A N 1
ATOM 5095 C CA . PRO A 1 658 ? 44.495 -6.999 -19.840 1.00 48.06 658 PRO A CA 1
ATOM 5096 C C . PRO A 1 658 ? 45.385 -8.265 -19.974 1.00 48.06 658 PRO A C 1
ATOM 5098 O O . PRO A 1 658 ? 46.276 -8.297 -20.816 1.00 48.06 658 PRO A O 1
ATOM 5101 N N . ALA A 1 659 ? 45.044 -9.350 -19.244 1.00 22.14 659 ALA A N 1
ATOM 5102 C CA . ALA A 1 659 ? 45.252 -10.789 -19.582 1.00 22.14 659 ALA A CA 1
ATOM 5103 C C . ALA A 1 659 ? 44.843 -11.723 -18.398 1.00 22.14 659 ALA A C 1
ATOM 5105 O O . ALA A 1 659 ? 44.913 -11.267 -17.265 1.00 22.14 659 ALA A O 1
ATOM 5106 N N . ALA A 1 660 ? 44.504 -13.027 -18.510 1.00 23.44 660 ALA A N 1
ATOM 5107 C CA . ALA A 1 660 ? 44.002 -13.886 -19.608 1.00 23.44 660 ALA A CA 1
ATOM 5108 C C . ALA A 1 660 ? 43.712 -15.351 -19.116 1.00 23.44 660 ALA A C 1
ATOM 5110 O O . ALA A 1 660 ? 44.454 -15.824 -18.265 1.00 23.44 660 ALA A O 1
ATOM 5111 N N . ARG A 1 661 ? 42.790 -16.098 -19.784 1.00 24.16 661 ARG A N 1
ATOM 5112 C CA . ARG A 1 661 ? 42.701 -17.603 -19.921 1.00 24.16 661 ARG A CA 1
ATOM 5113 C C . ARG A 1 661 ? 42.410 -18.475 -18.656 1.00 24.16 661 ARG A C 1
ATOM 5115 O O . ARG A 1 661 ? 42.756 -18.063 -17.564 1.00 24.16 661 ARG A O 1
ATOM 5122 N N . ARG A 1 662 ? 41.853 -19.713 -18.706 1.00 23.78 662 ARG A N 1
ATOM 5123 C CA . ARG A 1 662 ? 41.098 -20.531 -19.714 1.00 23.78 662 ARG A CA 1
ATOM 5124 C C . ARG A 1 662 ? 40.445 -21.784 -19.054 1.00 23.78 662 ARG A C 1
ATOM 5126 O O . ARG A 1 662 ? 41.012 -22.306 -18.109 1.00 23.78 662 ARG A O 1
ATOM 5133 N N . GLU A 1 663 ? 39.338 -22.262 -19.647 1.00 23.19 663 GLU A N 1
ATOM 5134 C CA . GLU A 1 663 ? 38.887 -23.670 -19.881 1.00 23.19 663 GLU A CA 1
ATOM 5135 C C . GLU A 1 663 ? 39.072 -24.792 -18.815 1.00 23.19 663 GLU A C 1
ATOM 5137 O O . GLU A 1 663 ? 40.205 -25.180 -18.552 1.00 23.19 663 GLU A O 1
ATOM 5142 N N . ALA A 1 664 ? 37.966 -25.451 -18.387 1.00 22.50 664 ALA A N 1
ATOM 5143 C CA . ALA A 1 664 ? 37.728 -26.916 -18.555 1.00 22.50 664 ALA A CA 1
ATOM 5144 C C . ALA A 1 664 ? 36.376 -27.455 -17.974 1.00 22.50 664 ALA A C 1
ATOM 5146 O O . ALA A 1 664 ? 36.178 -27.465 -16.768 1.00 22.50 664 ALA A O 1
ATOM 5147 N N . THR A 1 665 ? 35.505 -27.949 -18.873 1.00 22.33 665 THR A N 1
ATOM 5148 C CA . THR A 1 665 ? 34.588 -29.135 -18.820 1.00 22.33 665 THR A CA 1
ATOM 5149 C C . THR A 1 665 ? 33.697 -29.533 -17.613 1.00 22.33 665 THR A C 1
ATOM 5151 O O . THR A 1 665 ? 34.153 -29.655 -16.485 1.00 22.33 665 THR A O 1
ATOM 5154 N N . MET A 1 666 ? 32.451 -29.905 -17.978 1.00 22.17 666 MET A N 1
ATOM 5155 C CA . MET A 1 666 ? 31.443 -30.827 -17.376 1.00 22.17 666 MET A CA 1
ATOM 5156 C C . MET A 1 666 ? 31.987 -31.903 -16.394 1.00 22.17 666 MET A C 1
ATOM 5158 O O . MET A 1 666 ? 33.119 -32.346 -16.550 1.00 22.17 666 MET A O 1
ATOM 5162 N N . ASP A 1 667 ? 31.239 -32.439 -15.415 1.00 22.44 667 ASP A N 1
ATOM 5163 C CA . ASP A 1 667 ? 29.838 -32.912 -15.475 1.00 22.44 667 ASP A CA 1
ATOM 5164 C C . ASP A 1 667 ? 29.244 -33.216 -14.061 1.00 22.44 667 ASP A C 1
ATOM 5166 O O . ASP A 1 667 ? 29.977 -33.215 -13.075 1.00 22.44 667 ASP A O 1
ATOM 5170 N N . HIS A 1 668 ? 27.957 -33.598 -14.012 1.00 23.16 668 HIS A N 1
ATOM 5171 C CA . HIS A 1 668 ? 27.181 -34.206 -12.899 1.00 23.16 668 HIS A CA 1
ATOM 5172 C C . HIS A 1 668 ? 26.519 -33.354 -11.788 1.00 23.16 668 HIS A C 1
ATOM 5174 O O . HIS A 1 668 ? 27.130 -32.582 -11.055 1.00 23.16 668 HIS A O 1
ATOM 5180 N N . TYR A 1 669 ? 25.221 -33.650 -11.618 1.00 27.95 669 TYR A N 1
ATOM 5181 C CA . TYR A 1 669 ? 24.379 -33.372 -10.453 1.00 27.95 669 TYR A CA 1
ATOM 5182 C C . TYR A 1 669 ? 24.892 -34.123 -9.211 1.00 27.95 669 TYR A C 1
ATOM 5184 O O . TYR A 1 669 ? 24.906 -35.351 -9.225 1.00 27.95 669 TYR A O 1
ATOM 5192 N N . ASP A 1 670 ? 25.236 -33.412 -8.136 1.00 24.55 670 ASP A N 1
ATOM 5193 C CA . ASP A 1 670 ? 24.500 -33.381 -6.853 1.00 24.55 670 ASP A CA 1
ATOM 5194 C C . ASP A 1 670 ? 25.161 -32.324 -5.932 1.00 24.55 670 ASP A C 1
ATOM 5196 O O . ASP A 1 670 ? 26.264 -31.861 -6.214 1.00 24.55 670 ASP A O 1
ATOM 5200 N N . THR A 1 671 ? 24.521 -31.955 -4.819 1.00 25.06 671 THR A N 1
ATOM 5201 C CA . THR A 1 671 ? 24.949 -30.952 -3.812 1.00 25.06 671 THR A CA 1
ATOM 5202 C C . THR A 1 671 ? 24.853 -29.460 -4.205 1.00 25.06 671 THR A C 1
ATOM 5204 O O . THR A 1 671 ? 25.800 -28.835 -4.669 1.00 25.06 671 THR A O 1
ATOM 5207 N N . GLN A 1 672 ? 23.726 -28.824 -3.854 1.00 25.42 672 GLN A N 1
ATOM 5208 C CA . GLN A 1 672 ? 23.694 -27.401 -3.463 1.00 25.42 672 GLN A CA 1
ATOM 5209 C C . GLN A 1 672 ? 22.865 -27.198 -2.186 1.00 25.42 672 GLN A C 1
ATOM 5211 O O . GLN A 1 672 ? 21.768 -26.649 -2.178 1.00 25.42 672 GLN A O 1
ATOM 5216 N N . SER A 1 673 ? 23.442 -27.645 -1.072 1.00 31.58 673 SER A N 1
ATOM 5217 C CA . SER A 1 673 ? 23.106 -27.177 0.271 1.00 31.58 673 SER A CA 1
ATOM 5218 C C . SER A 1 673 ? 24.409 -27.069 1.063 1.00 31.58 673 SER A C 1
ATOM 5220 O O . SER A 1 673 ? 25.113 -28.065 1.200 1.00 31.58 673 SER A O 1
ATOM 5222 N N . ALA A 1 674 ? 24.668 -25.874 1.609 1.00 27.84 674 ALA A N 1
ATOM 5223 C CA . ALA A 1 674 ? 25.876 -25.420 2.317 1.00 27.84 674 ALA A CA 1
ATOM 5224 C C . ALA A 1 674 ? 27.085 -24.967 1.457 1.00 27.84 674 ALA A C 1
ATOM 5226 O O . ALA A 1 674 ? 27.496 -25.655 0.532 1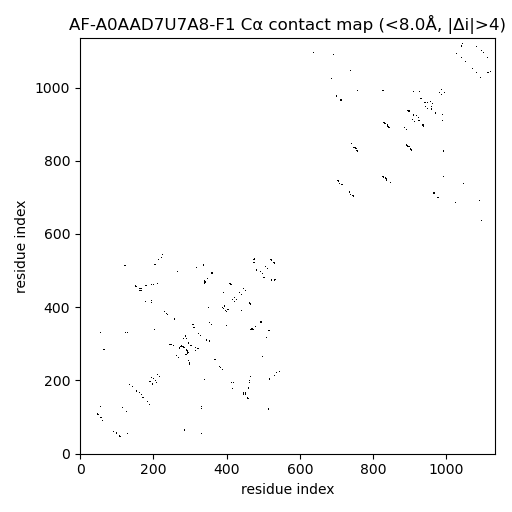.00 27.84 674 ALA A O 1
ATOM 5227 N N . LEU A 1 675 ? 27.692 -23.846 1.904 1.00 23.62 675 LEU A N 1
ATOM 5228 C CA . LEU A 1 675 ? 29.014 -23.279 1.542 1.00 23.62 675 LEU A CA 1
ATOM 5229 C C . LEU A 1 675 ? 29.114 -22.701 0.102 1.00 23.62 675 LEU A C 1
ATOM 5231 O O . LEU A 1 675 ? 28.963 -23.428 -0.866 1.00 23.62 675 LEU A O 1
ATOM 5235 N N . TYR A 1 676 ? 29.386 -21.412 -0.159 1.00 23.88 676 TYR A N 1
ATOM 5236 C CA . TYR A 1 676 ? 30.041 -20.332 0.612 1.00 23.88 676 TYR A CA 1
ATOM 5237 C C . TYR A 1 676 ? 29.266 -18.986 0.535 1.00 23.88 676 TYR A C 1
ATOM 5239 O O . TYR A 1 676 ? 28.405 -18.826 -0.330 1.00 23.88 676 TYR A O 1
ATOM 5247 N N . PRO A 1 677 ? 29.550 -17.999 1.415 1.00 30.22 677 PRO A N 1
ATOM 5248 C CA . PRO A 1 677 ? 28.814 -16.739 1.479 1.00 30.22 677 PRO A CA 1
ATOM 5249 C C . PRO A 1 677 ? 29.282 -15.740 0.413 1.00 30.22 677 PRO A C 1
ATOM 5251 O O . PRO A 1 677 ? 30.474 -15.453 0.288 1.00 30.22 677 PRO A O 1
ATOM 5254 N N . SER A 1 678 ? 28.335 -15.138 -0.307 1.00 24.88 678 SER A N 1
ATOM 5255 C CA . SER A 1 678 ? 28.612 -14.017 -1.205 1.00 24.88 678 SER A CA 1
ATOM 5256 C C . SER A 1 678 ? 28.917 -12.751 -0.400 1.00 24.88 678 SER A C 1
ATOM 5258 O O . SER A 1 678 ? 28.014 -12.003 -0.018 1.00 24.88 678 SER A O 1
ATOM 5260 N N . LEU A 1 679 ? 30.207 -12.501 -0.171 1.00 28.28 679 LEU A N 1
ATOM 5261 C CA . LEU A 1 679 ? 30.743 -11.205 0.247 1.00 28.28 679 LEU A CA 1
ATOM 5262 C C . LEU A 1 679 ? 30.551 -10.176 -0.881 1.00 28.28 679 LEU A C 1
ATOM 5264 O O . LEU A 1 679 ? 31.493 -9.811 -1.581 1.00 28.28 679 LEU A O 1
ATOM 5268 N N . ALA A 1 680 ? 29.317 -9.701 -1.059 1.00 24.03 680 ALA A N 1
ATOM 5269 C CA . ALA A 1 680 ? 29.089 -8.413 -1.698 1.00 24.03 680 ALA A CA 1
ATOM 5270 C C . ALA A 1 680 ? 29.714 -7.323 -0.804 1.00 24.03 680 ALA A C 1
ATOM 5272 O O . ALA A 1 680 ? 29.643 -7.440 0.426 1.00 24.03 680 ALA A O 1
ATOM 5273 N N . PRO A 1 681 ? 30.348 -6.281 -1.372 1.00 25.36 681 PRO A N 1
ATOM 5274 C CA . PRO A 1 681 ? 30.921 -5.222 -0.562 1.00 25.36 681 PRO A CA 1
ATOM 5275 C C . PRO A 1 681 ? 29.790 -4.550 0.210 1.00 25.36 681 PRO A C 1
ATOM 5277 O O . PRO A 1 681 ? 28.836 -4.052 -0.383 1.00 25.36 681 PRO A O 1
ATOM 5280 N N . ALA A 1 682 ? 29.896 -4.552 1.538 1.00 27.70 682 ALA A N 1
ATOM 5281 C CA . ALA A 1 682 ? 28.982 -3.806 2.381 1.00 27.70 682 ALA A CA 1
ATOM 5282 C C . ALA A 1 682 ? 29.142 -2.318 2.054 1.00 27.70 682 ALA A C 1
ATOM 5284 O O . ALA A 1 682 ? 30.069 -1.666 2.546 1.00 27.70 682 ALA A O 1
ATOM 5285 N N . GLU A 1 683 ? 28.243 -1.784 1.221 1.00 27.50 683 GLU A N 1
ATOM 5286 C CA . GLU A 1 683 ? 28.038 -0.347 1.128 1.00 27.50 683 GLU A CA 1
ATOM 5287 C C . GLU A 1 683 ? 27.803 0.149 2.550 1.00 27.50 683 GLU A C 1
ATOM 5289 O O . GLU A 1 683 ? 26.836 -0.230 3.218 1.00 27.50 683 GLU A O 1
ATOM 5294 N N . ARG A 1 684 ? 28.757 0.944 3.043 1.00 30.08 684 ARG A N 1
ATOM 5295 C CA . ARG A 1 684 ? 28.750 1.482 4.400 1.00 30.08 684 ARG A CA 1
ATOM 5296 C C . ARG A 1 684 ? 27.649 2.521 4.514 1.00 30.08 684 ARG A C 1
ATOM 5298 O O . ARG A 1 684 ? 27.903 3.720 4.530 1.00 30.08 684 ARG A O 1
ATOM 5305 N N . ASN A 1 685 ? 26.414 2.058 4.646 1.00 29.64 685 ASN A N 1
ATOM 5306 C CA . ASN A 1 685 ? 25.308 2.895 5.053 1.00 29.64 685 ASN A CA 1
ATOM 5307 C C . ASN A 1 685 ? 25.384 3.112 6.575 1.00 29.64 685 ASN A C 1
ATOM 5309 O O . ASN A 1 685 ? 24.537 2.651 7.338 1.00 29.64 685 ASN A O 1
ATOM 5313 N N . THR A 1 686 ? 26.416 3.837 7.023 1.00 30.31 686 THR A N 1
ATOM 5314 C CA . THR A 1 686 ? 26.610 4.271 8.421 1.00 30.31 686 THR A CA 1
ATOM 5315 C C . THR A 1 686 ? 25.529 5.259 8.889 1.00 30.31 686 THR A C 1
ATOM 5317 O O . THR A 1 686 ? 25.544 5.718 10.027 1.00 30.31 686 THR A O 1
ATOM 5320 N N . SER A 1 687 ? 24.524 5.549 8.052 1.00 35.41 687 SER A N 1
ATOM 5321 C CA . SER A 1 687 ? 23.513 6.584 8.266 1.00 35.41 687 SER A CA 1
ATOM 5322 C C . SER A 1 687 ? 22.127 6.076 8.703 1.00 35.41 687 SER A C 1
ATOM 5324 O O . SER A 1 687 ? 21.115 6.700 8.378 1.00 35.41 687 SER A O 1
ATOM 5326 N N . ARG A 1 688 ? 22.033 4.974 9.473 1.00 36.56 688 ARG A N 1
ATOM 5327 C CA . ARG A 1 688 ? 20.748 4.565 10.098 1.00 36.56 688 ARG A CA 1
ATOM 5328 C C . ARG A 1 688 ? 20.805 3.760 11.406 1.00 36.56 688 ARG A C 1
ATOM 5330 O O . ARG A 1 688 ? 19.842 3.070 11.735 1.00 36.56 688 ARG A O 1
ATOM 5337 N N . TYR A 1 689 ? 21.846 3.931 12.223 1.00 33.59 689 TYR A N 1
ATOM 5338 C CA . TYR A 1 689 ? 21.734 3.576 13.644 1.00 33.59 689 TYR A CA 1
ATOM 5339 C C . TYR A 1 689 ? 20.714 4.497 14.331 1.00 33.59 689 TYR A C 1
ATOM 5341 O O . TYR A 1 689 ? 20.899 5.712 14.412 1.00 33.59 689 TYR A O 1
ATOM 5349 N N . TRP A 1 690 ? 19.624 3.920 14.844 1.00 39.59 690 TRP A N 1
ATOM 5350 C CA . TRP A 1 690 ? 18.575 4.634 15.582 1.00 39.59 690 TRP A CA 1
ATOM 5351 C C . TRP A 1 690 ? 19.021 4.940 17.026 1.00 39.59 690 TRP A C 1
ATOM 5353 O O . TRP A 1 690 ? 18.375 4.543 17.996 1.00 39.59 690 TRP A O 1
ATOM 5363 N N . TRP A 1 691 ? 20.124 5.685 17.182 1.00 40.19 691 TRP A N 1
ATOM 5364 C CA . TRP A 1 691 ? 20.740 6.029 18.476 1.00 40.19 691 TRP A CA 1
ATOM 5365 C C . TRP A 1 691 ? 19.767 6.655 19.491 1.00 40.19 691 TRP A C 1
ATOM 5367 O O . TRP A 1 691 ? 19.960 6.489 20.696 1.00 40.19 691 TRP A O 1
ATOM 5377 N N . ARG A 1 692 ? 18.676 7.274 19.006 1.00 39.81 692 ARG A N 1
ATOM 5378 C CA . ARG A 1 692 ? 17.579 7.896 19.784 1.00 39.81 692 ARG A CA 1
ATOM 5379 C C . ARG A 1 692 ? 16.865 6.926 20.740 1.00 39.81 692 ARG A C 1
ATOM 5381 O O . ARG A 1 692 ? 16.152 7.373 21.633 1.00 39.81 692 ARG A O 1
ATOM 5388 N N . TYR A 1 693 ? 17.049 5.619 20.540 1.00 50.12 693 TYR A N 1
ATOM 5389 C CA . TYR A 1 693 ? 16.452 4.543 21.335 1.00 50.12 693 TYR A CA 1
ATOM 5390 C C . TYR A 1 693 ? 17.493 3.619 21.990 1.00 50.12 693 TYR A C 1
ATOM 5392 O O . TYR A 1 693 ? 17.140 2.541 22.459 1.00 50.12 693 TYR A O 1
ATOM 5400 N N . THR A 1 694 ? 18.772 4.011 22.047 1.00 62.16 694 THR A N 1
ATOM 5401 C CA . THR A 1 694 ? 19.791 3.197 22.732 1.00 62.16 694 THR A CA 1
ATOM 5402 C C . THR A 1 694 ? 19.602 3.236 24.247 1.00 62.16 694 THR A C 1
ATOM 5404 O O . THR A 1 694 ? 19.649 4.300 24.866 1.00 62.16 694 THR A O 1
ATOM 5407 N N . VAL A 1 695 ? 19.433 2.061 24.863 1.00 68.06 695 VAL A N 1
ATOM 5408 C CA . VAL A 1 695 ? 19.349 1.922 26.327 1.00 68.06 695 VAL A CA 1
ATOM 5409 C C . VAL A 1 695 ? 20.619 2.473 26.985 1.00 68.06 695 VAL A C 1
ATOM 5411 O O . VAL A 1 695 ? 20.524 3.180 27.985 1.00 68.06 695 VAL A O 1
ATOM 5414 N N . ALA A 1 696 ? 21.782 2.285 26.347 1.00 71.44 696 ALA A N 1
ATOM 5415 C CA . ALA A 1 696 ? 23.064 2.885 26.724 1.00 71.44 696 ALA A CA 1
ATOM 5416 C C . ALA A 1 696 ? 22.987 4.395 27.036 1.00 71.44 696 ALA A C 1
ATOM 5418 O O . ALA A 1 696 ? 23.448 4.810 28.097 1.00 71.44 696 ALA A O 1
ATOM 5419 N N . TYR A 1 697 ? 22.345 5.213 26.187 1.00 75.44 697 TYR A N 1
ATOM 5420 C CA . TYR A 1 697 ? 22.213 6.657 26.439 1.00 75.44 697 TYR A CA 1
ATOM 5421 C C . TYR A 1 697 ? 21.499 6.942 27.767 1.00 75.44 697 TYR A C 1
ATOM 5423 O O . TYR A 1 697 ? 21.941 7.778 28.558 1.00 75.44 697 TYR A O 1
ATOM 5431 N N . TRP A 1 698 ? 20.390 6.244 28.024 1.00 80.81 698 TRP A N 1
ATOM 5432 C CA . TRP A 1 698 ? 19.578 6.442 29.224 1.00 80.81 698 TRP A CA 1
ATOM 5433 C C . TRP A 1 698 ? 20.222 5.844 30.478 1.00 80.81 698 TRP A C 1
ATOM 5435 O O . TRP A 1 698 ? 20.048 6.405 31.561 1.00 80.81 698 TRP A O 1
ATOM 5445 N N . VAL A 1 699 ? 21.019 4.783 30.336 1.00 82.44 699 VAL A N 1
ATOM 5446 C CA . VAL A 1 699 ? 21.874 4.234 31.398 1.00 82.44 699 VAL A CA 1
ATOM 5447 C C . VAL A 1 699 ? 22.915 5.273 31.826 1.00 82.44 699 VAL A C 1
ATOM 5449 O O . VAL A 1 699 ? 22.863 5.728 32.970 1.00 82.44 699 VAL A O 1
ATOM 5452 N N . SER A 1 700 ? 23.773 5.742 30.910 1.00 83.00 700 SER A N 1
ATOM 5453 C CA . SER A 1 700 ? 24.820 6.730 31.225 1.00 83.00 700 SER A CA 1
ATOM 5454 C C . SER A 1 700 ? 24.235 8.066 31.700 1.00 83.00 700 SER A C 1
ATOM 5456 O O . SER A 1 700 ? 24.753 8.682 32.629 1.00 83.00 700 SER A O 1
ATOM 5458 N N . THR A 1 701 ? 23.112 8.508 31.117 1.00 83.75 701 THR A N 1
ATOM 5459 C CA . THR A 1 701 ? 22.398 9.723 31.556 1.00 83.75 701 THR A CA 1
ATOM 5460 C C . THR A 1 701 ? 21.867 9.581 32.983 1.00 83.75 701 THR A C 1
ATOM 5462 O O . THR A 1 701 ? 21.956 10.525 33.767 1.00 83.75 701 THR A O 1
ATOM 5465 N N . SER A 1 702 ? 21.350 8.406 33.355 1.00 87.00 702 SER A N 1
ATOM 5466 C CA . SER A 1 702 ? 20.845 8.168 34.711 1.00 87.00 702 SER A CA 1
ATOM 5467 C C . SER A 1 702 ? 21.982 8.099 35.731 1.00 87.00 702 SER A C 1
ATOM 5469 O O . SER A 1 702 ? 21.912 8.782 36.750 1.00 87.00 702 SER A O 1
ATOM 5471 N N . PHE A 1 703 ? 23.068 7.371 35.450 1.00 89.06 703 PHE A N 1
ATOM 5472 C CA . PHE A 1 703 ? 24.236 7.370 36.339 1.00 89.06 703 PHE A CA 1
ATOM 5473 C C . PHE A 1 703 ? 24.860 8.765 36.484 1.00 89.06 703 PHE A C 1
ATOM 5475 O O . PHE A 1 703 ? 25.213 9.157 37.597 1.00 89.06 703 PHE A O 1
ATOM 5482 N N . MET A 1 704 ? 24.893 9.566 35.412 1.00 89.31 704 MET A N 1
ATOM 5483 C CA . MET A 1 704 ? 25.332 10.964 35.465 1.00 89.31 704 MET A CA 1
ATOM 5484 C C . MET A 1 704 ? 24.456 11.812 36.398 1.00 89.31 704 MET A C 1
ATOM 5486 O O . MET A 1 704 ? 24.992 12.459 37.298 1.00 89.31 704 MET A O 1
ATOM 5490 N N . ILE A 1 705 ? 23.124 11.806 36.229 1.00 87.19 705 ILE A N 1
ATOM 5491 C CA . ILE A 1 705 ? 22.210 12.560 37.112 1.00 87.19 705 ILE A CA 1
ATOM 5492 C C . ILE A 1 705 ? 22.404 12.117 38.569 1.00 87.19 705 ILE A C 1
ATOM 5494 O O . ILE A 1 705 ? 22.506 12.958 39.463 1.00 87.19 705 ILE A O 1
ATOM 5498 N N . GLY A 1 706 ? 22.506 10.805 38.805 1.00 88.19 706 GLY A N 1
ATOM 5499 C CA . GLY A 1 706 ? 22.744 10.244 40.132 1.00 88.19 706 GLY A CA 1
ATOM 5500 C C . GLY A 1 706 ? 24.056 10.718 40.761 1.00 88.19 706 GLY A C 1
ATOM 5501 O O . GLY A 1 706 ? 24.054 11.216 41.886 1.00 88.19 706 GLY A O 1
ATOM 5502 N N . SER A 1 707 ? 25.155 10.649 40.008 1.00 89.88 707 SER A N 1
ATOM 5503 C CA . SER A 1 707 ? 26.488 11.071 40.455 1.00 89.88 707 SER A CA 1
ATOM 5504 C C . SER A 1 707 ? 26.577 12.571 40.732 1.00 89.88 707 SER A C 1
ATOM 5506 O O . SER A 1 707 ? 27.182 12.965 41.725 1.00 89.88 707 SER A O 1
ATOM 5508 N N . VAL A 1 708 ? 25.944 13.421 39.912 1.00 89.12 708 VAL A N 1
ATOM 5509 C CA . VAL A 1 708 ? 25.878 14.872 40.170 1.00 89.12 708 VAL A CA 1
ATOM 5510 C C . VAL A 1 708 ? 25.189 15.142 41.510 1.00 89.12 708 VAL A C 1
ATOM 5512 O O . VAL A 1 708 ? 25.696 15.923 42.314 1.00 89.12 708 VAL A O 1
ATOM 5515 N N . LEU A 1 709 ? 24.071 14.465 41.788 1.00 88.25 709 LEU A N 1
ATOM 5516 C CA . LEU A 1 709 ? 23.339 14.623 43.047 1.00 88.25 709 LEU A CA 1
ATOM 5517 C C . LEU A 1 709 ? 24.110 14.071 44.258 1.00 88.25 709 LEU A C 1
ATOM 5519 O O . LEU A 1 709 ? 24.092 14.703 45.315 1.00 88.25 709 LEU A O 1
ATOM 5523 N N . PHE A 1 710 ? 24.844 12.964 44.104 1.00 87.62 710 PHE A N 1
ATOM 5524 C CA . PHE A 1 710 ? 25.766 12.459 45.127 1.00 87.62 710 PHE A CA 1
ATOM 5525 C C . PHE A 1 710 ? 26.915 13.438 45.409 1.00 87.62 710 PHE A C 1
ATOM 5527 O O . PHE A 1 710 ? 27.144 13.778 46.566 1.00 87.62 710 PHE A O 1
ATOM 5534 N N . CYS A 1 711 ? 27.584 13.972 44.379 1.00 88.06 711 CYS A N 1
ATOM 5535 C CA . CYS A 1 711 ? 28.633 14.985 44.542 1.00 88.06 711 CYS A CA 1
ATOM 5536 C C . CYS A 1 711 ? 28.128 16.249 45.246 1.00 88.06 711 CYS A C 1
ATOM 5538 O O . CYS A 1 711 ? 28.835 16.796 46.091 1.00 88.06 711 CYS A O 1
ATOM 5540 N N . VAL A 1 712 ? 26.914 16.708 44.922 1.00 83.62 712 VAL A N 1
ATOM 5541 C CA . VAL A 1 712 ? 26.282 17.839 45.614 1.00 83.62 712 VAL A CA 1
ATOM 5542 C C . VAL A 1 712 ? 26.047 17.489 47.086 1.00 83.62 712 VAL A C 1
ATOM 5544 O O . VAL A 1 712 ? 26.550 18.202 47.950 1.00 83.62 712 VAL A O 1
ATOM 5547 N N . GLY A 1 713 ? 25.365 16.378 47.386 1.00 83.06 713 GLY A N 1
ATOM 5548 C CA . GLY A 1 713 ? 25.087 15.961 48.766 1.00 83.06 713 GLY A CA 1
ATOM 5549 C C . GLY A 1 713 ? 26.353 15.796 49.614 1.00 83.06 713 GLY A C 1
ATOM 5550 O O . GLY A 1 713 ? 26.428 16.330 50.720 1.00 83.06 713 GLY A O 1
ATOM 5551 N N . ALA A 1 714 ? 27.378 15.139 49.066 1.00 84.06 714 ALA A N 1
ATOM 5552 C CA . ALA A 1 714 ? 28.667 14.938 49.722 1.00 84.06 714 ALA A CA 1
ATOM 5553 C C . ALA A 1 714 ? 29.456 16.242 49.910 1.00 84.06 714 ALA A C 1
ATOM 5555 O O . ALA A 1 714 ? 30.085 16.441 50.946 1.00 84.06 714 ALA A O 1
ATOM 5556 N N . GLY A 1 715 ? 29.405 17.153 48.932 1.00 81.75 715 GLY A N 1
ATOM 5557 C CA . GLY A 1 715 ? 30.039 18.465 49.036 1.00 81.75 715 GLY A CA 1
ATOM 5558 C C . GLY A 1 715 ? 29.426 19.302 50.156 1.00 81.75 715 GLY A C 1
ATOM 5559 O O . GLY A 1 715 ? 30.156 19.873 50.963 1.00 81.75 715 GLY A O 1
ATOM 5560 N N . PHE A 1 716 ? 28.094 19.337 50.258 1.00 76.75 716 PHE A N 1
ATOM 5561 C CA . PHE A 1 716 ? 27.428 20.056 51.346 1.00 76.75 716 PHE A CA 1
ATOM 5562 C C . PHE A 1 716 ? 27.664 19.421 52.713 1.00 76.75 716 PHE A C 1
ATOM 5564 O O . PHE A 1 716 ? 27.838 20.169 53.668 1.00 76.75 716 PHE A O 1
ATOM 5571 N N . ASP A 1 717 ? 27.714 18.091 52.810 1.00 76.75 717 ASP A N 1
ATOM 5572 C CA . ASP A 1 717 ? 28.045 17.407 54.063 1.00 76.75 717 ASP A CA 1
ATOM 5573 C C . ASP A 1 717 ? 29.495 17.674 54.498 1.00 76.75 717 ASP A C 1
ATOM 5575 O O . ASP A 1 717 ? 29.755 17.937 55.668 1.00 76.75 717 ASP A O 1
ATOM 5579 N N . TYR A 1 718 ? 30.452 17.678 53.566 1.00 78.00 718 TYR A N 1
ATOM 5580 C CA . TYR A 1 718 ? 31.855 17.968 53.873 1.00 78.00 718 TYR A CA 1
ATOM 5581 C C . TYR A 1 718 ? 32.081 19.436 54.280 1.00 78.00 718 TYR A C 1
ATOM 5583 O O . TYR A 1 718 ? 32.708 19.705 55.302 1.00 78.00 718 TYR A O 1
ATOM 5591 N N . PHE A 1 719 ? 31.543 20.396 53.517 1.00 72.75 719 PHE A N 1
ATOM 5592 C CA . PHE A 1 719 ? 31.774 21.830 53.743 1.00 72.75 719 PHE A CA 1
ATOM 5593 C C . PHE A 1 719 ? 30.790 22.495 54.730 1.00 72.75 719 PHE A C 1
ATOM 5595 O O . PHE A 1 719 ? 30.912 23.696 54.986 1.00 72.75 719 PHE A O 1
ATOM 5602 N N . SER A 1 720 ? 29.813 21.774 55.300 1.00 64.38 720 SER A N 1
ATOM 5603 C CA . SER A 1 720 ? 28.899 22.347 56.307 1.00 64.38 720 SER A CA 1
ATOM 5604 C C . SER A 1 720 ? 29.585 22.677 57.629 1.00 64.38 720 SER A C 1
ATOM 5606 O O . SER A 1 720 ? 29.218 23.657 58.278 1.00 64.38 720 SER A O 1
ATOM 5608 N N . ASP A 1 721 ? 30.567 21.867 58.025 1.00 55.84 721 ASP A N 1
ATOM 5609 C CA . ASP A 1 721 ? 31.081 21.843 59.399 1.00 55.84 721 ASP A CA 1
ATOM 5610 C C . ASP A 1 721 ? 32.123 22.944 59.661 1.00 55.84 721 ASP A C 1
ATOM 5612 O O . ASP A 1 721 ? 32.286 23.388 60.794 1.00 55.84 721 ASP A O 1
ATOM 5616 N N . GLU A 1 722 ? 32.782 23.455 58.616 1.00 51.41 722 GLU A N 1
ATOM 5617 C CA . GLU A 1 722 ? 33.710 24.595 58.713 1.00 51.41 722 GLU A CA 1
ATOM 5618 C C . GLU A 1 722 ? 32.990 25.953 58.845 1.00 51.41 722 GLU A C 1
ATOM 5620 O O . GLU A 1 722 ? 33.636 26.994 58.979 1.00 51.41 722 GLU A O 1
ATOM 5625 N N . LEU A 1 723 ? 31.654 25.977 58.750 1.00 47.28 723 LEU A N 1
ATOM 5626 C CA . LEU A 1 723 ? 30.903 27.188 58.411 1.00 47.28 723 LEU A CA 1
ATOM 5627 C C . LEU A 1 723 ? 29.645 27.458 59.251 1.00 47.28 723 LEU A C 1
ATOM 5629 O O . LEU A 1 723 ? 28.965 28.447 58.958 1.00 47.28 723 LEU A O 1
ATOM 5633 N N . ASP A 1 724 ? 29.344 26.648 60.273 1.00 42.53 724 ASP A N 1
ATOM 5634 C CA . ASP A 1 724 ? 28.220 26.888 61.188 1.00 42.53 724 ASP A CA 1
ATOM 5635 C C . ASP A 1 724 ? 28.410 26.322 62.603 1.00 42.53 724 ASP A C 1
ATOM 5637 O O . ASP A 1 724 ? 28.931 25.227 62.792 1.00 42.53 724 ASP A O 1
ATOM 5641 N N . ALA A 1 725 ? 27.899 27.046 63.605 1.00 43.16 725 ALA A N 1
ATOM 5642 C CA . ALA A 1 725 ? 27.964 26.655 65.020 1.00 43.16 725 ALA A CA 1
ATOM 5643 C C . ALA A 1 725 ? 26.727 25.873 65.521 1.00 43.16 725 ALA A C 1
ATOM 5645 O O . ALA A 1 725 ? 26.686 25.464 66.681 1.00 43.16 725 ALA A O 1
ATOM 5646 N N . SER A 1 726 ? 25.714 25.664 64.672 1.00 46.34 726 SER A N 1
ATOM 5647 C CA . SER A 1 726 ? 24.557 24.806 64.966 1.00 46.34 726 SER A CA 1
ATOM 5648 C C . SER A 1 726 ? 23.935 24.252 63.675 1.00 46.34 726 SER A C 1
ATOM 5650 O O . SER A 1 726 ? 23.546 25.052 62.817 1.00 46.34 726 SER A O 1
ATOM 5652 N N . PRO A 1 727 ? 23.774 22.925 63.513 1.00 51.50 727 PRO A N 1
ATOM 5653 C CA . PRO A 1 727 ? 23.077 22.360 62.361 1.00 51.50 727 PRO A CA 1
ATOM 5654 C C . PRO A 1 727 ? 21.579 22.690 62.394 1.00 51.50 727 PRO A C 1
ATOM 5656 O O . PRO A 1 727 ? 20.875 22.335 63.335 1.00 51.50 727 PRO A O 1
ATOM 5659 N N . ASN A 1 728 ? 21.066 23.320 61.337 1.00 60.41 728 ASN A N 1
ATOM 5660 C CA . ASN A 1 728 ? 19.626 23.376 61.091 1.00 60.41 728 ASN A CA 1
ATOM 5661 C C . ASN A 1 728 ? 19.205 22.057 60.415 1.00 60.41 728 ASN A C 1
ATOM 5663 O O . ASN A 1 728 ? 19.533 21.840 59.248 1.00 60.41 728 ASN A O 1
ATOM 5667 N N . GLU A 1 729 ? 18.495 21.179 61.132 1.00 61.00 729 GLU A N 1
ATOM 5668 C CA . GLU A 1 729 ? 18.114 19.833 60.656 1.00 61.00 729 GLU A CA 1
ATOM 5669 C C . GLU A 1 729 ? 17.405 19.854 59.291 1.00 61.00 729 GLU A C 1
ATOM 5671 O O . GLU A 1 729 ? 17.637 18.996 58.436 1.00 61.00 729 GLU A O 1
ATOM 5676 N N . ILE A 1 730 ? 16.577 20.875 59.045 1.00 59.88 730 ILE A N 1
ATOM 5677 C CA . ILE A 1 730 ? 15.820 21.023 57.796 1.00 59.88 730 ILE A CA 1
ATOM 5678 C C . ILE A 1 730 ? 16.755 21.368 56.630 1.00 59.88 730 ILE A C 1
ATOM 5680 O O . ILE A 1 730 ? 16.553 20.892 55.510 1.00 59.88 730 ILE A O 1
ATOM 5684 N N . ARG A 1 731 ? 17.816 22.142 56.895 1.00 64.06 731 ARG A N 1
ATOM 5685 C CA . ARG A 1 731 ? 18.862 22.437 55.911 1.00 64.06 731 ARG A CA 1
ATOM 5686 C C . ARG A 1 731 ? 19.618 21.168 55.542 1.00 64.06 731 ARG A C 1
ATOM 5688 O O . ARG A 1 731 ? 19.669 20.851 54.361 1.00 64.06 731 ARG A O 1
ATOM 5695 N N . THR A 1 732 ? 20.124 20.416 56.521 1.00 70.00 732 THR A N 1
ATOM 5696 C CA . THR A 1 732 ? 20.844 19.152 56.273 1.00 70.00 732 THR A CA 1
ATOM 5697 C C . THR A 1 732 ? 19.966 18.146 55.521 1.00 70.00 732 THR A C 1
ATOM 5699 O O . THR A 1 732 ? 20.416 17.524 54.560 1.00 70.00 732 THR A O 1
ATOM 5702 N N . SER A 1 733 ? 18.674 18.060 55.858 1.00 69.69 733 SER A N 1
ATOM 5703 C CA . SER A 1 733 ? 17.710 17.262 55.092 1.00 69.69 733 SER A CA 1
ATOM 5704 C C . SER A 1 733 ? 17.643 17.678 53.620 1.00 69.69 733 SER A C 1
ATOM 5706 O O . SER A 1 733 ? 17.780 16.826 52.740 1.00 69.69 733 SER A O 1
ATOM 5708 N N . ALA A 1 734 ? 17.490 18.973 53.333 1.00 68.44 734 ALA A N 1
ATOM 5709 C CA . ALA A 1 734 ? 17.356 19.483 51.970 1.00 68.44 734 ALA A CA 1
ATOM 5710 C C . ALA A 1 734 ? 18.662 19.475 51.150 1.00 68.44 734 ALA A C 1
ATOM 5712 O O . ALA A 1 734 ? 18.599 19.234 49.947 1.00 68.44 734 ALA A O 1
ATOM 5713 N N . THR A 1 735 ? 19.825 19.733 51.762 1.00 71.31 735 THR A N 1
ATOM 5714 C CA . THR A 1 735 ? 21.111 19.884 51.048 1.00 71.31 735 THR A CA 1
ATOM 5715 C C . THR A 1 735 ? 21.990 18.638 51.051 1.00 71.31 735 THR A C 1
ATOM 5717 O O . THR A 1 735 ? 22.924 18.585 50.258 1.00 71.31 735 THR A O 1
ATOM 5720 N N . VAL A 1 736 ? 21.714 17.650 51.912 1.00 76.56 736 VAL A N 1
ATOM 5721 C CA . VAL A 1 736 ? 22.489 16.400 52.012 1.00 76.56 736 VAL A CA 1
ATOM 5722 C C . VAL A 1 736 ? 21.593 15.189 51.753 1.00 76.56 736 VAL A C 1
ATOM 5724 O O . VAL A 1 736 ? 21.755 14.501 50.744 1.00 76.56 736 VAL A O 1
ATOM 5727 N N . HIS A 1 737 ? 20.609 14.934 52.621 1.00 81.44 737 HIS A N 1
ATOM 5728 C CA . HIS A 1 737 ? 19.860 13.674 52.577 1.00 81.44 737 HIS A CA 1
ATOM 5729 C C . HIS A 1 737 ? 18.989 13.527 51.315 1.00 81.44 737 HIS A C 1
ATOM 5731 O O . HIS A 1 737 ? 18.999 12.473 50.684 1.00 81.44 737 HIS A O 1
ATOM 5737 N N . TRP A 1 738 ? 18.263 14.565 50.890 1.00 81.81 738 TRP A N 1
ATOM 5738 C CA . TRP A 1 738 ? 17.467 14.503 49.657 1.00 81.81 738 TRP A CA 1
ATOM 5739 C C . TRP A 1 738 ? 18.289 14.372 48.357 1.00 81.81 738 TRP A C 1
ATOM 5741 O O . TRP A 1 738 ? 17.887 13.552 47.527 1.00 81.81 738 TRP A O 1
ATOM 5751 N N . PRO A 1 739 ? 19.419 15.086 48.147 1.00 85.12 739 PRO A N 1
ATOM 5752 C CA . PRO A 1 739 ? 20.319 14.805 47.026 1.00 85.12 739 PRO A CA 1
ATOM 5753 C C . PRO A 1 739 ? 20.798 13.352 46.999 1.00 85.12 739 PRO A C 1
ATOM 5755 O O . PRO A 1 739 ? 20.688 12.711 45.956 1.00 85.12 739 PRO A O 1
ATOM 5758 N N . TYR A 1 740 ? 21.225 12.785 48.135 1.00 83.56 740 TYR A N 1
ATOM 5759 C CA . TYR A 1 740 ? 21.571 11.360 48.201 1.00 83.56 740 TYR A CA 1
ATOM 5760 C C . TYR A 1 740 ? 20.373 10.450 47.880 1.00 83.56 740 TYR A C 1
ATOM 5762 O O . TYR A 1 740 ? 20.500 9.506 47.100 1.00 83.56 740 TYR A O 1
ATOM 5770 N N . PHE A 1 741 ? 19.185 10.737 48.417 1.00 84.88 741 PHE A N 1
ATOM 5771 C CA . PHE A 1 741 ? 17.998 9.923 48.156 1.00 84.88 741 PHE A CA 1
ATOM 5772 C C . PHE A 1 741 ? 17.609 9.926 46.669 1.00 84.88 741 PHE A C 1
ATOM 5774 O O . PHE A 1 741 ? 17.420 8.863 46.076 1.00 84.88 741 PHE A O 1
ATOM 5781 N N . ILE A 1 742 ? 17.526 11.102 46.039 1.00 84.62 742 ILE A N 1
ATOM 5782 C CA . ILE A 1 742 ? 17.142 11.232 44.625 1.00 84.62 742 ILE A CA 1
ATOM 5783 C C . ILE A 1 742 ? 18.262 10.728 43.709 1.00 84.62 742 ILE A C 1
ATOM 5785 O O . ILE A 1 742 ? 17.970 10.033 42.738 1.00 84.62 742 ILE A O 1
ATOM 5789 N N . GLY A 1 743 ? 19.532 10.983 44.041 1.00 85.81 743 GLY A N 1
ATOM 5790 C CA . GLY A 1 743 ? 20.674 10.432 43.309 1.00 85.81 743 GLY A CA 1
ATOM 5791 C C . GLY A 1 743 ? 20.639 8.902 43.253 1.00 85.81 743 GLY A C 1
ATOM 5792 O O . GLY A 1 743 ? 20.813 8.311 42.185 1.00 85.81 743 GLY A O 1
ATOM 5793 N N . GLY A 1 744 ? 20.257 8.268 44.367 1.00 84.62 744 GLY A N 1
ATOM 5794 C CA . GLY A 1 744 ? 20.003 6.830 44.441 1.00 84.62 744 GLY A CA 1
ATOM 5795 C C . GLY A 1 744 ? 18.895 6.338 43.501 1.00 84.62 744 GLY A C 1
ATOM 5796 O O . GLY A 1 744 ? 19.045 5.264 42.926 1.00 84.62 744 GLY A O 1
ATOM 5797 N N . LEU A 1 745 ? 17.824 7.113 43.262 1.00 85.75 745 LEU A N 1
ATOM 5798 C CA . LEU A 1 745 ? 16.744 6.708 42.342 1.00 85.75 745 LEU A CA 1
ATOM 5799 C C . LEU A 1 745 ? 17.252 6.632 40.901 1.00 85.75 745 LEU A C 1
ATOM 5801 O O . LEU A 1 745 ? 16.902 5.706 40.166 1.00 85.75 745 LEU A O 1
ATOM 5805 N N . PHE A 1 746 ? 18.097 7.582 40.503 1.00 87.44 746 PHE A N 1
ATOM 5806 C CA . PHE A 1 746 ? 18.722 7.580 39.185 1.00 87.44 746 PHE A CA 1
ATOM 5807 C C . PHE A 1 746 ? 19.775 6.472 39.051 1.00 87.44 746 PHE A C 1
ATOM 5809 O O . PHE A 1 746 ? 19.809 5.810 38.016 1.00 87.44 746 PHE A O 1
ATOM 5816 N N . PHE A 1 747 ? 20.542 6.168 40.104 1.00 85.00 747 PHE A N 1
ATOM 5817 C CA . PHE A 1 747 ? 21.446 5.007 40.120 1.00 85.00 747 PHE A CA 1
ATOM 5818 C C . PHE A 1 747 ? 20.700 3.666 40.011 1.00 85.00 747 PHE A C 1
ATOM 5820 O O . PHE A 1 747 ? 21.101 2.799 39.238 1.00 85.00 747 PHE A O 1
ATOM 5827 N N . ILE A 1 748 ? 19.577 3.507 40.721 1.00 87.19 748 ILE A N 1
ATOM 5828 C CA . ILE A 1 748 ? 18.693 2.335 40.601 1.00 87.19 748 ILE A CA 1
ATOM 5829 C C . ILE A 1 748 ? 18.107 2.245 39.191 1.00 87.19 748 ILE A C 1
ATOM 5831 O O . ILE A 1 748 ? 18.067 1.160 38.622 1.00 87.19 748 ILE A O 1
ATOM 5835 N N . SER A 1 749 ? 17.687 3.370 38.606 1.00 83.56 749 SER A N 1
ATOM 5836 C CA . SER A 1 749 ? 17.108 3.408 37.257 1.00 83.56 749 SER A CA 1
ATOM 5837 C C . SER A 1 749 ? 18.141 3.060 36.180 1.00 83.56 749 SER A C 1
ATOM 5839 O O . SER A 1 749 ? 17.859 2.239 35.311 1.00 83.56 749 SER A O 1
ATOM 5841 N N . GLY A 1 750 ? 19.354 3.621 36.264 1.00 83.81 750 GLY A N 1
ATOM 5842 C CA . GLY A 1 750 ? 20.476 3.282 35.382 1.00 83.81 750 GLY A CA 1
ATOM 5843 C C . GLY A 1 750 ? 20.891 1.818 35.522 1.00 83.81 750 GLY A C 1
ATOM 5844 O O . GLY A 1 750 ? 21.003 1.114 34.520 1.00 83.81 750 GLY A O 1
ATOM 5845 N N . GLY A 1 751 ? 21.008 1.325 36.760 1.00 83.12 751 GLY A N 1
ATOM 5846 C CA . GLY A 1 751 ? 21.285 -0.081 37.055 1.00 83.12 751 GLY A CA 1
ATOM 5847 C C . GLY A 1 751 ? 20.200 -1.026 36.536 1.00 83.12 751 GLY A C 1
ATOM 5848 O O . GLY A 1 751 ? 20.526 -2.045 35.939 1.00 83.12 751 GLY A O 1
ATOM 5849 N N . TYR A 1 752 ? 18.919 -0.676 36.681 1.00 81.94 752 TYR A N 1
ATOM 5850 C CA . TYR A 1 752 ? 17.798 -1.459 36.154 1.00 81.94 752 TYR A CA 1
ATOM 5851 C C . TYR A 1 752 ? 17.780 -1.494 34.621 1.00 81.94 752 TYR A C 1
ATOM 5853 O O . TYR A 1 752 ? 17.562 -2.553 34.038 1.00 81.94 752 TYR A O 1
ATOM 5861 N N . MET A 1 753 ? 18.034 -0.362 33.957 1.00 80.75 753 MET A N 1
ATOM 5862 C CA . MET A 1 753 ? 18.103 -0.301 32.493 1.00 80.75 753 MET A CA 1
ATOM 5863 C C . MET A 1 753 ? 19.312 -1.071 31.946 1.00 80.75 753 MET A C 1
ATOM 5865 O O . MET A 1 753 ? 19.157 -1.841 31.003 1.00 80.75 753 MET A O 1
ATOM 5869 N N . GLY A 1 754 ? 20.486 -0.951 32.576 1.00 75.69 754 GLY A N 1
ATOM 5870 C CA . GLY A 1 754 ? 21.675 -1.730 32.215 1.00 75.69 754 GLY A CA 1
ATOM 5871 C C . GLY A 1 754 ? 21.483 -3.230 32.456 1.00 75.69 754 GLY A C 1
ATOM 5872 O O . GLY A 1 754 ? 21.821 -4.045 31.604 1.00 75.69 754 GLY A O 1
ATOM 5873 N N . TYR A 1 755 ? 20.852 -3.599 33.575 1.00 76.50 755 TYR A N 1
ATOM 5874 C CA . TYR A 1 755 ? 20.437 -4.970 33.875 1.00 76.50 755 TYR A CA 1
ATOM 5875 C C . TYR A 1 755 ? 19.464 -5.521 32.824 1.00 76.50 755 TYR A C 1
ATOM 5877 O O . TYR A 1 755 ? 19.629 -6.652 32.368 1.00 76.50 755 TYR A O 1
ATOM 5885 N N . PHE A 1 756 ? 18.463 -4.725 32.428 1.00 71.69 756 PHE A N 1
ATOM 5886 C CA . PHE A 1 756 ? 17.482 -5.107 31.416 1.00 71.69 756 PHE A CA 1
ATOM 5887 C C . PHE A 1 756 ? 18.126 -5.291 30.038 1.00 71.69 756 PHE A C 1
ATOM 5889 O O . PHE A 1 756 ? 17.762 -6.219 29.322 1.00 71.69 756 PHE A O 1
ATOM 5896 N N . GLU A 1 757 ? 19.112 -4.472 29.676 1.00 70.94 757 GLU A N 1
ATOM 5897 C CA . GLU A 1 757 ? 19.895 -4.701 28.461 1.00 70.94 757 GLU A CA 1
ATOM 5898 C C . GLU A 1 757 ? 20.713 -5.998 28.580 1.00 70.94 757 GLU A C 1
ATOM 5900 O O . GLU A 1 757 ? 20.625 -6.871 27.718 1.00 70.94 757 GLU A O 1
ATOM 5905 N N . ALA A 1 758 ? 21.426 -6.185 29.699 1.00 68.62 758 ALA A N 1
ATOM 5906 C CA . ALA A 1 758 ? 22.307 -7.329 29.926 1.00 68.62 758 ALA A CA 1
ATOM 5907 C C . ALA A 1 758 ? 21.593 -8.692 29.821 1.00 68.62 758 ALA A C 1
ATOM 5909 O O . ALA A 1 758 ? 22.133 -9.616 29.215 1.00 68.62 758 ALA A O 1
ATOM 5910 N N . ILE A 1 759 ? 20.361 -8.824 30.336 1.00 63.66 759 ILE A N 1
ATOM 5911 C CA . ILE A 1 759 ? 19.567 -10.066 30.199 1.00 63.66 759 ILE A CA 1
ATOM 5912 C C . ILE A 1 759 ? 19.098 -10.353 28.765 1.00 63.66 759 ILE A C 1
ATOM 5914 O O . ILE A 1 759 ? 18.704 -11.483 28.473 1.00 63.66 759 ILE A O 1
ATOM 5918 N N . ASN A 1 760 ? 19.102 -9.355 27.877 1.00 60.53 760 ASN A N 1
ATOM 5919 C CA . ASN A 1 760 ? 18.648 -9.498 26.494 1.00 60.53 760 ASN A CA 1
ATOM 5920 C C . ASN A 1 760 ? 19.801 -9.734 25.498 1.00 60.53 760 ASN A C 1
ATOM 5922 O O . ASN A 1 760 ? 19.534 -10.217 24.399 1.00 60.53 760 ASN A O 1
ATOM 5926 N N . LEU A 1 761 ? 21.063 -9.513 25.896 1.00 55.66 761 LEU A N 1
ATOM 5927 C CA . LEU A 1 761 ? 22.262 -9.711 25.057 1.00 55.66 761 LEU A CA 1
ATOM 5928 C C . LEU A 1 761 ? 22.415 -11.128 24.469 1.00 55.66 761 LEU A C 1
ATOM 5930 O O . LEU A 1 761 ? 23.064 -11.295 23.444 1.00 55.66 761 LEU A O 1
ATOM 5934 N N . GLY A 1 762 ? 21.846 -12.152 25.116 1.00 47.59 762 GLY A N 1
ATOM 5935 C CA . GLY A 1 762 ? 22.019 -13.562 24.736 1.00 47.59 762 GLY A CA 1
ATOM 5936 C C . GLY A 1 762 ? 20.955 -14.147 23.797 1.00 47.59 762 GLY A C 1
ATOM 5937 O O . GLY A 1 762 ? 20.992 -15.346 23.520 1.00 47.59 762 GLY A O 1
ATOM 5938 N N . ARG A 1 763 ? 19.969 -13.366 23.332 1.00 46.91 763 ARG A N 1
ATOM 5939 C CA . ARG A 1 763 ? 18.921 -13.883 22.432 1.00 46.91 763 ARG A CA 1
ATOM 5940 C C . ARG A 1 763 ? 19.395 -13.861 20.978 1.00 46.91 763 ARG A C 1
ATOM 5942 O O . ARG A 1 763 ? 19.341 -12.824 20.327 1.00 46.91 763 ARG A O 1
ATOM 5949 N N . ARG A 1 764 ? 19.817 -15.027 20.474 1.00 34.91 764 ARG A N 1
ATOM 5950 C CA . ARG A 1 764 ? 20.024 -15.260 19.035 1.00 34.91 764 ARG A CA 1
ATOM 5951 C C . ARG A 1 764 ? 18.738 -14.978 18.239 1.00 34.91 764 ARG A C 1
ATOM 5953 O O . ARG A 1 764 ? 17.629 -15.053 18.772 1.00 34.91 764 ARG A O 1
ATOM 5960 N N . GLU A 1 765 ? 18.916 -14.637 16.965 1.00 36.66 765 GLU A N 1
ATOM 5961 C CA . GLU A 1 765 ? 17.901 -14.069 16.059 1.00 36.66 765 GLU A CA 1
ATOM 5962 C C . GLU A 1 765 ? 16.766 -15.042 15.658 1.00 36.66 765 GLU A C 1
ATOM 5964 O O . GLU A 1 765 ? 15.852 -14.673 14.924 1.00 36.66 765 GLU A O 1
ATOM 5969 N N . ASP A 1 766 ? 16.799 -16.281 16.148 1.00 31.53 766 ASP A N 1
ATOM 5970 C CA . ASP A 1 766 ? 15.952 -17.412 15.764 1.00 31.53 766 ASP A CA 1
ATOM 5971 C C . ASP A 1 766 ? 14.747 -17.675 16.699 1.00 31.53 766 ASP A C 1
ATOM 5973 O O . ASP A 1 766 ? 14.031 -18.664 16.527 1.00 31.53 766 ASP A O 1
ATOM 5977 N N . LEU A 1 767 ? 14.451 -16.779 17.654 1.00 28.64 767 LEU A N 1
ATOM 5978 C CA . LEU A 1 767 ? 13.241 -16.849 18.493 1.00 28.64 767 LEU A CA 1
ATOM 5979 C C . LEU A 1 767 ? 12.417 -15.543 18.487 1.00 28.64 767 LEU A C 1
ATOM 5981 O O . LEU A 1 767 ? 12.961 -14.464 18.728 1.00 28.64 767 LEU A O 1
ATOM 5985 N N . PRO A 1 768 ? 11.082 -15.609 18.288 1.00 29.28 768 PRO A N 1
ATOM 5986 C CA . PRO A 1 768 ? 10.234 -14.420 18.224 1.00 29.28 768 PRO A CA 1
ATOM 5987 C C . PRO A 1 768 ? 10.118 -13.714 19.589 1.00 29.28 768 PRO A C 1
ATOM 5989 O O . PRO A 1 768 ? 10.172 -14.373 20.633 1.00 29.28 768 PRO A O 1
ATOM 5992 N N . PRO A 1 769 ? 9.858 -12.390 19.616 1.00 31.02 769 PRO A N 1
ATOM 5993 C CA . PRO A 1 769 ? 9.779 -11.591 20.841 1.00 31.02 769 PRO A CA 1
ATOM 5994 C C . PRO A 1 769 ? 8.468 -11.833 21.614 1.00 31.02 769 PRO A C 1
ATOM 5996 O O . PRO A 1 769 ? 7.628 -10.947 21.774 1.00 31.02 769 PRO A O 1
ATOM 5999 N N . ARG A 1 770 ? 8.270 -13.052 22.128 1.00 32.41 770 ARG A N 1
ATOM 6000 C CA . ARG A 1 770 ? 7.167 -13.366 23.042 1.00 32.41 770 ARG A CA 1
ATOM 6001 C C . ARG A 1 770 ? 7.573 -13.041 24.480 1.00 32.41 770 ARG A C 1
ATOM 6003 O O . ARG A 1 770 ? 8.445 -13.680 25.058 1.00 32.41 770 ARG A O 1
ATOM 6010 N N . HIS A 1 771 ? 6.872 -12.051 25.030 1.00 33.09 771 HIS A N 1
ATOM 6011 C CA . HIS A 1 771 ? 6.920 -11.566 26.411 1.00 33.09 771 HIS A CA 1
ATOM 6012 C C . HIS A 1 771 ? 8.256 -10.946 26.857 1.00 33.09 771 HIS A C 1
ATOM 6014 O O . HIS A 1 771 ? 9.199 -11.631 27.255 1.00 33.09 771 HIS A O 1
ATOM 6020 N N . CYS A 1 772 ? 8.265 -9.610 26.944 1.00 34.34 772 CYS A N 1
ATOM 6021 C CA . CYS A 1 772 ? 9.067 -8.924 27.951 1.00 34.34 772 CYS A CA 1
ATOM 6022 C C . CYS A 1 772 ? 8.636 -9.450 29.325 1.00 34.34 772 CYS A C 1
ATOM 6024 O O . CYS A 1 772 ? 7.508 -9.213 29.766 1.00 34.34 772 CYS A O 1
ATOM 6026 N N . LEU A 1 773 ? 9.525 -10.182 29.991 1.00 36.41 773 LEU A N 1
ATOM 6027 C CA . LEU A 1 773 ? 9.323 -10.646 31.356 1.00 36.41 773 LEU A CA 1
ATOM 6028 C C . LEU A 1 773 ? 9.489 -9.451 32.301 1.00 36.41 773 LEU A C 1
ATOM 6030 O O . LEU A 1 773 ? 10.553 -9.232 32.874 1.00 36.41 773 LEU A O 1
ATOM 6034 N N . TYR A 1 774 ? 8.419 -8.667 32.463 1.00 36.28 774 TYR A N 1
ATOM 6035 C CA . TYR A 1 774 ? 8.322 -7.704 33.555 1.00 36.28 774 TYR A CA 1
ATOM 6036 C C . TYR A 1 774 ? 8.189 -8.497 34.858 1.00 36.28 774 TYR A C 1
ATOM 6038 O O . TYR A 1 774 ? 7.090 -8.845 35.287 1.00 36.28 774 TYR A O 1
ATOM 6046 N N . VAL A 1 775 ? 9.329 -8.855 35.446 1.00 37.62 775 VAL A N 1
ATOM 6047 C CA . VAL A 1 775 ? 9.416 -9.515 36.748 1.00 37.62 775 VAL A CA 1
ATOM 6048 C C . VAL A 1 775 ? 9.650 -8.421 37.787 1.00 37.62 775 VAL A C 1
ATOM 6050 O O . VAL A 1 775 ? 10.754 -7.879 37.844 1.00 37.62 775 VAL A O 1
ATOM 6053 N N . PRO A 1 776 ? 8.655 -8.067 38.624 1.00 34.91 776 PRO A N 1
ATOM 6054 C CA . PRO A 1 776 ? 8.894 -7.169 39.746 1.00 34.91 776 PRO A CA 1
ATOM 6055 C C . PRO A 1 776 ? 10.003 -7.751 40.638 1.00 34.91 776 PRO A C 1
ATOM 6057 O O . PRO A 1 776 ? 9.987 -8.965 40.863 1.00 34.91 776 PRO A O 1
ATOM 6060 N N . PRO A 1 777 ? 10.918 -6.946 41.213 1.00 40.38 777 PRO A N 1
ATOM 6061 C CA . PRO A 1 777 ? 12.045 -7.459 42.008 1.00 40.38 777 PRO A CA 1
ATOM 6062 C C . PRO A 1 777 ? 11.639 -8.453 43.115 1.00 40.38 777 PRO A C 1
ATOM 6064 O O . PRO A 1 777 ? 12.319 -9.451 43.355 1.00 40.38 777 PRO A O 1
ATOM 6067 N N . ILE A 1 778 ? 10.463 -8.243 43.719 1.00 40.00 778 ILE A N 1
ATOM 6068 C CA . ILE A 1 778 ? 9.829 -9.137 44.704 1.00 40.00 778 ILE A CA 1
ATOM 6069 C C . ILE A 1 778 ? 9.604 -10.563 44.168 1.00 40.00 778 ILE A C 1
ATOM 6071 O O . ILE A 1 778 ? 9.825 -11.538 44.887 1.00 40.00 778 ILE A O 1
ATOM 6075 N N . TYR A 1 779 ? 9.191 -10.715 42.908 1.00 37.03 779 TYR A N 1
ATOM 6076 C CA . TYR A 1 779 ? 8.886 -12.022 42.318 1.00 37.03 779 TYR A CA 1
ATOM 6077 C C . TYR A 1 779 ? 10.146 -12.887 42.153 1.00 37.03 779 TYR A C 1
ATOM 6079 O O . TYR A 1 779 ? 10.078 -14.109 42.295 1.00 37.03 779 TYR A O 1
ATOM 6087 N N . LEU A 1 780 ? 11.309 -12.270 41.909 1.00 41.81 780 LEU A N 1
ATOM 6088 C CA . LEU A 1 780 ? 12.570 -12.996 41.750 1.00 41.81 780 LEU A CA 1
ATOM 6089 C C . LEU A 1 780 ? 13.079 -13.560 43.089 1.00 41.81 780 LEU A C 1
ATOM 6091 O O . LEU A 1 780 ? 13.519 -14.709 43.141 1.00 41.81 780 LEU A O 1
ATOM 6095 N N . VAL A 1 781 ? 12.920 -12.809 44.187 1.00 42.03 781 VAL A N 1
ATOM 6096 C CA . VAL A 1 781 ? 13.212 -13.284 45.555 1.00 42.03 781 VAL A CA 1
ATOM 6097 C C . VAL A 1 781 ? 12.334 -14.492 45.909 1.00 42.03 781 VAL A C 1
ATOM 6099 O O . VAL A 1 781 ? 12.835 -15.502 46.406 1.00 42.03 781 VAL A O 1
ATOM 6102 N N . VAL A 1 782 ? 11.038 -14.448 45.575 1.00 41.44 782 VAL A N 1
ATOM 6103 C CA . VAL A 1 782 ? 10.110 -15.579 45.772 1.00 41.44 782 VAL A CA 1
ATOM 6104 C C . VAL A 1 782 ? 10.508 -16.800 44.928 1.00 41.44 782 VAL A C 1
ATOM 6106 O O . VAL A 1 782 ? 10.450 -17.933 45.415 1.00 41.44 782 VAL A O 1
ATOM 6109 N N . CYS A 1 783 ? 10.961 -16.600 43.688 1.00 38.53 783 CYS A N 1
ATOM 6110 C CA . CYS A 1 783 ? 11.454 -17.681 42.830 1.00 38.53 783 CYS A CA 1
ATOM 6111 C C . CYS A 1 783 ? 12.742 -18.335 43.362 1.00 38.53 783 CYS A C 1
ATOM 6113 O O . CYS A 1 783 ? 12.842 -19.563 43.331 1.00 38.53 783 CYS A O 1
ATOM 6115 N N . LEU A 1 784 ? 13.688 -17.550 43.890 1.00 39.38 784 LEU A N 1
ATOM 6116 C CA . LEU A 1 784 ? 14.945 -18.042 44.475 1.00 39.38 784 LEU A CA 1
ATOM 6117 C C . LEU A 1 784 ? 14.733 -18.796 45.798 1.00 39.38 784 LEU A C 1
ATOM 6119 O O . LEU A 1 784 ? 15.380 -19.815 46.047 1.00 39.38 784 LEU A O 1
ATOM 6123 N N . LEU A 1 785 ? 13.785 -18.353 46.630 1.00 40.53 785 LEU A N 1
ATOM 6124 C CA . LEU A 1 785 ? 13.400 -19.082 47.843 1.00 40.53 785 LEU A CA 1
ATOM 6125 C C . LEU A 1 785 ? 12.717 -20.422 47.510 1.00 40.53 785 LEU A C 1
ATOM 6127 O O . LEU A 1 785 ? 12.975 -21.429 48.173 1.00 40.53 785 LEU A O 1
ATOM 6131 N N . ARG A 1 786 ? 11.906 -20.479 46.442 1.00 39.38 786 ARG A N 1
ATOM 6132 C CA . ARG A 1 786 ? 11.245 -21.720 45.996 1.00 39.38 786 ARG A CA 1
ATOM 6133 C C . ARG A 1 786 ? 12.203 -22.758 45.399 1.00 39.38 786 ARG A C 1
ATOM 6135 O O . ARG A 1 786 ? 11.977 -23.949 45.597 1.00 39.38 786 ARG A O 1
ATOM 6142 N N . THR A 1 787 ? 13.275 -22.365 44.705 1.00 37.78 787 THR A N 1
ATOM 6143 C CA . THR A 1 787 ? 14.219 -23.336 44.108 1.00 37.78 787 THR A CA 1
ATOM 6144 C C . THR A 1 787 ? 15.155 -24.000 45.120 1.00 37.78 787 THR A C 1
ATOM 6146 O O . THR A 1 787 ? 15.579 -25.128 44.875 1.00 37.78 787 THR A O 1
ATOM 6149 N N . ARG A 1 788 ? 15.428 -23.388 46.285 1.00 37.47 788 ARG A N 1
ATOM 6150 C CA . ARG A 1 788 ? 16.154 -24.074 47.377 1.00 37.47 788 ARG A CA 1
ATOM 6151 C C . ARG A 1 788 ? 15.322 -25.162 48.065 1.00 37.47 788 ARG A C 1
ATOM 6153 O O . ARG A 1 788 ? 15.884 -26.193 48.425 1.00 37.47 788 ARG A O 1
ATOM 6160 N N . ALA A 1 789 ? 14.005 -24.986 48.187 1.00 35.88 789 ALA A N 1
ATOM 6161 C CA . ALA A 1 789 ? 13.118 -25.998 48.776 1.00 35.88 789 ALA A CA 1
ATOM 6162 C C . ALA A 1 789 ? 13.017 -27.285 47.926 1.00 35.88 789 ALA A C 1
ATOM 6164 O O . ALA A 1 789 ? 12.844 -28.375 48.465 1.00 35.88 789 ALA A O 1
ATOM 6165 N N . ALA A 1 790 ? 13.179 -27.180 46.603 1.00 35.69 790 ALA A N 1
ATOM 6166 C CA . ALA A 1 790 ? 13.039 -28.304 45.674 1.00 35.69 790 ALA A CA 1
ATOM 6167 C C . ALA A 1 790 ? 14.210 -29.315 45.686 1.00 35.69 790 ALA A C 1
ATOM 6169 O O . ALA A 1 790 ? 14.092 -30.375 45.080 1.00 35.69 790 ALA A O 1
ATOM 6170 N N . LYS A 1 791 ? 15.333 -29.026 46.365 1.00 35.31 791 LYS A N 1
ATOM 6171 C CA . LYS A 1 791 ? 16.519 -29.912 46.410 1.00 35.31 791 LYS A CA 1
ATOM 6172 C C . LYS A 1 791 ? 16.541 -30.919 47.578 1.00 35.31 791 LYS A C 1
ATOM 6174 O O . LYS A 1 791 ? 17.563 -31.567 47.775 1.00 35.31 791 LYS A O 1
ATOM 6179 N N . VAL A 1 792 ? 15.459 -31.051 48.358 1.00 37.88 792 VAL A N 1
ATOM 6180 C CA . VAL A 1 792 ? 15.453 -31.827 49.628 1.00 37.88 792 VAL A CA 1
ATOM 6181 C C . VAL A 1 792 ? 14.380 -32.940 49.679 1.00 37.88 792 VAL A C 1
ATOM 6183 O O . VAL A 1 792 ? 14.215 -33.595 50.703 1.00 37.88 792 VAL A O 1
ATOM 6186 N N . ALA A 1 793 ? 13.665 -33.221 48.583 1.00 31.98 793 ALA A N 1
ATOM 6187 C CA . ALA A 1 793 ? 12.681 -34.314 48.523 1.00 31.98 793 ALA A CA 1
ATOM 6188 C C . ALA A 1 793 ? 13.248 -35.553 47.788 1.00 31.98 793 ALA A C 1
ATOM 6190 O O . ALA A 1 793 ? 13.578 -35.436 46.607 1.00 31.98 793 ALA A O 1
ATOM 6191 N N . PRO A 1 794 ? 13.370 -36.733 48.434 1.00 36.16 794 PRO A N 1
ATOM 6192 C CA . PRO A 1 794 ? 13.876 -37.945 47.789 1.00 36.16 794 PRO A CA 1
ATOM 6193 C C . PRO A 1 794 ? 12.806 -38.687 46.965 1.00 36.16 794 PRO A C 1
ATOM 6195 O O . PRO A 1 794 ? 11.611 -38.622 47.248 1.00 36.16 794 PRO A O 1
ATOM 6198 N N . ASN A 1 795 ? 13.279 -39.423 45.955 1.00 40.06 795 ASN A N 1
ATOM 6199 C CA . ASN A 1 795 ? 12.504 -40.098 44.907 1.00 40.06 795 ASN A CA 1
ATOM 6200 C C . ASN A 1 795 ? 11.264 -40.895 45.371 1.00 40.06 795 ASN A C 1
ATOM 6202 O O . ASN A 1 795 ? 11.357 -41.813 46.187 1.00 40.06 795 ASN A O 1
ATOM 6206 N N . ARG A 1 796 ? 10.142 -40.675 44.672 1.00 35.72 796 ARG A N 1
ATOM 6207 C CA . ARG A 1 796 ? 9.113 -41.691 44.393 1.00 35.72 796 ARG A CA 1
ATOM 6208 C C . ARG A 1 796 ? 8.851 -41.722 42.888 1.00 35.72 796 ARG A C 1
ATOM 6210 O O . ARG A 1 796 ? 8.700 -40.667 42.280 1.00 35.72 796 ARG A O 1
ATOM 6217 N N . ALA A 1 797 ? 8.805 -42.918 42.306 1.00 37.91 797 ALA A N 1
ATOM 6218 C CA . ALA A 1 797 ? 8.453 -43.109 40.901 1.00 37.91 797 ALA A CA 1
ATOM 6219 C C . ALA A 1 797 ? 6.931 -42.930 40.696 1.00 37.91 797 ALA A C 1
ATOM 6221 O O . ALA A 1 797 ? 6.166 -43.424 41.531 1.00 37.91 797 ALA A O 1
ATOM 6222 N N . PRO A 1 798 ? 6.480 -42.237 39.635 1.00 35.91 798 PRO A N 1
ATOM 6223 C CA . PRO A 1 798 ? 5.063 -42.115 39.306 1.00 35.91 798 PRO A CA 1
ATOM 6224 C C . PRO A 1 798 ? 4.557 -43.294 38.458 1.00 35.91 798 PRO A C 1
ATOM 6226 O O . PRO A 1 798 ? 5.301 -43.873 37.669 1.00 35.91 798 PRO A O 1
ATOM 6229 N N . SER A 1 799 ? 3.278 -43.628 38.626 1.00 38.12 799 SER A N 1
ATOM 6230 C CA . SER A 1 799 ? 2.526 -44.583 37.800 1.00 38.12 799 SER A CA 1
ATOM 6231 C C . SER A 1 799 ? 1.949 -43.924 36.533 1.00 38.12 799 SER A C 1
ATOM 6233 O O . SER A 1 799 ? 1.856 -42.700 36.459 1.00 38.12 799 SER A O 1
ATOM 6235 N N . GLU A 1 800 ? 1.554 -44.737 35.545 1.00 37.59 800 GLU A N 1
ATOM 6236 C CA . GLU A 1 800 ? 1.329 -44.377 34.123 1.00 37.59 800 GLU A CA 1
ATOM 6237 C C . GLU A 1 800 ? 0.199 -43.366 33.799 1.00 37.59 800 GLU A C 1
ATOM 6239 O O . GLU A 1 800 ? -0.030 -43.056 32.635 1.00 37.59 800 GLU A O 1
ATOM 6244 N N . GLU A 1 801 ? -0.489 -42.795 34.788 1.00 37.06 801 GLU A N 1
ATOM 6245 C CA . GLU A 1 801 ? -1.696 -41.968 34.590 1.00 37.06 801 GLU A CA 1
ATOM 6246 C C . GLU A 1 801 ? -1.431 -40.442 34.662 1.00 37.06 801 GLU A C 1
ATOM 6248 O O . GLU A 1 801 ? -2.285 -39.670 35.092 1.00 37.06 801 GLU A O 1
ATOM 6253 N N . ASN A 1 802 ? -0.217 -39.972 34.322 1.00 36.28 802 ASN A N 1
ATOM 6254 C CA . ASN A 1 802 ? 0.182 -38.568 34.571 1.00 36.28 802 ASN A CA 1
ATOM 6255 C C . ASN A 1 802 ? 1.145 -37.934 33.535 1.00 36.28 802 ASN A C 1
ATOM 6257 O O . ASN A 1 802 ? 1.884 -36.995 33.860 1.00 36.28 802 ASN A O 1
ATOM 6261 N N . ASN A 1 803 ? 1.158 -38.419 32.288 1.00 37.97 803 ASN A N 1
ATOM 6262 C CA . ASN A 1 803 ? 2.075 -37.909 31.254 1.00 37.97 803 ASN A CA 1
ATOM 6263 C C . ASN A 1 803 ? 1.822 -36.430 30.886 1.00 37.97 803 ASN A C 1
ATOM 6265 O O . ASN A 1 803 ? 2.767 -35.639 30.912 1.00 37.97 803 ASN A O 1
ATOM 6269 N N . ASP A 1 804 ? 0.569 -36.009 30.683 1.00 40.59 804 ASP A N 1
ATOM 6270 C CA . ASP A 1 804 ? 0.236 -34.646 30.214 1.00 40.59 804 ASP A CA 1
ATOM 6271 C C . ASP A 1 804 ? 0.661 -33.525 31.182 1.00 40.59 804 ASP A C 1
ATOM 6273 O O . ASP A 1 804 ? 0.995 -32.409 30.777 1.00 40.59 804 ASP A O 1
ATOM 6277 N N . ARG A 1 805 ? 0.700 -33.803 32.493 1.00 36.12 805 ARG A N 1
ATOM 6278 C CA . ARG A 1 805 ? 1.203 -32.840 33.491 1.00 36.12 805 ARG A CA 1
ATOM 6279 C C . ARG A 1 805 ? 2.726 -32.779 33.559 1.00 36.12 805 ARG A C 1
ATOM 6281 O O . ARG A 1 805 ? 3.272 -31.802 34.077 1.00 36.12 805 ARG A O 1
ATOM 6288 N N . THR A 1 806 ? 3.407 -33.799 33.047 1.00 35.69 806 THR A N 1
ATOM 6289 C CA . THR A 1 806 ? 4.861 -33.934 33.134 1.00 35.69 806 THR A CA 1
ATOM 6290 C C . THR A 1 806 ? 5.557 -33.146 32.019 1.00 35.69 806 THR A C 1
ATOM 6292 O O . THR A 1 806 ? 6.532 -32.454 32.308 1.00 35.69 806 THR A O 1
ATOM 6295 N N . GLU A 1 807 ? 5.011 -33.104 30.797 1.00 38.78 807 GLU A N 1
ATOM 6296 C CA . GLU A 1 807 ? 5.541 -32.256 29.707 1.00 38.78 807 GLU A CA 1
ATOM 6297 C C . GLU A 1 807 ? 5.439 -30.746 30.006 1.00 38.78 807 GLU A C 1
ATOM 6299 O O . GLU A 1 807 ? 6.374 -29.978 29.745 1.00 38.78 807 GLU A O 1
ATOM 6304 N N . LEU A 1 808 ? 4.349 -30.292 30.635 1.00 36.44 808 LEU A N 1
ATOM 6305 C CA . LEU A 1 808 ? 4.187 -28.876 31.002 1.00 36.44 808 LEU A CA 1
ATOM 6306 C C . LEU A 1 808 ? 5.189 -28.430 32.093 1.00 36.44 808 LEU A C 1
ATOM 6308 O O . LEU A 1 808 ? 5.644 -27.282 32.119 1.00 36.44 808 LEU A O 1
ATOM 6312 N N . LEU A 1 809 ? 5.584 -29.350 32.978 1.00 32.75 809 LEU A N 1
ATOM 6313 C CA . LEU A 1 809 ? 6.629 -29.118 33.981 1.00 32.75 809 LEU A CA 1
ATOM 6314 C C . LEU A 1 809 ? 8.046 -29.271 33.404 1.00 32.75 809 LEU A C 1
ATOM 6316 O O . LEU A 1 809 ? 8.950 -28.538 33.806 1.00 32.75 809 LEU A O 1
ATOM 6320 N N . GLN A 1 810 ? 8.253 -30.160 32.430 1.00 34.38 810 GLN A N 1
ATOM 6321 C CA . GLN A 1 810 ? 9.539 -30.308 31.744 1.00 34.38 810 GLN A CA 1
ATOM 6322 C C . GLN A 1 810 ? 9.847 -29.126 30.815 1.00 34.38 810 GLN A C 1
ATOM 6324 O O . GLN A 1 810 ? 10.979 -28.650 30.814 1.00 34.38 810 GLN A O 1
ATOM 6329 N N . SER A 1 811 ? 8.861 -28.564 30.111 1.00 38.28 811 SER A N 1
ATOM 6330 C CA . SER A 1 811 ? 9.051 -27.342 29.309 1.00 38.28 811 SER A CA 1
ATOM 6331 C C . SER A 1 811 ? 9.415 -26.120 30.170 1.00 38.28 811 SER A C 1
ATOM 6333 O O . SER A 1 811 ? 10.319 -25.358 29.819 1.00 38.28 811 SER A O 1
ATOM 6335 N N . THR A 1 812 ? 8.808 -25.965 31.353 1.00 39.59 812 THR A N 1
ATOM 6336 C CA . THR A 1 812 ? 9.184 -24.907 32.312 1.00 39.59 812 THR A CA 1
ATOM 6337 C C . THR A 1 812 ? 10.508 -25.177 33.039 1.00 39.59 812 THR A C 1
ATOM 6339 O O . THR A 1 812 ? 11.194 -24.225 33.422 1.00 39.59 812 THR A O 1
ATOM 6342 N N . ALA A 1 813 ? 10.927 -26.438 33.187 1.00 30.08 813 ALA A N 1
ATOM 6343 C CA . ALA A 1 813 ? 12.273 -26.790 33.647 1.00 30.08 813 ALA A CA 1
ATOM 6344 C C . ALA A 1 813 ? 13.342 -26.520 32.570 1.00 30.08 813 ALA A C 1
ATOM 6346 O O . ALA A 1 813 ? 14.377 -25.930 32.876 1.00 30.08 813 ALA A O 1
ATOM 6347 N N . ALA A 1 814 ? 13.072 -26.850 31.304 1.00 32.72 814 ALA A N 1
ATOM 6348 C CA . ALA A 1 814 ? 13.955 -26.568 30.171 1.00 32.72 814 ALA A CA 1
ATOM 6349 C C . ALA A 1 814 ? 14.127 -25.056 29.934 1.00 32.72 814 ALA A C 1
ATOM 6351 O O . ALA A 1 814 ? 15.239 -24.593 29.678 1.00 32.72 814 ALA A O 1
ATOM 6352 N N . GLY A 1 815 ? 13.063 -24.264 30.112 1.00 34.44 815 GLY A N 1
ATOM 6353 C CA . GLY A 1 815 ? 13.142 -22.798 30.110 1.00 34.44 815 GLY A CA 1
ATOM 6354 C C . GLY A 1 815 ? 13.980 -22.220 31.262 1.00 34.44 815 GLY A C 1
ATOM 6355 O O . GLY A 1 815 ? 14.602 -21.174 31.099 1.00 34.44 815 GLY A O 1
ATOM 6356 N N . LYS A 1 816 ? 14.055 -22.910 32.410 1.00 34.12 816 LYS A N 1
ATOM 6357 C CA . LYS A 1 816 ? 14.953 -22.545 33.523 1.00 34.12 816 LYS A CA 1
ATOM 6358 C C . LYS A 1 816 ? 16.398 -22.996 33.315 1.00 34.12 816 LYS A C 1
ATOM 6360 O O . LYS A 1 816 ? 17.290 -22.342 33.842 1.00 34.12 816 LYS A O 1
ATOM 6365 N N . ALA A 1 817 ? 16.635 -24.076 32.571 1.00 31.20 817 ALA A N 1
ATOM 6366 C CA . ALA A 1 817 ? 17.983 -24.538 32.245 1.00 31.20 817 ALA A CA 1
ATOM 6367 C C . ALA A 1 817 ? 18.696 -23.571 31.282 1.00 31.20 817 ALA A C 1
ATOM 6369 O O . ALA A 1 817 ? 19.821 -23.171 31.554 1.00 31.20 817 ALA A O 1
ATOM 6370 N N . ARG A 1 818 ? 18.007 -23.085 30.236 1.00 38.69 818 ARG A N 1
ATOM 6371 C CA . ARG A 1 818 ? 18.582 -22.137 29.253 1.00 38.69 818 ARG A CA 1
ATOM 6372 C C . ARG A 1 818 ? 18.933 -20.753 29.816 1.00 38.69 818 ARG A C 1
ATOM 6374 O O . ARG A 1 818 ? 19.634 -19.996 29.162 1.00 38.69 818 ARG A O 1
ATOM 6381 N N . LEU A 1 819 ? 18.478 -20.420 31.026 1.00 39.22 819 LEU A N 1
ATOM 6382 C CA . LEU A 1 819 ? 18.897 -19.215 31.758 1.00 39.22 819 LEU A CA 1
ATOM 6383 C C . LEU A 1 819 ? 20.337 -19.306 32.305 1.00 39.22 819 LEU A C 1
ATOM 6385 O O . LEU A 1 819 ? 20.830 -18.323 32.852 1.00 39.22 819 LEU A O 1
ATOM 6389 N N . LEU A 1 820 ? 20.984 -20.472 32.193 1.00 37.44 820 LEU A N 1
ATOM 6390 C CA . LEU A 1 820 ? 22.356 -20.728 32.643 1.00 37.44 820 LEU A CA 1
ATOM 6391 C C . LEU A 1 820 ? 23.355 -20.922 31.486 1.00 37.44 820 LEU A C 1
ATOM 6393 O O . LEU A 1 820 ? 24.553 -20.879 31.738 1.00 37.44 820 LEU A O 1
ATOM 6397 N N . ASP A 1 821 ? 22.887 -21.055 30.238 1.00 38.09 821 ASP A N 1
ATOM 6398 C CA . ASP A 1 821 ? 23.725 -21.121 29.024 1.00 38.09 821 ASP A CA 1
ATOM 6399 C C . ASP A 1 821 ? 23.990 -19.714 28.443 1.00 38.09 821 ASP A C 1
ATOM 6401 O O . ASP A 1 821 ? 23.885 -19.468 27.241 1.00 38.09 821 ASP A O 1
ATOM 6405 N N . VAL A 1 822 ? 24.284 -18.757 29.324 1.00 46.84 822 VAL A N 1
ATOM 6406 C CA . VAL A 1 822 ? 24.654 -17.379 28.971 1.00 46.84 822 VAL A CA 1
ATOM 6407 C C . VAL A 1 822 ? 26.178 -17.311 28.842 1.00 46.84 822 VAL A C 1
ATOM 6409 O O . VAL A 1 822 ? 26.882 -17.881 29.676 1.00 46.84 822 VAL A O 1
ATOM 6412 N N . GLU A 1 823 ? 26.704 -16.623 27.819 1.00 53.06 823 GLU A N 1
ATOM 6413 C CA . GLU A 1 823 ? 28.157 -16.425 27.687 1.00 53.06 823 GLU A CA 1
ATOM 6414 C C . GLU A 1 823 ? 28.748 -15.819 28.976 1.00 53.06 823 GLU A C 1
ATOM 6416 O O . GLU A 1 823 ? 28.098 -14.961 29.587 1.00 53.06 823 GLU A O 1
ATOM 6421 N N . PRO A 1 824 ? 29.969 -16.219 29.397 1.00 53.75 824 PRO A N 1
ATOM 6422 C CA . PRO A 1 824 ? 30.549 -15.783 30.665 1.00 53.75 824 PRO A CA 1
ATOM 6423 C C . PRO A 1 824 ? 30.483 -14.268 30.876 1.00 53.75 824 PRO A C 1
ATOM 6425 O O . PRO A 1 824 ? 30.041 -13.832 31.937 1.00 53.75 824 PRO A O 1
ATOM 6428 N N . ASP A 1 825 ? 30.825 -13.471 29.863 1.00 57.56 825 ASP A N 1
ATOM 6429 C CA . ASP A 1 825 ? 30.800 -12.007 29.926 1.00 57.56 825 ASP A CA 1
ATOM 6430 C C . ASP A 1 825 ? 29.415 -11.475 30.334 1.00 57.56 825 ASP A C 1
ATOM 6432 O O . ASP A 1 825 ? 29.313 -10.718 31.298 1.00 57.56 825 ASP A O 1
ATOM 6436 N N . ALA A 1 826 ? 28.335 -11.938 29.692 1.00 63.28 826 ALA A N 1
ATOM 6437 C CA . ALA A 1 826 ? 26.969 -11.482 29.971 1.00 63.28 826 ALA A CA 1
ATOM 6438 C C . ALA A 1 826 ? 26.453 -11.909 31.364 1.00 63.28 826 ALA A C 1
ATOM 6440 O O . ALA A 1 826 ? 25.628 -11.212 31.965 1.00 63.28 826 ALA A O 1
ATOM 6441 N N . TRP A 1 827 ? 26.976 -13.001 31.934 1.00 70.19 827 TRP A N 1
ATOM 6442 C CA . TRP A 1 827 ? 26.724 -13.361 33.336 1.00 70.19 827 TRP A CA 1
ATOM 6443 C C . TRP A 1 827 ? 27.396 -12.383 34.312 1.00 70.19 827 TRP A C 1
ATOM 6445 O O . TRP A 1 827 ? 26.783 -11.974 35.300 1.00 70.19 827 TRP A O 1
ATOM 6455 N N . HIS A 1 828 ? 28.624 -11.946 34.024 1.00 74.81 828 HIS A N 1
ATOM 6456 C CA . HIS A 1 828 ? 29.311 -10.939 34.839 1.00 74.81 828 HIS A CA 1
ATOM 6457 C C . HIS A 1 828 ? 28.646 -9.554 34.673 1.00 74.81 828 HIS A C 1
ATOM 6459 O O . HIS A 1 828 ? 28.471 -8.846 35.666 1.00 74.81 828 HIS A O 1
ATOM 6465 N N . SER A 1 829 ? 28.138 -9.210 33.478 1.00 75.25 829 SER A N 1
ATOM 6466 C CA . SER A 1 829 ? 27.302 -8.016 33.250 1.00 75.25 829 SER A CA 1
ATOM 6467 C C . SER A 1 829 ? 26.032 -8.006 34.105 1.00 75.25 829 SER A C 1
ATOM 6469 O O . SER A 1 829 ? 25.696 -6.993 34.724 1.00 75.25 829 SER A O 1
ATOM 6471 N N . PHE A 1 830 ? 25.328 -9.143 34.149 1.00 77.94 830 PHE A N 1
ATOM 6472 C CA . PHE A 1 830 ? 24.097 -9.330 34.918 1.00 77.94 830 PHE A CA 1
ATOM 6473 C C . PHE A 1 830 ? 24.312 -9.051 36.408 1.00 77.94 830 PHE A C 1
ATOM 6475 O O . PHE A 1 830 ? 23.577 -8.256 37.001 1.00 77.94 830 PHE A O 1
ATOM 6482 N N . TRP A 1 831 ? 25.326 -9.679 37.014 1.00 80.44 831 TRP A N 1
ATOM 6483 C CA . TRP A 1 831 ? 25.616 -9.490 38.437 1.00 80.44 831 TRP A CA 1
ATOM 6484 C C . TRP A 1 831 ? 26.180 -8.103 38.728 1.00 80.44 831 TRP A C 1
ATOM 6486 O O . TRP A 1 831 ? 25.812 -7.518 39.741 1.00 80.44 831 TRP A O 1
ATOM 6496 N N . GLY A 1 832 ? 26.968 -7.534 37.815 1.00 82.56 832 GLY A N 1
ATOM 6497 C CA . GLY A 1 832 ? 27.455 -6.160 37.890 1.00 82.56 832 GLY A CA 1
ATOM 6498 C C . GLY A 1 832 ? 26.346 -5.121 38.073 1.00 82.56 832 GLY A C 1
ATOM 6499 O O . GLY A 1 832 ? 26.290 -4.431 39.097 1.00 82.56 832 GLY A O 1
ATOM 6500 N N . TYR A 1 833 ? 25.414 -5.047 37.117 1.00 82.75 833 TYR A N 1
ATOM 6501 C CA . TYR A 1 833 ? 24.292 -4.103 37.187 1.00 82.75 833 TYR A CA 1
ATOM 6502 C C . TYR A 1 833 ? 23.325 -4.402 38.342 1.00 82.75 833 TYR A C 1
ATOM 6504 O O . TYR A 1 833 ? 22.847 -3.471 38.997 1.00 82.75 833 TYR A O 1
ATOM 6512 N N . LEU A 1 834 ? 23.065 -5.681 38.641 1.00 83.25 834 LEU A N 1
ATOM 6513 C CA . LEU A 1 834 ? 22.217 -6.078 39.768 1.00 83.25 834 LEU A CA 1
ATOM 6514 C C . LEU A 1 834 ? 22.819 -5.639 41.113 1.00 83.25 834 LEU A C 1
ATOM 6516 O O . LEU A 1 834 ? 22.100 -5.112 41.964 1.00 83.25 834 LEU A O 1
ATOM 6520 N N . SER A 1 835 ? 24.131 -5.799 41.296 1.00 86.00 835 SER A N 1
ATOM 6521 C CA . SER A 1 835 ? 24.845 -5.357 42.495 1.00 86.00 835 SER A CA 1
ATOM 6522 C C . SER A 1 835 ? 24.803 -3.838 42.664 1.00 86.00 835 SER A C 1
ATOM 6524 O O . SER A 1 835 ? 24.511 -3.374 43.767 1.00 86.00 835 SER A O 1
ATOM 6526 N N . TYR A 1 836 ? 24.976 -3.056 41.592 1.00 83.75 836 TYR A N 1
ATOM 6527 C CA . TYR A 1 836 ? 24.799 -1.600 41.661 1.00 83.75 836 TYR A CA 1
ATOM 6528 C C . TYR A 1 836 ? 23.366 -1.187 42.015 1.00 83.75 836 TYR A C 1
ATOM 6530 O O . TYR A 1 836 ? 23.168 -0.354 42.901 1.00 83.75 836 TYR A O 1
ATOM 6538 N N . MET A 1 837 ? 22.360 -1.799 41.383 1.00 85.38 837 MET A N 1
ATOM 6539 C CA . MET A 1 837 ? 20.951 -1.497 41.650 1.00 85.38 837 MET A CA 1
ATOM 6540 C C . MET A 1 837 ? 20.565 -1.797 43.110 1.00 85.38 837 MET A C 1
ATOM 6542 O O . MET A 1 837 ? 19.924 -0.978 43.768 1.00 85.38 837 MET A O 1
ATOM 6546 N N . VAL A 1 838 ? 20.969 -2.955 43.644 1.00 83.31 838 VAL A N 1
ATOM 6547 C CA . VAL A 1 838 ? 20.642 -3.352 45.025 1.00 83.31 838 VAL A CA 1
ATOM 6548 C C . VAL A 1 838 ? 21.482 -2.575 46.046 1.00 83.31 838 VAL A C 1
ATOM 6550 O O . VAL A 1 838 ? 20.959 -2.202 47.095 1.00 83.31 838 VAL A O 1
ATOM 6553 N N . GLY A 1 839 ? 22.745 -2.258 45.740 1.00 85.50 839 GLY A N 1
ATOM 6554 C CA . GLY A 1 839 ? 23.592 -1.422 46.596 1.00 85.50 839 GLY A CA 1
ATOM 6555 C C . GLY A 1 839 ? 23.022 -0.014 46.788 1.00 85.50 839 GLY A C 1
ATOM 6556 O O . GLY A 1 839 ? 22.911 0.465 47.918 1.00 85.50 839 GLY A O 1
ATOM 6557 N N . ALA A 1 840 ? 22.548 0.605 45.702 1.00 85.00 840 ALA A N 1
ATOM 6558 C CA . ALA A 1 840 ? 21.910 1.919 45.745 1.00 85.00 840 ALA A CA 1
ATOM 6559 C C . ALA A 1 840 ? 20.597 1.899 46.547 1.00 85.00 840 ALA A C 1
ATOM 6561 O O . ALA A 1 840 ? 20.322 2.840 47.290 1.00 85.00 840 ALA A O 1
ATOM 6562 N N . LEU A 1 841 ? 19.823 0.808 46.472 1.00 84.75 841 LEU A N 1
ATOM 6563 C CA . LEU A 1 841 ? 18.617 0.623 47.284 1.00 84.75 841 LEU A CA 1
ATOM 6564 C C . LEU A 1 841 ? 18.931 0.539 48.788 1.00 84.75 841 LEU A C 1
ATOM 6566 O O . LEU A 1 841 ? 18.253 1.185 49.584 1.00 84.75 841 LEU A O 1
ATOM 6570 N N . PHE A 1 842 ? 19.963 -0.208 49.196 1.00 84.69 842 PHE A N 1
ATOM 6571 C CA . PHE A 1 842 ? 20.382 -0.239 50.604 1.00 84.69 842 PHE A CA 1
ATOM 6572 C C . PHE A 1 842 ? 20.857 1.137 51.087 1.00 84.69 842 PHE A C 1
ATOM 6574 O O . PHE A 1 842 ? 20.443 1.582 52.157 1.00 84.69 842 PHE A O 1
ATOM 6581 N N . PHE A 1 843 ? 21.636 1.854 50.275 1.00 83.31 843 PHE A N 1
ATOM 6582 C CA . PHE A 1 843 ? 22.071 3.211 50.603 1.00 83.31 843 PHE A CA 1
ATOM 6583 C C . PHE A 1 843 ? 20.877 4.172 50.788 1.00 83.31 843 PHE A C 1
ATOM 6585 O O . PHE A 1 843 ? 20.799 4.889 51.786 1.00 83.31 843 PHE A O 1
ATOM 6592 N N . GLN A 1 844 ? 19.879 4.118 49.896 1.00 85.44 844 GLN A N 1
ATOM 6593 C CA . GLN A 1 844 ? 18.635 4.884 50.038 1.00 85.44 844 GLN A CA 1
ATOM 6594 C C . GLN A 1 844 ? 17.841 4.555 51.302 1.00 85.44 844 GLN A C 1
ATOM 6596 O O . GLN A 1 844 ? 17.252 5.461 51.887 1.00 85.44 844 GLN A O 1
ATOM 6601 N N . ILE A 1 845 ? 17.786 3.283 51.710 1.00 81.56 845 ILE A N 1
ATOM 6602 C CA . ILE A 1 845 ? 17.073 2.872 52.925 1.00 81.56 845 ILE A CA 1
ATOM 6603 C C . ILE A 1 845 ? 17.694 3.550 54.151 1.00 81.56 845 ILE A C 1
ATOM 6605 O O . ILE A 1 845 ? 16.953 4.095 54.967 1.00 81.56 845 ILE A O 1
ATOM 6609 N N . GLY A 1 846 ? 19.029 3.595 54.246 1.00 79.38 846 GLY A N 1
ATOM 6610 C CA . GLY A 1 846 ? 19.725 4.305 55.324 1.00 79.38 846 GLY A CA 1
ATOM 6611 C C . GLY A 1 846 ? 19.388 5.799 55.351 1.00 79.38 846 GLY A C 1
ATOM 6612 O O . GLY A 1 846 ? 18.907 6.308 56.362 1.00 79.38 846 GLY A O 1
ATOM 6613 N N . ILE A 1 847 ? 19.513 6.472 54.204 1.00 81.69 847 ILE A N 1
ATOM 6614 C CA . ILE A 1 847 ? 19.185 7.900 54.053 1.00 81.69 847 ILE A CA 1
ATOM 6615 C C . ILE A 1 847 ? 17.702 8.193 54.353 1.00 81.69 847 ILE A C 1
ATOM 6617 O O . ILE A 1 847 ? 17.369 9.225 54.936 1.00 81.69 847 ILE A O 1
ATOM 6621 N N . LEU A 1 848 ? 16.785 7.290 53.992 1.00 79.81 848 LEU A N 1
ATOM 6622 C CA . LEU A 1 848 ? 15.367 7.426 54.327 1.00 79.81 848 LEU A CA 1
ATOM 6623 C C . LEU A 1 848 ? 15.138 7.330 55.841 1.00 79.81 848 LEU A C 1
ATOM 6625 O O . LEU A 1 848 ? 14.322 8.084 56.373 1.00 79.81 848 LEU A O 1
ATOM 6629 N N . PHE A 1 849 ? 15.860 6.454 56.544 1.00 74.69 849 PHE A N 1
ATOM 6630 C CA . PHE A 1 849 ? 15.812 6.408 58.004 1.00 74.69 849 PHE A CA 1
ATOM 6631 C C . PHE A 1 849 ? 16.375 7.688 58.641 1.00 74.69 849 PHE A C 1
ATOM 6633 O O . PHE A 1 849 ? 15.725 8.194 59.553 1.00 74.69 849 PHE A O 1
ATOM 6640 N N . ASP A 1 850 ? 17.451 8.291 58.122 1.00 72.62 850 ASP A N 1
ATOM 6641 C CA . ASP A 1 850 ? 17.927 9.615 58.578 1.00 72.62 850 ASP A CA 1
ATOM 6642 C C . ASP A 1 850 ? 16.855 10.713 58.381 1.00 72.62 850 ASP A C 1
ATOM 6644 O O . ASP A 1 850 ? 16.548 11.485 59.299 1.00 72.62 850 ASP A O 1
ATOM 6648 N N . ILE A 1 851 ? 16.196 10.745 57.212 1.00 70.69 851 ILE A N 1
ATOM 6649 C CA . ILE A 1 851 ? 15.089 11.677 56.890 1.00 70.69 851 ILE A CA 1
ATOM 6650 C C . ILE A 1 851 ? 13.855 11.460 57.787 1.00 70.69 851 ILE A C 1
ATOM 6652 O O . ILE A 1 851 ? 13.041 12.375 57.958 1.00 70.69 851 ILE A O 1
ATOM 6656 N N . LEU A 1 852 ? 13.668 10.258 58.337 1.00 68.12 852 LEU A N 1
ATOM 6657 C CA . LEU A 1 852 ? 12.571 9.943 59.254 1.00 68.12 852 LEU A CA 1
ATOM 6658 C C . LEU A 1 852 ? 12.944 10.212 60.718 1.00 68.12 852 LEU A C 1
ATOM 6660 O O . LEU A 1 852 ? 12.116 10.746 61.452 1.00 68.12 852 LEU A O 1
ATOM 6664 N N . GLN A 1 853 ? 14.173 9.914 61.142 1.00 65.25 853 GLN A N 1
ATOM 6665 C CA . GLN A 1 853 ? 14.643 10.142 62.513 1.00 65.25 853 GLN A CA 1
ATOM 6666 C C . GLN A 1 853 ? 14.755 11.640 62.830 1.00 65.25 853 GLN A C 1
ATOM 6668 O O . GLN A 1 853 ? 14.237 12.083 63.857 1.00 65.25 853 GLN A O 1
ATOM 6673 N N . SER A 1 854 ? 15.264 12.443 61.889 1.00 59.59 854 SER A N 1
ATOM 6674 C CA . SER A 1 854 ? 15.268 13.917 61.970 1.00 59.59 854 SER A CA 1
ATOM 6675 C C . SER A 1 854 ? 13.870 14.554 62.086 1.00 59.59 854 SER A C 1
ATOM 6677 O O . SER A 1 854 ? 13.744 15.708 62.478 1.00 59.59 854 SER A O 1
ATOM 6679 N N . ARG A 1 855 ? 12.772 13.827 61.815 1.00 52.31 855 ARG A N 1
ATOM 6680 C CA . ARG A 1 855 ? 11.400 14.333 62.047 1.00 52.31 855 ARG A CA 1
ATOM 6681 C C . ARG A 1 855 ? 10.920 14.178 63.490 1.00 52.31 855 ARG A C 1
ATOM 6683 O O . ARG A 1 855 ? 9.916 14.794 63.844 1.00 52.31 855 ARG A O 1
ATOM 6690 N N . HIS A 1 856 ? 11.578 13.346 64.297 1.00 46.00 856 HIS A N 1
ATOM 6691 C CA . HIS A 1 856 ? 11.129 13.001 65.650 1.00 46.00 856 HIS A CA 1
ATOM 6692 C C . HIS A 1 856 ? 11.879 13.739 66.772 1.00 46.00 856 HIS A C 1
ATOM 6694 O O . HIS A 1 856 ? 11.393 13.735 67.901 1.00 46.00 856 HIS A O 1
ATOM 6700 N N . ALA A 1 857 ? 12.990 14.423 66.477 1.00 44.88 857 ALA A N 1
ATOM 6701 C CA . ALA A 1 857 ? 13.771 15.186 67.460 1.00 44.88 857 ALA A CA 1
ATOM 6702 C C . ALA A 1 857 ? 13.097 16.498 67.938 1.00 44.88 857 ALA A C 1
ATOM 6704 O O . ALA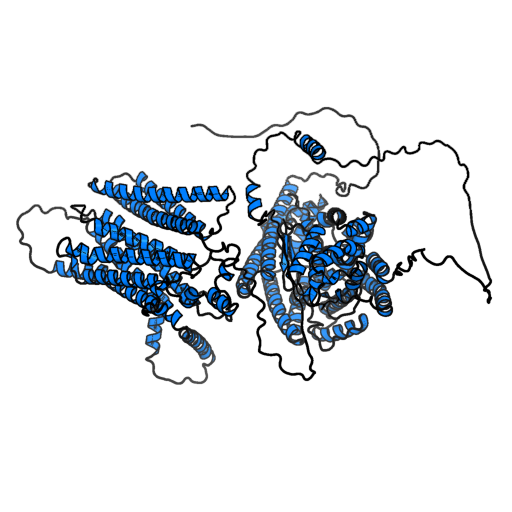 A 1 857 ? 13.449 17.042 68.983 1.00 44.88 857 ALA A O 1
ATOM 6705 N N . VAL A 1 858 ? 12.088 16.999 67.214 1.00 37.06 858 VAL A N 1
ATOM 6706 C CA . VAL A 1 858 ? 11.533 18.363 67.357 1.00 37.06 858 VAL A CA 1
ATOM 6707 C C . VAL A 1 858 ? 10.503 18.507 68.502 1.00 37.06 858 VAL A C 1
ATOM 6709 O O . VAL A 1 858 ? 9.436 19.098 68.327 1.00 37.06 858 VAL A O 1
ATOM 6712 N N . ARG A 1 859 ? 10.779 17.953 69.692 1.00 32.09 859 ARG A N 1
ATOM 6713 C CA . ARG A 1 859 ? 10.004 18.226 70.925 1.00 32.09 859 ARG A CA 1
ATOM 6714 C C . ARG A 1 859 ? 10.882 18.218 72.185 1.00 32.09 859 ARG A C 1
ATOM 6716 O O . ARG A 1 859 ? 11.044 17.155 72.786 1.00 32.09 859 ARG A O 1
ATOM 6723 N N . PRO A 1 860 ? 11.368 19.378 72.665 1.00 34.62 860 PRO A N 1
ATOM 6724 C CA . PRO A 1 860 ? 11.724 19.498 74.073 1.00 34.62 860 PRO A CA 1
ATOM 6725 C C . PRO A 1 860 ? 10.439 19.393 74.923 1.00 34.62 860 PRO A C 1
ATOM 6727 O O . PRO A 1 860 ? 9.414 19.971 74.542 1.00 34.62 860 PRO A O 1
ATOM 6730 N N . PRO A 1 861 ? 10.439 18.656 76.048 1.00 33.28 861 PRO A N 1
ATOM 6731 C CA . PRO A 1 861 ? 9.302 18.653 76.962 1.00 33.28 861 PRO A CA 1
ATOM 6732 C C . PRO A 1 861 ? 9.172 20.022 77.661 1.00 33.28 861 PRO A C 1
ATOM 6734 O O . PRO A 1 861 ? 10.193 20.619 78.011 1.00 33.28 861 PRO A O 1
ATOM 6737 N N . PRO A 1 862 ? 7.947 20.534 77.882 1.00 39.59 862 PRO A N 1
ATOM 6738 C CA . PRO A 1 862 ? 7.730 21.668 78.773 1.00 39.59 862 PRO A CA 1
ATOM 6739 C C . PRO A 1 862 ? 7.902 21.239 80.241 1.00 39.59 862 PRO A C 1
ATOM 6741 O O . PRO A 1 862 ? 7.644 20.087 80.580 1.00 39.59 862 PRO A O 1
ATOM 6744 N N . ASP A 1 863 ? 8.297 22.197 81.083 1.00 42.16 863 ASP A N 1
ATOM 6745 C CA . ASP A 1 863 ? 8.577 22.089 82.525 1.00 42.16 863 ASP A CA 1
ATOM 6746 C C . ASP A 1 863 ? 9.715 21.147 82.965 1.00 42.16 863 ASP A C 1
ATOM 6748 O O . ASP A 1 863 ? 9.558 19.937 83.118 1.00 42.16 863 ASP A O 1
ATOM 6752 N N . ALA A 1 864 ? 10.852 21.764 83.310 1.00 36.44 864 ALA A N 1
ATOM 6753 C CA . ALA A 1 864 ? 11.836 21.222 84.251 1.00 36.44 864 ALA A CA 1
ATOM 6754 C C . ALA A 1 864 ? 12.655 22.351 84.912 1.00 36.44 864 ALA A C 1
ATOM 6756 O O . ALA A 1 864 ? 13.882 22.390 84.832 1.00 36.44 864 ALA A O 1
ATOM 6757 N N . SER A 1 865 ? 11.977 23.297 85.565 1.00 41.25 865 SER A N 1
ATOM 6758 C CA . SER A 1 865 ? 12.623 24.211 86.508 1.00 41.25 865 SER A CA 1
ATOM 6759 C C . SER A 1 865 ? 12.691 23.574 87.900 1.00 41.25 865 SER A C 1
ATOM 6761 O O . SER A 1 865 ? 11.879 23.928 88.750 1.00 41.25 865 SER A O 1
ATOM 6763 N N . ASP A 1 866 ? 13.627 22.648 88.145 1.00 34.81 866 ASP A N 1
ATOM 6764 C CA . ASP A 1 866 ? 14.119 22.415 89.514 1.00 34.81 866 ASP A CA 1
ATOM 6765 C C . ASP A 1 866 ? 15.458 21.649 89.611 1.00 34.81 866 ASP A C 1
ATOM 6767 O O . ASP A 1 866 ? 16.002 21.144 88.628 1.00 34.81 866 ASP A O 1
ATOM 6771 N N . HIS A 1 867 ? 16.011 21.632 90.824 1.00 38.78 867 HIS A N 1
ATOM 6772 C CA . HIS A 1 867 ? 17.387 21.271 91.175 1.00 38.78 867 HIS A CA 1
ATOM 6773 C C . HIS A 1 867 ? 17.877 19.833 90.881 1.00 38.78 867 HIS A C 1
ATOM 6775 O O . HIS A 1 867 ? 17.166 18.844 91.019 1.00 38.78 867 HIS A O 1
ATOM 6781 N N . HIS A 1 868 ? 19.199 19.749 90.663 1.00 45.38 868 HIS A N 1
ATOM 6782 C CA . HIS A 1 868 ? 20.107 18.637 91.001 1.00 45.38 868 HIS A CA 1
ATOM 6783 C C . HIS A 1 868 ? 19.599 17.188 90.847 1.00 45.38 868 HIS A C 1
ATOM 6785 O O . HIS A 1 868 ? 19.215 16.540 91.821 1.00 45.38 868 HIS A O 1
ATOM 6791 N N . VAL A 1 869 ? 19.864 16.593 89.681 1.00 35.09 869 VAL A N 1
ATOM 6792 C CA . VAL A 1 869 ? 20.049 15.138 89.556 1.00 35.09 869 VAL A CA 1
ATOM 6793 C C . VAL A 1 869 ? 21.413 14.865 88.918 1.00 35.09 869 VAL A C 1
ATOM 6795 O O . VAL A 1 869 ? 21.803 15.520 87.958 1.00 35.09 869 VAL A O 1
ATOM 6798 N N . ARG A 1 870 ? 22.172 13.924 89.494 1.00 41.41 870 ARG A N 1
ATOM 6799 C CA . ARG A 1 870 ? 23.416 13.405 88.900 1.00 41.41 870 ARG A CA 1
ATOM 6800 C C . ARG A 1 870 ? 23.059 12.521 87.706 1.00 41.41 870 ARG A C 1
ATOM 6802 O O . ARG A 1 870 ? 22.270 11.596 87.892 1.00 41.41 870 ARG A O 1
ATOM 6809 N N . ASP A 1 871 ? 23.693 12.724 86.555 1.00 35.12 871 ASP A N 1
ATOM 6810 C CA . ASP A 1 871 ? 23.561 11.801 85.422 1.00 35.12 871 ASP A CA 1
ATOM 6811 C C . ASP A 1 871 ? 23.984 10.369 85.817 1.00 35.12 871 ASP A C 1
ATOM 6813 O O . ASP A 1 871 ? 25.116 10.166 86.276 1.00 35.12 871 ASP A O 1
ATOM 6817 N N . PRO A 1 872 ? 23.114 9.355 85.649 1.00 34.31 872 PRO A N 1
ATOM 6818 C CA . PRO A 1 872 ? 23.478 7.959 85.849 1.00 34.31 872 PRO A CA 1
ATOM 6819 C C . PRO A 1 872 ? 24.121 7.365 84.575 1.00 34.31 872 PRO A C 1
ATOM 6821 O O . PRO A 1 872 ? 23.679 7.651 83.460 1.00 34.31 872 PRO A O 1
ATOM 6824 N N . PRO A 1 873 ? 25.138 6.490 84.693 1.00 55.12 873 PRO A N 1
ATOM 6825 C CA . PRO A 1 873 ? 25.772 5.870 83.532 1.00 55.12 873 PRO A CA 1
ATOM 6826 C C . PRO A 1 873 ? 24.990 4.650 82.999 1.00 55.12 873 PRO A C 1
ATOM 6828 O O . PRO A 1 873 ? 24.870 3.628 83.673 1.00 55.12 873 PRO A O 1
ATOM 6831 N N . GLY A 1 874 ? 24.552 4.722 81.734 1.00 39.88 874 GLY A N 1
ATOM 6832 C CA . GLY A 1 874 ? 23.883 3.636 80.986 1.00 39.88 874 GLY A CA 1
ATOM 6833 C C . GLY A 1 874 ? 22.363 3.533 81.224 1.00 39.88 874 GLY A C 1
ATOM 6834 O O . GLY A 1 874 ? 21.848 4.199 82.114 1.00 39.88 874 GLY A O 1
ATOM 6835 N N . PRO A 1 875 ? 21.601 2.724 80.448 1.00 42.34 875 PRO A N 1
ATOM 6836 C CA . PRO A 1 875 ? 21.951 1.954 79.245 1.00 42.34 875 PRO A CA 1
ATOM 6837 C C . PRO A 1 875 ? 21.457 2.599 77.925 1.00 42.34 875 PRO A C 1
ATOM 6839 O O . PRO A 1 875 ? 21.688 2.048 76.847 1.00 42.34 875 PRO A O 1
ATOM 6842 N N . SER A 1 876 ? 20.797 3.761 77.993 1.00 53.38 876 SER A N 1
ATOM 6843 C CA . SER A 1 876 ? 20.106 4.438 76.879 1.00 53.38 876 SER A CA 1
ATOM 6844 C C . SER A 1 876 ? 20.980 4.670 75.641 1.00 53.38 876 SER A C 1
ATOM 6846 O O . SER A 1 876 ? 20.565 4.340 74.531 1.00 53.38 876 SER A O 1
ATOM 6848 N N . ARG A 1 877 ? 22.217 5.156 75.817 1.00 49.88 877 ARG A N 1
ATOM 6849 C CA . ARG A 1 877 ? 23.139 5.441 74.700 1.00 49.88 877 ARG A CA 1
ATOM 6850 C C . ARG A 1 877 ? 23.505 4.188 73.894 1.00 49.88 877 ARG A C 1
ATOM 6852 O O . ARG A 1 877 ? 23.586 4.262 72.677 1.00 49.88 877 ARG A O 1
ATOM 6859 N N . ARG A 1 878 ? 23.659 3.018 74.536 1.00 53.66 878 ARG A N 1
ATOM 6860 C CA . ARG A 1 878 ? 23.940 1.754 73.821 1.00 53.66 878 ARG A CA 1
ATOM 6861 C C . ARG A 1 878 ? 22.741 1.279 73.003 1.00 53.66 878 ARG A C 1
ATOM 6863 O O . ARG A 1 878 ? 22.940 0.779 71.904 1.00 53.66 878 ARG A O 1
ATOM 6870 N N . ALA A 1 879 ? 21.521 1.454 73.512 1.00 56.09 879 ALA A N 1
ATOM 6871 C CA . ALA A 1 879 ? 20.307 1.140 72.761 1.00 56.09 879 ALA A CA 1
ATOM 6872 C C . ALA A 1 879 ? 20.120 2.095 71.567 1.00 56.09 879 ALA A C 1
ATOM 6874 O O . ALA A 1 879 ? 19.838 1.635 70.467 1.00 56.09 879 ALA A O 1
ATOM 6875 N N . ALA A 1 880 ? 20.355 3.398 71.757 1.00 56.50 880 ALA A N 1
ATOM 6876 C CA . ALA A 1 880 ? 20.296 4.391 70.684 1.00 56.50 880 ALA A CA 1
ATOM 6877 C C . ALA A 1 880 ? 21.341 4.126 69.583 1.00 56.50 880 ALA A C 1
ATOM 6879 O O . ALA A 1 880 ? 20.982 4.087 68.410 1.00 56.50 880 ALA A O 1
ATOM 6880 N N . ILE A 1 881 ? 22.600 3.851 69.954 1.00 60.06 881 ILE A N 1
ATOM 6881 C CA . ILE A 1 881 ? 23.663 3.472 69.006 1.00 60.06 881 ILE A CA 1
ATOM 6882 C C . ILE A 1 881 ? 23.315 2.161 68.286 1.00 60.06 881 ILE A C 1
ATOM 6884 O O . ILE A 1 881 ? 23.488 2.069 67.078 1.00 60.06 881 ILE A O 1
ATOM 6888 N N . ALA A 1 882 ? 22.776 1.154 68.983 1.00 60.94 882 ALA A N 1
ATOM 6889 C CA . ALA A 1 882 ? 22.367 -0.101 68.346 1.00 60.94 882 ALA A CA 1
ATOM 6890 C C . ALA A 1 882 ? 21.223 0.092 67.332 1.00 60.94 882 ALA A C 1
ATOM 6892 O O . ALA A 1 882 ? 21.239 -0.538 66.276 1.00 60.94 882 ALA A O 1
ATOM 6893 N N . VAL A 1 883 ? 20.258 0.975 67.623 1.00 64.38 883 VAL A N 1
ATOM 6894 C CA . VAL A 1 883 ? 19.187 1.337 66.681 1.00 64.38 883 VAL A CA 1
ATOM 6895 C C . VAL A 1 883 ? 19.760 2.094 65.485 1.00 64.38 883 VAL A C 1
ATOM 6897 O O . VAL A 1 883 ? 19.540 1.653 64.362 1.00 64.38 883 VAL A O 1
ATOM 6900 N N . ALA A 1 884 ? 20.548 3.153 65.703 1.00 62.91 884 ALA A N 1
ATOM 6901 C CA . ALA A 1 884 ? 21.182 3.922 64.630 1.00 62.91 884 ALA A CA 1
ATOM 6902 C C . ALA A 1 884 ? 22.030 3.020 63.714 1.00 62.91 884 ALA A C 1
ATOM 6904 O O . ALA A 1 884 ? 21.808 2.979 62.502 1.00 62.91 884 ALA A O 1
ATOM 6905 N N . ASN A 1 885 ? 22.907 2.195 64.298 1.00 66.19 885 ASN A N 1
ATOM 6906 C CA . ASN A 1 885 ? 23.741 1.257 63.550 1.00 66.19 885 ASN A CA 1
ATOM 6907 C C . ASN A 1 885 ? 22.909 0.262 62.727 1.00 66.19 885 ASN A C 1
ATOM 6909 O O . ASN A 1 885 ? 23.313 -0.082 61.620 1.00 66.19 885 ASN A O 1
ATOM 6913 N N . ALA A 1 886 ? 21.751 -0.184 63.225 1.00 66.38 886 ALA A N 1
ATOM 6914 C CA . ALA A 1 886 ? 20.859 -1.082 62.493 1.00 66.38 886 ALA A CA 1
ATOM 6915 C C . ALA A 1 886 ? 20.052 -0.377 61.384 1.00 66.38 886 ALA A C 1
ATOM 6917 O O . ALA A 1 886 ? 19.771 -0.998 60.359 1.00 66.38 886 ALA A O 1
ATOM 6918 N N . THR A 1 887 ? 19.670 0.891 61.570 1.00 70.44 887 THR A N 1
ATOM 6919 C CA . THR A 1 887 ? 18.779 1.616 60.645 1.00 70.44 887 THR A CA 1
ATOM 6920 C C . THR A 1 887 ? 19.489 2.416 59.559 1.00 70.44 887 THR A C 1
ATOM 6922 O O . THR A 1 887 ? 18.918 2.574 58.488 1.00 70.44 887 THR A O 1
ATOM 6925 N N . THR A 1 888 ? 20.694 2.937 59.807 1.00 71.06 888 THR A N 1
ATOM 6926 C CA . THR A 1 888 ? 21.355 3.893 58.894 1.00 71.06 888 THR A CA 1
ATOM 6927 C C . THR A 1 888 ? 22.740 3.402 58.479 1.00 71.06 888 THR A C 1
ATOM 6929 O O . THR A 1 888 ? 23.011 3.252 57.287 1.00 71.06 888 THR A O 1
ATOM 6932 N N . ALA A 1 889 ? 23.580 3.015 59.443 1.00 77.38 889 ALA A N 1
ATOM 6933 C CA . ALA A 1 889 ? 24.945 2.580 59.155 1.00 77.38 889 ALA A CA 1
ATOM 6934 C C . ALA A 1 889 ? 25.039 1.184 58.506 1.00 77.38 889 ALA A C 1
ATOM 6936 O O . ALA A 1 889 ? 25.830 0.990 57.586 1.00 77.38 889 ALA A O 1
ATOM 6937 N N . LEU A 1 890 ? 24.226 0.210 58.934 1.00 81.94 890 LEU A N 1
ATOM 6938 C CA . LEU A 1 890 ? 24.198 -1.129 58.332 1.00 81.94 890 LEU A CA 1
ATOM 6939 C C . LEU A 1 890 ? 23.728 -1.102 56.862 1.00 81.94 890 LEU A C 1
ATOM 6941 O O . LEU A 1 890 ? 24.395 -1.726 56.035 1.00 81.94 890 LEU A O 1
ATOM 6945 N N . PRO A 1 891 ? 22.658 -0.374 56.478 1.00 85.25 891 PRO A N 1
ATOM 6946 C CA . PRO A 1 891 ? 22.325 -0.193 55.066 1.00 85.25 891 PRO A CA 1
ATOM 6947 C C . PRO A 1 891 ? 23.425 0.515 54.259 1.00 85.25 891 PRO A C 1
ATOM 6949 O O . PRO A 1 891 ? 23.697 0.094 53.138 1.00 85.25 891 PRO A O 1
ATOM 6952 N N . ALA A 1 892 ? 24.116 1.516 54.819 1.00 81.50 892 ALA A N 1
ATOM 6953 C CA . ALA A 1 892 ? 25.250 2.160 54.143 1.00 81.50 892 ALA A CA 1
ATOM 6954 C C . ALA A 1 892 ? 26.422 1.183 53.903 1.00 81.50 892 ALA A C 1
ATOM 6956 O O . ALA A 1 892 ? 26.931 1.092 52.786 1.00 81.50 892 ALA A O 1
ATOM 6957 N N . LEU A 1 893 ? 26.786 0.387 54.916 1.00 86.62 893 LEU A N 1
ATOM 6958 C CA . LEU A 1 893 ? 27.800 -0.671 54.830 1.00 86.62 893 LEU A CA 1
ATOM 6959 C C . LEU A 1 893 ? 27.451 -1.725 53.763 1.00 86.62 893 LEU A C 1
ATOM 6961 O O . LEU A 1 893 ? 28.293 -2.078 52.936 1.00 86.62 893 LEU A O 1
ATOM 6965 N N . LEU A 1 894 ? 26.206 -2.214 53.759 1.00 87.81 894 LEU A N 1
ATOM 6966 C CA . LEU A 1 894 ? 25.724 -3.182 52.768 1.00 87.81 894 LEU A CA 1
ATOM 6967 C C . LEU A 1 894 ? 25.683 -2.586 51.353 1.00 87.81 894 LEU A C 1
ATOM 6969 O O . LEU A 1 894 ? 26.037 -3.272 50.393 1.00 87.81 894 LEU A O 1
ATOM 6973 N N . GLY A 1 895 ? 25.299 -1.312 51.225 1.00 86.31 895 GLY A N 1
ATOM 6974 C CA . GLY A 1 895 ? 25.316 -0.571 49.965 1.00 86.31 895 GLY A CA 1
ATOM 6975 C C . GLY A 1 895 ? 26.722 -0.465 49.375 1.00 86.31 895 GLY A C 1
ATOM 6976 O O . GLY A 1 895 ? 26.941 -0.887 48.239 1.00 86.31 895 GLY A O 1
ATOM 6977 N N . GLY A 1 896 ? 27.691 -0.001 50.171 1.00 86.94 896 GLY A N 1
ATOM 6978 C CA . GLY A 1 896 ? 29.098 0.084 49.770 1.00 86.94 896 GLY A CA 1
ATOM 6979 C C . GLY A 1 896 ? 29.698 -1.276 49.393 1.00 86.94 896 GLY A C 1
ATOM 6980 O O . GLY A 1 896 ? 30.369 -1.393 48.370 1.00 86.94 896 GLY A O 1
ATOM 6981 N N . ALA A 1 897 ? 29.394 -2.337 50.149 1.00 90.94 897 ALA A N 1
ATOM 6982 C CA . ALA A 1 897 ? 29.864 -3.688 49.831 1.00 90.94 897 ALA A CA 1
ATOM 6983 C C . ALA A 1 897 ? 29.328 -4.190 48.476 1.00 90.94 897 ALA A C 1
ATOM 6985 O O . ALA A 1 897 ? 30.069 -4.781 47.689 1.00 90.94 897 ALA A O 1
ATOM 6986 N N . LEU A 1 898 ? 28.054 -3.924 48.174 1.00 90.44 898 LEU A N 1
ATOM 6987 C CA . LEU A 1 898 ? 27.444 -4.277 46.891 1.00 90.44 898 LEU A CA 1
ATOM 6988 C C . LEU A 1 898 ? 27.978 -3.430 45.730 1.00 90.44 898 LEU A C 1
ATOM 6990 O O . LEU A 1 898 ? 28.176 -3.972 44.645 1.00 90.44 898 LEU A O 1
ATOM 6994 N N . PHE A 1 899 ? 28.290 -2.152 45.952 1.00 90.44 899 PHE A N 1
ATOM 6995 C CA . PHE A 1 899 ? 28.992 -1.332 44.962 1.00 90.44 899 PHE A CA 1
ATOM 6996 C C . PHE A 1 899 ? 30.372 -1.910 44.621 1.00 90.44 899 PHE A C 1
ATOM 6998 O O . PHE A 1 899 ? 30.701 -2.020 43.442 1.00 90.44 899 PHE A O 1
ATOM 7005 N N . VAL A 1 900 ? 31.147 -2.371 45.613 1.00 92.75 900 VAL A N 1
ATOM 7006 C CA . VAL A 1 900 ? 32.461 -3.003 45.373 1.00 92.75 900 VAL A CA 1
ATOM 7007 C C . VAL A 1 900 ? 32.320 -4.300 44.573 1.00 92.75 900 VAL A C 1
ATOM 7009 O O . VAL A 1 900 ? 33.105 -4.536 43.657 1.00 92.75 900 VAL A O 1
ATOM 7012 N N . ILE A 1 901 ? 31.298 -5.114 44.859 1.00 89.38 901 ILE A N 1
ATOM 7013 C CA . ILE A 1 901 ? 30.995 -6.323 44.074 1.00 89.38 901 ILE A CA 1
ATOM 7014 C C . ILE A 1 901 ? 30.639 -5.954 42.625 1.00 89.38 901 ILE A C 1
ATOM 7016 O O . ILE A 1 901 ? 31.190 -6.544 41.697 1.00 89.38 901 ILE A O 1
ATOM 7020 N N . GLY A 1 902 ? 29.776 -4.953 42.418 1.00 86.12 902 GLY A N 1
ATOM 7021 C CA . GLY A 1 902 ? 29.426 -4.457 41.083 1.00 86.12 902 GLY A CA 1
ATOM 7022 C C . GLY A 1 902 ? 30.650 -3.962 40.309 1.00 86.12 902 GLY A C 1
ATOM 7023 O O . GLY A 1 902 ? 30.865 -4.349 39.162 1.00 86.12 902 GLY A O 1
ATOM 7024 N N . ALA A 1 903 ? 31.512 -3.181 40.958 1.00 86.88 903 ALA A N 1
ATOM 7025 C CA . ALA A 1 903 ? 32.739 -2.682 40.354 1.00 86.88 903 ALA A CA 1
ATOM 7026 C C . ALA A 1 903 ? 33.752 -3.789 40.021 1.00 86.88 903 ALA A C 1
ATOM 7028 O O . ALA A 1 903 ? 34.419 -3.717 38.991 1.00 86.88 903 ALA A O 1
ATOM 7029 N N . ALA A 1 904 ? 33.865 -4.822 40.862 1.00 87.19 904 ALA A N 1
ATOM 7030 C CA . ALA A 1 904 ? 34.730 -5.969 40.596 1.00 87.19 904 ALA A CA 1
ATOM 7031 C C . ALA A 1 904 ? 34.303 -6.708 39.315 1.00 87.19 904 ALA A C 1
ATOM 7033 O O . ALA A 1 904 ? 35.157 -7.064 38.505 1.00 87.19 904 ALA A O 1
ATOM 7034 N N . PHE A 1 905 ? 32.992 -6.850 39.079 1.00 86.12 905 PHE A N 1
ATOM 7035 C CA . PHE A 1 905 ? 32.471 -7.373 37.813 1.00 86.12 905 PHE A CA 1
ATOM 7036 C C . PHE A 1 905 ? 32.817 -6.473 36.613 1.00 86.12 905 PHE A C 1
ATOM 7038 O O . PHE A 1 905 ? 33.180 -6.999 35.566 1.00 86.12 905 PHE A O 1
ATOM 7045 N N . ALA A 1 906 ? 32.785 -5.139 36.744 1.00 81.25 906 ALA A N 1
ATOM 7046 C CA . ALA A 1 906 ? 33.202 -4.232 35.662 1.00 81.25 906 ALA A CA 1
ATOM 7047 C C . ALA A 1 906 ? 34.702 -4.365 35.339 1.00 81.25 906 ALA A C 1
ATOM 7049 O O . ALA A 1 906 ? 35.101 -4.403 34.172 1.00 81.25 906 ALA A O 1
ATOM 7050 N N . VAL A 1 907 ? 35.537 -4.473 36.379 1.00 83.25 907 VAL A N 1
ATOM 7051 C CA . VAL A 1 907 ? 36.983 -4.694 36.251 1.00 83.25 907 VAL A CA 1
ATOM 7052 C C . VAL A 1 907 ? 37.281 -6.023 35.559 1.00 83.25 907 VAL A C 1
ATOM 7054 O O . VAL A 1 907 ? 38.175 -6.062 34.714 1.00 83.25 907 VAL A O 1
ATOM 7057 N N . ASP A 1 908 ? 36.543 -7.089 35.869 1.00 81.62 908 ASP A N 1
ATOM 7058 C CA . ASP A 1 908 ? 36.746 -8.398 35.246 1.00 81.62 908 ASP A CA 1
ATOM 7059 C C . ASP A 1 908 ? 36.253 -8.444 33.791 1.00 81.62 908 ASP A C 1
ATOM 7061 O O . ASP A 1 908 ? 37.036 -8.767 32.898 1.00 81.62 908 ASP A O 1
ATOM 7065 N N . VAL A 1 909 ? 35.020 -7.989 33.522 1.00 76.19 909 VAL A N 1
ATOM 7066 C CA . VAL A 1 909 ? 34.432 -7.924 32.167 1.00 76.19 909 VAL A CA 1
ATOM 7067 C C . VAL A 1 909 ? 35.315 -7.139 31.198 1.00 76.19 909 VAL A C 1
ATOM 7069 O O . VAL A 1 909 ? 35.519 -7.554 30.060 1.00 76.19 909 VAL A O 1
ATOM 7072 N N . ASN A 1 910 ? 35.878 -6.008 31.623 1.00 74.75 910 ASN A N 1
ATOM 7073 C CA . ASN A 1 910 ? 36.757 -5.224 30.754 1.00 74.75 910 ASN A CA 1
ATOM 7074 C C . ASN A 1 910 ? 38.208 -5.755 30.716 1.00 74.75 910 ASN A C 1
ATOM 7076 O O . ASN A 1 910 ? 39.003 -5.293 29.898 1.00 74.75 910 ASN A O 1
ATOM 7080 N N . GLU A 1 911 ? 38.550 -6.762 31.532 1.00 75.62 911 GLU A N 1
ATOM 7081 C CA . GLU A 1 911 ? 39.914 -7.216 31.859 1.00 75.62 911 GLU A CA 1
ATOM 7082 C C . GLU A 1 911 ? 40.820 -6.080 32.368 1.00 75.62 911 GLU A C 1
ATOM 7084 O O . GLU A 1 911 ? 42.023 -6.043 32.102 1.00 75.62 911 GLU A O 1
ATOM 7089 N N . SER A 1 912 ? 40.257 -5.143 33.135 1.00 74.00 912 SER A N 1
ATOM 7090 C CA . SER A 1 912 ? 40.971 -3.953 33.621 1.00 74.00 912 SER A CA 1
ATOM 7091 C C . SER A 1 912 ? 42.121 -4.267 34.588 1.00 74.00 912 SER A C 1
ATOM 7093 O O . SER A 1 912 ? 42.936 -3.398 34.892 1.00 74.00 912 SER A O 1
ATOM 7095 N N . TRP A 1 913 ? 42.224 -5.520 35.032 1.00 74.69 913 TRP A N 1
ATOM 7096 C CA . TRP A 1 913 ? 43.339 -6.058 35.806 1.00 74.69 913 TRP A CA 1
ATOM 7097 C C . TRP A 1 913 ? 44.595 -6.382 34.970 1.00 74.69 913 TRP A C 1
ATOM 7099 O O . TRP A 1 913 ? 45.648 -6.657 35.548 1.00 74.69 913 TRP A O 1
ATOM 7109 N N . ARG A 1 914 ? 44.532 -6.364 33.627 1.00 72.12 914 ARG A N 1
ATOM 7110 C CA . ARG A 1 914 ? 45.677 -6.679 32.747 1.00 72.12 914 ARG A CA 1
ATOM 7111 C C . ARG A 1 914 ? 46.566 -5.443 32.494 1.00 72.12 914 ARG A C 1
ATOM 7113 O O . ARG A 1 914 ? 46.080 -4.471 31.920 1.00 72.12 914 ARG A O 1
ATOM 7120 N N . PRO A 1 915 ? 47.879 -5.462 32.821 1.00 55.44 915 PRO A N 1
ATOM 7121 C CA . PRO A 1 915 ? 48.737 -4.267 32.714 1.00 55.44 915 PRO A CA 1
ATOM 7122 C C . PRO A 1 915 ? 49.115 -3.806 31.292 1.00 55.44 915 PRO A C 1
ATOM 7124 O O . PRO A 1 915 ? 49.745 -2.762 31.131 1.00 55.44 915 PRO A O 1
ATOM 7127 N N . SER A 1 916 ? 48.815 -4.583 30.248 1.00 47.19 916 SER A N 1
ATOM 7128 C CA . SER A 1 916 ? 49.331 -4.356 28.892 1.00 47.19 916 SER A CA 1
ATOM 7129 C C . SER A 1 916 ? 48.440 -3.417 28.065 1.00 47.19 916 SER A C 1
ATOM 7131 O O . SER A 1 916 ? 47.453 -3.855 27.479 1.00 47.19 916 SER A O 1
ATOM 7133 N N . GLY A 1 917 ? 48.818 -2.136 27.979 1.00 52.25 917 GLY A N 1
ATOM 7134 C CA . GLY A 1 917 ? 48.240 -1.153 27.043 1.00 52.25 917 GLY A CA 1
ATOM 7135 C C . GLY A 1 917 ? 46.924 -0.484 27.473 1.00 52.25 917 GLY A C 1
ATOM 7136 O O . GLY A 1 917 ? 46.418 0.373 26.753 1.00 52.25 917 GLY A O 1
ATOM 7137 N N . ALA A 1 918 ? 46.384 -0.832 28.642 1.00 55.69 918 ALA A N 1
ATOM 7138 C CA . ALA A 1 918 ? 45.003 -0.518 29.014 1.00 55.69 918 ALA A CA 1
ATOM 7139 C C . ALA A 1 918 ? 44.700 0.965 29.336 1.00 55.69 918 ALA A C 1
ATOM 7141 O O . ALA A 1 918 ? 43.546 1.370 29.272 1.00 55.69 918 ALA A O 1
ATOM 7142 N N . PHE A 1 919 ? 45.702 1.810 29.614 1.00 59.88 919 PHE A N 1
ATOM 7143 C CA . PHE A 1 919 ? 45.482 3.232 29.951 1.00 59.88 919 PHE A CA 1
ATOM 7144 C C . PHE A 1 919 ? 44.890 4.085 28.814 1.00 59.88 919 PHE A C 1
ATOM 7146 O O . PHE A 1 919 ? 44.418 5.194 29.070 1.00 59.88 919 PHE A O 1
ATOM 7153 N N . HIS A 1 920 ? 44.920 3.593 27.572 1.00 61.16 920 HIS A N 1
ATOM 7154 C CA . HIS A 1 920 ? 44.276 4.239 26.424 1.00 61.16 920 HIS A CA 1
ATOM 7155 C C . HIS A 1 920 ? 42.806 3.822 26.237 1.00 61.16 920 HIS A C 1
ATOM 7157 O O . HIS A 1 920 ? 42.112 4.424 25.420 1.00 61.16 920 HIS A O 1
ATOM 7163 N N . ASP A 1 921 ? 42.325 2.816 26.974 1.00 69.44 921 ASP A N 1
ATOM 7164 C CA . ASP A 1 921 ? 40.940 2.349 26.919 1.00 69.44 921 ASP A CA 1
ATOM 7165 C C . ASP A 1 921 ? 40.066 3.143 27.906 1.00 69.44 921 ASP A C 1
ATOM 7167 O O . ASP A 1 921 ? 40.364 3.258 29.096 1.00 69.44 921 ASP A O 1
ATOM 7171 N N . ILE A 1 922 ? 38.958 3.699 27.418 1.00 73.56 922 ILE A N 1
ATOM 7172 C CA . ILE A 1 922 ? 38.023 4.469 28.243 1.00 73.56 922 ILE A CA 1
ATOM 7173 C C . ILE A 1 922 ? 37.248 3.540 29.193 1.00 73.56 922 ILE A C 1
ATOM 7175 O O . ILE A 1 922 ? 36.998 3.918 30.339 1.00 73.56 922 ILE A O 1
ATOM 7179 N N . ALA A 1 923 ? 36.957 2.300 28.780 1.00 75.50 923 ALA A N 1
ATOM 7180 C CA . ALA A 1 923 ? 36.300 1.303 29.625 1.00 75.50 923 ALA A CA 1
ATOM 7181 C C . ALA A 1 923 ? 37.170 0.909 30.834 1.00 75.50 923 ALA A C 1
ATOM 7183 O O . ALA A 1 923 ? 36.645 0.623 31.916 1.00 75.50 923 ALA A O 1
ATOM 7184 N N . TRP A 1 924 ? 38.500 0.967 30.684 1.00 81.38 924 TRP A N 1
ATOM 7185 C CA . TRP A 1 924 ? 39.445 0.780 31.786 1.00 81.38 924 TRP A CA 1
ATOM 7186 C C . TRP A 1 924 ? 39.287 1.873 32.845 1.00 81.38 924 TRP A C 1
ATOM 7188 O O . TRP A 1 924 ? 39.119 1.575 34.030 1.00 81.38 924 TRP A O 1
ATOM 7198 N N . TRP A 1 925 ? 39.274 3.143 32.428 1.00 82.00 925 TRP A N 1
ATOM 7199 C CA . TRP A 1 925 ? 39.098 4.276 33.341 1.00 82.00 925 TRP A CA 1
ATOM 7200 C C . TRP A 1 925 ? 37.733 4.259 34.028 1.00 82.00 925 TRP A C 1
ATOM 7202 O O . TRP A 1 925 ? 37.676 4.439 35.242 1.00 82.00 925 TRP A O 1
ATOM 7212 N N . VAL A 1 926 ? 36.654 3.973 33.291 1.00 84.50 926 VAL A N 1
ATOM 7213 C CA . VAL A 1 926 ? 35.308 3.798 33.863 1.00 84.50 926 VAL A CA 1
ATOM 7214 C C . VAL A 1 926 ? 35.314 2.730 34.959 1.00 84.50 926 VAL A C 1
ATOM 7216 O O . VAL A 1 926 ? 34.880 3.001 36.077 1.00 84.50 926 VAL A O 1
ATOM 7219 N N . SER A 1 927 ? 35.867 1.546 34.671 1.00 85.94 927 SER A N 1
ATOM 7220 C CA . SER A 1 927 ? 35.932 0.428 35.623 1.00 85.94 927 SER A CA 1
ATOM 7221 C C . SER A 1 927 ? 36.723 0.787 36.884 1.00 85.94 927 SER A C 1
ATOM 7223 O O . SER A 1 927 ? 36.282 0.499 37.995 1.00 85.94 927 SER A O 1
ATOM 7225 N N . ASN A 1 928 ? 37.868 1.459 36.730 1.00 86.44 928 ASN A N 1
ATOM 7226 C CA . ASN A 1 928 ? 38.733 1.826 37.851 1.00 86.44 928 ASN A CA 1
ATOM 7227 C C . ASN A 1 928 ? 38.150 2.960 38.705 1.00 86.44 928 ASN A C 1
ATOM 7229 O O . ASN A 1 928 ? 38.201 2.874 39.930 1.00 86.44 928 ASN A O 1
ATOM 7233 N N . PHE A 1 929 ? 37.543 3.988 38.101 1.00 90.56 929 PHE A N 1
ATOM 7234 C CA . PHE A 1 929 ? 36.840 5.027 38.859 1.00 90.56 929 PHE A CA 1
ATOM 7235 C C . PHE A 1 929 ? 35.648 4.447 39.629 1.00 90.56 929 PHE A C 1
ATOM 7237 O O . PHE A 1 929 ? 35.504 4.720 40.821 1.00 90.56 929 PHE A O 1
ATOM 7244 N N . ASN A 1 930 ? 34.852 3.583 38.996 1.00 89.88 930 ASN A N 1
ATOM 7245 C CA . ASN A 1 930 ? 33.767 2.862 39.661 1.00 89.88 930 ASN A CA 1
ATOM 7246 C C . ASN A 1 930 ? 34.279 1.996 40.830 1.00 89.88 930 ASN A C 1
ATOM 7248 O O . ASN A 1 930 ? 33.662 1.982 41.895 1.00 89.88 930 ASN A O 1
ATOM 7252 N N . PHE A 1 931 ? 35.427 1.327 40.685 1.00 90.88 931 PHE A N 1
ATOM 7253 C CA . PHE A 1 931 ? 36.037 0.507 41.740 1.00 90.88 931 PHE A CA 1
ATOM 7254 C C . PHE A 1 931 ? 36.565 1.330 42.920 1.00 90.88 931 PHE A C 1
ATOM 7256 O O . PHE A 1 931 ? 36.203 1.055 44.064 1.00 90.88 931 PHE A O 1
ATOM 7263 N N . VAL A 1 932 ? 37.341 2.385 42.657 1.00 91.75 932 VAL A N 1
ATOM 7264 C CA . VAL A 1 932 ? 37.853 3.290 43.700 1.00 91.75 932 VAL A CA 1
ATOM 7265 C C . VAL A 1 932 ? 36.705 3.995 44.429 1.00 91.75 932 VAL A C 1
ATOM 7267 O O . VAL A 1 932 ? 36.693 4.025 45.658 1.00 91.75 932 VAL A O 1
ATOM 7270 N N . GLY A 1 933 ? 35.699 4.492 43.700 1.00 90.69 933 GLY A N 1
ATOM 7271 C CA . GLY A 1 933 ? 34.532 5.135 44.306 1.00 90.69 933 GLY A CA 1
ATOM 7272 C C . GLY A 1 933 ? 33.729 4.194 45.203 1.00 90.69 933 GLY A C 1
ATOM 7273 O O . GLY A 1 933 ? 33.323 4.574 46.302 1.00 90.69 933 GLY A O 1
ATOM 7274 N N . SER A 1 934 ? 33.586 2.936 44.785 1.00 92.12 934 SER A N 1
ATOM 7275 C CA . SER A 1 934 ? 32.914 1.900 45.574 1.00 92.12 934 SER A CA 1
ATOM 7276 C C . SER A 1 934 ? 33.673 1.549 46.858 1.00 92.12 934 SER A C 1
ATOM 7278 O O . SER A 1 934 ? 33.050 1.400 47.909 1.00 92.12 934 SER A O 1
ATOM 7280 N N . LEU A 1 935 ? 35.008 1.452 46.800 1.00 93.00 935 LEU A N 1
ATOM 7281 C CA . LEU A 1 935 ? 35.843 1.194 47.979 1.00 93.00 935 LEU A CA 1
ATOM 7282 C C . LEU A 1 935 ? 35.733 2.318 49.016 1.00 93.00 935 LEU A C 1
ATOM 7284 O O . LEU A 1 935 ? 35.590 2.026 50.199 1.00 93.00 935 LEU A O 1
ATOM 7288 N N . LEU A 1 936 ? 35.727 3.579 48.580 1.00 91.88 936 LEU A N 1
ATOM 7289 C CA . LEU A 1 936 ? 35.588 4.739 49.470 1.00 91.88 936 LEU A CA 1
ATOM 7290 C C . LEU A 1 936 ? 34.195 4.816 50.125 1.00 91.88 936 LEU A C 1
ATOM 7292 O O . LEU A 1 936 ? 34.078 5.166 51.299 1.00 91.88 936 LEU A O 1
ATOM 7296 N N . PHE A 1 937 ? 33.137 4.425 49.405 1.00 89.19 937 PHE A N 1
ATOM 7297 C CA . PHE A 1 937 ? 31.791 4.279 49.979 1.00 89.19 937 PHE A CA 1
ATOM 7298 C C . PHE A 1 937 ? 31.713 3.133 50.998 1.00 89.19 937 PHE A C 1
ATOM 7300 O O . PHE A 1 937 ? 31.062 3.274 52.034 1.00 89.19 937 PHE A O 1
ATOM 7307 N N . LEU A 1 938 ? 32.384 2.006 50.734 1.00 91.75 938 LEU A N 1
ATOM 7308 C CA . LEU A 1 938 ? 32.493 0.905 51.692 1.00 91.75 938 LEU A CA 1
ATOM 7309 C C . LEU A 1 938 ? 33.278 1.326 52.943 1.00 91.75 938 LEU A C 1
ATOM 7311 O O . LEU A 1 938 ? 32.830 1.048 54.052 1.00 91.75 938 LEU A O 1
ATOM 7315 N N . GLU A 1 939 ? 34.404 2.022 52.782 1.00 87.81 939 GLU A N 1
ATOM 7316 C CA . GLU A 1 939 ? 35.218 2.549 53.882 1.00 87.81 939 GLU A CA 1
ATOM 7317 C C . GLU A 1 939 ? 34.392 3.460 54.803 1.00 87.81 939 GLU A C 1
ATOM 7319 O O . GLU A 1 939 ? 34.294 3.195 56.004 1.00 87.81 939 GLU A O 1
ATOM 7324 N N . ALA A 1 940 ? 33.703 4.460 54.242 1.00 85.00 940 ALA A N 1
ATOM 7325 C CA . ALA A 1 940 ? 32.808 5.325 55.008 1.00 85.00 940 ALA A CA 1
ATOM 7326 C C . ALA A 1 940 ? 31.685 4.533 55.707 1.00 85.00 940 ALA A C 1
ATOM 7328 O O . ALA A 1 940 ? 31.402 4.767 56.884 1.00 85.00 940 ALA A O 1
ATOM 7329 N N . GLY A 1 941 ? 31.089 3.544 55.028 1.00 83.56 941 GLY A N 1
ATOM 7330 C CA . GLY A 1 941 ? 30.088 2.644 55.608 1.00 83.56 941 GLY A CA 1
ATOM 7331 C C . GLY A 1 941 ? 30.613 1.825 56.797 1.00 83.56 941 GLY A C 1
ATOM 7332 O O . GLY A 1 941 ? 29.910 1.675 57.798 1.00 83.56 941 GLY A O 1
ATOM 7333 N N . VAL A 1 942 ? 31.862 1.347 56.736 1.00 84.50 942 VAL A N 1
ATOM 7334 C CA . VAL A 1 942 ? 32.550 0.654 57.842 1.00 84.50 942 VAL A CA 1
ATOM 7335 C C . VAL A 1 942 ? 32.764 1.602 59.025 1.00 84.50 942 VAL A C 1
ATOM 7337 O O . VAL A 1 942 ? 32.421 1.248 60.157 1.00 84.50 942 VAL A O 1
ATOM 7340 N N . PHE A 1 943 ? 33.264 2.820 58.789 1.00 80.06 943 PHE A N 1
ATOM 7341 C CA . PHE A 1 943 ? 33.453 3.817 59.850 1.00 80.06 943 PHE A CA 1
ATOM 7342 C C . PHE A 1 943 ? 32.130 4.216 60.521 1.00 80.06 943 PHE A C 1
ATOM 7344 O O . PHE A 1 943 ? 32.066 4.260 61.754 1.00 80.06 943 PHE A O 1
ATOM 7351 N N . CYS A 1 944 ? 31.058 4.416 59.745 1.00 75.31 944 CYS A N 1
ATOM 7352 C CA . CYS A 1 944 ? 29.708 4.621 60.271 1.00 75.31 944 CYS A CA 1
ATOM 7353 C C . CYS A 1 944 ? 29.238 3.429 61.122 1.00 75.31 944 CYS A C 1
ATOM 7355 O O . CYS A 1 944 ? 28.774 3.625 62.244 1.00 75.31 944 CYS A O 1
ATOM 7357 N N . PHE A 1 945 ? 29.375 2.192 60.629 1.00 77.56 945 PHE A N 1
ATOM 7358 C CA . PHE A 1 945 ? 28.856 0.998 61.310 1.00 77.56 945 PHE A CA 1
ATOM 7359 C C . PHE A 1 945 ? 29.563 0.696 62.636 1.00 77.56 945 PHE A C 1
ATOM 7361 O O . PHE A 1 945 ? 28.932 0.234 63.589 1.00 77.56 945 PHE A O 1
ATOM 7368 N N . HIS A 1 946 ? 30.856 1.007 62.740 1.00 72.19 946 HIS A N 1
ATOM 7369 C CA . HIS A 1 946 ? 31.604 0.867 63.989 1.00 72.19 946 HIS A CA 1
ATOM 7370 C C . HIS A 1 946 ? 31.376 2.010 64.995 1.00 72.19 946 HIS A C 1
ATOM 7372 O O . HIS A 1 946 ? 31.948 1.967 66.084 1.00 72.19 946 HIS A O 1
ATOM 7378 N N . GLY A 1 947 ? 30.538 3.008 64.685 1.00 62.03 947 GLY A N 1
ATOM 7379 C CA . GLY A 1 947 ? 30.241 4.122 65.596 1.00 62.03 947 GLY A CA 1
ATOM 7380 C C . GLY A 1 947 ? 31.438 5.045 65.861 1.00 62.03 947 GLY A C 1
ATOM 7381 O O . GLY A 1 947 ? 31.437 5.804 66.827 1.00 62.03 947 GLY A O 1
ATOM 7382 N N . LEU A 1 948 ? 32.458 4.993 65.001 1.00 56.41 948 LEU A N 1
ATOM 7383 C CA . LEU A 1 948 ? 33.664 5.816 65.090 1.00 56.41 948 LEU A CA 1
ATOM 7384 C C . LEU A 1 948 ? 33.467 7.345 64.874 1.00 56.41 948 LEU A C 1
ATOM 7386 O O . LEU A 1 948 ? 34.379 8.074 65.266 1.00 56.41 948 LEU A O 1
ATOM 7390 N N . PRO A 1 949 ? 32.339 7.889 64.347 1.00 50.12 949 PRO A N 1
ATOM 7391 C CA . PRO A 1 949 ? 32.182 9.342 64.177 1.00 50.12 949 PRO A CA 1
ATOM 7392 C C . PRO A 1 949 ? 31.976 10.175 65.454 1.00 50.12 949 PRO A C 1
ATOM 7394 O O . PRO A 1 949 ? 32.120 11.391 65.387 1.00 50.12 949 PRO A O 1
ATOM 7397 N N . GLU A 1 950 ? 31.656 9.590 66.619 1.00 45.66 950 GLU A N 1
ATOM 7398 C CA . GLU A 1 950 ? 31.472 10.384 67.858 1.00 45.66 950 GLU A CA 1
ATOM 7399 C C . GLU A 1 950 ? 32.795 10.953 68.433 1.00 45.66 950 GLU A C 1
ATOM 7401 O O . GLU A 1 950 ? 32.782 11.646 69.453 1.00 45.66 950 GLU A O 1
ATOM 7406 N N . ALA A 1 951 ? 33.940 10.699 67.787 1.00 41.16 951 ALA A N 1
ATOM 7407 C CA . ALA A 1 951 ? 35.253 11.191 68.194 1.00 41.16 951 ALA A CA 1
ATOM 7408 C C . ALA A 1 951 ? 35.803 12.300 67.268 1.00 41.16 951 ALA A C 1
ATOM 7410 O O . ALA A 1 951 ? 36.540 12.040 66.323 1.00 41.16 951 ALA A O 1
ATOM 7411 N N . VAL A 1 952 ? 35.543 13.549 67.670 1.00 41.00 952 VAL A N 1
ATOM 7412 C CA . VAL A 1 952 ? 36.396 14.737 67.441 1.00 41.00 952 VAL A CA 1
ATOM 7413 C C . VAL A 1 952 ? 36.547 15.251 65.991 1.00 41.00 952 VAL A C 1
ATOM 7415 O O . VAL A 1 952 ? 37.433 14.852 65.241 1.00 41.00 952 VAL A O 1
ATOM 7418 N N . GLY A 1 953 ? 35.791 16.309 65.673 1.00 59.09 953 GLY A N 1
ATOM 7419 C CA . GLY A 1 953 ? 36.164 17.342 64.691 1.00 59.09 953 GLY A CA 1
ATOM 7420 C C . GLY A 1 953 ? 36.662 16.834 63.331 1.00 59.09 953 GLY A C 1
ATOM 7421 O O . GLY A 1 953 ? 35.971 16.092 62.636 1.00 59.09 953 GLY A O 1
ATOM 7422 N N . SER A 1 954 ? 37.877 17.242 62.947 1.00 52.78 954 SER A N 1
ATOM 7423 C CA . SER A 1 954 ? 38.475 16.941 61.636 1.00 52.78 954 SER A CA 1
ATOM 7424 C C . SER A 1 954 ? 38.646 15.447 61.338 1.00 52.78 954 SER A C 1
ATOM 7426 O O . SER A 1 954 ? 38.829 15.081 60.180 1.00 52.78 954 SER A O 1
ATOM 7428 N N . THR A 1 955 ? 38.572 14.565 62.342 1.00 56.72 955 THR A N 1
ATOM 7429 C CA . THR A 1 955 ? 38.755 13.123 62.132 1.00 56.72 955 THR A CA 1
ATOM 7430 C C . THR A 1 955 ? 37.570 12.506 61.383 1.00 56.72 955 THR A C 1
ATOM 7432 O O . THR A 1 955 ? 37.789 11.786 60.414 1.00 56.72 955 THR A O 1
ATOM 7435 N N . GLY A 1 956 ? 36.325 12.853 61.739 1.00 64.19 956 GLY A N 1
ATOM 7436 C CA . GLY A 1 956 ? 35.124 12.378 61.029 1.00 64.19 956 GLY A CA 1
ATOM 7437 C C . GLY A 1 956 ? 34.979 12.959 59.616 1.00 64.19 956 GLY A C 1
ATOM 7438 O O . GLY A 1 956 ? 34.506 12.279 58.700 1.00 64.19 956 GLY A O 1
ATOM 7439 N N . ALA A 1 957 ? 35.464 14.189 59.410 1.00 69.31 957 ALA A N 1
ATOM 7440 C CA . ALA A 1 957 ? 35.562 14.785 58.081 1.00 69.31 957 ALA A CA 1
ATOM 7441 C C . ALA A 1 957 ? 36.490 13.968 57.162 1.00 69.31 957 ALA A C 1
ATOM 7443 O O . ALA A 1 957 ? 36.164 13.768 55.996 1.00 69.31 957 ALA A O 1
ATOM 7444 N N . LEU A 1 958 ? 37.602 13.440 57.688 1.00 73.50 958 LEU A N 1
ATOM 7445 C CA . LEU A 1 958 ? 38.578 12.658 56.919 1.00 73.50 958 LEU A CA 1
ATOM 7446 C C . LEU A 1 958 ? 38.204 11.178 56.731 1.00 73.50 958 LEU A C 1
ATOM 7448 O O . LEU A 1 958 ? 38.589 10.610 55.715 1.00 73.50 958 LEU A O 1
ATOM 7452 N N . THR A 1 959 ? 37.479 10.548 57.664 1.00 76.31 959 THR A N 1
ATOM 7453 C CA . THR A 1 959 ? 37.182 9.095 57.617 1.00 76.31 959 THR A CA 1
ATOM 7454 C C . THR A 1 959 ? 35.802 8.731 57.067 1.00 76.31 959 THR A C 1
ATOM 7456 O O . THR A 1 959 ? 35.588 7.583 56.689 1.00 76.31 959 THR A O 1
ATOM 7459 N N . VAL A 1 960 ? 34.858 9.676 57.006 1.00 79.00 960 VAL A N 1
ATOM 7460 C CA . VAL A 1 960 ? 33.496 9.425 56.492 1.00 79.00 960 VAL A CA 1
ATOM 7461 C C . VAL A 1 960 ? 33.139 10.395 55.372 1.00 79.00 960 VAL A C 1
ATOM 7463 O O . VAL A 1 960 ? 32.812 9.969 54.264 1.00 79.00 960 VAL A O 1
ATOM 7466 N N . LYS A 1 961 ? 33.241 11.704 55.627 1.00 84.00 961 LYS A N 1
ATOM 7467 C CA . LYS A 1 961 ? 32.768 12.725 54.680 1.00 84.00 961 LYS A CA 1
ATOM 7468 C C . LYS A 1 961 ? 33.663 12.831 53.440 1.00 84.00 961 LYS A C 1
ATOM 7470 O O . LYS A 1 961 ? 33.157 12.869 52.321 1.00 84.00 961 LYS A O 1
ATOM 7475 N N . LEU A 1 962 ? 34.987 12.824 53.619 1.00 84.25 962 LEU A N 1
ATOM 7476 C CA . LEU A 1 962 ? 35.946 12.874 52.514 1.00 84.25 962 LEU A CA 1
ATOM 7477 C C . LEU A 1 962 ? 35.876 11.622 51.615 1.00 84.25 962 LEU A C 1
ATOM 7479 O O . LEU A 1 962 ? 35.815 11.813 50.401 1.00 84.25 962 LEU A O 1
ATOM 7483 N N . PRO A 1 963 ? 35.806 10.373 52.128 1.00 89.12 963 PRO A N 1
ATOM 7484 C CA . PRO A 1 963 ? 35.595 9.204 51.275 1.00 89.12 963 PRO A CA 1
ATOM 7485 C C . PRO A 1 963 ? 34.272 9.247 50.498 1.00 89.12 963 PRO A C 1
ATOM 7487 O O . PRO A 1 963 ? 34.285 8.968 49.301 1.00 89.12 963 PRO A O 1
ATOM 7490 N N . TYR A 1 964 ? 33.153 9.688 51.092 1.00 87.44 964 TYR A N 1
ATOM 7491 C CA . TYR A 1 964 ? 31.915 9.888 50.320 1.00 87.44 964 TYR A CA 1
ATOM 7492 C C . TYR A 1 964 ? 32.059 10.972 49.238 1.00 87.44 964 TYR A C 1
ATOM 7494 O O . TYR A 1 964 ? 31.578 10.782 48.119 1.00 87.44 964 TYR A O 1
ATOM 7502 N N . LEU A 1 965 ? 32.752 12.081 49.518 1.00 88.62 965 LEU A N 1
ATOM 7503 C CA . LEU A 1 965 ? 32.992 13.157 48.549 1.00 88.62 965 LEU A CA 1
ATOM 7504 C C . LEU A 1 965 ? 33.882 12.706 47.382 1.00 88.62 965 LEU A C 1
ATOM 7506 O O . LEU A 1 965 ? 33.499 12.853 46.219 1.00 88.62 965 LEU A O 1
ATOM 7510 N N . VAL A 1 966 ? 35.045 12.125 47.682 1.00 89.56 966 VAL A N 1
ATOM 7511 C CA . VAL A 1 966 ? 35.989 11.627 46.671 1.00 89.56 966 VAL A CA 1
ATOM 7512 C C . VAL A 1 966 ? 35.372 10.460 45.901 1.00 89.56 966 VAL A C 1
ATOM 7514 O O . VAL A 1 966 ? 35.452 10.433 44.675 1.00 89.56 966 VAL A O 1
ATOM 7517 N N . GLY A 1 967 ? 34.674 9.546 46.579 1.00 90.25 967 GLY A N 1
ATOM 7518 C CA . GLY A 1 967 ? 33.995 8.430 45.931 1.00 90.25 967 GLY A CA 1
ATOM 7519 C C . GLY A 1 967 ? 32.869 8.877 44.996 1.00 90.25 967 GLY A C 1
ATOM 7520 O O . GLY A 1 967 ? 32.754 8.357 43.887 1.00 90.25 967 GLY A O 1
ATOM 7521 N N . SER A 1 968 ? 32.105 9.906 45.379 1.00 90.44 968 SER A N 1
ATOM 7522 C CA . SER A 1 968 ? 31.082 10.504 44.509 1.00 90.44 968 SER A CA 1
ATOM 7523 C C . SER A 1 968 ? 31.721 11.138 43.273 1.00 90.44 968 SER A C 1
ATOM 7525 O O . SER A 1 968 ? 31.236 10.944 42.159 1.00 90.44 968 SER A O 1
ATOM 7527 N N . ALA A 1 969 ? 32.851 11.837 43.444 1.00 90.12 969 ALA A N 1
ATOM 7528 C CA . ALA A 1 969 ? 33.614 12.394 42.329 1.00 90.12 969 ALA A CA 1
ATOM 7529 C C . ALA A 1 969 ? 34.147 11.299 41.387 1.00 90.12 969 ALA A C 1
ATOM 7531 O O . ALA A 1 969 ? 34.117 11.479 40.170 1.00 90.12 969 ALA A O 1
ATOM 7532 N N . CYS A 1 970 ? 34.560 10.138 41.909 1.00 91.12 970 CYS A N 1
ATOM 7533 C CA . CYS A 1 970 ? 34.918 8.987 41.082 1.00 91.12 970 CYS A CA 1
ATOM 7534 C C . CYS A 1 970 ? 33.722 8.469 40.259 1.00 91.12 970 CYS A C 1
ATOM 7536 O O . CYS A 1 970 ? 33.863 8.310 39.047 1.00 91.12 970 CYS A O 1
ATOM 7538 N N . PHE A 1 971 ? 32.537 8.286 40.854 1.00 90.19 971 PHE A N 1
ATOM 7539 C CA . PHE A 1 971 ? 31.329 7.896 40.105 1.00 90.19 971 PHE A CA 1
ATOM 7540 C C . PHE A 1 971 ? 30.921 8.935 39.043 1.00 90.19 971 PHE A C 1
ATOM 7542 O O . PHE A 1 971 ? 30.498 8.566 37.943 1.00 90.19 971 PHE A O 1
ATOM 7549 N N . LEU A 1 972 ? 31.116 10.230 39.316 1.00 90.88 972 LEU A N 1
ATOM 7550 C CA . LEU A 1 972 ? 30.888 11.304 38.345 1.00 90.88 972 LEU A CA 1
ATOM 7551 C C . LEU A 1 972 ? 31.873 11.234 37.166 1.00 90.88 972 LEU A C 1
ATOM 7553 O O . LEU A 1 972 ? 31.454 11.347 36.011 1.00 90.88 972 LEU A O 1
ATOM 7557 N N . CYS A 1 973 ? 33.160 10.990 37.430 1.00 87.88 973 CYS A N 1
ATOM 7558 C CA . CYS A 1 973 ? 34.162 10.746 36.390 1.00 87.88 973 CYS A CA 1
ATOM 7559 C C . CYS A 1 973 ? 33.809 9.512 35.546 1.00 87.88 973 CYS A C 1
ATOM 7561 O O . CYS A 1 973 ? 33.810 9.602 34.319 1.00 87.88 973 CYS A O 1
ATOM 7563 N N . ALA A 1 974 ? 33.438 8.394 36.177 1.00 87.50 974 ALA A N 1
ATOM 7564 C CA . ALA A 1 974 ? 33.018 7.179 35.479 1.00 87.50 974 ALA A CA 1
ATOM 7565 C C . ALA A 1 974 ? 31.800 7.433 34.573 1.00 87.50 974 ALA A C 1
ATOM 7567 O O . ALA A 1 974 ? 31.870 7.184 33.373 1.00 87.50 974 ALA A O 1
ATOM 7568 N N . SER A 1 975 ? 30.733 8.038 35.104 1.00 87.56 975 SER A N 1
ATOM 7569 C CA . SER A 1 975 ? 29.514 8.373 34.346 1.00 87.56 975 SER A CA 1
ATOM 7570 C C . SER A 1 975 ? 29.785 9.334 33.176 1.00 87.56 975 SER A C 1
ATOM 7572 O O . SER A 1 975 ? 29.158 9.244 32.120 1.00 87.56 975 SER A O 1
ATOM 7574 N N . THR A 1 976 ? 30.743 10.255 33.340 1.00 84.56 976 THR A N 1
ATOM 7575 C CA . THR A 1 976 ? 31.186 11.169 32.271 1.00 84.56 976 THR A CA 1
ATOM 7576 C C . THR A 1 976 ? 31.892 10.423 31.147 1.00 84.56 976 THR A C 1
ATOM 7578 O O . THR A 1 976 ? 31.658 10.709 29.972 1.00 84.56 976 THR A O 1
ATOM 7581 N N . LEU A 1 977 ? 32.730 9.449 31.496 1.00 82.62 977 LEU A N 1
ATOM 7582 C CA . LEU A 1 977 ? 33.435 8.615 30.534 1.00 82.62 977 LEU A CA 1
ATOM 7583 C C . LEU A 1 977 ? 32.499 7.604 29.850 1.00 82.62 977 LEU A C 1
ATOM 7585 O O . LEU A 1 977 ? 32.643 7.404 28.650 1.00 82.62 977 LEU A O 1
ATOM 7589 N N . GLU A 1 978 ? 31.483 7.064 30.533 1.00 80.19 978 GLU A N 1
ATOM 7590 C CA . GLU A 1 978 ? 30.418 6.256 29.906 1.00 80.19 978 GLU A CA 1
ATOM 7591 C C . GLU A 1 978 ? 29.634 7.062 28.855 1.00 80.19 978 GLU A C 1
ATOM 7593 O O . GLU A 1 978 ? 29.471 6.618 27.717 1.00 80.19 978 GLU A O 1
ATOM 7598 N N . LEU A 1 979 ? 29.222 8.292 29.189 1.00 77.19 979 LEU A N 1
ATOM 7599 C CA . LEU A 1 979 ? 28.553 9.183 28.235 1.00 77.19 979 LEU A CA 1
ATOM 7600 C C . LEU A 1 979 ? 29.483 9.582 27.071 1.00 77.19 979 LEU A C 1
ATOM 7602 O O . LEU A 1 979 ? 29.023 9.802 25.950 1.00 77.19 979 LEU A O 1
ATOM 7606 N N . PHE A 1 980 ? 30.799 9.640 27.298 1.00 73.94 980 PHE A N 1
ATOM 7607 C CA . PHE A 1 980 ? 31.775 9.828 26.226 1.00 73.94 980 PHE A CA 1
ATOM 7608 C C . PHE A 1 980 ? 31.937 8.568 25.359 1.00 73.94 980 PHE A C 1
ATOM 7610 O O . PHE A 1 980 ? 31.979 8.703 24.141 1.00 73.94 980 PHE A O 1
ATOM 7617 N N . MET A 1 981 ? 31.965 7.359 25.934 1.00 71.62 981 MET A N 1
ATOM 7618 C CA . MET A 1 981 ? 31.987 6.090 25.184 1.00 71.62 981 MET A CA 1
ATOM 7619 C C . MET A 1 981 ? 30.772 5.968 24.265 1.00 71.62 981 MET A C 1
ATOM 7621 O O . MET A 1 981 ? 30.920 5.635 23.093 1.00 71.62 981 MET A O 1
ATOM 7625 N N . TRP A 1 982 ? 29.582 6.318 24.761 1.00 69.50 982 TRP A N 1
ATOM 7626 C CA . TRP A 1 982 ? 28.377 6.425 23.939 1.00 69.50 982 TRP A CA 1
ATOM 7627 C C . TRP A 1 982 ? 28.540 7.413 22.766 1.00 69.50 982 TRP A C 1
ATOM 7629 O O . TRP A 1 982 ? 28.092 7.131 21.661 1.00 69.50 982 TRP A O 1
ATOM 7639 N N . ARG A 1 983 ? 29.222 8.546 22.979 1.00 63.69 983 ARG A N 1
ATOM 7640 C CA . ARG A 1 983 ? 29.451 9.583 21.958 1.00 63.69 983 ARG A CA 1
ATOM 7641 C C . ARG A 1 983 ? 30.428 9.154 20.847 1.00 63.69 983 ARG A C 1
ATOM 7643 O O . ARG A 1 983 ? 30.346 9.694 19.747 1.00 63.69 983 ARG A O 1
ATOM 7650 N N . VAL A 1 984 ? 31.368 8.251 21.133 1.00 53.78 984 VAL A N 1
ATOM 7651 C CA . VAL A 1 984 ? 32.358 7.733 20.160 1.00 53.78 984 VAL A CA 1
ATOM 7652 C C . VAL A 1 984 ? 31.976 6.358 19.595 1.00 53.78 984 VAL A C 1
ATOM 7654 O O . VAL A 1 984 ? 32.850 5.587 19.212 1.00 53.78 984 VAL A O 1
ATOM 7657 N N . ASP A 1 985 ? 30.679 6.040 19.596 1.00 52.16 985 ASP A N 1
ATOM 7658 C CA . ASP A 1 985 ? 30.089 4.785 19.106 1.00 52.16 985 ASP A CA 1
ATOM 7659 C C . ASP A 1 985 ? 30.634 3.500 19.771 1.00 52.16 985 ASP A C 1
ATOM 7661 O O . ASP A 1 985 ? 30.355 2.387 19.333 1.00 52.16 985 ASP A O 1
ATOM 7665 N N . LEU A 1 986 ? 31.308 3.629 20.922 1.00 47.88 986 LEU A N 1
ATOM 7666 C CA . LEU A 1 986 ? 31.697 2.522 21.809 1.00 47.88 986 LEU A CA 1
ATOM 7667 C C . LEU A 1 986 ? 30.549 2.128 22.763 1.00 47.88 986 LEU A C 1
ATOM 7669 O O . LEU A 1 986 ? 30.811 1.667 23.869 1.00 47.88 986 LEU A O 1
ATOM 7673 N N . HIS A 1 987 ? 29.293 2.386 22.366 1.00 59.88 987 HIS A N 1
ATOM 7674 C CA . HIS A 1 987 ? 28.041 1.971 23.020 1.00 59.88 987 HIS A CA 1
ATOM 7675 C C . HIS A 1 987 ? 28.091 1.889 24.562 1.00 59.88 987 HIS A C 1
ATOM 7677 O O . HIS A 1 987 ? 27.843 0.821 25.105 1.00 59.88 987 HIS A O 1
ATOM 7683 N N . GLY A 1 988 ? 28.372 3.015 25.240 1.00 51.69 988 GLY A N 1
ATOM 7684 C CA . GLY A 1 988 ? 28.785 3.184 26.655 1.00 51.69 988 GLY A CA 1
ATOM 7685 C C . GLY A 1 988 ? 28.075 2.432 27.800 1.00 51.69 988 GLY A C 1
ATOM 7686 O O . GLY A 1 988 ? 27.703 3.036 28.804 1.00 51.69 988 GLY A O 1
ATOM 7687 N N . LEU A 1 989 ? 27.952 1.113 27.698 1.00 65.19 989 LEU A N 1
ATOM 7688 C CA . LEU A 1 989 ? 27.542 0.175 28.729 1.00 65.19 989 LEU A CA 1
ATOM 7689 C C . LEU A 1 989 ? 28.819 -0.416 29.319 1.00 65.19 989 LEU A C 1
ATOM 7691 O O . LEU A 1 989 ? 29.414 -1.340 28.764 1.00 65.19 989 LEU A O 1
ATOM 7695 N N . SER A 1 990 ? 29.253 0.114 30.458 1.00 64.06 990 SER A N 1
ATOM 7696 C CA . SER A 1 990 ? 30.501 -0.270 31.137 1.00 64.06 990 SER A CA 1
ATOM 7697 C C . SER A 1 990 ? 30.652 -1.764 31.436 1.00 64.06 990 SER A C 1
ATOM 7699 O O . SER A 1 990 ? 31.763 -2.233 31.660 1.00 64.06 990 SER A O 1
ATOM 7701 N N . PHE A 1 991 ? 29.561 -2.523 31.379 1.00 64.12 991 PHE A N 1
ATOM 7702 C CA . PHE A 1 991 ? 29.519 -3.961 31.608 1.00 64.12 991 PHE A CA 1
ATOM 7703 C C . PHE A 1 991 ? 29.367 -4.811 30.338 1.00 64.12 991 PHE A C 1
ATOM 7705 O O . PHE A 1 991 ? 29.154 -6.012 30.467 1.00 64.12 991 PHE A O 1
ATOM 7712 N N . VAL A 1 992 ? 29.440 -4.259 29.121 1.00 60.97 992 VAL A N 1
ATOM 7713 C CA . VAL A 1 992 ? 29.189 -5.027 27.883 1.00 60.97 992 VAL A CA 1
ATOM 7714 C C . VAL A 1 992 ? 30.369 -4.957 26.914 1.00 60.97 992 VAL A C 1
ATOM 7716 O O . VAL A 1 992 ? 30.367 -4.252 25.903 1.00 60.97 992 VAL A O 1
ATOM 7719 N N . ARG A 1 993 ? 31.400 -5.752 27.217 1.00 60.12 993 ARG A N 1
ATOM 7720 C CA . ARG A 1 993 ? 32.677 -5.764 26.490 1.00 60.12 993 ARG A CA 1
ATOM 7721 C C . ARG A 1 993 ? 32.545 -6.010 24.985 1.00 60.12 993 ARG A C 1
ATOM 7723 O O . ARG A 1 993 ? 33.226 -5.353 24.201 1.00 60.12 993 ARG A O 1
ATOM 7730 N N . ALA A 1 994 ? 31.687 -6.952 24.589 1.00 51.56 994 ALA A N 1
ATOM 7731 C CA . ALA A 1 994 ? 31.517 -7.361 23.194 1.00 51.56 994 ALA A CA 1
ATOM 7732 C C . ALA A 1 994 ? 31.045 -6.212 22.285 1.00 51.56 994 ALA A C 1
ATOM 7734 O O . ALA A 1 994 ? 31.451 -6.145 21.126 1.00 51.56 994 ALA A O 1
ATOM 7735 N N . ILE A 1 995 ? 30.239 -5.290 22.824 1.00 51.09 995 ILE A N 1
ATOM 7736 C CA . ILE A 1 995 ? 29.763 -4.111 22.095 1.00 51.09 995 ILE A CA 1
ATOM 7737 C C . ILE A 1 995 ? 30.794 -2.975 22.204 1.00 51.09 995 ILE A C 1
ATOM 7739 O O . ILE A 1 995 ? 31.148 -2.379 21.193 1.00 51.09 995 ILE A O 1
ATOM 7743 N N . ASN A 1 996 ? 31.387 -2.747 23.382 1.00 52.44 996 ASN A N 1
ATOM 7744 C CA . ASN A 1 996 ? 32.423 -1.718 23.576 1.00 52.44 996 ASN A CA 1
ATOM 7745 C C . ASN A 1 996 ? 33.696 -1.951 22.727 1.00 52.44 996 ASN A C 1
ATOM 7747 O O . ASN A 1 996 ? 34.455 -1.015 22.490 1.00 52.44 996 ASN A O 1
ATOM 7751 N N . LYS A 1 997 ? 33.951 -3.189 22.274 1.00 46.97 997 LYS A N 1
ATOM 7752 C CA . LYS A 1 997 ? 35.074 -3.565 21.391 1.00 46.97 997 LYS A CA 1
ATOM 7753 C C . LYS A 1 997 ? 34.689 -3.740 19.913 1.00 46.97 997 LYS A C 1
ATOM 7755 O O . LYS A 1 997 ? 35.465 -4.318 19.152 1.00 46.97 997 LYS A O 1
ATOM 7760 N N . SER A 1 998 ? 33.537 -3.243 19.458 1.00 38.59 998 SER A N 1
ATOM 7761 C CA . SER A 1 998 ? 33.092 -3.383 18.058 1.00 38.59 998 SER A CA 1
ATOM 7762 C C . SER A 1 998 ? 33.874 -2.537 17.031 1.00 38.59 998 SER A C 1
ATOM 7764 O O . SER A 1 998 ? 33.454 -2.408 15.879 1.00 38.59 998 SER A O 1
ATOM 7766 N N . THR A 1 999 ? 35.073 -2.049 17.367 1.00 41.78 999 THR A N 1
ATOM 7767 C CA . THR A 1 999 ? 36.059 -1.447 16.451 1.00 41.78 999 THR A CA 1
ATOM 7768 C C . THR A 1 999 ? 36.714 -2.462 15.498 1.00 41.78 999 THR A C 1
ATOM 7770 O O . THR A 1 999 ? 37.897 -2.369 15.179 1.00 41.78 999 THR A O 1
ATOM 7773 N N . ARG A 1 1000 ? 35.929 -3.379 14.912 1.00 44.50 1000 ARG A N 1
ATOM 7774 C CA . ARG A 1 1000 ? 36.395 -4.205 13.784 1.00 44.50 1000 ARG A CA 1
ATOM 7775 C C . ARG A 1 1000 ? 36.728 -3.378 12.541 1.00 44.50 1000 ARG A C 1
ATOM 7777 O O . ARG A 1 1000 ? 37.459 -3.863 11.691 1.00 44.50 1000 ARG A O 1
ATOM 7784 N N . LEU A 1 1001 ? 36.246 -2.137 12.419 1.00 38.88 1001 LEU A N 1
ATOM 7785 C CA . LEU A 1 1001 ? 36.463 -1.321 11.218 1.00 38.88 1001 LEU A CA 1
ATOM 7786 C C . LEU A 1 1001 ? 37.951 -1.033 10.941 1.00 38.88 1001 LEU A C 1
ATOM 7788 O O . LEU A 1 1001 ? 38.361 -1.061 9.784 1.00 38.88 1001 LEU A O 1
ATOM 7792 N N . ALA A 1 1002 ? 38.755 -0.785 11.981 1.00 37.31 1002 ALA A N 1
ATOM 7793 C CA . ALA A 1 1002 ? 40.180 -0.479 11.834 1.00 37.31 1002 ALA A CA 1
ATOM 7794 C C . ALA A 1 1002 ? 41.017 -1.721 11.480 1.00 37.31 1002 ALA A C 1
ATOM 7796 O O . ALA A 1 1002 ? 41.919 -1.633 10.649 1.00 37.31 1002 ALA A O 1
ATOM 7797 N N . ASP A 1 1003 ? 40.696 -2.877 12.063 1.00 40.16 1003 ASP A N 1
ATOM 7798 C CA . ASP A 1 1003 ? 41.422 -4.122 11.795 1.00 40.16 1003 ASP A CA 1
ATOM 7799 C C . ASP A 1 1003 ? 40.974 -4.783 10.480 1.00 40.16 1003 ASP A C 1
ATOM 7801 O O . ASP A 1 1003 ? 41.825 -5.228 9.715 1.00 40.16 1003 ASP A O 1
ATOM 7805 N N . ILE A 1 1004 ? 39.688 -4.694 10.111 1.00 42.53 1004 ILE A N 1
ATOM 7806 C CA . ILE A 1 1004 ? 39.206 -5.058 8.765 1.00 42.53 1004 ILE A CA 1
ATOM 7807 C C . ILE A 1 1004 ? 39.884 -4.192 7.689 1.00 42.53 1004 ILE A C 1
ATOM 7809 O O . ILE A 1 1004 ? 40.275 -4.701 6.643 1.00 42.53 1004 ILE A O 1
ATOM 7813 N N . LEU A 1 1005 ? 40.078 -2.887 7.923 1.00 39.19 1005 LEU A N 1
ATOM 7814 C CA . LEU A 1 1005 ? 40.797 -2.027 6.971 1.00 39.19 1005 LEU A CA 1
ATOM 7815 C C . LEU A 1 1005 ? 42.292 -2.381 6.854 1.00 39.19 1005 LEU A C 1
ATOM 7817 O O . LEU A 1 1005 ? 42.855 -2.242 5.767 1.00 39.19 1005 LEU A O 1
ATOM 7821 N N . ARG A 1 1006 ? 42.923 -2.882 7.926 1.00 39.12 1006 ARG A N 1
ATOM 7822 C CA . ARG A 1 1006 ? 44.303 -3.406 7.893 1.00 39.12 1006 ARG A CA 1
ATOM 7823 C C . ARG A 1 1006 ? 44.414 -4.729 7.134 1.00 39.12 1006 ARG A C 1
ATOM 7825 O O . ARG A 1 1006 ? 45.405 -4.920 6.436 1.00 39.12 1006 ARG A O 1
ATOM 7832 N N . GLU A 1 1007 ? 43.421 -5.613 7.240 1.00 43.91 1007 GLU A N 1
ATOM 7833 C CA . GLU A 1 1007 ? 43.369 -6.858 6.457 1.00 43.91 1007 GLU A CA 1
ATOM 7834 C C . GLU A 1 1007 ? 43.089 -6.602 4.966 1.00 43.91 1007 GLU A C 1
ATOM 7836 O O . GLU A 1 1007 ? 43.646 -7.289 4.113 1.00 43.91 1007 GLU A O 1
ATOM 7841 N N . ILE A 1 1008 ? 42.271 -5.594 4.634 1.00 46.53 1008 ILE A N 1
ATOM 7842 C CA . ILE A 1 1008 ? 41.888 -5.287 3.245 1.00 46.53 1008 ILE A CA 1
ATOM 7843 C C . ILE A 1 1008 ? 42.994 -4.554 2.463 1.00 46.53 1008 ILE A C 1
ATOM 7845 O O . ILE A 1 1008 ? 43.089 -4.742 1.249 1.00 46.53 1008 ILE A O 1
ATOM 7849 N N . ASN A 1 1009 ? 43.834 -3.726 3.099 1.00 41.09 1009 ASN A N 1
ATOM 7850 C CA . ASN A 1 1009 ? 44.913 -3.023 2.390 1.00 41.09 1009 ASN A CA 1
ATOM 7851 C C . ASN A 1 1009 ? 46.204 -2.872 3.230 1.00 41.09 1009 ASN A C 1
ATOM 7853 O O . ASN A 1 1009 ? 46.388 -1.862 3.916 1.00 41.09 1009 ASN A O 1
ATOM 7857 N N . PRO A 1 1010 ? 47.144 -3.835 3.148 1.00 40.91 1010 PRO A N 1
ATOM 7858 C CA . PRO A 1 1010 ? 48.346 -3.851 3.984 1.00 40.91 1010 PRO A CA 1
ATOM 7859 C C . PRO A 1 1010 ? 49.440 -2.853 3.557 1.00 40.91 1010 PRO A C 1
ATOM 7861 O O . PRO A 1 1010 ? 50.471 -2.769 4.222 1.00 40.91 1010 PRO A O 1
ATOM 7864 N N . VAL A 1 1011 ? 49.270 -2.121 2.446 1.00 44.38 1011 VAL A N 1
ATOM 7865 C CA . VAL A 1 1011 ? 50.376 -1.390 1.795 1.00 44.38 1011 VAL A CA 1
ATOM 7866 C C . VAL A 1 1011 ? 50.532 0.055 2.285 1.00 44.38 1011 VAL A C 1
ATOM 7868 O O . VAL A 1 1011 ? 51.654 0.558 2.298 1.00 44.38 1011 VAL A O 1
ATOM 7871 N N . ASN A 1 1012 ? 49.459 0.740 2.710 1.00 42.88 1012 ASN A N 1
ATOM 7872 C CA . ASN A 1 1012 ? 49.582 2.102 3.255 1.00 42.88 1012 ASN A CA 1
ATOM 7873 C C . ASN A 1 1012 ? 48.436 2.489 4.227 1.00 42.88 1012 ASN A C 1
ATOM 7875 O O . ASN A 1 1012 ? 47.444 3.089 3.803 1.00 42.88 1012 ASN A O 1
ATOM 7879 N N . PRO A 1 1013 ? 48.551 2.175 5.536 1.00 36.88 1013 PRO A N 1
ATOM 7880 C CA . PRO A 1 1013 ? 47.454 2.328 6.503 1.00 36.88 1013 PRO A CA 1
ATOM 7881 C C . PRO A 1 1013 ? 46.968 3.766 6.740 1.00 36.88 1013 PRO A C 1
ATOM 7883 O O . PRO A 1 1013 ? 45.855 3.965 7.220 1.00 36.88 1013 PRO A O 1
ATOM 7886 N N . SER A 1 1014 ? 47.796 4.772 6.451 1.00 37.84 1014 SER A N 1
ATOM 7887 C CA . SER A 1 1014 ? 47.506 6.186 6.725 1.00 37.84 1014 SER A CA 1
ATOM 7888 C C . SER A 1 1014 ? 46.715 6.885 5.616 1.00 37.84 1014 SER A C 1
ATOM 7890 O O . SER A 1 1014 ? 46.011 7.847 5.908 1.00 37.84 1014 SER A O 1
ATOM 7892 N N . ALA A 1 1015 ? 46.778 6.406 4.369 1.00 38.41 1015 ALA A N 1
ATOM 7893 C CA . ALA A 1 1015 ? 46.055 7.016 3.248 1.00 38.41 1015 ALA A CA 1
ATOM 7894 C C . ALA A 1 1015 ? 44.537 6.757 3.323 1.00 38.41 1015 ALA A C 1
ATOM 7896 O O . ALA A 1 1015 ? 43.735 7.661 3.109 1.00 38.41 1015 ALA A O 1
ATOM 7897 N N . ALA A 1 1016 ? 44.131 5.548 3.729 1.00 39.12 1016 ALA A N 1
ATOM 7898 C CA . ALA A 1 1016 ? 42.720 5.152 3.827 1.00 39.12 1016 ALA A CA 1
ATOM 7899 C C . ALA A 1 1016 ? 41.910 5.907 4.907 1.00 39.12 1016 ALA A C 1
ATOM 7901 O O . ALA A 1 1016 ? 40.686 5.799 4.937 1.00 39.12 1016 ALA A O 1
ATOM 7902 N N . LEU A 1 1017 ? 42.582 6.652 5.792 1.00 37.62 1017 LEU A N 1
ATOM 7903 C CA . LEU A 1 1017 ? 41.972 7.510 6.816 1.00 37.62 1017 LEU A CA 1
ATOM 7904 C C . LEU A 1 1017 ? 41.869 8.986 6.393 1.00 37.62 1017 LEU A C 1
ATOM 7906 O O . LEU A 1 1017 ? 41.219 9.757 7.092 1.00 37.62 1017 LEU A O 1
ATOM 7910 N N . ALA A 1 1018 ? 42.515 9.389 5.293 1.00 35.78 1018 ALA A N 1
ATOM 7911 C CA . ALA A 1 1018 ? 42.552 10.780 4.839 1.00 35.78 1018 ALA A CA 1
ATOM 7912 C C . ALA A 1 1018 ? 41.441 11.114 3.825 1.00 35.78 1018 ALA A C 1
ATOM 7914 O O . ALA A 1 1018 ? 40.885 12.206 3.881 1.00 35.78 1018 ALA A O 1
ATOM 7915 N N . ASP A 1 1019 ? 41.089 10.165 2.949 1.00 37.09 1019 ASP A N 1
ATOM 7916 C CA . ASP A 1 1019 ? 40.162 10.386 1.825 1.00 37.09 1019 ASP A CA 1
ATOM 7917 C C . ASP A 1 1019 ? 38.703 9.957 2.098 1.00 37.09 1019 ASP A C 1
ATOM 7919 O O . ASP A 1 1019 ? 37.876 9.939 1.185 1.00 37.09 1019 ASP A O 1
ATOM 7923 N N . SER A 1 1020 ? 38.333 9.614 3.340 1.00 34.41 1020 SER A N 1
ATOM 7924 C CA . SER A 1 1020 ? 36.912 9.422 3.667 1.00 34.41 1020 SER A CA 1
ATOM 7925 C C . SER A 1 1020 ? 36.213 10.788 3.756 1.00 34.41 1020 SER A C 1
ATOM 7927 O O . SER A 1 1020 ? 36.598 11.581 4.623 1.00 34.41 1020 SER A O 1
ATOM 7929 N N . PRO A 1 1021 ? 35.180 11.086 2.939 1.00 34.78 1021 PRO A N 1
ATOM 7930 C CA . PRO A 1 1021 ? 34.422 12.329 3.081 1.00 34.78 1021 PRO A CA 1
ATOM 7931 C C . PRO A 1 1021 ? 33.797 12.378 4.480 1.00 34.78 1021 PRO A C 1
ATOM 7933 O O . PRO A 1 1021 ? 33.215 11.384 4.906 1.00 34.78 1021 PRO A O 1
ATOM 7936 N N . GLU A 1 1022 ? 33.951 13.507 5.189 1.00 35.06 1022 GLU A N 1
ATOM 7937 C CA . GLU A 1 1022 ? 33.694 13.640 6.635 1.00 35.06 1022 GLU A CA 1
ATOM 7938 C C . GLU A 1 1022 ? 32.464 12.853 7.131 1.00 35.06 1022 GLU A C 1
ATOM 7940 O O . GLU A 1 1022 ? 31.320 13.300 6.970 1.00 35.06 1022 GLU A O 1
ATOM 7945 N N . ASP A 1 1023 ? 32.703 11.725 7.812 1.00 37.75 1023 ASP A N 1
ATOM 7946 C CA . ASP A 1 1023 ? 31.663 10.910 8.444 1.00 37.75 1023 ASP A CA 1
ATOM 7947 C C . ASP A 1 1023 ? 31.132 11.625 9.703 1.00 37.75 1023 ASP A C 1
ATOM 7949 O O . ASP A 1 1023 ? 31.447 11.309 10.850 1.00 37.75 1023 ASP A O 1
ATOM 7953 N N . ASN A 1 1024 ? 30.322 12.663 9.474 1.00 37.59 1024 ASN A N 1
ATOM 7954 C CA . ASN A 1 1024 ? 29.630 13.464 10.487 1.00 37.59 1024 ASN A CA 1
ATOM 7955 C C . ASN A 1 1024 ? 28.428 12.707 11.111 1.00 37.59 1024 ASN A C 1
ATOM 7957 O O . ASN A 1 1024 ? 27.439 13.326 11.514 1.00 37.59 1024 ASN A O 1
ATOM 7961 N N . SER A 1 1025 ? 28.487 11.372 11.185 1.00 41.31 1025 SER A N 1
ATOM 7962 C CA . SER A 1 1025 ? 27.522 10.540 11.919 1.00 41.31 1025 SER A CA 1
ATOM 7963 C C . SER A 1 1025 ? 27.707 10.645 13.442 1.00 41.31 1025 SER A C 1
ATOM 7965 O O . SER A 1 1025 ? 26.723 10.583 14.182 1.00 41.31 1025 SER A O 1
ATOM 7967 N N . GLY A 1 1026 ? 28.936 10.905 13.905 1.00 46.78 1026 GLY A N 1
ATOM 7968 C CA . GLY A 1 1026 ? 29.274 11.054 15.322 1.00 46.78 1026 GLY A CA 1
ATOM 7969 C C . GLY A 1 1026 ? 28.727 12.327 15.989 1.00 46.78 1026 GLY A C 1
ATOM 7970 O O . GLY A 1 1026 ? 28.731 13.430 15.432 1.00 46.78 1026 GLY A O 1
ATOM 7971 N N . VAL A 1 1027 ? 28.309 12.206 17.252 1.00 51.34 1027 VAL A N 1
ATOM 7972 C CA . VAL A 1 1027 ? 27.804 13.330 18.061 1.00 51.34 1027 VAL A CA 1
ATOM 7973 C C . VAL A 1 1027 ? 28.911 14.381 18.261 1.00 51.34 1027 VAL A C 1
ATOM 7975 O O . VAL A 1 1027 ? 30.002 14.083 18.751 1.00 51.34 1027 VAL A O 1
ATOM 7978 N N . SER A 1 1028 ? 28.662 15.650 17.918 1.00 60.03 1028 SER A N 1
ATOM 7979 C CA . SER A 1 1028 ? 29.698 16.697 18.030 1.00 60.03 1028 SER A CA 1
ATOM 7980 C C . SER A 1 1028 ? 30.048 17.047 19.487 1.00 60.03 1028 SER A C 1
ATOM 7982 O O . SER A 1 1028 ? 29.197 16.955 20.373 1.00 60.03 1028 SER A O 1
ATOM 7984 N N . LEU A 1 1029 ? 31.278 17.523 19.746 1.00 65.06 1029 LEU A N 1
ATOM 7985 C CA . LEU A 1 1029 ? 31.711 18.002 21.078 1.00 65.06 1029 LEU A CA 1
ATOM 7986 C C . LEU A 1 1029 ? 30.728 19.029 21.668 1.00 65.06 1029 LEU A C 1
ATOM 7988 O O . LEU A 1 1029 ? 30.351 18.944 22.833 1.00 65.06 1029 LEU A O 1
ATOM 7992 N N . ASN A 1 1030 ? 30.248 19.949 20.828 1.00 66.06 1030 ASN A N 1
ATOM 7993 C CA . ASN A 1 1030 ? 29.267 20.974 21.197 1.00 66.06 1030 ASN A CA 1
ATOM 7994 C C . ASN A 1 1030 ? 27.888 20.390 21.554 1.00 66.06 1030 ASN A C 1
ATOM 7996 O O . ASN A 1 1030 ? 27.113 21.027 22.265 1.00 66.06 1030 ASN A O 1
ATOM 8000 N N . THR A 1 1031 ? 27.561 19.198 21.048 1.00 68.06 1031 THR A N 1
ATOM 8001 C CA . THR A 1 1031 ? 26.326 18.479 21.386 1.00 68.06 1031 THR A CA 1
ATOM 8002 C C . THR A 1 1031 ? 26.485 17.729 22.704 1.00 68.06 1031 THR A C 1
ATOM 8004 O O . THR A 1 1031 ? 25.611 17.868 23.552 1.00 68.06 1031 THR A O 1
ATOM 8007 N N . LEU A 1 1032 ? 27.619 17.053 22.940 1.00 70.94 1032 LEU A N 1
ATOM 8008 C CA . LEU A 1 1032 ? 27.920 16.455 24.250 1.00 70.94 1032 LEU A CA 1
ATOM 8009 C C . LEU A 1 1032 ? 27.924 17.521 25.359 1.00 70.94 1032 LEU A C 1
ATOM 8011 O O . LEU A 1 1032 ? 27.277 17.337 26.385 1.00 70.94 1032 LEU A O 1
ATOM 8015 N N . PHE A 1 1033 ? 28.579 18.666 25.134 1.00 77.12 1033 PHE A N 1
ATOM 8016 C CA . PHE A 1 1033 ? 28.564 19.788 26.078 1.00 77.12 1033 PHE A CA 1
ATOM 8017 C C . PHE A 1 1033 ? 27.139 20.287 26.369 1.00 77.12 1033 PHE A C 1
ATOM 8019 O O . PHE A 1 1033 ? 26.794 20.535 27.520 1.00 77.12 1033 PHE A O 1
ATOM 8026 N N . PHE A 1 1034 ? 26.281 20.388 25.349 1.00 75.12 1034 PHE A N 1
ATOM 8027 C CA . PHE A 1 1034 ? 24.884 20.781 25.546 1.00 75.12 1034 PHE A CA 1
ATOM 8028 C C . PHE A 1 1034 ? 24.070 19.733 26.322 1.00 75.12 1034 PHE A C 1
ATOM 8030 O O . PHE A 1 1034 ? 23.302 20.111 27.203 1.00 75.12 1034 PHE A O 1
ATOM 8037 N N . VAL A 1 1035 ? 24.264 18.436 26.054 1.00 75.94 1035 VAL A N 1
ATOM 8038 C CA . VAL A 1 1035 ? 23.634 17.349 26.826 1.00 75.94 1035 VAL A CA 1
ATOM 8039 C C . VAL A 1 1035 ? 24.068 17.412 28.293 1.00 75.94 1035 VAL A C 1
ATOM 8041 O O . VAL A 1 1035 ? 23.212 17.360 29.172 1.00 75.94 1035 VAL A O 1
ATOM 8044 N N . LEU A 1 1036 ? 25.361 17.625 28.568 1.00 81.00 1036 LEU A N 1
ATOM 8045 C CA . LEU A 1 1036 ? 25.868 17.836 29.928 1.00 81.00 1036 LEU A CA 1
ATOM 8046 C C . LEU A 1 1036 ? 25.202 19.044 30.602 1.00 81.00 1036 LEU A C 1
ATOM 8048 O O . LEU A 1 1036 ? 24.706 18.907 31.716 1.00 81.00 1036 LEU A O 1
ATOM 8052 N N . VAL A 1 1037 ? 25.102 20.196 29.925 1.00 82.56 1037 VAL A N 1
ATOM 8053 C CA . VAL A 1 1037 ? 24.371 21.360 30.462 1.00 82.56 1037 VAL A CA 1
ATOM 8054 C C . VAL A 1 1037 ? 22.923 20.984 30.797 1.00 82.56 1037 VAL A C 1
ATOM 8056 O O . VAL A 1 1037 ? 22.490 21.248 31.913 1.00 82.56 1037 VAL A O 1
ATOM 8059 N N . CYS A 1 1038 ? 22.191 20.305 29.907 1.00 80.94 1038 CYS A N 1
ATOM 8060 C CA . CYS A 1 1038 ? 20.814 19.872 30.177 1.00 80.94 1038 CYS A CA 1
ATOM 8061 C C . CYS A 1 1038 ? 20.701 18.932 31.390 1.00 80.94 1038 CYS A C 1
ATOM 8063 O O . CYS A 1 1038 ? 19.801 19.115 32.212 1.00 80.94 1038 CYS A O 1
ATOM 8065 N N . ILE A 1 1039 ? 21.612 17.962 31.523 1.00 83.06 1039 ILE A N 1
ATOM 8066 C CA . ILE A 1 1039 ? 21.655 17.025 32.655 1.00 83.06 1039 ILE A CA 1
ATOM 8067 C C . ILE A 1 1039 ? 21.885 17.774 33.974 1.00 83.06 1039 ILE A C 1
ATOM 8069 O O . ILE A 1 1039 ? 21.138 17.575 34.933 1.00 83.06 1039 ILE A O 1
ATOM 8073 N N . PHE A 1 1040 ? 22.875 18.668 34.016 1.00 83.69 1040 PHE A N 1
ATOM 8074 C CA . PHE A 1 1040 ? 23.181 19.450 35.213 1.00 83.69 1040 PHE A CA 1
ATOM 8075 C C . PHE A 1 1040 ? 22.023 20.397 35.569 1.00 83.69 1040 PHE A C 1
ATOM 8077 O O . PHE A 1 1040 ? 21.608 20.432 36.727 1.00 83.69 1040 PHE A O 1
ATOM 8084 N N . THR A 1 1041 ? 21.434 21.109 34.597 1.00 84.00 1041 THR A N 1
ATOM 8085 C CA . THR A 1 1041 ? 20.269 21.984 34.839 1.00 84.00 1041 THR A CA 1
ATOM 8086 C C . THR A 1 1041 ? 19.097 21.196 35.419 1.00 84.00 1041 THR A C 1
ATOM 8088 O O . THR A 1 1041 ? 18.467 21.656 36.370 1.00 84.00 1041 THR A O 1
ATOM 8091 N N . TYR A 1 1042 ? 18.828 19.992 34.900 1.00 84.75 1042 TYR A N 1
ATOM 8092 C CA . TYR A 1 1042 ? 17.774 19.131 35.430 1.00 84.75 1042 TYR A CA 1
ATOM 8093 C C . TYR A 1 1042 ? 18.065 18.682 36.871 1.00 84.75 1042 TYR A C 1
ATOM 8095 O O . TYR A 1 1042 ? 17.207 18.855 37.739 1.00 84.75 1042 TYR A O 1
ATOM 8103 N N . ALA A 1 1043 ? 19.283 18.214 37.166 1.00 83.69 1043 ALA A N 1
ATOM 8104 C CA . ALA A 1 1043 ? 19.687 17.834 38.522 1.00 83.69 1043 ALA A CA 1
ATOM 8105 C C . ALA A 1 1043 ? 19.516 18.990 39.532 1.00 83.69 1043 ALA A C 1
ATOM 8107 O O . ALA A 1 1043 ? 18.907 18.804 40.588 1.00 83.69 1043 ALA A O 1
ATOM 8108 N N . PHE A 1 1044 ? 19.954 20.209 39.194 1.00 82.00 1044 PHE A N 1
ATOM 8109 C CA . PHE A 1 1044 ? 19.760 21.377 40.062 1.00 82.00 1044 PHE A CA 1
ATOM 8110 C C . PHE A 1 1044 ? 18.290 21.823 40.168 1.00 82.00 1044 PHE A C 1
ATOM 8112 O O . PHE A 1 1044 ? 17.876 22.273 41.235 1.00 82.00 1044 PHE A O 1
ATOM 8119 N N . SER A 1 1045 ? 17.471 21.647 39.124 1.00 82.50 1045 SER A N 1
ATOM 8120 C CA . SER A 1 1045 ? 16.025 21.929 39.185 1.00 82.50 1045 SER A CA 1
ATOM 8121 C C . SER A 1 1045 ? 15.275 20.987 40.143 1.00 82.50 1045 SER A C 1
ATOM 8123 O O . SER A 1 1045 ? 14.371 21.420 40.857 1.00 82.50 1045 SER A O 1
ATOM 8125 N N . LEU A 1 1046 ? 15.696 19.718 40.242 1.00 81.38 1046 LEU A N 1
ATOM 8126 C CA . LEU A 1 1046 ? 15.171 18.770 41.232 1.00 81.38 1046 LEU A CA 1
ATOM 8127 C C . LEU A 1 1046 ? 15.544 19.181 42.663 1.00 81.38 1046 LEU A C 1
ATOM 8129 O O . LEU A 1 1046 ? 14.720 19.061 43.569 1.00 81.38 1046 LEU A O 1
ATOM 8133 N N . MET A 1 1047 ? 16.755 19.707 42.868 1.00 78.31 1047 MET A N 1
ATOM 8134 C CA . MET A 1 1047 ? 17.177 20.257 44.162 1.00 78.31 1047 MET A CA 1
ATOM 8135 C C . MET A 1 1047 ? 16.392 21.516 44.541 1.00 78.31 1047 MET A C 1
ATOM 8137 O O . MET A 1 1047 ? 16.004 21.658 45.697 1.00 78.31 1047 MET A O 1
ATOM 8141 N N . ASP A 1 1048 ? 16.081 22.391 43.582 1.00 77.62 1048 ASP A N 1
ATOM 8142 C CA . ASP A 1 1048 ? 15.230 23.562 43.818 1.00 77.62 1048 ASP A CA 1
ATOM 8143 C C . ASP A 1 1048 ? 13.791 23.163 44.203 1.00 77.62 1048 ASP A C 1
ATOM 8145 O O . ASP A 1 1048 ? 13.221 23.731 45.133 1.00 77.62 1048 ASP A O 1
ATOM 8149 N N . LEU A 1 1049 ? 13.230 22.118 43.579 1.00 80.75 1049 LEU A N 1
ATOM 8150 C CA . LEU A 1 1049 ? 11.922 21.555 43.945 1.00 80.75 1049 LEU A CA 1
ATOM 8151 C C . LEU A 1 1049 ? 11.912 20.968 45.365 1.00 80.75 1049 LEU A C 1
ATOM 8153 O O . LEU A 1 1049 ? 11.006 21.255 46.151 1.00 80.75 1049 LEU A O 1
ATOM 8157 N N . VAL A 1 1050 ? 12.934 20.187 45.722 1.00 75.56 1050 VAL A N 1
ATOM 8158 C CA . VAL A 1 1050 ? 13.134 19.681 47.091 1.00 75.56 1050 VAL A CA 1
ATOM 8159 C C . VAL A 1 1050 ? 13.247 20.831 48.088 1.00 75.56 1050 VAL A C 1
ATOM 8161 O O . VAL A 1 1050 ? 12.648 20.786 49.167 1.00 75.56 1050 VAL A O 1
ATOM 8164 N N . PHE A 1 1051 ? 14.014 21.864 47.751 1.00 71.94 1051 PHE A N 1
ATOM 8165 C CA . PHE A 1 1051 ? 14.257 22.991 48.636 1.00 71.94 1051 PHE A CA 1
ATOM 8166 C C . PHE A 1 1051 ? 12.991 23.838 48.832 1.00 71.94 1051 PHE A C 1
ATOM 8168 O O . PHE A 1 1051 ? 12.641 24.147 49.971 1.00 71.94 1051 PHE A O 1
ATOM 8175 N N . ALA A 1 1052 ? 12.240 24.110 47.761 1.00 71.88 1052 ALA A N 1
ATOM 8176 C CA . ALA A 1 1052 ? 10.931 24.758 47.816 1.00 71.88 1052 ALA A CA 1
ATOM 8177 C C . ALA A 1 1052 ? 9.931 23.963 48.673 1.00 71.88 1052 ALA A C 1
ATOM 8179 O O . ALA A 1 1052 ? 9.274 24.539 49.540 1.00 71.88 1052 ALA A O 1
ATOM 8180 N N . ALA A 1 1053 ? 9.867 22.636 48.510 1.00 71.25 1053 ALA A N 1
ATOM 8181 C CA . ALA A 1 1053 ? 8.992 21.770 49.303 1.00 71.25 1053 ALA A CA 1
ATOM 8182 C C . ALA A 1 1053 ? 9.347 21.762 50.805 1.00 71.25 1053 ALA A C 1
ATOM 8184 O O . ALA A 1 1053 ? 8.453 21.774 51.655 1.00 71.25 1053 ALA A O 1
ATOM 8185 N N . ASN A 1 1054 ? 10.637 21.790 51.156 1.00 66.38 1054 ASN A N 1
ATOM 8186 C CA . ASN A 1 1054 ? 11.071 21.866 52.554 1.00 66.38 1054 ASN A CA 1
ATOM 8187 C C . ASN A 1 1054 ? 10.882 23.279 53.151 1.00 66.38 1054 ASN A C 1
ATOM 8189 O O . ASN A 1 1054 ? 10.375 23.399 54.265 1.00 66.38 1054 ASN A O 1
ATOM 8193 N N . LEU A 1 1055 ? 11.171 24.355 52.407 1.00 65.62 1055 LEU A N 1
ATOM 8194 C CA . LEU A 1 1055 ? 10.890 25.740 52.827 1.00 65.62 1055 LEU A CA 1
ATOM 8195 C C . LEU A 1 1055 ? 9.398 26.000 53.051 1.00 65.62 1055 LEU A C 1
ATOM 8197 O O . LEU A 1 1055 ? 9.014 26.654 54.026 1.00 65.62 1055 LEU A O 1
ATOM 8201 N N . ALA A 1 1056 ? 8.556 25.489 52.152 1.00 64.06 1056 ALA A N 1
ATOM 8202 C CA . ALA A 1 1056 ? 7.108 25.563 52.262 1.00 64.06 1056 ALA A CA 1
ATOM 8203 C C . ALA A 1 1056 ? 6.621 24.984 53.593 1.00 64.06 1056 ALA A C 1
ATOM 8205 O O . ALA A 1 1056 ? 5.753 25.572 54.238 1.00 64.06 1056 ALA A O 1
ATOM 8206 N N . ARG A 1 1057 ? 7.235 23.879 54.035 1.00 61.50 1057 ARG A N 1
ATOM 8207 C CA . ARG A 1 1057 ? 6.952 23.214 55.309 1.00 61.50 1057 ARG A CA 1
ATOM 8208 C C . ARG A 1 1057 ? 7.346 24.062 56.524 1.00 61.50 1057 ARG A C 1
ATOM 8210 O O . ARG A 1 1057 ? 6.578 24.092 57.480 1.00 61.50 1057 ARG A O 1
ATOM 8217 N N . CYS A 1 1058 ? 8.461 24.799 56.475 1.00 58.72 1058 CYS A N 1
ATOM 8218 C CA . CYS A 1 1058 ? 8.837 25.757 57.528 1.00 58.72 1058 CYS A CA 1
ATOM 8219 C C . CYS A 1 1058 ? 7.847 26.925 57.614 1.00 58.72 1058 CYS A C 1
ATOM 8221 O O . CYS A 1 1058 ? 7.304 27.221 58.677 1.00 58.72 1058 CYS A O 1
ATOM 8223 N N . ARG A 1 1059 ? 7.557 27.574 56.475 1.00 58.09 1059 ARG A N 1
ATOM 8224 C CA . ARG A 1 1059 ? 6.611 28.707 56.417 1.00 58.09 1059 ARG A CA 1
ATOM 8225 C C . ARG A 1 1059 ? 5.196 28.311 56.843 1.00 58.09 1059 ARG A C 1
ATOM 8227 O O . ARG A 1 1059 ? 4.443 29.157 57.313 1.00 58.09 1059 ARG A O 1
ATOM 8234 N N . HIS A 1 1060 ? 4.857 27.027 56.748 1.00 51.69 1060 HIS A N 1
ATOM 8235 C CA . HIS A 1 1060 ? 3.581 26.478 57.189 1.00 51.69 1060 HIS A CA 1
ATOM 8236 C C . HIS A 1 1060 ? 3.306 26.623 58.698 1.00 51.69 1060 HIS A C 1
ATOM 8238 O O . HIS A 1 1060 ? 2.144 26.558 59.099 1.00 51.69 1060 HIS A O 1
ATOM 8244 N N . GLN A 1 1061 ? 4.341 26.839 59.522 1.00 51.84 1061 GLN A N 1
ATOM 8245 C CA . GLN A 1 1061 ? 4.196 27.172 60.947 1.00 51.84 1061 GLN A CA 1
ATOM 8246 C C . GLN A 1 1061 ? 3.914 28.670 61.188 1.00 51.84 1061 GLN A C 1
ATOM 8248 O O . GLN A 1 1061 ? 3.373 29.015 62.232 1.00 51.84 1061 GLN A O 1
ATOM 8253 N N . ASN A 1 1062 ? 4.197 29.545 60.212 1.00 48.25 1062 ASN A N 1
ATOM 8254 C CA . ASN A 1 1062 ? 4.002 31.001 60.272 1.00 48.25 1062 ASN A CA 1
ATOM 8255 C C . ASN A 1 1062 ? 3.100 31.505 59.120 1.00 48.25 1062 ASN A C 1
ATOM 8257 O O . ASN A 1 1062 ? 3.535 32.270 58.261 1.00 48.25 1062 ASN A O 1
ATOM 8261 N N . SER A 1 1063 ? 1.844 31.034 59.119 1.00 48.66 1063 SER A N 1
ATOM 8262 C CA . SER A 1 1063 ? 0.625 31.569 58.454 1.00 48.66 1063 SER A CA 1
ATOM 8263 C C . SER A 1 1063 ? 0.616 31.957 56.954 1.00 48.66 1063 SER A C 1
ATOM 8265 O O . SER A 1 1063 ? -0.462 32.216 56.417 1.00 48.66 1063 SER A O 1
ATOM 8267 N N . LEU A 1 1064 ? 1.733 31.939 56.223 1.00 48.78 1064 LEU A N 1
ATOM 8268 C CA . LEU A 1 1064 ? 1.822 32.361 54.814 1.00 48.78 1064 LEU A CA 1
ATOM 8269 C C . LEU A 1 1064 ? 1.681 31.185 53.826 1.00 48.78 1064 LEU A C 1
ATOM 8271 O O . LEU A 1 1064 ? 2.626 30.811 53.132 1.00 48.78 1064 LEU A O 1
ATOM 8275 N N . PHE A 1 1065 ? 0.472 30.623 53.738 1.00 50.44 1065 PHE A N 1
ATOM 8276 C CA . PHE A 1 1065 ? 0.155 29.431 52.927 1.00 50.44 1065 PHE A CA 1
ATOM 8277 C C . PHE A 1 1065 ? 0.224 29.648 51.397 1.00 50.44 1065 PHE A C 1
ATOM 8279 O O . PHE A 1 1065 ? 0.480 28.713 50.645 1.00 50.44 1065 PHE A O 1
ATOM 8286 N N . VAL A 1 1066 ? -0.019 30.869 50.903 1.00 54.25 1066 VAL A N 1
ATOM 8287 C CA . VAL A 1 1066 ? -0.175 31.116 49.451 1.00 54.25 1066 VAL A CA 1
ATOM 8288 C C . VAL A 1 1066 ? 1.170 31.172 48.713 1.00 54.25 1066 VAL A C 1
ATOM 8290 O O . VAL A 1 1066 ? 1.296 30.623 47.621 1.00 54.25 1066 VAL A O 1
ATOM 8293 N N . GLY A 1 1067 ? 2.194 31.793 49.309 1.00 56.16 1067 GLY A N 1
ATOM 8294 C CA . GLY A 1 1067 ? 3.515 31.917 48.677 1.00 56.16 1067 GLY A CA 1
ATOM 8295 C C . GLY A 1 1067 ? 4.282 30.593 48.607 1.00 56.16 1067 GLY A C 1
ATOM 8296 O O . GLY A 1 1067 ? 4.981 30.330 47.635 1.00 56.16 1067 GLY A O 1
ATOM 8297 N N . SER A 1 1068 ? 4.114 29.724 49.606 1.00 62.75 1068 SER A N 1
ATOM 8298 C CA . SER A 1 1068 ? 4.778 28.418 49.666 1.00 62.75 1068 SER A CA 1
ATOM 8299 C C . SER A 1 1068 ? 4.276 27.430 48.610 1.00 62.75 1068 SER A C 1
ATOM 8301 O O . SER A 1 1068 ? 5.071 26.663 48.073 1.00 62.75 1068 SER A O 1
ATOM 8303 N N . ALA A 1 1069 ? 2.983 27.460 48.274 1.00 67.06 1069 ALA A N 1
ATOM 8304 C CA . ALA A 1 1069 ? 2.441 26.656 47.182 1.00 67.06 1069 ALA A CA 1
ATOM 8305 C C . ALA A 1 1069 ? 3.006 27.102 45.822 1.00 67.06 1069 ALA A C 1
ATOM 8307 O O . ALA A 1 1069 ? 3.409 26.260 45.021 1.00 67.06 1069 ALA A O 1
ATOM 8308 N N . TYR A 1 1070 ? 3.084 28.417 45.580 1.00 74.31 1070 TYR A N 1
ATOM 8309 C CA . TYR A 1 1070 ? 3.653 28.976 44.349 1.00 74.31 1070 TYR A CA 1
ATOM 8310 C C . TYR A 1 1070 ? 5.115 28.550 44.143 1.00 74.31 1070 TYR A C 1
ATOM 8312 O O . TYR A 1 1070 ? 5.454 28.077 43.061 1.00 74.31 1070 TYR A O 1
ATOM 8320 N N . ASP A 1 1071 ? 5.948 28.634 45.188 1.00 70.00 1071 ASP A N 1
ATOM 8321 C CA . ASP A 1 1071 ? 7.360 28.224 45.130 1.00 70.00 1071 ASP A CA 1
ATOM 8322 C C . ASP A 1 1071 ? 7.525 26.743 44.712 1.00 70.00 1071 ASP A C 1
ATOM 8324 O O . ASP A 1 1071 ? 8.428 26.415 43.941 1.00 70.00 1071 ASP A O 1
ATOM 8328 N N . ILE A 1 1072 ? 6.635 25.847 45.170 1.00 75.69 1072 ILE A N 1
ATOM 8329 C CA . ILE A 1 1072 ? 6.629 24.425 44.772 1.00 75.69 1072 ILE A CA 1
ATOM 8330 C C . ILE A 1 1072 ? 6.173 24.255 43.317 1.00 75.69 1072 ILE A C 1
ATOM 8332 O O . ILE A 1 1072 ? 6.810 23.519 42.563 1.00 75.69 1072 ILE A O 1
ATOM 8336 N N . TYR A 1 1073 ? 5.080 24.910 42.910 1.00 77.62 1073 TYR A N 1
ATOM 8337 C CA . TYR A 1 1073 ? 4.558 24.792 41.543 1.00 77.62 1073 TYR A CA 1
ATOM 8338 C C . TYR A 1 1073 ? 5.543 25.334 40.498 1.00 77.62 1073 TYR A C 1
ATOM 8340 O O . TYR A 1 1073 ? 5.724 24.694 39.461 1.00 77.62 1073 TYR A O 1
ATOM 8348 N N . ASP A 1 1074 ? 6.212 26.459 40.778 1.00 77.38 1074 ASP A N 1
ATOM 8349 C CA . ASP A 1 1074 ? 7.244 27.030 39.905 1.00 77.38 1074 ASP A CA 1
ATOM 8350 C C . ASP A 1 1074 ? 8.418 26.055 39.730 1.00 77.38 1074 ASP A C 1
ATOM 8352 O O . ASP A 1 1074 ? 8.789 25.726 38.603 1.00 77.38 1074 ASP A O 1
ATOM 8356 N N . ALA A 1 1075 ? 8.946 25.507 40.830 1.00 77.38 1075 ALA A N 1
ATOM 8357 C CA . ALA A 1 1075 ? 10.047 24.548 40.781 1.00 77.38 1075 ALA A CA 1
ATOM 8358 C C . ALA A 1 1075 ? 9.657 23.216 40.102 1.00 77.38 1075 ALA A C 1
ATOM 8360 O O . ALA A 1 1075 ? 10.458 22.632 39.369 1.00 77.38 1075 ALA A O 1
ATOM 8361 N N . MET A 1 1076 ? 8.416 22.747 40.278 1.00 80.31 1076 MET A N 1
ATOM 8362 C CA . MET A 1 1076 ? 7.915 21.529 39.628 1.00 80.31 1076 MET A CA 1
ATOM 8363 C C . MET A 1 1076 ? 7.775 21.715 38.113 1.00 80.31 1076 MET A C 1
ATOM 8365 O O . MET A 1 1076 ? 8.252 20.879 37.344 1.00 80.31 1076 MET A O 1
ATOM 8369 N N . LEU A 1 1077 ? 7.163 22.820 37.674 1.00 80.81 1077 LEU A N 1
ATOM 8370 C CA . LEU A 1 1077 ? 7.026 23.150 36.255 1.00 80.81 1077 LEU A CA 1
ATOM 8371 C C . LEU A 1 1077 ? 8.401 23.318 35.595 1.00 80.81 1077 LEU A C 1
ATOM 8373 O O . LEU A 1 1077 ? 8.638 22.810 34.501 1.00 80.81 1077 LEU A O 1
ATOM 8377 N N . GLN A 1 1078 ? 9.325 23.983 36.284 1.00 79.12 1078 GLN A N 1
ATOM 8378 C CA . GLN A 1 1078 ? 10.697 24.168 35.827 1.00 79.12 1078 GLN A CA 1
ATOM 8379 C C . GLN A 1 1078 ? 11.468 22.847 35.694 1.00 79.12 1078 GLN A C 1
ATOM 8381 O O . GLN A 1 1078 ? 12.165 22.655 34.697 1.00 79.12 1078 GLN A O 1
ATOM 8386 N N . SER A 1 1079 ? 11.298 21.912 36.632 1.00 80.12 1079 SER A N 1
ATOM 8387 C CA . SER A 1 1079 ? 11.894 20.574 36.542 1.00 80.12 1079 SER A CA 1
ATOM 8388 C C . SER A 1 1079 ? 11.339 19.768 35.359 1.00 80.12 1079 SER A C 1
ATOM 8390 O O . SER A 1 1079 ? 12.110 19.204 34.578 1.00 80.12 1079 SER A O 1
ATOM 8392 N N . LEU A 1 1080 ? 10.020 19.811 35.129 1.00 80.50 1080 LEU A N 1
ATOM 8393 C CA . LEU A 1 1080 ? 9.382 19.190 33.959 1.00 80.50 1080 LEU A CA 1
ATOM 8394 C C . LEU A 1 1080 ? 9.880 19.785 32.630 1.00 80.50 1080 LEU A C 1
ATOM 8396 O O . LEU A 1 1080 ? 10.125 19.042 31.680 1.00 80.50 1080 LEU A O 1
ATOM 8400 N N . LEU A 1 1081 ? 10.082 21.105 32.560 1.00 80.94 1081 LEU A N 1
ATOM 8401 C CA . LEU A 1 1081 ? 10.656 21.772 31.386 1.00 80.94 1081 LEU A CA 1
ATOM 8402 C C . LEU A 1 1081 ? 12.116 21.358 31.142 1.00 80.94 1081 LEU A C 1
ATOM 8404 O O . LEU A 1 1081 ? 12.500 21.120 29.996 1.00 80.94 1081 LEU A O 1
ATOM 8408 N N . CYS A 1 1082 ? 12.921 21.216 32.199 1.00 81.81 1082 CYS A N 1
ATOM 8409 C CA . CYS A 1 1082 ? 14.302 20.739 32.086 1.00 81.81 1082 CYS A CA 1
ATOM 8410 C C . CYS A 1 1082 ? 14.363 19.267 31.640 1.00 81.81 1082 CYS A C 1
ATOM 8412 O O . CYS A 1 1082 ? 15.181 18.923 30.786 1.00 81.81 1082 CYS A O 1
ATOM 8414 N N . PHE A 1 1083 ? 13.460 18.416 32.140 1.00 79.25 1083 PHE A N 1
ATOM 8415 C CA . PHE A 1 1083 ? 13.313 17.034 31.676 1.00 79.25 1083 PHE A CA 1
ATOM 8416 C C . PHE A 1 1083 ? 12.900 16.963 30.199 1.00 79.25 1083 PHE A C 1
ATOM 8418 O O . PHE A 1 1083 ? 13.502 16.221 29.425 1.00 79.25 1083 PHE A O 1
ATOM 8425 N N . ALA A 1 1084 ? 11.930 17.780 29.774 1.00 73.56 1084 ALA A N 1
ATOM 8426 C CA . ALA A 1 1084 ? 11.511 17.860 28.376 1.00 73.56 1084 ALA A CA 1
ATOM 8427 C C . ALA A 1 1084 ? 12.647 18.340 27.452 1.00 73.56 1084 ALA A C 1
ATOM 8429 O O . ALA A 1 1084 ? 12.815 17.803 26.359 1.00 73.56 1084 ALA A O 1
ATOM 8430 N N . ALA A 1 1085 ? 13.473 19.296 27.894 1.00 76.44 1085 ALA A N 1
ATOM 8431 C CA . ALA A 1 1085 ? 14.654 19.739 27.152 1.00 76.44 1085 ALA A CA 1
ATOM 8432 C C . ALA A 1 1085 ? 15.726 18.636 27.034 1.00 76.44 1085 ALA A C 1
ATOM 8434 O O . ALA A 1 1085 ? 16.317 18.470 25.966 1.00 76.44 1085 ALA A O 1
ATOM 8435 N N . LEU A 1 1086 ? 15.943 17.848 28.094 1.00 77.88 1086 LEU A N 1
ATOM 8436 C CA . LEU A 1 1086 ? 16.847 16.692 28.084 1.00 77.88 1086 LEU A CA 1
ATOM 8437 C C . LEU A 1 1086 ? 16.342 15.572 27.154 1.00 77.88 1086 LEU A C 1
ATOM 8439 O O . LEU A 1 1086 ? 17.114 15.038 26.359 1.00 77.88 1086 LEU A O 1
ATOM 8443 N N . ALA A 1 1087 ? 15.043 15.264 27.197 1.00 70.38 1087 ALA A N 1
ATOM 8444 C CA . ALA A 1 1087 ? 14.401 14.298 26.304 1.00 70.38 1087 ALA A CA 1
ATOM 8445 C C . ALA A 1 1087 ? 14.352 14.774 24.838 1.00 70.38 1087 ALA A C 1
ATOM 8447 O O . ALA A 1 1087 ? 14.409 13.966 23.918 1.00 70.38 1087 ALA A O 1
ATOM 8448 N N . LEU A 1 1088 ? 14.298 16.085 24.587 1.00 67.62 1088 LEU A N 1
ATOM 8449 C CA . LEU A 1 1088 ? 14.430 16.628 23.235 1.00 67.62 1088 LEU A CA 1
ATOM 8450 C C . LEU A 1 1088 ? 15.883 16.541 22.735 1.00 67.62 1088 LEU A C 1
ATOM 8452 O O . LEU A 1 1088 ? 16.117 16.216 21.570 1.00 67.62 1088 LEU A O 1
ATOM 8456 N N . ALA A 1 1089 ? 16.867 16.777 23.608 1.00 65.81 1089 ALA A N 1
ATOM 8457 C CA . ALA A 1 1089 ? 18.287 16.647 23.277 1.00 65.81 1089 ALA A CA 1
ATOM 8458 C C . ALA A 1 1089 ? 18.689 15.196 22.942 1.00 65.81 1089 ALA A C 1
ATOM 8460 O O . ALA A 1 1089 ? 19.494 14.991 22.030 1.00 65.81 1089 ALA A O 1
ATOM 8461 N N . SER A 1 1090 ? 18.080 14.194 23.592 1.00 60.19 1090 SER A N 1
ATOM 8462 C CA . SER A 1 1090 ? 18.291 12.772 23.267 1.00 60.19 1090 SER A CA 1
ATOM 8463 C C . SER A 1 1090 ? 17.723 12.352 21.905 1.00 60.19 1090 SER A C 1
ATOM 8465 O O . SER A 1 1090 ? 18.132 11.336 21.349 1.00 60.19 1090 SER A O 1
ATOM 8467 N N . VAL A 1 1091 ? 16.825 13.156 21.323 1.00 52.84 1091 VAL A N 1
ATOM 8468 C CA . VAL A 1 1091 ? 16.221 12.922 20.001 1.00 52.84 1091 VAL A CA 1
ATOM 8469 C C . VAL A 1 1091 ? 16.900 13.752 18.895 1.00 52.84 1091 VAL A C 1
ATOM 8471 O O . VAL A 1 1091 ? 16.725 13.451 17.715 1.00 52.84 1091 VAL A O 1
ATOM 8474 N N . VAL A 1 1092 ? 17.713 14.766 19.221 1.00 52.94 1092 VAL A N 1
ATOM 8475 C CA . VAL A 1 1092 ? 18.291 15.709 18.237 1.00 52.94 1092 VAL A CA 1
ATOM 8476 C C . VAL A 1 1092 ? 19.817 15.816 18.363 1.00 52.94 1092 VAL A C 1
ATOM 8478 O O . VAL A 1 1092 ? 20.341 16.716 19.014 1.00 52.94 1092 VAL A O 1
ATOM 8481 N N . HIS A 1 1093 ? 20.557 14.926 17.692 1.00 49.88 1093 HIS A N 1
ATOM 8482 C CA . HIS A 1 1093 ? 22.023 15.028 17.563 1.00 49.88 1093 HIS A CA 1
ATOM 8483 C C . HIS A 1 1093 ? 22.449 15.705 16.255 1.00 49.88 1093 HIS A C 1
ATOM 8485 O O . HIS A 1 1093 ? 23.378 16.511 16.240 1.00 49.88 1093 HIS A O 1
ATOM 8491 N N . THR A 1 1094 ? 21.710 15.475 15.169 1.00 48.03 1094 THR A N 1
ATOM 8492 C CA . THR A 1 1094 ? 21.840 16.225 13.913 1.00 48.03 1094 THR A CA 1
ATOM 8493 C C . THR A 1 1094 ? 21.010 17.506 13.988 1.00 48.03 1094 THR A C 1
ATOM 8495 O O . THR A 1 1094 ? 19.895 17.576 13.467 1.00 48.03 1094 THR A O 1
ATOM 8498 N N . VAL A 1 1095 ? 21.536 18.523 14.676 1.00 48.78 1095 VAL A N 1
ATOM 8499 C CA . VAL A 1 1095 ? 20.938 19.868 14.683 1.00 48.78 1095 VAL A CA 1
ATOM 8500 C C . VAL A 1 1095 ? 20.968 20.428 13.254 1.00 48.78 1095 VAL A C 1
ATOM 8502 O O . VAL A 1 1095 ? 22.049 20.473 12.657 1.00 48.78 1095 VAL A O 1
ATOM 8505 N N . PRO A 1 1096 ? 19.841 20.902 12.693 1.00 50.81 1096 PRO A N 1
ATOM 8506 C CA . PRO A 1 1096 ? 19.857 21.542 11.386 1.00 50.81 1096 PRO A CA 1
ATOM 8507 C C . PRO A 1 1096 ? 20.741 22.794 11.429 1.00 50.81 1096 PRO A C 1
ATOM 8509 O O . PRO A 1 1096 ? 20.450 23.747 12.152 1.00 50.81 1096 PRO A O 1
ATOM 8512 N N . LYS A 1 1097 ? 21.814 22.827 10.625 1.00 50.47 1097 LYS A N 1
ATOM 8513 C CA . LYS A 1 1097 ? 22.662 24.028 10.468 1.00 50.47 1097 LYS A CA 1
ATOM 8514 C C . LYS A 1 1097 ? 21.900 25.199 9.807 1.00 50.47 1097 LYS A C 1
ATOM 8516 O O . LYS A 1 1097 ? 22.357 26.337 9.851 1.00 50.47 1097 LYS A O 1
ATOM 8521 N N . GLN A 1 1098 ? 20.734 24.926 9.217 1.00 50.78 1098 GLN A N 1
ATOM 8522 C CA . GLN A 1 1098 ? 19.840 25.899 8.589 1.00 50.78 1098 GLN A CA 1
ATOM 8523 C C . GLN A 1 1098 ? 19.136 26.787 9.640 1.00 50.78 1098 GLN A C 1
ATOM 8525 O O . GLN A 1 1098 ? 18.706 26.321 10.698 1.00 50.78 1098 GLN A O 1
ATOM 8530 N N . ARG A 1 1099 ? 18.987 28.087 9.350 1.00 47.34 1099 ARG A N 1
ATOM 8531 C CA . ARG A 1 1099 ? 18.104 28.988 10.119 1.00 47.34 1099 ARG A CA 1
ATOM 8532 C C . ARG A 1 1099 ? 16.639 28.693 9.736 1.00 47.34 1099 ARG A C 1
ATOM 8534 O O . ARG A 1 1099 ? 16.406 28.412 8.566 1.00 47.34 1099 ARG A O 1
ATOM 8541 N N . PRO A 1 1100 ? 15.663 28.758 10.665 1.00 52.75 1100 PRO A N 1
ATOM 8542 C CA . PRO A 1 1100 ? 15.767 29.258 12.039 1.00 52.75 1100 PRO A CA 1
ATOM 8543 C C . PRO A 1 1100 ? 16.242 28.220 13.067 1.00 52.75 1100 PRO A C 1
ATOM 8545 O O . PRO A 1 1100 ? 16.610 28.609 14.171 1.00 52.75 1100 PRO A O 1
ATOM 8548 N N . PHE A 1 1101 ? 16.284 26.927 12.738 1.00 54.31 1101 PHE A N 1
ATOM 8549 C CA . PHE A 1 1101 ? 16.586 25.853 13.696 1.00 54.31 1101 PHE A CA 1
ATOM 8550 C C . PHE A 1 1101 ? 17.936 26.010 14.400 1.00 54.31 1101 PHE A C 1
ATOM 8552 O O . PHE A 1 1101 ? 17.990 25.890 15.620 1.00 54.31 1101 PHE A O 1
ATOM 8559 N N . GLY A 1 1102 ? 18.998 26.387 13.682 1.00 59.66 1102 GLY A N 1
ATOM 8560 C CA . GLY A 1 1102 ? 20.285 26.696 14.311 1.00 59.66 1102 GLY A CA 1
ATOM 8561 C C . GLY A 1 1102 ? 20.189 27.821 15.355 1.00 59.66 1102 GLY A C 1
ATOM 8562 O O . GLY A 1 1102 ? 20.811 27.737 16.411 1.00 59.66 1102 GLY A O 1
ATOM 8563 N N . MET A 1 1103 ? 19.361 28.845 15.108 1.00 67.06 1103 MET A N 1
ATOM 8564 C CA . MET A 1 1103 ? 19.109 29.939 16.055 1.00 67.06 1103 MET A CA 1
ATOM 8565 C C . MET A 1 1103 ? 18.234 29.482 17.228 1.00 67.06 1103 MET A C 1
ATOM 8567 O O . MET A 1 1103 ? 18.554 29.806 18.366 1.00 67.06 1103 MET A O 1
ATOM 8571 N N . LEU A 1 1104 ? 17.196 28.674 16.987 1.00 65.62 1104 LEU A N 1
ATOM 8572 C CA . LEU A 1 1104 ? 16.375 28.073 18.044 1.00 65.62 1104 LEU A CA 1
ATOM 8573 C C . LEU A 1 1104 ? 17.211 27.174 18.968 1.00 65.62 1104 LEU A C 1
ATOM 8575 O O . LEU A 1 1104 ? 17.054 27.233 20.183 1.00 65.62 1104 LEU A O 1
ATOM 8579 N N . THR A 1 1105 ? 18.143 26.388 18.423 1.00 66.56 1105 THR A N 1
ATOM 8580 C CA . THR A 1 1105 ? 19.062 25.569 19.224 1.00 66.56 1105 THR A CA 1
ATOM 8581 C C . THR A 1 1105 ? 20.080 26.417 19.984 1.00 66.56 1105 THR A C 1
ATOM 8583 O O . THR A 1 1105 ? 20.400 26.085 21.122 1.00 66.56 1105 THR A O 1
ATOM 8586 N N . TRP A 1 1106 ? 20.567 27.526 19.417 1.00 73.12 1106 TRP A N 1
ATOM 8587 C CA . TRP A 1 1106 ? 21.392 28.492 20.156 1.00 73.12 1106 TRP A CA 1
ATOM 8588 C C . TRP A 1 1106 ? 20.621 29.176 21.289 1.00 73.12 1106 TRP A C 1
ATOM 8590 O O . TRP A 1 1106 ? 21.165 29.307 22.383 1.00 73.12 1106 TRP A O 1
ATOM 8600 N N . ILE A 1 1107 ? 19.356 29.542 21.064 1.00 77.19 1107 ILE A N 1
ATOM 8601 C CA . ILE A 1 1107 ? 18.461 30.069 22.101 1.00 77.19 1107 ILE A CA 1
ATOM 8602 C C . ILE A 1 1107 ? 18.256 29.012 23.187 1.00 77.19 1107 ILE A C 1
ATOM 8604 O O . ILE A 1 1107 ? 18.512 29.305 24.344 1.00 77.19 1107 ILE A O 1
ATOM 8608 N N . LEU A 1 1108 ? 17.908 27.770 22.837 1.00 72.31 1108 LEU A N 1
ATOM 8609 C CA . LEU A 1 1108 ? 17.723 26.685 23.807 1.00 72.31 1108 LEU A CA 1
ATOM 8610 C C . LEU A 1 1108 ? 19.006 26.397 24.608 1.00 72.31 1108 LEU A C 1
ATOM 8612 O O . LEU A 1 1108 ? 18.942 26.227 25.822 1.00 72.31 1108 LEU A O 1
ATOM 8616 N N . ARG A 1 1109 ? 20.180 26.408 23.960 1.00 75.25 1109 ARG A N 1
ATOM 8617 C CA . ARG A 1 1109 ? 21.498 26.299 24.615 1.00 75.25 1109 ARG A CA 1
ATOM 8618 C C . ARG A 1 1109 ? 21.737 27.432 25.607 1.00 75.25 1109 ARG A C 1
ATOM 8620 O O . ARG A 1 1109 ? 22.094 27.165 26.752 1.00 75.25 1109 ARG A O 1
ATOM 8627 N N . ALA A 1 1110 ? 21.507 28.676 25.189 1.00 79.19 1110 ALA A N 1
ATOM 8628 C CA . ALA A 1 1110 ? 21.640 29.844 26.050 1.00 79.19 1110 ALA A CA 1
ATOM 8629 C C . ALA A 1 1110 ? 20.645 29.788 27.220 1.00 79.19 1110 ALA A C 1
ATOM 8631 O O . ALA A 1 1110 ? 21.049 29.963 28.363 1.00 79.19 1110 ALA A O 1
ATOM 8632 N N . THR A 1 1111 ? 19.372 29.469 26.968 1.00 81.06 1111 THR A N 1
ATOM 8633 C CA . THR A 1 1111 ? 18.337 29.301 27.995 1.00 81.06 1111 THR A CA 1
ATOM 8634 C C . THR A 1 1111 ? 18.720 28.219 28.999 1.00 81.06 1111 THR A C 1
ATOM 8636 O O . THR A 1 1111 ? 18.695 28.495 30.192 1.00 81.06 1111 THR A O 1
ATOM 8639 N N . MET A 1 1112 ? 19.137 27.026 28.563 1.00 80.62 1112 MET A N 1
ATOM 8640 C CA . MET A 1 1112 ? 19.537 25.950 29.479 1.00 80.62 1112 MET A CA 1
ATOM 8641 C C . MET A 1 1112 ? 20.786 26.304 30.296 1.00 80.62 1112 MET A C 1
ATOM 8643 O O . MET A 1 1112 ? 20.847 25.953 31.473 1.00 80.62 1112 MET A O 1
ATOM 8647 N N . PHE A 1 1113 ? 21.735 27.050 29.720 1.00 82.75 1113 PHE A N 1
ATOM 8648 C CA . PHE A 1 1113 ? 22.899 27.574 30.439 1.00 82.75 1113 PHE A CA 1
ATOM 8649 C C . PHE A 1 1113 ? 22.524 28.669 31.453 1.00 82.75 1113 PHE A C 1
ATOM 8651 O O . PHE A 1 1113 ? 22.949 28.616 32.604 1.00 82.75 1113 PHE A O 1
ATOM 8658 N N . PHE A 1 1114 ? 21.683 29.637 31.081 1.00 84.06 1114 PHE A N 1
ATOM 8659 C CA . PHE A 1 1114 ? 21.201 30.659 32.015 1.00 84.06 1114 PHE A CA 1
ATOM 8660 C C . PHE A 1 1114 ? 20.303 30.069 33.106 1.00 84.06 1114 PHE A C 1
ATOM 8662 O O . PHE A 1 1114 ? 20.343 30.547 34.236 1.00 84.06 1114 PHE A O 1
ATOM 8669 N N . LEU A 1 1115 ? 19.548 29.006 32.813 1.00 79.88 1115 LEU A N 1
ATOM 8670 C CA . LEU A 1 1115 ? 18.827 28.226 33.817 1.00 79.88 1115 LEU A CA 1
ATOM 8671 C C . LEU A 1 1115 ? 19.792 27.477 34.745 1.00 79.88 1115 LEU A C 1
ATOM 8673 O O . LEU A 1 1115 ? 19.598 27.541 35.953 1.00 79.88 1115 LEU A O 1
ATOM 8677 N N . LEU A 1 1116 ? 20.865 26.858 34.232 1.00 82.56 1116 LEU A N 1
ATOM 8678 C CA . LEU A 1 1116 ? 21.909 26.243 35.065 1.00 82.56 1116 LEU A CA 1
ATOM 8679 C C . LEU A 1 1116 ? 22.502 27.258 36.048 1.00 82.56 1116 LEU A C 1
ATOM 8681 O O . LEU A 1 1116 ? 22.524 27.016 37.253 1.00 82.56 1116 LEU A O 1
ATOM 8685 N N . VAL A 1 1117 ? 22.922 28.420 35.535 1.00 82.88 1117 VAL A N 1
ATOM 8686 C CA . VAL A 1 1117 ? 23.454 29.519 36.350 1.00 82.88 1117 VAL A CA 1
ATOM 8687 C C . VAL A 1 1117 ? 22.399 30.019 37.338 1.00 82.88 1117 VAL A C 1
ATOM 8689 O O . VAL A 1 1117 ? 22.718 30.195 38.509 1.00 82.88 1117 VAL A O 1
ATOM 8692 N N . ARG A 1 1118 ? 21.134 30.185 36.920 1.00 82.25 1118 ARG A N 1
ATOM 8693 C CA . ARG A 1 1118 ? 20.024 30.582 37.803 1.00 82.25 1118 ARG A CA 1
ATOM 8694 C C . ARG A 1 1118 ? 19.821 29.582 38.937 1.00 82.25 1118 ARG A C 1
ATOM 8696 O O . ARG A 1 1118 ? 19.694 30.031 40.069 1.00 82.25 1118 ARG A O 1
ATOM 8703 N N . TYR A 1 1119 ? 19.791 28.274 38.677 1.00 78.12 1119 TYR A N 1
ATOM 8704 C CA . TYR A 1 1119 ? 19.592 27.275 39.731 1.00 78.12 1119 TYR A CA 1
ATOM 8705 C C . TYR A 1 1119 ? 20.799 27.171 40.648 1.00 78.12 1119 TYR A C 1
ATOM 8707 O O . TYR A 1 1119 ? 20.622 27.262 41.857 1.00 78.12 1119 TYR A O 1
ATOM 8715 N N . ALA A 1 1120 ? 22.016 27.083 40.105 1.00 74.50 1120 ALA A N 1
ATOM 8716 C CA . ALA A 1 1120 ? 23.234 27.078 40.911 1.00 74.50 1120 ALA A CA 1
ATOM 8717 C C . ALA A 1 1120 ? 23.316 28.331 41.805 1.00 74.50 1120 ALA A C 1
ATOM 8719 O O . ALA A 1 1120 ? 23.564 28.228 43.004 1.00 74.50 1120 ALA A O 1
ATOM 8720 N N . TRP A 1 1121 ? 23.014 29.512 41.258 1.00 77.25 1121 TRP A N 1
ATOM 8721 C CA . TRP A 1 1121 ? 23.029 30.774 41.998 1.00 77.25 1121 TRP A CA 1
ATOM 8722 C C . TRP A 1 1121 ? 21.876 30.902 43.001 1.00 77.25 1121 TRP A C 1
ATOM 8724 O O . TRP A 1 1121 ? 22.102 31.335 44.128 1.00 77.25 1121 TRP A O 1
ATOM 8734 N N . LYS A 1 1122 ? 20.651 30.483 42.650 1.00 71.00 1122 LYS A N 1
ATOM 8735 C CA . LYS A 1 1122 ? 19.500 30.431 43.572 1.00 71.00 1122 LYS A CA 1
ATOM 8736 C C . LYS A 1 1122 ? 19.782 29.475 44.729 1.00 71.00 1122 LYS A C 1
ATOM 8738 O O . LYS A 1 1122 ? 19.468 29.811 45.867 1.00 71.00 1122 LYS A O 1
ATOM 8743 N N . PHE A 1 1123 ? 20.406 28.332 44.456 1.00 66.69 1123 PHE A N 1
ATOM 8744 C CA . PHE A 1 1123 ? 20.792 27.335 45.450 1.00 66.69 1123 PHE A CA 1
ATOM 8745 C C . PHE A 1 1123 ? 21.893 27.869 46.381 1.00 66.69 1123 PHE A C 1
ATOM 8747 O O . PHE A 1 1123 ? 21.744 27.801 47.598 1.00 66.69 1123 PHE A O 1
ATOM 8754 N N . VAL A 1 1124 ? 22.928 28.524 45.836 1.00 69.75 1124 VAL A N 1
ATOM 8755 C CA . VAL A 1 1124 ? 23.976 29.204 46.624 1.00 69.75 1124 VAL A CA 1
ATOM 8756 C C . VAL A 1 1124 ? 23.411 30.362 47.456 1.00 69.75 1124 VAL A C 1
ATOM 8758 O O . VAL A 1 1124 ? 23.715 30.447 48.643 1.00 69.75 1124 VAL A O 1
ATOM 8761 N N . ILE A 1 1125 ? 22.552 31.223 46.895 1.00 67.19 1125 ILE A N 1
ATOM 8762 C CA . ILE A 1 1125 ? 21.872 32.289 47.654 1.00 67.19 1125 ILE A CA 1
ATOM 8763 C C . ILE A 1 1125 ? 21.000 31.695 48.753 1.00 67.19 1125 ILE A C 1
ATOM 8765 O O . ILE A 1 1125 ? 21.022 32.191 49.871 1.00 67.19 1125 ILE A O 1
ATOM 8769 N N . SER A 1 1126 ? 20.244 30.641 48.459 1.00 61.03 1126 SER A N 1
ATOM 8770 C CA . SER A 1 1126 ? 19.371 29.989 49.434 1.00 61.03 1126 SER A CA 1
ATOM 8771 C C . SER A 1 1126 ? 20.163 29.371 50.586 1.00 61.03 1126 SER A C 1
ATOM 8773 O O . SER A 1 1126 ? 19.783 29.514 51.748 1.00 61.03 1126 SER A O 1
ATOM 8775 N N . TRP A 1 1127 ? 21.310 28.762 50.281 1.00 60.00 1127 TRP A N 1
ATOM 8776 C CA . TRP A 1 1127 ? 22.254 28.263 51.275 1.00 60.00 1127 TRP A CA 1
ATOM 8777 C C . TRP A 1 1127 ? 22.877 29.401 52.104 1.00 60.00 1127 TRP A C 1
ATOM 8779 O O . TRP A 1 1127 ? 22.848 29.337 53.332 1.00 60.00 1127 TRP A O 1
ATOM 8789 N N . LEU A 1 1128 ? 23.349 30.486 51.478 1.00 61.75 1128 LEU A N 1
ATOM 8790 C CA . LEU A 1 1128 ? 23.898 31.655 52.185 1.00 61.75 1128 LEU A CA 1
ATOM 8791 C C . LEU A 1 1128 ? 22.846 32.378 53.041 1.00 61.75 1128 LEU A C 1
ATOM 8793 O O . LEU A 1 1128 ? 23.129 32.753 54.177 1.00 61.75 1128 LEU A O 1
ATOM 8797 N N . ALA A 1 1129 ? 21.622 32.542 52.540 1.00 55.09 1129 ALA A N 1
ATOM 8798 C CA . ALA A 1 1129 ? 20.509 33.128 53.282 1.00 55.09 1129 ALA A CA 1
ATOM 8799 C C . ALA A 1 1129 ? 20.147 32.275 54.508 1.00 55.09 1129 ALA A C 1
ATOM 8801 O O . ALA A 1 1129 ? 19.873 32.830 55.572 1.00 55.09 1129 ALA A O 1
ATOM 8802 N N . SER A 1 1130 ? 20.251 30.942 54.394 1.00 51.03 1130 SER A N 1
ATOM 8803 C CA . SER A 1 1130 ? 20.037 30.016 55.514 1.00 51.03 1130 SER A CA 1
ATOM 8804 C C . SER A 1 1130 ? 21.063 30.143 56.652 1.00 51.03 1130 SER A C 1
ATOM 8806 O O . SER A 1 1130 ? 20.806 29.623 57.735 1.00 51.03 1130 SER A O 1
ATOM 8808 N N . LYS A 1 1131 ? 22.190 30.848 56.449 1.00 49.03 1131 LYS A N 1
ATOM 8809 C CA . LYS A 1 1131 ? 23.132 31.209 57.528 1.00 49.03 1131 LYS A CA 1
ATOM 8810 C C . LYS A 1 1131 ? 22.669 32.408 58.361 1.00 49.03 1131 LYS A C 1
ATOM 8812 O O . LYS A 1 1131 ? 23.005 32.504 59.534 1.00 49.03 1131 LYS A O 1
ATOM 8817 N N . ASN A 1 1132 ? 21.914 33.332 57.761 1.00 43.62 1132 ASN A N 1
ATOM 8818 C CA . ASN A 1 1132 ? 21.460 34.558 58.430 1.00 43.62 1132 ASN A CA 1
ATOM 8819 C C . ASN A 1 1132 ? 20.055 34.428 59.036 1.00 43.62 1132 ASN A C 1
ATOM 8821 O O . ASN A 1 1132 ? 19.692 35.203 59.921 1.00 43.62 1132 ASN A O 1
ATOM 8825 N N . SER A 1 1133 ? 19.254 33.461 58.585 1.00 41.56 1133 SER A N 1
ATOM 8826 C CA . SER A 1 1133 ? 17.960 33.158 59.191 1.00 41.56 1133 SER A CA 1
ATOM 8827 C C . SER A 1 1133 ? 18.121 32.259 60.419 1.00 41.56 1133 SER A C 1
ATOM 8829 O O . SER A 1 1133 ? 18.254 31.041 60.285 1.00 41.56 1133 SER A O 1
ATOM 8831 N N . LYS A 1 1134 ? 17.992 32.838 61.618 1.00 39.34 1134 LYS A N 1
ATOM 8832 C CA . LYS A 1 1134 ? 17.446 32.075 62.748 1.00 39.34 1134 LYS A CA 1
ATOM 8833 C C . LYS A 1 1134 ? 16.000 31.711 62.392 1.00 39.34 1134 LYS A C 1
ATOM 8835 O O . LYS A 1 1134 ? 15.159 32.608 62.323 1.00 39.34 1134 LYS A O 1
ATOM 8840 N N . CYS A 1 1135 ? 15.755 30.436 62.098 1.00 34.66 1135 CYS A N 1
ATOM 8841 C CA . CYS A 1 1135 ? 14.418 29.849 62.195 1.00 34.66 1135 CYS A CA 1
ATOM 8842 C C . CYS A 1 1135 ? 14.099 29.579 63.667 1.00 34.66 1135 CYS A C 1
ATOM 8844 O O . CYS A 1 1135 ? 15.047 29.205 64.394 1.00 34.66 1135 CYS A O 1
#

Solvent-accessible surface area (backbone atoms only — not comparable to full-atom values): 64258 Å² total; per-residue (Å²): 132,91,90,85,87,88,85,88,91,90,86,91,85,84,92,86,85,91,86,88,83,91,81,91,80,93,74,96,84,81,90,88,70,78,85,67,81,82,69,74,73,50,73,65,53,47,52,21,43,54,48,31,51,56,51,44,28,52,44,38,56,54,49,29,52,49,32,39,54,56,43,37,61,56,59,69,52,55,83,77,43,52,72,57,50,52,51,52,49,54,54,50,50,52,53,43,50,48,55,52,54,30,73,68,36,47,53,19,42,66,56,24,52,69,44,58,83,69,47,68,62,58,67,27,27,30,51,51,50,52,40,53,49,35,58,35,55,58,53,53,49,68,71,57,52,54,50,47,59,50,47,30,53,56,24,41,56,35,39,58,51,17,30,76,66,37,34,59,80,68,27,38,68,53,48,49,54,38,53,53,51,51,44,52,52,16,55,57,46,35,67,90,46,57,65,52,35,39,42,16,34,86,37,34,40,88,52,42,64,74,57,48,51,54,47,50,51,51,36,53,64,62,45,49,62,52,48,53,52,44,65,72,70,52,77,77,85,64,52,73,68,70,40,44,66,34,75,83,44,56,49,56,67,49,54,49,54,51,42,52,54,50,41,48,46,63,60,52,56,66,93,32,28,52,80,51,60,29,94,64,60,49,62,43,32,39,59,48,65,34,30,29,29,21,17,42,77,39,52,61,31,59,59,53,23,46,48,38,38,38,25,26,44,20,39,38,45,42,43,58,35,28,41,68,51,94,92,32,52,55,37,62,19,29,33,80,62,28,49,18,63,46,36,13,36,10,42,28,37,31,53,67,36,62,55,25,64,39,30,22,61,39,45,43,63,53,46,32,69,72,35,62,75,33,62,89,56,51,35,64,47,52,34,45,59,69,64,58,79,62,73,62,71,52,59,93,77,36,28,88,78,47,30,49,55,55,30,50,55,51,46,58,48,50,51,28,45,70,72,65,77,41,59,72,85,49,44,58,61,54,48,30,52,49,37,32,77,76,58,70,32,88,38,78,88,36,26,34,58,39,82,44,54,67,64,48,64,30,63,58,46,55,51,43,54,55,28,59,44,46,2,50,29,46,15,31,46,51,48,55,47,48,45,71,76,35,83,58,48,59,64,28,34,29,71,49,48,32,61,67,61,48,52,50,45,25,68,76,46,19,44,45,20,29,43,51,83,28,68,43,53,46,34,26,78,73,70,76,41,52,82,50,47,60,46,34,51,53,49,49,45,59,72,69,67,52,79,78,88,81,79,79,80,83,73,76,95,79,79,81,93,76,86,90,87,86,88,87,88,87,88,85,90,89,85,88,80,90,81,90,80,89,80,90,82,88,90,84,84,86,89,86,86,83,88,86,83,90,82,85,81,91,75,93,72,85,79,52,76,64,62,60,47,54,56,61,55,64,73,70,76,81,80,88,73,90,78,79,84,69,87,66,63,75,65,60,71,72,79,57,88,74,81,88,78,79,88,85,88,83,87,86,83,87,90,89,85,92,88,81,92,81,90,84,83,88,85,84,94,78,88,93,77,83,90,82,83,83,82,67,81,77,76,81,73,75,85,70,77,69,67,70,72,41,63,40,60,56,21,20,52,21,32,32,42,10,18,53,26,30,32,46,11,26,44,45,59,50,61,46,68,87,70,57,97,69,88,55,67,70,54,50,41,49,49,24,42,46,28,39,40,54,14,25,53,26,34,28,49,14,18,49,49,47,27,58,50,34,75,53,74,75,67,65,94,90,62,74,88,75,70,86,80,84,67,57,74,70,57,54,56,54,52,56,58,53,59,63,63,68,78,76,74,80,92,78,87,84,70,95,89,50,64,80,66,46,55,63,50,46,54,58,47,52,61,57,52,61,75,67,75,55,60,71,57,48,52,37,19,34,51,17,22,47,25,36,22,52,11,28,50,29,34,31,48,9,41,51,42,52,64,53,53,71,67,68,69,87,65,83,81,80,87,81,93,72,84,90,78,81,87,73,90,75,65,62,68,62,56,52,51,53,49,46,30,63,48,32,20,42,25,28,27,52,10,14,50,25,26,33,52,13,18,51,28,23,26,56,54,62,46,54,82,51,88,80,74,44,90,80,39,64,62,35,53,27,22,49,25,34,31,54,15,15,47,25,33,24,48,19,13,47,39,46,46,71,59,58,62,84,56,62,74,73,51,33,45,62,52,32,32,41,26,39,28,55,14,20,48,23,36,33,52,18,22,53,45,25,48,46,30,41,42,72,73,27,54,20,43,76,46,42,49,78,56,47,59,62,67,51,66,64,56,53,49,47,73,73,42,80,87,56,79,69,59,77,71,67,76,59,77,82,77,77,78,56,59,46,72,74,52,55,52,49,50,51,41,32,46,51,28,27,49,42,28,50,49,47,25,50,40,26,52,53,50,28,58,59,38,61,78,65,83,51,66,70,65,31,54,50,47,30,52,53,25,47,53,51,26,52,51,31,48,52,52,40,59,48,49,57,68,50,72,82,67,53,85,51,73,64,52,40,54,53,50,50,49,52,51,50,50,40,47,53,47,30,53,48,39,55,49,50,50,49,49,52,56,57,49,57,73,74,53,84,125

Sequence (1135 aa):
MILVPSFLVVARGLQRGGGGLQGGGCGGGARIQAMSSHVVPTEEAQAAYEALKREVTRVSTLSEIESILSYDEQVFMPPGGAPGRAKQRAVLAGVVHEYRTGPAMRAAVEGARPFLDQYEGRAAANVRLSAEEFEVESRKTQELAEREARLQSEAFETWQRARRASNFSLFAPKLREVLELRREIVNRTRPHLEAYDGALEPFERGMRSSRLDEIFGETKRRLRPILDAVLSRGQPAVRAALASNHPGWADAAKQAALAEKVARALGYDFERGRLDVSAHPFTGGSGPTDTRITTRYSVNNWLEGFAGTVHEVGHALYEQGRDMGPEAAGLPASHALSMGVHESQSLLYERMVLQSRPFWDFATPLFHEFFPHTRDATPDDFYHACNIVSPGKIRVDADELTYPFHVFLRYELERRLVSGALEVDDIPDFWAAWMRDNLGVQVDGHAADGALQDVHWSLGAIGYFPSYALGALCAAQIFAAAKRNLPTLDDDIARGNFAPLREWLRTNIHLLGSVPNSADALLTDLTGTPISPDAFIDYLQAKYLAPSSTATTFYSPLEHALGETKNGSPPPEQEEEEEEELGTTTAADIEHIVNWQPTAYHNGGSLSPEAAAEELARFRLRAGGDMSIDFRDGYRSWRLGRATGATENSSGLLGCHPAARREATMDHYDTQSALYPSLAPAERNTSRYWWRYTVAYWVSTSFMIGSVLFCVGAGFDYFSDELDASPNEIRTSATVHWPYFIGGLFFISGGYMGYFEAINLGRREDLPPRHCLYVPPIYLVVCLLRTRAAKVAPNRAPSEENNDRTELLQSTAAGKARLLDVEPDAWHSFWGYLSYMVGALFFQIGILFDILQSRHAVRPPPDASDHHVRDPPGPSRRAAIAVANATTALPALLGGALFVIGAAFAVDVNESWRPSGAFHDIAWWVSNFNFVGSLLFLEAGVFCFHGLPEAVGSTGALTVKLPYLVGSACFLCASTLELFMWRVDLHGLSFVRAINKSTRLADILREINPVNPSAALADSPEDNSGVSLNTLFFVLVCIFTYAFSLMDLVFAANLARCRHQNSLFVGSAYDIYDAMLQSLLCFAALALASVVHTVPKQRPFGMLTWILRATMFFLLVRYAWKFVISWLASKNSKC

Mean predicted aligned error: 21.17 Å